Protein AF-A0A3D9ZTT7-F1 (afdb_monomer)

InterPro domains:
  IPR002641 Patatin-like phospholipase domain [PF01734] (14-259)
  IPR002641 Patatin-like phospholipase domain [PS51635] (14-261)
  IPR016035 Acyl transferase/acyl hydrolase/lysophospholipase [SSF52151] (10-281)
  IPR024282 Domain of unknown function DUF3376 [PF11856] (491-651)

Structure (mmCIF, N/CA/C/O backbone):
data_AF-A0A3D9ZTT7-F1
#
_entry.id   AF-A0A3D9ZTT7-F1
#
loop_
_atom_site.group_PDB
_atom_site.id
_atom_site.type_symbol
_atom_site.label_atom_id
_atom_site.label_alt_id
_atom_site.label_comp_id
_atom_site.label_asym_id
_atom_site.label_entity_id
_atom_site.label_seq_id
_atom_site.pdbx_PDB_ins_code
_atom_site.Cartn_x
_atom_site.Cartn_y
_atom_site.Cartn_z
_atom_site.occupancy
_atom_site.B_iso_or_equiv
_atom_site.auth_seq_id
_atom_site.auth_comp_id
_atom_site.auth_asym_id
_atom_site.auth_atom_id
_atom_site.pdbx_PDB_model_num
ATOM 1 N N . MET A 1 1 ? -7.701 -36.631 -20.853 1.00 27.28 1 MET A N 1
ATOM 2 C CA . MET A 1 1 ? -6.419 -35.902 -20.933 1.00 27.28 1 MET A CA 1
ATOM 3 C C . MET A 1 1 ? -6.280 -35.109 -19.652 1.00 27.28 1 MET A C 1
ATOM 5 O O . MET A 1 1 ? -7.126 -34.268 -19.390 1.00 27.28 1 MET A O 1
ATOM 9 N N . SER A 1 2 ? -5.310 -35.465 -18.811 1.00 24.00 2 SER A N 1
ATOM 10 C CA . SER A 1 2 ? -5.053 -34.773 -17.548 1.00 24.00 2 SER A CA 1
ATOM 11 C C . SER A 1 2 ? -4.452 -33.410 -17.886 1.00 24.00 2 SER A C 1
ATOM 13 O O . SER A 1 2 ? -3.285 -33.341 -18.260 1.00 24.00 2 SER A O 1
ATOM 15 N N . THR A 1 3 ? -5.247 -32.342 -17.839 1.00 27.94 3 THR A N 1
ATOM 16 C CA . THR A 1 3 ? -4.718 -30.976 -17.838 1.00 27.94 3 THR A CA 1
ATOM 17 C C . THR A 1 3 ? -3.917 -30.836 -16.555 1.00 27.94 3 THR A C 1
ATOM 19 O O . THR A 1 3 ? -4.486 -30.721 -15.472 1.00 27.94 3 THR A O 1
ATOM 22 N N . THR A 1 4 ? -2.596 -30.951 -16.648 1.00 29.27 4 THR A N 1
ATOM 23 C CA . THR A 1 4 ? -1.676 -30.613 -15.565 1.00 29.27 4 THR A CA 1
ATOM 24 C C . THR A 1 4 ? -1.832 -29.122 -15.282 1.00 29.27 4 THR A C 1
ATOM 26 O O . THR A 1 4 ? -1.152 -28.297 -15.882 1.00 29.27 4 THR A O 1
ATOM 29 N N . THR A 1 5 ? -2.785 -28.760 -14.423 1.00 45.00 5 THR A N 1
ATOM 30 C CA . THR A 1 5 ? -2.940 -27.401 -13.910 1.00 45.00 5 THR A CA 1
ATOM 31 C C . THR A 1 5 ? -1.721 -27.125 -13.045 1.00 45.00 5 THR A C 1
ATOM 33 O O . THR A 1 5 ? -1.633 -27.612 -11.914 1.00 45.00 5 THR A O 1
ATOM 36 N N . HIS A 1 6 ? -0.732 -26.431 -13.609 1.00 46.88 6 HIS A N 1
ATOM 37 C CA . HIS A 1 6 ? 0.420 -25.961 -12.854 1.00 46.88 6 HIS A CA 1
ATOM 38 C C . HIS A 1 6 ? -0.061 -25.233 -11.589 1.00 46.88 6 HIS A C 1
ATOM 40 O O . HIS A 1 6 ? -1.088 -24.547 -11.646 1.00 46.88 6 HIS A O 1
ATOM 46 N N . PRO A 1 7 ? 0.633 -25.391 -10.447 1.00 58.47 7 PRO A N 1
ATOM 47 C CA . PRO A 1 7 ? 0.263 -24.676 -9.238 1.00 58.47 7 PRO A CA 1
ATOM 48 C C . PRO A 1 7 ? 0.251 -23.178 -9.534 1.00 58.47 7 PRO A C 1
ATOM 50 O O . PRO A 1 7 ? 1.269 -22.627 -9.953 1.00 58.47 7 PRO A O 1
ATOM 53 N N . THR A 1 8 ? -0.909 -22.542 -9.380 1.00 73.00 8 THR A N 1
ATOM 54 C CA . THR A 1 8 ? -1.056 -21.115 -9.682 1.00 73.00 8 THR A CA 1
ATOM 55 C C . THR A 1 8 ? -0.695 -20.322 -8.438 1.00 73.00 8 THR A C 1
ATOM 57 O O . THR A 1 8 ? -1.280 -20.509 -7.366 1.00 73.00 8 THR A O 1
ATOM 60 N N . GLU A 1 9 ? 0.293 -19.441 -8.563 1.00 86.31 9 GLU A N 1
ATOM 61 C CA . GLU A 1 9 ? 0.631 -18.504 -7.502 1.00 86.31 9 GLU A CA 1
ATOM 62 C C . GLU A 1 9 ? -0.319 -17.302 -7.553 1.00 86.31 9 GLU A C 1
ATOM 64 O O . GLU A 1 9 ? -0.355 -16.535 -8.514 1.00 86.31 9 GLU A O 1
ATOM 69 N N . LEU A 1 10 ? -1.112 -17.124 -6.508 1.00 89.62 10 LEU A N 1
ATOM 70 C CA . LEU A 1 10 ? -2.016 -16.001 -6.354 1.00 89.62 10 LEU A CA 1
ATOM 71 C C . LEU A 1 10 ? -1.299 -14.881 -5.598 1.00 89.62 10 LEU A C 1
ATOM 73 O O . LEU A 1 10 ? -1.040 -15.007 -4.401 1.00 89.62 10 LEU A O 1
ATOM 77 N N . ARG A 1 11 ? -0.975 -13.787 -6.285 1.00 91.56 11 ARG A N 1
ATOM 78 C CA . ARG A 1 11 ? -0.225 -12.665 -5.710 1.00 91.56 11 ARG A CA 1
ATOM 79 C C . ARG A 1 11 ? -1.143 -11.500 -5.392 1.00 91.56 11 ARG A C 1
ATOM 81 O O . ARG A 1 11 ? -1.694 -10.877 -6.300 1.00 91.56 11 ARG A O 1
ATOM 88 N N . LEU A 1 12 ? -1.269 -11.202 -4.110 1.00 94.38 12 LEU A N 1
ATOM 89 C CA . LEU A 1 12 ? -2.137 -10.168 -3.579 1.00 94.38 12 LEU A CA 1
ATOM 90 C C . LEU A 1 12 ? -1.340 -8.893 -3.300 1.00 94.38 12 LEU A C 1
ATOM 92 O O . LEU A 1 12 ? -0.415 -8.885 -2.485 1.00 94.38 12 LEU A O 1
ATOM 96 N N . ALA A 1 13 ? -1.764 -7.814 -3.947 1.00 95.06 13 ALA A N 1
ATOM 97 C CA . ALA A 1 13 ? -1.447 -6.453 -3.562 1.00 95.06 13 ALA A CA 1
ATOM 98 C C . ALA A 1 13 ? -2.652 -5.876 -2.812 1.00 95.06 13 ALA A C 1
ATOM 100 O O . ALA A 1 13 ? -3.759 -5.862 -3.344 1.00 95.06 13 ALA A O 1
ATOM 101 N N . LEU A 1 14 ? -2.460 -5.446 -1.572 1.00 96.06 14 LEU A N 1
ATOM 102 C CA . LEU A 1 14 ? -3.534 -5.027 -0.679 1.00 96.06 14 LEU A CA 1
ATOM 103 C C . LEU A 1 14 ? -3.528 -3.510 -0.510 1.00 96.06 14 LEU A C 1
ATOM 105 O O . LEU A 1 14 ? -2.474 -2.924 -0.281 1.00 96.06 14 LEU A O 1
ATOM 109 N N . VAL A 1 15 ? -4.704 -2.891 -0.547 1.00 93.06 15 VAL A N 1
ATOM 110 C CA . VAL A 1 15 ? -4.901 -1.489 -0.151 1.00 93.06 15 VAL A CA 1
ATOM 111 C C . VAL A 1 15 ? -5.960 -1.459 0.943 1.00 93.06 15 VAL A C 1
ATOM 113 O O . VAL A 1 15 ? -7.116 -1.793 0.692 1.00 93.06 15 VAL A O 1
ATOM 116 N N . PHE A 1 16 ? -5.569 -1.094 2.160 1.00 90.56 16 PHE A N 1
ATOM 117 C CA . PHE A 1 16 ? -6.465 -0.954 3.304 1.00 90.56 16 PHE A CA 1
ATOM 118 C C . PHE A 1 16 ? -6.913 0.497 3.456 1.00 90.56 16 PHE A C 1
ATOM 120 O O . PHE A 1 16 ? -6.097 1.395 3.672 1.00 90.56 16 PHE A O 1
ATOM 127 N N . ASN A 1 17 ? -8.224 0.709 3.392 1.00 85.00 17 ASN A N 1
ATOM 128 C CA . ASN A 1 17 ? -8.827 2.010 3.656 1.00 85.00 17 ASN A CA 1
ATOM 129 C C . ASN A 1 17 ? -8.688 2.398 5.144 1.00 85.00 17 ASN A C 1
ATOM 131 O O . ASN A 1 17 ? -8.619 1.542 6.028 1.00 85.00 17 ASN A O 1
ATOM 135 N N . GLY A 1 18 ? -8.696 3.695 5.437 1.00 74.94 18 GLY A N 1
ATOM 136 C CA . GLY A 1 18 ? -8.899 4.207 6.779 1.00 74.94 18 GLY A CA 1
ATOM 137 C C . GLY A 1 18 ? -10.324 4.017 7.306 1.00 74.94 18 GLY A C 1
ATOM 138 O O . GLY A 1 18 ? -11.304 3.869 6.575 1.00 74.94 18 GLY A O 1
ATOM 139 N N . GLY A 1 19 ? -10.456 4.035 8.631 1.00 71.62 19 GLY A N 1
ATOM 140 C CA . GLY A 1 19 ? -11.752 3.887 9.283 1.00 71.62 19 GLY A CA 1
ATOM 141 C C . GLY A 1 19 ? -11.613 3.574 10.762 1.00 71.62 19 GLY A C 1
ATOM 142 O O . GLY A 1 19 ? -11.460 2.414 11.123 1.00 71.62 19 GLY A O 1
ATOM 143 N N . VAL A 1 20 ? -11.706 4.619 11.589 1.00 76.19 20 VAL A N 1
ATOM 144 C CA . VAL A 1 20 ? -11.557 4.643 13.058 1.00 76.19 20 VAL A CA 1
ATOM 145 C C . VAL A 1 20 ? -11.859 3.301 13.742 1.00 76.19 20 VAL A C 1
ATOM 147 O O . VAL A 1 20 ? -10.945 2.515 13.950 1.00 76.19 20 VAL A O 1
ATOM 150 N N . SER A 1 21 ? -13.119 2.998 14.077 1.00 73.81 21 SER A N 1
ATOM 151 C CA . SER A 1 21 ? -13.457 1.733 14.751 1.00 73.81 21 SER A CA 1
ATOM 152 C C . SER A 1 21 ? -13.699 0.568 13.781 1.00 73.81 21 SER A C 1
ATOM 154 O O . SER A 1 21 ? -13.726 -0.590 14.193 1.00 73.81 21 SER A O 1
ATOM 156 N N . LEU A 1 22 ? -13.769 0.854 12.474 1.00 83.81 22 LEU A N 1
ATOM 157 C CA . LEU A 1 22 ? -13.800 -0.154 11.404 1.00 83.81 22 LEU A CA 1
ATOM 158 C C . LEU A 1 22 ? -12.468 -0.914 11.274 1.00 83.81 22 LEU A C 1
ATOM 160 O O . LEU A 1 22 ? -12.416 -1.968 10.639 1.00 83.81 22 LEU A O 1
ATOM 164 N N . ALA A 1 23 ? -11.423 -0.427 11.947 1.00 86.12 23 ALA A N 1
ATOM 165 C CA . ALA A 1 23 ? -10.187 -1.138 12.243 1.00 86.12 23 ALA A CA 1
ATOM 166 C C . ALA A 1 23 ? -10.408 -2.577 12.710 1.00 86.12 23 ALA A C 1
ATOM 168 O O . ALA A 1 23 ? -9.653 -3.463 12.325 1.00 86.12 23 ALA A O 1
ATOM 169 N N . VAL A 1 24 ? -11.452 -2.805 13.514 1.00 89.88 24 VAL A N 1
ATOM 170 C CA . VAL A 1 24 ? -11.753 -4.113 14.102 1.00 89.88 24 VAL A CA 1
ATOM 171 C C . VAL A 1 24 ? -12.241 -5.101 13.039 1.00 89.88 24 VAL A C 1
ATOM 173 O O . VAL A 1 24 ? -11.803 -6.250 13.021 1.00 89.88 24 VAL A O 1
ATOM 176 N N . TRP A 1 25 ? -13.091 -4.649 12.111 1.00 92.44 25 TRP A N 1
ATOM 177 C CA . TRP A 1 25 ? -13.496 -5.457 10.957 1.00 92.44 25 TRP A CA 1
ATOM 178 C C . TRP A 1 25 ? -12.297 -5.740 10.045 1.00 92.44 25 TRP A C 1
ATOM 180 O O . TRP A 1 25 ? -12.056 -6.892 9.685 1.00 92.44 25 TRP A O 1
ATOM 190 N N . MET A 1 26 ? -11.485 -4.718 9.743 1.00 91.88 26 MET A N 1
ATOM 191 C CA . MET A 1 26 ? -10.270 -4.885 8.934 1.00 91.88 26 MET A CA 1
ATOM 192 C C . MET A 1 26 ? -9.276 -5.851 9.578 1.00 91.88 26 MET A C 1
ATOM 194 O O . MET A 1 26 ? -8.657 -6.637 8.873 1.00 91.88 26 MET A O 1
ATOM 198 N N . ALA A 1 27 ? -9.160 -5.853 10.905 1.00 92.75 27 ALA A N 1
ATOM 199 C CA . ALA A 1 27 ? -8.307 -6.789 11.621 1.00 92.75 27 ALA A CA 1
ATOM 200 C C . ALA A 1 27 ? -8.783 -8.242 11.480 1.00 92.75 27 ALA A C 1
ATOM 202 O O . ALA A 1 27 ? -7.957 -9.138 11.304 1.00 92.75 27 ALA A O 1
ATOM 203 N N . GLY A 1 28 ? -10.101 -8.474 11.469 1.00 94.75 28 GLY A N 1
ATOM 204 C CA . GLY A 1 28 ? -10.679 -9.779 11.139 1.00 94.75 28 GLY A CA 1
ATOM 205 C C . GLY A 1 28 ? -10.347 -10.223 9.708 1.00 94.75 28 GLY A C 1
ATOM 206 O O . GLY A 1 28 ? -9.998 -11.383 9.489 1.00 94.75 28 GLY A O 1
ATOM 207 N N . VAL A 1 29 ? -10.373 -9.296 8.742 1.00 95.81 29 VAL A N 1
ATOM 208 C CA . VAL A 1 29 ? -9.946 -9.562 7.354 1.00 95.81 29 VAL A CA 1
ATOM 209 C C . VAL A 1 29 ? -8.452 -9.890 7.286 1.00 95.81 29 VAL A C 1
ATOM 211 O O . VAL A 1 29 ? -8.063 -10.897 6.695 1.00 95.81 29 VAL A O 1
ATOM 214 N N . THR A 1 30 ? -7.614 -9.078 7.930 1.00 95.44 30 THR A N 1
ATOM 215 C CA . THR A 1 30 ? -6.160 -9.263 8.027 1.00 95.44 30 THR A CA 1
ATOM 216 C C . THR A 1 30 ? -5.794 -10.608 8.647 1.00 95.44 30 THR A C 1
ATOM 218 O O . THR A 1 30 ? -4.877 -11.278 8.171 1.00 95.44 30 THR A O 1
ATOM 221 N N . HIS A 1 31 ? -6.539 -11.041 9.665 1.00 95.06 31 HIS A N 1
ATOM 222 C CA . HIS A 1 31 ? -6.352 -12.341 10.295 1.00 95.06 31 HIS A CA 1
ATOM 223 C C . HIS A 1 31 ? -6.572 -13.498 9.310 1.00 95.06 31 HIS A C 1
ATOM 225 O O . HIS A 1 31 ? -5.748 -14.409 9.239 1.00 95.06 31 HIS A O 1
ATOM 231 N N . GLU A 1 32 ? -7.638 -13.464 8.506 1.00 95.94 32 GLU A N 1
ATOM 232 C CA . GLU A 1 32 ? -7.886 -14.526 7.523 1.00 95.94 32 GLU A CA 1
ATOM 233 C C . GLU A 1 32 ? -6.944 -14.456 6.312 1.00 95.94 32 GLU A C 1
ATOM 235 O O . GLU A 1 32 ? -6.544 -15.502 5.807 1.00 95.94 32 GLU A O 1
ATOM 240 N N . LEU A 1 33 ? -6.506 -13.263 5.893 1.00 96.19 33 LEU A N 1
ATOM 241 C CA . LEU A 1 33 ? -5.445 -13.108 4.888 1.00 96.19 33 LEU A CA 1
ATOM 242 C C . LEU A 1 33 ? -4.133 -13.769 5.338 1.00 96.19 33 LEU A C 1
ATOM 244 O O . LEU A 1 33 ? -3.496 -14.481 4.557 1.00 96.19 33 LEU A O 1
ATOM 248 N N . ASP A 1 34 ? -3.747 -13.572 6.601 1.00 95.81 34 ASP A N 1
ATOM 249 C CA . ASP A 1 34 ? -2.554 -14.190 7.180 1.00 95.81 34 ASP A CA 1
ATOM 250 C C . ASP A 1 34 ? -2.672 -15.722 7.265 1.00 95.81 34 ASP A C 1
ATOM 252 O O . ASP A 1 34 ? -1.741 -16.449 6.909 1.00 95.81 34 ASP A O 1
ATOM 256 N N . ARG A 1 35 ? -3.835 -16.239 7.677 1.00 95.31 35 ARG A N 1
ATOM 257 C CA . ARG A 1 35 ? -4.083 -17.690 7.710 1.00 95.31 35 ARG A CA 1
ATOM 258 C C . ARG A 1 35 ? -4.115 -18.305 6.313 1.00 95.31 35 ARG A C 1
ATOM 260 O O . ARG A 1 35 ? -3.587 -19.402 6.128 1.00 95.31 35 ARG A O 1
ATOM 267 N N . LEU A 1 36 ? -4.679 -17.602 5.328 1.00 95.81 36 LEU A N 1
ATOM 268 C CA . LEU A 1 36 ? -4.716 -18.037 3.933 1.00 95.81 36 LEU A CA 1
ATOM 269 C C . LEU A 1 36 ? -3.306 -18.189 3.357 1.00 95.81 36 LEU A C 1
ATOM 271 O O . LEU A 1 36 ? -2.968 -19.268 2.863 1.00 95.81 36 LEU A O 1
ATOM 275 N N . ARG A 1 37 ? -2.460 -17.151 3.456 1.00 94.50 37 ARG A N 1
ATOM 276 C CA . ARG A 1 37 ? -1.080 -17.213 2.930 1.00 94.50 37 ARG A CA 1
ATOM 277 C C . ARG A 1 37 ? -0.253 -18.322 3.594 1.00 94.50 37 ARG A C 1
ATOM 279 O O . ARG A 1 37 ? 0.615 -18.908 2.955 1.00 94.50 37 ARG A O 1
ATOM 286 N N . ARG A 1 38 ? -0.533 -18.637 4.868 1.00 94.12 38 ARG A N 1
ATOM 287 C CA . ARG A 1 38 ? 0.150 -19.690 5.641 1.00 94.12 38 ARG A CA 1
ATOM 288 C C . ARG A 1 38 ? -0.501 -21.072 5.502 1.00 94.12 38 ARG A C 1
ATOM 290 O O . ARG A 1 38 ? 0.035 -22.039 6.035 1.00 94.12 38 ARG A O 1
ATOM 297 N N . LYS A 1 39 ? -1.613 -21.190 4.760 1.00 94.56 39 LYS A N 1
ATOM 298 C CA . LYS A 1 39 ? -2.380 -22.435 4.560 1.00 94.56 39 LYS A CA 1
ATOM 299 C C . LYS A 1 39 ? -2.807 -23.068 5.895 1.00 94.56 39 LYS A C 1
ATOM 301 O O . LYS A 1 39 ? -2.575 -24.253 6.155 1.00 94.56 39 LYS A O 1
ATOM 306 N N . GLU A 1 40 ? -3.421 -22.262 6.760 1.00 92.75 40 GLU A N 1
ATOM 307 C CA . GLU A 1 40 ? -3.851 -22.666 8.103 1.00 92.75 40 GLU A CA 1
ATOM 308 C C . GLU A 1 40 ? -5.364 -22.807 8.261 1.00 92.75 40 GLU A C 1
ATOM 310 O O . GLU A 1 40 ? -6.152 -22.063 7.682 1.00 92.75 40 GLU A O 1
ATOM 315 N N . GLY A 1 41 ? -5.778 -23.745 9.118 1.00 89.94 41 GLY A N 1
ATOM 316 C CA . GLY A 1 41 ? -7.190 -24.028 9.364 1.00 89.94 41 GLY A CA 1
ATOM 317 C C . GLY A 1 41 ? -7.923 -24.413 8.071 1.00 89.94 41 GLY A C 1
ATOM 318 O O . GLY A 1 41 ? -7.382 -25.214 7.307 1.00 89.94 41 GLY A O 1
ATOM 319 N N . PRO A 1 42 ? -9.113 -23.845 7.793 1.00 92.12 42 PRO A N 1
ATOM 320 C CA . PRO A 1 42 ? -9.905 -24.219 6.619 1.00 92.12 42 PRO A CA 1
ATOM 321 C C . PRO A 1 42 ? -9.235 -23.856 5.283 1.00 92.12 42 PRO A C 1
ATOM 323 O O . PRO A 1 42 ? -9.610 -24.380 4.239 1.00 92.12 42 PRO A O 1
ATOM 326 N N . TRP A 1 43 ? -8.218 -22.990 5.299 1.00 95.31 43 TRP A N 1
ATOM 327 C CA . TRP A 1 43 ? -7.494 -22.573 4.100 1.00 95.31 43 TRP A CA 1
ATOM 328 C C . TRP A 1 43 ? -6.522 -23.626 3.573 1.00 95.31 43 TRP A C 1
ATOM 330 O O . TRP A 1 43 ? -6.139 -23.571 2.406 1.00 95.31 43 TRP A O 1
ATOM 340 N N . ARG A 1 44 ? -6.103 -24.578 4.416 1.00 94.38 44 ARG A N 1
ATOM 341 C CA . ARG A 1 44 ? -5.151 -25.625 4.028 1.00 94.38 44 ARG A CA 1
ATOM 342 C C . ARG A 1 44 ? -5.709 -26.494 2.911 1.00 94.38 44 ARG A C 1
ATOM 344 O O . ARG A 1 44 ? -5.087 -26.608 1.857 1.00 94.38 44 ARG A O 1
ATOM 351 N N . ASP A 1 45 ? -6.879 -27.063 3.168 1.00 90.44 45 ASP A N 1
ATOM 352 C CA . ASP A 1 45 ? -7.530 -28.007 2.268 1.00 90.44 45 ASP A CA 1
ATOM 353 C C . ASP A 1 45 ? -8.015 -27.273 1.016 1.00 90.44 45 ASP A C 1
ATOM 355 O O . ASP A 1 45 ? -7.780 -27.734 -0.093 1.00 90.44 45 ASP A O 1
ATOM 359 N N . LEU A 1 46 ? -8.542 -26.052 1.176 1.00 92.38 46 LEU A N 1
ATOM 360 C CA . LEU A 1 46 ? -8.943 -25.203 0.053 1.00 92.38 46 LEU A CA 1
ATOM 361 C C . LEU A 1 46 ? -7.783 -24.924 -0.921 1.00 92.38 46 LEU A C 1
ATOM 363 O O . LEU A 1 46 ? -7.935 -25.073 -2.133 1.00 92.38 46 LEU A O 1
ATOM 367 N N . CYS A 1 47 ? -6.617 -24.521 -0.407 1.00 92.31 47 CYS A N 1
ATOM 368 C CA . CYS A 1 47 ? -5.439 -24.252 -1.234 1.00 92.31 47 CYS A CA 1
ATOM 369 C C . CYS A 1 47 ? -4.870 -25.530 -1.866 1.00 92.31 47 CYS A C 1
ATOM 371 O O . CYS A 1 47 ? -4.364 -25.473 -2.986 1.00 92.31 47 CYS A O 1
ATOM 373 N N . ALA A 1 48 ? -4.940 -26.670 -1.170 1.00 90.69 48 ALA A N 1
ATOM 374 C CA . ALA A 1 48 ? -4.532 -27.962 -1.716 1.00 90.69 48 ALA A CA 1
ATOM 375 C C . ALA A 1 48 ? -5.453 -28.393 -2.871 1.00 90.69 48 ALA A C 1
ATOM 377 O O . ALA A 1 48 ? -4.961 -28.709 -3.954 1.00 90.69 48 ALA A O 1
ATOM 378 N N . ASP A 1 49 ? -6.770 -28.299 -2.679 1.00 89.00 49 ASP A N 1
ATOM 379 C CA . ASP A 1 49 ? -7.795 -28.627 -3.677 1.00 89.00 49 ASP A CA 1
ATOM 380 C C . ASP A 1 49 ? -7.744 -27.713 -4.907 1.00 89.00 49 ASP A C 1
ATOM 382 O O . ASP A 1 49 ? -8.087 -28.127 -6.017 1.00 89.00 49 ASP A O 1
ATOM 386 N N . ALA A 1 50 ? -7.340 -26.455 -4.721 1.00 87.12 50 ALA A N 1
ATOM 387 C CA . ALA A 1 50 ? -7.153 -25.486 -5.798 1.00 87.12 50 ALA A CA 1
ATOM 388 C C . ALA A 1 50 ? -5.763 -25.561 -6.455 1.00 87.12 50 ALA A C 1
ATOM 390 O O . ALA A 1 50 ? -5.521 -24.858 -7.434 1.00 87.12 50 ALA A O 1
ATOM 391 N N . ASN A 1 51 ? -4.838 -26.363 -5.910 1.00 87.50 51 ASN A N 1
ATOM 392 C CA . ASN A 1 51 ? -3.412 -26.325 -6.242 1.00 87.50 51 ASN A CA 1
ATOM 393 C C . ASN A 1 51 ? -2.853 -24.882 -6.254 1.00 87.50 51 ASN A C 1
ATOM 395 O O . ASN A 1 51 ? -2.119 -24.481 -7.157 1.00 87.50 51 ASN A O 1
ATOM 399 N N . ALA A 1 52 ? -3.246 -24.077 -5.264 1.00 87.44 52 ALA A N 1
ATOM 400 C CA . ALA A 1 52 ? -2.946 -22.652 -5.194 1.00 87.44 52 ALA A CA 1
ATOM 401 C C . ALA A 1 52 ? -1.962 -22.336 -4.060 1.00 87.44 52 ALA A C 1
ATOM 403 O O . ALA A 1 52 ? -1.992 -22.916 -2.967 1.00 87.44 52 ALA A O 1
ATOM 404 N N . THR A 1 53 ? -1.079 -21.371 -4.307 1.00 89.75 53 THR A N 1
ATOM 405 C CA . THR A 1 53 ? -0.246 -20.761 -3.262 1.00 89.75 53 THR A CA 1
ATOM 406 C C . THR A 1 53 ? -0.520 -19.273 -3.238 1.00 89.75 53 THR A C 1
ATOM 408 O O . THR A 1 53 ? -0.438 -18.627 -4.274 1.00 89.75 53 THR A O 1
ATOM 411 N N . VAL A 1 54 ? -0.865 -18.737 -2.069 1.00 92.06 54 VAL A N 1
ATOM 412 C CA . VAL A 1 54 ? -1.212 -17.322 -1.915 1.00 92.06 54 VAL A CA 1
ATOM 413 C C . VAL A 1 54 ? -0.032 -16.572 -1.317 1.00 92.06 54 VAL A C 1
ATOM 415 O O . VAL A 1 54 ? 0.451 -16.924 -0.243 1.00 92.06 54 VAL A O 1
ATOM 418 N N . MET A 1 55 ? 0.412 -15.527 -2.006 1.00 92.00 55 MET A N 1
ATOM 419 C CA . MET A 1 55 ? 1.449 -14.606 -1.559 1.00 92.00 55 MET A CA 1
ATOM 420 C C . MET A 1 55 ? 0.839 -13.217 -1.390 1.00 92.00 55 MET A C 1
ATOM 422 O O . MET A 1 55 ? 0.095 -12.756 -2.250 1.00 92.00 55 MET A O 1
ATOM 426 N N . VAL A 1 56 ? 1.187 -12.537 -0.302 1.00 95.00 56 VAL A N 1
ATOM 427 C CA . VAL A 1 56 ? 0.907 -11.111 -0.108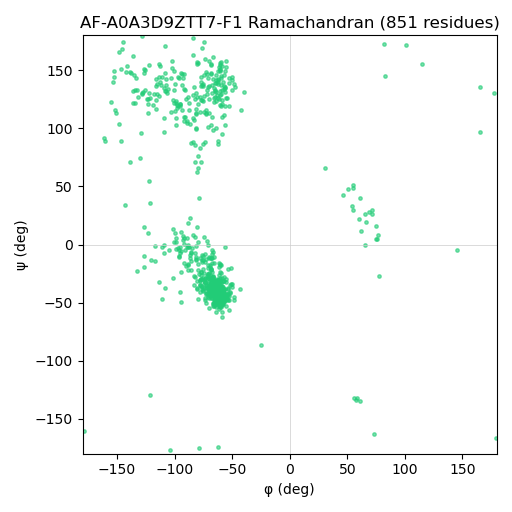 1.00 95.00 56 VAL A CA 1
ATOM 428 C C . VAL A 1 56 ? 2.242 -10.391 -0.213 1.00 95.00 56 VAL A C 1
ATOM 430 O O . VAL A 1 56 ? 3.078 -10.569 0.668 1.00 95.00 56 VAL A O 1
ATOM 433 N N . ASP A 1 57 ? 2.472 -9.639 -1.289 1.00 93.44 57 ASP A N 1
ATOM 434 C CA . ASP A 1 57 ? 3.778 -9.020 -1.562 1.00 93.44 57 ASP A CA 1
ATOM 435 C C . ASP A 1 57 ? 3.747 -7.489 -1.584 1.00 93.44 57 ASP A C 1
ATOM 437 O O . ASP A 1 57 ? 4.794 -6.846 -1.509 1.00 93.44 57 ASP A O 1
ATOM 441 N N . ILE A 1 58 ? 2.576 -6.862 -1.657 1.00 95.75 58 ILE A N 1
ATOM 442 C CA . ILE A 1 58 ? 2.449 -5.403 -1.571 1.00 95.75 58 ILE A CA 1
ATOM 443 C C . ILE A 1 58 ? 1.277 -5.076 -0.662 1.00 95.75 58 ILE A C 1
ATOM 445 O O . ILE A 1 58 ? 0.203 -5.654 -0.793 1.00 95.75 58 ILE A O 1
ATOM 449 N N . ILE A 1 59 ? 1.485 -4.163 0.276 1.00 96.94 59 ILE A N 1
ATOM 450 C CA . ILE A 1 59 ? 0.465 -3.706 1.209 1.00 96.94 59 ILE A CA 1
ATOM 451 C C . ILE A 1 59 ? 0.553 -2.190 1.261 1.00 96.94 59 ILE A C 1
ATOM 453 O O . ILE A 1 59 ? 1.633 -1.633 1.418 1.00 96.94 59 ILE A O 1
ATOM 457 N N . ALA A 1 60 ? -0.576 -1.513 1.165 1.00 94.25 60 ALA A N 1
ATOM 458 C CA . ALA A 1 60 ? -0.688 -0.115 1.517 1.00 94.25 60 ALA A CA 1
ATOM 459 C C . ALA A 1 60 ? -1.824 0.082 2.507 1.00 94.25 60 ALA A C 1
ATOM 461 O O . ALA A 1 60 ? -2.819 -0.644 2.464 1.00 94.25 60 ALA A O 1
ATOM 462 N N . GLY A 1 61 ? -1.683 1.053 3.400 1.00 90.94 61 GLY A N 1
ATOM 463 C CA . GLY A 1 61 ? -2.733 1.356 4.354 1.00 90.94 61 GLY A CA 1
ATOM 464 C C . GLY A 1 61 ? -2.726 2.803 4.812 1.00 90.94 61 GLY A C 1
ATOM 465 O O . GLY A 1 61 ? -1.670 3.397 5.034 1.00 90.94 61 GLY A O 1
ATOM 466 N N . THR A 1 62 ? -3.935 3.318 5.010 1.00 86.88 62 THR A N 1
ATOM 467 C CA . THR A 1 62 ? -4.192 4.626 5.610 1.00 86.88 62 THR A CA 1
ATOM 468 C C . THR A 1 62 ? -4.894 4.462 6.957 1.00 86.88 62 THR A C 1
ATOM 470 O O . THR A 1 62 ? -5.743 3.583 7.119 1.00 86.88 62 THR A O 1
ATOM 473 N N . SER A 1 63 ? -4.591 5.310 7.942 1.00 87.38 63 SER A N 1
ATOM 474 C CA . SER A 1 63 ? -5.257 5.308 9.247 1.00 87.38 63 SER A CA 1
ATOM 475 C C . SER A 1 63 ? -5.172 3.946 9.937 1.00 87.38 63 SER A C 1
ATOM 477 O O . SER A 1 63 ? -4.114 3.315 9.995 1.00 87.38 63 SER A O 1
ATOM 479 N N . ALA A 1 64 ? -6.296 3.444 10.439 1.00 80.81 64 ALA A N 1
ATOM 480 C CA . ALA A 1 64 ? -6.394 2.102 10.986 1.00 80.81 64 ALA A CA 1
ATOM 481 C C . ALA A 1 64 ? -6.060 0.979 9.980 1.00 80.81 64 ALA A C 1
ATOM 483 O O . ALA A 1 64 ? -5.646 -0.111 10.386 1.00 80.81 64 ALA A O 1
ATOM 484 N N . GLY A 1 65 ? -6.212 1.234 8.678 1.00 85.62 65 GLY A N 1
ATOM 485 C CA . GLY A 1 65 ? -5.723 0.357 7.620 1.00 85.62 65 GLY A CA 1
ATOM 486 C C . GLY A 1 65 ? -4.195 0.299 7.579 1.00 85.62 65 GLY A C 1
ATOM 487 O O . GLY A 1 65 ? -3.633 -0.778 7.400 1.00 85.62 65 GLY A O 1
ATOM 488 N N . GLY A 1 66 ? -3.516 1.421 7.844 1.00 88.50 66 GLY A N 1
ATOM 489 C CA . GLY A 1 66 ? -2.057 1.504 7.978 1.00 88.50 66 GLY A CA 1
ATOM 490 C C . GLY A 1 66 ? -1.518 0.644 9.122 1.00 88.50 66 GLY A C 1
ATOM 491 O O . GLY A 1 66 ? -0.536 -0.072 8.942 1.00 88.50 66 GLY A O 1
ATOM 492 N N . LEU A 1 67 ? -2.205 0.625 10.271 1.00 89.81 67 LEU A N 1
ATOM 493 C CA . LEU A 1 67 ? -1.844 -0.235 11.406 1.00 89.81 67 LEU A CA 1
ATOM 494 C C . LEU A 1 67 ? -2.006 -1.730 11.083 1.00 89.81 67 LEU A C 1
ATOM 496 O O . LEU A 1 67 ? -1.082 -2.516 11.291 1.00 89.81 67 LEU A O 1
ATOM 500 N N . ASN A 1 68 ? -3.163 -2.129 10.546 1.00 91.75 68 ASN A N 1
ATOM 501 C CA . ASN A 1 68 ? -3.397 -3.517 10.135 1.00 91.75 68 ASN A CA 1
ATOM 502 C C . ASN A 1 68 ? -2.415 -3.960 9.036 1.00 91.75 68 ASN A C 1
ATOM 504 O O . ASN A 1 68 ? -1.887 -5.072 9.088 1.00 91.75 68 ASN A O 1
ATOM 508 N N . GLY A 1 69 ? -2.124 -3.069 8.086 1.00 93.31 69 GLY A N 1
ATOM 509 C CA . GLY A 1 69 ? -1.126 -3.278 7.046 1.00 93.31 69 GLY A CA 1
ATOM 510 C C . GLY A 1 69 ? 0.284 -3.451 7.608 1.00 93.31 69 GLY A C 1
ATOM 511 O O . GLY A 1 69 ? 0.986 -4.368 7.192 1.00 93.31 69 GLY A O 1
ATOM 512 N N . ALA A 1 70 ? 0.681 -2.644 8.596 1.00 94.06 70 ALA A N 1
ATOM 513 C CA . ALA A 1 70 ? 1.984 -2.755 9.251 1.00 94.06 70 ALA A CA 1
ATOM 514 C C . ALA A 1 70 ? 2.162 -4.093 9.984 1.00 94.06 70 ALA A C 1
ATOM 516 O O . ALA A 1 70 ? 3.211 -4.731 9.855 1.00 94.06 70 ALA A O 1
ATOM 517 N N . LEU A 1 71 ? 1.130 -4.556 10.697 1.00 93.62 71 LEU A N 1
ATOM 518 C CA . LEU A 1 71 ? 1.137 -5.859 11.371 1.00 93.62 71 LEU A CA 1
ATOM 519 C C . LEU A 1 71 ? 1.257 -7.009 10.362 1.00 93.62 71 LEU A C 1
ATOM 521 O O . LEU A 1 71 ? 2.119 -7.876 10.509 1.00 93.62 71 LEU A O 1
ATOM 525 N N . LEU A 1 72 ? 0.436 -6.996 9.306 1.00 95.00 72 LEU A N 1
ATOM 526 C CA . LEU A 1 72 ? 0.475 -8.025 8.267 1.00 95.00 72 LEU A CA 1
ATOM 527 C C . LEU A 1 72 ? 1.815 -8.036 7.529 1.00 95.00 72 LEU A C 1
ATOM 529 O O . LEU A 1 72 ? 2.412 -9.096 7.369 1.00 95.00 72 LEU A O 1
ATOM 533 N N . ALA A 1 73 ? 2.320 -6.870 7.126 1.00 95.44 73 ALA A N 1
ATOM 534 C CA . ALA A 1 73 ? 3.594 -6.754 6.427 1.00 95.44 73 ALA A CA 1
ATOM 535 C C . ALA A 1 73 ? 4.768 -7.248 7.285 1.00 95.44 73 ALA A C 1
ATOM 537 O O . ALA A 1 73 ? 5.604 -7.998 6.790 1.00 95.44 73 ALA A O 1
ATOM 538 N N . SER A 1 74 ? 4.789 -6.922 8.581 1.00 94.75 74 SER A N 1
ATOM 539 C CA . SER A 1 74 ? 5.808 -7.428 9.515 1.00 94.75 74 SER A CA 1
ATOM 540 C C . SER A 1 74 ? 5.753 -8.952 9.634 1.00 94.75 74 SER A C 1
ATOM 542 O O . SER A 1 74 ? 6.770 -9.634 9.524 1.00 94.75 74 SER A O 1
ATOM 544 N N . SER A 1 75 ? 4.546 -9.504 9.780 1.00 94.31 75 SER A N 1
ATOM 545 C CA . SER A 1 75 ? 4.305 -10.949 9.839 1.00 94.31 75 SER A CA 1
ATOM 546 C C . SER A 1 75 ? 4.716 -11.668 8.543 1.00 94.31 75 SER A C 1
ATOM 548 O O . SER A 1 75 ? 5.293 -12.760 8.600 1.00 94.31 75 SER A O 1
ATOM 550 N N . VAL A 1 76 ? 4.490 -11.055 7.375 1.00 94.69 76 VAL A N 1
ATOM 551 C CA . VAL A 1 76 ? 4.969 -11.561 6.079 1.00 94.69 76 VAL A CA 1
ATOM 552 C C . VAL A 1 76 ? 6.495 -11.519 6.011 1.00 94.69 76 VAL A C 1
ATOM 554 O O . VAL A 1 76 ? 7.106 -12.558 5.758 1.00 94.69 76 VAL A O 1
ATOM 557 N N . ALA A 1 77 ? 7.109 -10.367 6.294 1.00 94.12 77 ALA A N 1
ATOM 558 C CA . ALA A 1 77 ? 8.559 -10.181 6.251 1.00 94.12 77 ALA A CA 1
ATOM 559 C C . ALA A 1 77 ? 9.291 -11.159 7.184 1.00 94.12 77 ALA A C 1
ATOM 561 O O . ALA A 1 77 ? 10.311 -11.733 6.805 1.00 94.12 77 ALA A O 1
ATOM 562 N N . ALA A 1 78 ? 8.752 -11.399 8.382 1.00 92.44 78 ALA A N 1
ATOM 563 C CA . ALA A 1 78 ? 9.310 -12.335 9.353 1.00 92.44 78 ALA A CA 1
ATOM 564 C C . ALA A 1 78 ? 8.934 -13.806 9.095 1.00 92.44 78 ALA A C 1
ATOM 566 O O . ALA A 1 78 ? 9.510 -14.694 9.722 1.00 92.44 78 ALA A O 1
ATOM 567 N N . GLY A 1 79 ? 7.957 -14.086 8.224 1.00 91.44 79 GLY A N 1
ATOM 568 C CA . GLY A 1 79 ? 7.454 -15.443 7.982 1.00 91.44 79 GLY A CA 1
ATOM 569 C C . GLY A 1 79 ? 6.739 -16.067 9.187 1.00 91.44 79 GLY A C 1
ATOM 570 O O . GLY A 1 79 ? 6.598 -17.286 9.255 1.00 91.44 79 GLY A O 1
ATOM 571 N N . LYS A 1 80 ? 6.296 -15.248 10.145 1.00 91.62 80 LYS A N 1
ATOM 572 C CA . LYS A 1 80 ? 5.662 -15.673 11.403 1.00 91.62 80 LYS A CA 1
ATOM 573 C C . LYS A 1 80 ? 4.143 -15.489 11.347 1.00 91.62 80 LYS A C 1
ATOM 575 O O . LYS A 1 80 ? 3.689 -14.662 10.557 1.00 91.62 80 LYS A O 1
ATOM 580 N N . PRO A 1 81 ? 3.357 -16.198 12.178 1.00 92.12 81 PRO A N 1
ATOM 581 C CA . PRO A 1 81 ? 1.950 -15.865 12.386 1.00 92.12 81 PRO A CA 1
ATOM 582 C C . PRO A 1 81 ? 1.773 -14.419 12.841 1.00 92.12 81 PRO A C 1
ATOM 584 O O . PRO A 1 81 ? 2.653 -13.878 13.516 1.00 92.12 81 PRO A O 1
ATOM 587 N N . LEU A 1 82 ? 0.620 -13.819 12.541 1.00 91.06 82 LEU A N 1
ATOM 588 C CA . LEU A 1 82 ? 0.167 -12.675 13.331 1.00 91.06 82 LEU A CA 1
ATOM 589 C C . LEU A 1 82 ? 0.081 -13.065 14.821 1.00 91.06 82 LEU A C 1
ATOM 591 O O . LEU A 1 82 ? -0.195 -14.228 15.121 1.00 91.06 82 LEU A O 1
ATOM 595 N N . PRO A 1 83 ? 0.294 -12.125 15.760 1.00 83.06 83 PRO A N 1
ATOM 596 C CA . PRO A 1 83 ? 0.287 -12.431 17.185 1.00 83.06 83 PRO A CA 1
ATOM 597 C C . PRO A 1 83 ? -1.035 -13.077 17.613 1.00 83.06 83 PRO A C 1
ATOM 599 O O . PRO A 1 83 ? -2.107 -12.579 17.263 1.00 83.06 83 PRO A O 1
ATOM 602 N N . ASP A 1 84 ? -0.969 -14.132 18.431 1.00 69.62 84 ASP A N 1
ATOM 603 C CA . ASP A 1 84 ? -2.161 -14.822 18.957 1.00 69.62 84 ASP A CA 1
ATOM 604 C C . ASP A 1 84 ? -3.093 -13.865 19.727 1.00 69.62 84 ASP A C 1
ATOM 606 O O . ASP A 1 84 ? -4.314 -14.032 19.743 1.00 69.62 84 ASP A O 1
ATOM 610 N N . GLY A 1 85 ? -2.517 -12.810 20.312 1.00 73.75 85 GLY A N 1
ATOM 611 C CA . GLY A 1 85 ? -3.221 -11.734 21.004 1.00 73.75 85 GLY A CA 1
ATOM 612 C C . GLY A 1 85 ? -3.796 -10.634 20.104 1.00 73.75 85 GLY A C 1
ATOM 613 O O . GLY A 1 85 ? -4.291 -9.646 20.631 1.00 73.75 85 GLY A O 1
ATOM 614 N N . LEU A 1 86 ? -3.764 -10.747 18.769 1.00 79.50 86 LEU A N 1
ATOM 615 C CA . LEU A 1 86 ? -4.311 -9.707 17.881 1.00 79.50 86 LEU A CA 1
ATOM 616 C C . LEU A 1 86 ? -5.796 -9.442 18.164 1.00 79.50 86 LEU A C 1
ATOM 618 O O . LEU A 1 86 ? -6.237 -8.295 18.195 1.00 79.50 86 LEU A O 1
ATOM 622 N N . ARG A 1 87 ? -6.567 -10.506 18.414 1.00 83.88 87 ARG A N 1
ATOM 623 C CA . ARG A 1 87 ? -7.978 -10.390 18.793 1.00 83.88 87 ARG A CA 1
ATOM 624 C C . ARG A 1 87 ? -8.128 -9.638 20.116 1.00 83.88 87 ARG A C 1
ATOM 626 O O . ARG A 1 87 ? -8.890 -8.682 20.170 1.00 83.88 87 ARG A O 1
ATOM 633 N N . SER A 1 88 ? -7.406 -10.040 21.164 1.00 81.81 88 SER A N 1
ATOM 634 C CA . SER A 1 88 ? -7.467 -9.368 22.472 1.00 81.81 88 SER A CA 1
ATOM 635 C C . SER A 1 88 ? -6.979 -7.923 22.398 1.00 81.81 88 SER A C 1
ATOM 637 O O . SER A 1 88 ? -7.580 -7.062 23.019 1.00 81.81 88 SER A O 1
ATOM 639 N N . LEU A 1 89 ? -5.990 -7.611 21.558 1.00 82.00 89 LEU A N 1
ATOM 640 C CA . LEU A 1 89 ? -5.541 -6.237 21.334 1.00 82.00 89 LEU A CA 1
ATOM 641 C C . LEU A 1 89 ? -6.685 -5.347 20.834 1.00 82.00 89 LEU A C 1
ATOM 643 O O . LEU A 1 89 ? -6.939 -4.270 21.371 1.00 82.00 89 LEU A O 1
ATOM 647 N N . TRP A 1 90 ? -7.447 -5.817 19.848 1.00 82.19 90 TRP A N 1
ATOM 648 C CA . TRP A 1 90 ? -8.594 -5.059 19.352 1.00 82.19 90 TRP A CA 1
ATOM 649 C C . TRP A 1 90 ? -9.786 -5.072 20.310 1.00 82.19 90 TRP A C 1
ATOM 651 O O . TRP A 1 90 ? -10.530 -4.096 20.358 1.00 82.19 90 TRP A O 1
ATOM 661 N N . LEU A 1 91 ? -10.001 -6.144 21.071 1.00 81.25 91 LEU A N 1
ATOM 662 C CA . LEU A 1 91 ? -11.135 -6.238 21.991 1.00 81.25 91 LEU A CA 1
ATOM 663 C C . LEU A 1 91 ? -10.907 -5.499 23.312 1.00 81.25 91 LEU A C 1
ATOM 665 O O . LEU A 1 91 ? -11.839 -4.851 23.790 1.00 81.25 91 LEU A O 1
ATOM 669 N N . ASP A 1 92 ? -9.701 -5.545 23.859 1.00 79.44 92 ASP A N 1
ATOM 670 C CA . ASP A 1 92 ? -9.390 -5.125 25.225 1.00 79.44 92 ASP A CA 1
ATOM 671 C C . ASP A 1 92 ? -8.531 -3.857 25.239 1.00 79.44 92 ASP A C 1
ATOM 673 O O . ASP A 1 92 ? -8.848 -2.905 25.956 1.00 79.44 92 ASP A O 1
ATOM 677 N N . ASP A 1 93 ? -7.477 -3.808 24.419 1.00 75.94 93 ASP A N 1
ATOM 678 C CA . ASP A 1 93 ? -6.520 -2.694 24.425 1.00 75.94 93 ASP A CA 1
ATOM 679 C C . ASP A 1 93 ? -7.029 -1.477 23.644 1.00 75.94 93 ASP A C 1
ATOM 681 O O . ASP A 1 93 ? -6.805 -0.335 24.042 1.00 75.94 93 ASP A O 1
ATOM 685 N N . ALA A 1 94 ? -7.832 -1.696 22.599 1.00 71.12 94 ALA A N 1
ATOM 686 C CA . ALA A 1 94 ? -8.496 -0.624 21.856 1.00 71.12 94 ALA A CA 1
ATOM 687 C C . ALA A 1 94 ? -9.776 -0.084 22.542 1.00 71.12 94 ALA A C 1
ATOM 689 O O . ALA A 1 94 ? -10.598 0.586 21.909 1.00 71.12 94 ALA A O 1
ATOM 690 N N . ALA A 1 95 ? -9.996 -0.381 23.827 1.00 75.25 95 ALA A N 1
ATOM 691 C CA . ALA A 1 95 ? -11.152 0.110 24.572 1.00 75.25 95 ALA A CA 1
ATOM 692 C C . ALA A 1 95 ? -11.009 1.595 24.967 1.00 75.25 95 ALA A C 1
ATOM 694 O O . ALA A 1 95 ? -9.969 2.042 25.453 1.00 75.25 95 ALA A O 1
ATOM 695 N N . LEU A 1 96 ? -12.099 2.363 24.830 1.00 69.12 96 LEU A N 1
ATOM 696 C CA . LEU A 1 96 ? -12.207 3.747 25.317 1.00 69.12 96 LEU A CA 1
ATOM 697 C C . LEU A 1 96 ? -12.488 3.776 26.832 1.00 69.12 96 LEU A C 1
ATOM 699 O O . LEU A 1 96 ? -13.575 4.159 27.274 1.00 69.12 96 LEU A O 1
ATOM 703 N N . THR A 1 97 ? -11.521 3.322 27.627 1.00 67.88 97 THR A N 1
ATOM 704 C CA . THR A 1 97 ? -11.602 3.235 29.096 1.00 67.88 97 THR A CA 1
ATOM 705 C C . THR A 1 97 ? -10.312 3.721 29.766 1.00 67.88 97 THR A C 1
ATOM 707 O O . THR A 1 97 ? -9.265 3.775 29.120 1.00 67.88 97 THR A O 1
ATOM 710 N N . THR A 1 98 ? -10.367 4.047 31.066 1.00 61.28 98 THR A N 1
ATOM 711 C CA . THR A 1 98 ? -9.181 4.408 31.874 1.00 61.28 98 THR A CA 1
ATOM 712 C C . THR A 1 98 ? -8.081 3.352 31.778 1.00 61.28 98 THR A C 1
ATOM 714 O O . THR A 1 98 ? -8.361 2.155 31.848 1.00 61.28 98 THR A O 1
ATOM 717 N N . GLY A 1 99 ? -6.828 3.804 31.675 1.00 63.94 99 GLY A N 1
ATOM 718 C CA . GLY A 1 99 ? -5.646 2.935 31.600 1.00 63.94 99 GLY A CA 1
ATOM 719 C C . GLY A 1 99 ? -5.465 2.249 30.244 1.00 63.94 99 GLY A C 1
ATOM 720 O O . GLY A 1 99 ? -4.586 1.403 30.111 1.00 63.94 99 GLY A O 1
ATOM 721 N N . LYS A 1 100 ? -6.318 2.593 29.273 1.00 78.25 100 LYS A N 1
ATOM 722 C CA . LYS A 1 100 ? -6.259 2.174 27.873 1.00 78.25 100 LYS A CA 1
ATOM 723 C C . LYS A 1 100 ? -6.170 3.425 26.995 1.00 78.25 100 LYS A C 1
ATOM 725 O O . LYS A 1 100 ? -5.371 4.312 27.270 1.00 78.25 100 LYS A O 1
ATOM 730 N N . LEU A 1 101 ? -7.019 3.552 25.972 1.00 77.19 101 LEU A N 1
ATOM 731 C CA . LEU A 1 101 ? -6.946 4.666 25.028 1.00 77.19 101 LEU A CA 1
ATOM 732 C C . LEU A 1 101 ? -7.333 6.036 25.602 1.00 77.19 101 LEU A C 1
ATOM 734 O O . LEU A 1 101 ? -7.011 7.021 24.957 1.00 77.19 101 LEU A O 1
ATOM 738 N N . LEU A 1 102 ? -8.023 6.167 26.743 1.00 76.06 102 LEU A N 1
ATOM 739 C CA . LEU A 1 102 ? -8.381 7.492 27.287 1.00 76.06 102 LEU A CA 1
ATOM 740 C C . LEU A 1 102 ? -7.220 8.116 28.076 1.00 76.06 102 LEU A C 1
ATOM 742 O O . LEU A 1 102 ? -6.755 7.527 29.053 1.00 76.06 102 LEU A O 1
ATOM 746 N N . ASN A 1 103 ? -6.815 9.344 27.719 1.00 69.69 103 ASN A N 1
ATOM 747 C CA . ASN A 1 103 ? -5.741 10.063 28.414 1.00 69.69 103 ASN A CA 1
ATOM 748 C C . ASN A 1 103 ? -6.237 10.715 29.714 1.00 69.69 103 ASN A C 1
ATOM 750 O O . ASN A 1 103 ? -6.483 11.920 29.798 1.00 69.69 103 ASN A O 1
ATOM 754 N N . GLU A 1 104 ? -6.413 9.895 30.743 1.00 67.81 104 GLU A N 1
ATOM 755 C CA . GLU A 1 104 ? -6.815 10.355 32.073 1.00 67.81 104 GLU A CA 1
ATOM 756 C C . GLU A 1 104 ? -5.643 10.608 33.017 1.00 67.81 104 GLU A C 1
ATOM 758 O O . GLU A 1 104 ? -5.793 11.379 33.972 1.00 67.81 104 GLU A O 1
ATOM 763 N N . THR A 1 105 ? -4.504 9.965 32.766 1.00 65.75 105 THR A N 1
ATOM 764 C CA . THR A 1 105 ? -3.336 9.959 33.652 1.00 65.75 105 THR A CA 1
ATOM 765 C C . THR A 1 105 ? -2.507 11.229 33.552 1.00 65.75 105 THR A C 1
ATOM 767 O O . THR A 1 105 ? -1.867 11.593 34.533 1.00 65.75 105 THR A O 1
ATOM 770 N N . ASP A 1 106 ? -2.547 11.940 32.422 1.00 67.62 106 ASP A N 1
ATOM 771 C CA . ASP A 1 106 ? -1.815 13.195 32.293 1.00 67.62 106 ASP A CA 1
ATOM 772 C C . ASP A 1 106 ? -2.502 14.338 33.051 1.00 67.62 106 ASP A C 1
ATOM 774 O O . ASP A 1 106 ? -3.723 14.547 32.994 1.00 67.62 106 ASP A O 1
ATOM 778 N N . ASP A 1 107 ? -1.691 15.126 33.755 1.00 66.25 107 ASP A N 1
ATOM 779 C CA . ASP A 1 107 ? -2.144 16.347 34.428 1.00 66.25 107 ASP A CA 1
ATOM 780 C C . ASP A 1 107 ? -2.418 17.480 33.430 1.00 66.25 107 ASP A C 1
ATOM 782 O O . ASP A 1 107 ? -3.295 18.313 33.656 1.00 66.25 107 ASP A O 1
ATOM 786 N N . ASN A 1 108 ? -1.702 17.492 32.300 1.00 66.88 108 ASN A N 1
ATOM 787 C CA . ASN A 1 108 ? -1.872 18.458 31.213 1.00 66.88 108 ASN A CA 1
ATOM 788 C C . ASN A 1 108 ? -1.982 17.714 29.866 1.00 66.88 108 ASN A C 1
ATOM 790 O O . ASN A 1 108 ? -1.009 17.693 29.108 1.00 66.88 108 ASN A O 1
ATOM 794 N N . PRO A 1 109 ? -3.125 17.068 29.572 1.00 66.56 109 PRO A N 1
ATOM 795 C CA . PRO A 1 109 ? -3.281 16.293 28.345 1.00 66.56 109 PRO A CA 1
ATOM 796 C C . PRO A 1 109 ? -3.215 17.205 27.111 1.00 66.56 109 PRO A C 1
ATOM 798 O O . PRO A 1 109 ? -3.776 18.302 27.110 1.00 66.56 109 PRO A O 1
ATOM 801 N N . LEU A 1 110 ? -2.536 16.741 26.058 1.00 66.06 110 LEU A N 1
ATOM 802 C CA . LEU A 1 110 ? -2.493 17.400 24.740 1.00 66.06 110 LEU A CA 1
ATOM 803 C C . LEU A 1 110 ? -3.620 16.924 23.809 1.00 66.06 110 LEU A C 1
ATOM 805 O O . LEU A 1 110 ? -3.946 17.590 22.831 1.00 66.06 110 LEU A O 1
ATOM 809 N N . SER A 1 111 ? -4.219 15.774 24.114 1.00 70.31 111 SER A N 1
ATOM 810 C CA . SER A 1 111 ? -5.249 15.114 23.313 1.00 70.31 111 SER A CA 1
ATOM 811 C C . SER A 1 111 ? -6.223 14.343 24.198 1.00 70.31 111 SER A C 1
ATOM 813 O O . SER A 1 111 ? -5.959 14.114 25.379 1.00 70.31 111 SER A O 1
ATOM 815 N N . LEU A 1 112 ? -7.366 13.947 23.633 1.00 73.12 112 LEU A N 1
ATOM 816 C CA . LEU A 1 112 ? -8.368 13.158 24.353 1.00 73.12 112 LEU A CA 1
ATOM 817 C C . LEU A 1 112 ? -7.887 11.727 24.650 1.00 73.12 112 LEU A C 1
ATOM 819 O O . LEU A 1 112 ? -8.156 11.179 25.719 1.00 73.12 112 LEU A O 1
ATOM 823 N N . LEU A 1 113 ? -7.215 11.119 23.679 1.00 78.50 113 LEU A N 1
ATOM 824 C CA . LEU A 1 113 ? -6.716 9.756 23.733 1.00 78.50 113 LEU A CA 1
ATOM 825 C C . LEU A 1 113 ? -5.223 9.736 24.057 1.00 78.50 113 LEU A C 1
ATOM 827 O O . LEU A 1 113 ? -4.491 10.672 23.720 1.00 78.50 113 LEU A O 1
ATOM 831 N N . ASP A 1 114 ? -4.782 8.675 24.729 1.00 81.69 114 ASP A N 1
ATOM 832 C CA . ASP A 1 114 ? -3.398 8.477 25.142 1.00 81.69 114 ASP A CA 1
ATOM 833 C C . ASP A 1 114 ? -2.576 7.923 23.974 1.00 81.69 114 ASP A C 1
ATOM 835 O O . ASP A 1 114 ? -2.596 6.732 23.651 1.00 81.69 114 ASP A O 1
ATOM 839 N N . GLY A 1 115 ? -1.848 8.827 23.319 1.00 80.19 115 GLY A N 1
ATOM 840 C CA . GLY A 1 115 ? -0.950 8.478 22.226 1.00 80.19 115 GLY A CA 1
ATOM 841 C C . GLY A 1 115 ? 0.245 7.631 22.662 1.00 80.19 115 GLY A C 1
ATOM 842 O O . GLY A 1 115 ? 0.725 6.855 21.842 1.00 80.19 115 GLY A O 1
ATOM 843 N N . ARG A 1 116 ? 0.706 7.731 23.920 1.00 83.88 116 ARG A N 1
ATOM 844 C CA . ARG A 1 116 ? 1.829 6.920 24.425 1.00 83.88 116 ARG A CA 1
ATOM 845 C C . ARG A 1 116 ? 1.389 5.486 24.639 1.00 83.88 116 ARG A C 1
ATOM 847 O O . ARG A 1 116 ? 2.038 4.590 24.114 1.00 83.88 116 ARG A O 1
ATOM 854 N N . TYR A 1 117 ? 0.249 5.295 25.304 1.00 85.88 117 TYR A N 1
ATOM 855 C CA . TYR A 1 117 ? -0.351 3.971 25.457 1.00 85.88 117 TYR A CA 1
ATOM 856 C C . TYR A 1 117 ? -0.577 3.308 24.093 1.00 85.88 117 TYR A C 1
ATOM 858 O O . TYR A 1 117 ? -0.261 2.133 23.906 1.00 85.88 117 TYR A O 1
ATOM 866 N N . PHE A 1 118 ? -1.071 4.067 23.107 1.00 85.75 118 PHE A N 1
ATOM 867 C CA .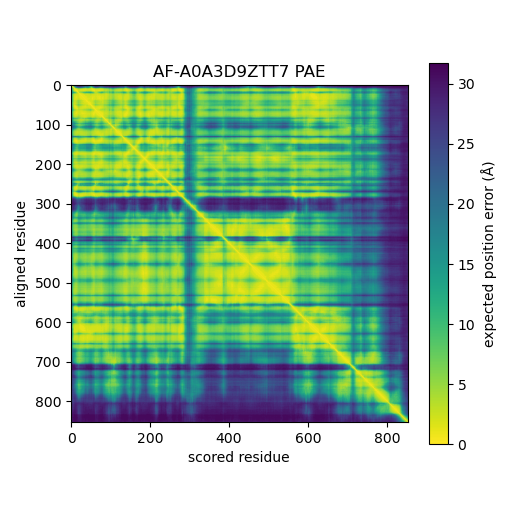 PHE A 1 118 ? -1.248 3.547 21.754 1.00 85.75 118 PHE A CA 1
ATOM 868 C C . PHE A 1 118 ? 0.092 3.138 21.117 1.00 85.75 118 PHE A C 1
ATOM 870 O O . PHE A 1 118 ? 0.205 2.027 20.605 1.00 85.75 118 PHE A O 1
ATOM 877 N N . THR A 1 119 ? 1.123 3.982 21.192 1.00 88.31 119 THR A N 1
ATOM 878 C CA . THR A 1 119 ? 2.472 3.667 20.691 1.00 88.31 119 THR A CA 1
ATOM 879 C C . THR A 1 119 ? 3.066 2.422 21.351 1.00 88.31 119 THR A C 1
ATOM 881 O O . THR A 1 119 ? 3.602 1.565 20.650 1.00 88.31 119 THR A O 1
ATOM 884 N N . GLU A 1 120 ? 2.947 2.290 22.674 1.00 89.25 120 GLU A N 1
ATOM 885 C CA . GLU A 1 120 ? 3.400 1.116 23.431 1.00 89.25 120 GLU A CA 1
ATOM 886 C C . GLU A 1 120 ? 2.650 -0.144 22.990 1.00 89.25 120 GLU A C 1
ATOM 888 O O . GLU A 1 120 ? 3.275 -1.136 22.630 1.00 89.25 120 GLU A O 1
ATOM 893 N N . THR A 1 121 ? 1.322 -0.071 22.874 1.00 87.94 121 THR A N 1
ATOM 894 C CA . THR A 1 121 ? 0.482 -1.192 22.422 1.00 87.94 121 THR A CA 1
ATOM 895 C C . THR A 1 121 ? 0.846 -1.647 21.002 1.00 87.94 121 THR A C 1
ATOM 897 O O . THR A 1 121 ? 0.935 -2.843 20.725 1.00 87.94 121 THR A O 1
ATOM 900 N N . VAL A 1 122 ? 1.086 -0.706 20.081 1.00 88.19 122 VAL A N 1
ATOM 901 C CA . VAL A 1 122 ? 1.528 -1.016 18.708 1.00 88.19 122 VAL A CA 1
ATOM 902 C C . VAL A 1 122 ? 2.924 -1.635 18.718 1.00 88.19 122 VAL A C 1
ATOM 904 O O . VAL A 1 122 ? 3.170 -2.604 18.001 1.00 88.19 122 VAL A O 1
ATOM 907 N N . SER A 1 123 ? 3.829 -1.104 19.541 1.00 90.06 123 SER A N 1
ATOM 908 C CA . SER A 1 123 ? 5.174 -1.649 19.718 1.00 90.06 123 SER A CA 1
ATOM 909 C C . SER A 1 123 ? 5.133 -3.086 20.236 1.00 90.06 123 SER A C 1
ATOM 911 O O . SER A 1 123 ? 5.794 -3.949 19.664 1.00 90.06 123 SER A O 1
ATOM 913 N N . ASP A 1 124 ? 4.316 -3.372 21.248 1.00 88.94 124 ASP A N 1
ATOM 914 C CA . ASP A 1 124 ? 4.160 -4.709 21.828 1.00 88.94 124 ASP A CA 1
ATOM 915 C C . ASP A 1 124 ? 3.542 -5.703 20.838 1.00 88.94 124 ASP A C 1
ATOM 917 O O . ASP A 1 124 ? 3.910 -6.877 20.815 1.00 88.94 124 ASP A O 1
ATOM 921 N N . ALA A 1 125 ? 2.642 -5.238 19.968 1.00 87.62 125 ALA A N 1
ATOM 922 C CA . ALA A 1 125 ? 2.055 -6.058 18.911 1.00 87.62 125 ALA A CA 1
ATOM 923 C C . ALA A 1 125 ? 3.045 -6.369 17.780 1.00 87.62 125 ALA A C 1
ATOM 925 O O . ALA A 1 125 ? 3.027 -7.465 17.215 1.00 87.62 125 ALA A O 1
ATOM 926 N N . ILE A 1 126 ? 3.903 -5.405 17.436 1.00 88.50 126 ILE A N 1
ATOM 927 C CA . ILE A 1 126 ? 4.894 -5.539 16.367 1.00 88.50 126 ILE A CA 1
ATOM 928 C C . ILE A 1 126 ? 6.123 -6.312 16.853 1.00 88.50 126 ILE A C 1
ATOM 930 O O . ILE A 1 126 ? 6.647 -7.123 16.100 1.00 88.50 126 ILE A O 1
ATOM 934 N N . ALA A 1 127 ? 6.577 -6.135 18.094 1.00 87.25 127 ALA A N 1
ATOM 935 C CA . ALA A 1 127 ? 7.829 -6.710 18.594 1.00 87.25 127 ALA A CA 1
ATOM 936 C C . ALA A 1 127 ? 7.993 -8.235 18.368 1.00 87.25 127 ALA A C 1
ATOM 938 O O . ALA A 1 127 ? 9.072 -8.644 17.933 1.00 87.25 127 ALA A O 1
ATOM 939 N N . PRO A 1 128 ? 6.970 -9.098 18.562 1.00 85.56 128 PRO A N 1
ATOM 940 C CA . PRO A 1 128 ? 7.087 -10.541 18.312 1.00 85.56 128 PRO A CA 1
ATOM 941 C C . PRO A 1 128 ? 7.291 -10.904 16.831 1.00 85.56 128 PRO A C 1
ATOM 943 O O . PRO A 1 128 ? 7.896 -11.937 16.503 1.00 85.56 128 PRO A O 1
ATOM 946 N N . ILE A 1 129 ? 6.772 -10.056 15.940 1.00 85.62 129 ILE A N 1
ATOM 947 C CA . ILE A 1 129 ? 6.726 -10.250 14.485 1.00 85.62 129 ILE A CA 1
ATOM 948 C C . ILE A 1 129 ? 7.650 -9.296 13.719 1.00 85.62 129 ILE A C 1
ATOM 950 O O . ILE A 1 129 ? 7.748 -9.406 12.502 1.00 85.62 129 ILE A O 1
ATOM 954 N N . ALA A 1 130 ? 8.344 -8.388 14.402 1.00 76.38 130 ALA A N 1
ATOM 955 C CA . ALA A 1 130 ? 9.370 -7.547 13.814 1.00 76.38 130 ALA A CA 1
ATOM 956 C C . ALA A 1 130 ? 10.538 -8.434 13.373 1.00 76.38 130 ALA A C 1
ATOM 958 O O . ALA A 1 130 ? 10.966 -9.350 14.091 1.00 76.38 130 ALA A O 1
ATOM 959 N N . GLY A 1 131 ? 11.038 -8.197 12.162 1.00 66.06 131 GLY A N 1
ATOM 960 C CA . GLY A 1 131 ? 12.174 -8.943 11.644 1.00 66.06 131 GLY A CA 1
ATOM 961 C C . GLY A 1 131 ? 13.415 -8.585 12.451 1.00 66.06 131 GLY A C 1
ATOM 962 O O . GLY A 1 131 ? 13.905 -7.475 12.334 1.00 66.06 131 GLY A O 1
ATOM 963 N N . ALA A 1 132 ? 13.939 -9.495 13.273 1.00 67.25 132 ALA A N 1
ATOM 964 C CA . ALA A 1 132 ? 15.294 -9.346 13.816 1.00 67.25 132 ALA A CA 1
ATOM 965 C C . ALA A 1 132 ? 16.350 -9.737 12.764 1.00 67.25 132 ALA A C 1
ATOM 967 O O . ALA A 1 132 ? 17.458 -9.196 12.749 1.00 67.25 132 ALA A O 1
ATOM 968 N N . ASP A 1 133 ? 15.984 -10.668 11.877 1.00 80.75 133 ASP A N 1
ATOM 969 C CA . ASP A 1 133 ? 16.849 -11.220 10.839 1.00 80.75 133 ASP A CA 1
ATOM 970 C C . ASP A 1 133 ? 17.105 -10.187 9.722 1.00 80.75 133 ASP A C 1
ATOM 972 O O . ASP A 1 133 ? 16.153 -9.612 9.179 1.00 80.75 133 ASP A O 1
ATOM 976 N N . PRO A 1 134 ? 18.373 -9.942 9.343 1.00 84.38 134 PRO A N 1
ATOM 977 C CA . PRO A 1 134 ? 18.714 -9.204 8.131 1.00 84.38 134 PRO A CA 1
ATOM 978 C C . PRO A 1 134 ? 18.021 -9.731 6.871 1.00 84.38 134 PRO A C 1
ATOM 980 O O . PRO A 1 134 ? 17.694 -8.932 5.993 1.00 84.38 134 PRO A O 1
ATOM 983 N N . ARG A 1 135 ? 17.790 -11.047 6.778 1.00 89.81 135 ARG A N 1
ATOM 984 C CA . ARG A 1 135 ? 17.158 -11.690 5.629 1.00 89.81 135 ARG A CA 1
ATOM 985 C C . ARG A 1 135 ? 15.667 -11.926 5.875 1.00 89.81 135 ARG A C 1
ATOM 987 O O . ARG A 1 135 ? 15.320 -12.691 6.771 1.00 89.81 135 ARG A O 1
ATOM 994 N N . PRO A 1 136 ? 14.770 -11.317 5.080 1.00 91.75 136 PRO A N 1
ATOM 995 C CA . PRO A 1 136 ? 13.341 -11.542 5.237 1.00 91.75 136 PRO A CA 1
ATOM 996 C C . PRO A 1 136 ? 12.957 -12.941 4.742 1.00 91.75 136 PRO A C 1
ATOM 998 O O . PRO A 1 136 ? 13.551 -13.470 3.797 1.00 91.75 136 PRO A O 1
ATOM 1001 N N . ALA A 1 137 ? 11.937 -13.528 5.364 1.00 91.44 137 ALA A N 1
ATOM 1002 C CA . ALA A 1 137 ? 11.407 -14.839 5.002 1.00 91.44 137 ALA A CA 1
ATOM 1003 C C . ALA A 1 137 ? 10.607 -14.801 3.690 1.00 91.44 137 ALA A C 1
ATOM 1005 O O . ALA A 1 137 ? 10.637 -15.759 2.918 1.00 91.44 137 ALA A O 1
ATOM 1006 N N . ALA A 1 138 ? 9.902 -13.697 3.433 1.00 89.88 138 ALA A N 1
ATOM 1007 C CA . ALA A 1 138 ? 9.148 -13.465 2.207 1.00 89.88 138 ALA A CA 1
ATOM 1008 C C . ALA A 1 138 ? 9.251 -11.991 1.776 1.00 89.88 138 ALA A C 1
ATOM 1010 O O . ALA A 1 138 ? 9.376 -11.114 2.636 1.00 89.88 138 ALA A O 1
ATOM 1011 N N . PRO A 1 139 ? 9.206 -11.705 0.462 1.00 92.19 139 PRO A N 1
ATOM 1012 C CA . PRO A 1 139 ? 9.249 -10.339 -0.031 1.00 92.19 139 PRO A CA 1
ATOM 1013 C C . PRO A 1 139 ? 7.931 -9.609 0.252 1.00 92.19 139 PRO A C 1
ATOM 1015 O O . PRO A 1 139 ? 6.857 -10.129 -0.045 1.00 92.19 139 PRO A O 1
ATOM 1018 N N . VAL A 1 140 ? 8.010 -8.388 0.779 1.00 95.00 140 VAL A N 1
ATOM 1019 C CA . VAL A 1 140 ? 6.855 -7.510 0.991 1.00 95.00 140 VAL A CA 1
ATOM 1020 C C . VAL A 1 140 ? 7.273 -6.041 0.971 1.00 95.00 140 VAL A C 1
ATOM 1022 O O . VAL A 1 140 ? 8.317 -5.678 1.508 1.00 95.00 140 VAL A O 1
ATOM 1025 N N . THR A 1 141 ? 6.458 -5.183 0.359 1.00 96.19 141 THR A N 1
ATOM 1026 C CA . THR A 1 141 ? 6.574 -3.721 0.497 1.00 96.19 141 THR A CA 1
ATOM 1027 C C . THR A 1 141 ? 5.325 -3.196 1.184 1.00 96.19 141 THR A C 1
ATOM 1029 O O . THR A 1 141 ? 4.214 -3.520 0.766 1.00 96.19 141 THR A O 1
ATOM 1032 N N . LEU A 1 142 ? 5.521 -2.389 2.223 1.00 96.69 142 LEU A N 1
ATOM 1033 C CA . LEU A 1 142 ? 4.475 -1.670 2.935 1.00 96.69 142 LEU A CA 1
ATOM 1034 C C . LEU A 1 142 ? 4.538 -0.183 2.587 1.00 96.69 142 LEU A C 1
ATOM 1036 O O . LEU A 1 142 ? 5.591 0.435 2.739 1.00 96.69 142 LEU A O 1
ATOM 1040 N N . PHE A 1 143 ? 3.399 0.389 2.215 1.00 95.88 143 PHE A N 1
ATOM 1041 C CA . PHE A 1 143 ? 3.185 1.827 2.124 1.00 95.88 143 PHE A CA 1
ATOM 1042 C C . PHE A 1 143 ? 2.262 2.306 3.246 1.00 95.88 143 PHE A C 1
ATOM 1044 O O . PHE A 1 143 ? 1.200 1.725 3.473 1.00 95.88 143 PHE A O 1
ATOM 1051 N N . VAL A 1 144 ? 2.651 3.375 3.937 1.00 94.25 144 VAL A N 1
ATOM 1052 C CA . VAL A 1 144 ? 1.845 3.995 4.997 1.00 94.25 144 VAL A CA 1
ATOM 1053 C C . VAL A 1 144 ? 1.716 5.485 4.721 1.00 94.25 144 VAL A C 1
ATOM 1055 O O . VAL A 1 144 ? 2.723 6.156 4.486 1.00 94.25 144 VAL A O 1
ATOM 1058 N N . THR A 1 145 ? 0.489 6.001 4.757 1.00 91.81 145 THR A N 1
ATOM 1059 C CA . THR A 1 145 ? 0.218 7.432 4.563 1.00 91.81 145 THR A CA 1
ATOM 1060 C C . THR A 1 145 ? 0.138 8.172 5.897 1.00 91.81 145 THR A C 1
ATOM 1062 O O . THR A 1 145 ? -0.304 7.623 6.912 1.00 91.81 145 THR A O 1
ATOM 1065 N N . ALA A 1 146 ? 0.549 9.436 5.900 1.00 89.44 146 ALA A N 1
ATOM 1066 C CA . ALA A 1 146 ? 0.306 10.384 6.981 1.00 89.44 146 ALA A CA 1
ATOM 1067 C C . ALA A 1 146 ? 0.114 11.793 6.406 1.00 89.44 146 ALA A C 1
ATOM 1069 O O . ALA A 1 146 ? 0.416 12.049 5.241 1.00 89.44 146 ALA A O 1
ATOM 1070 N N . THR A 1 147 ? -0.357 12.715 7.235 1.00 85.38 147 THR A N 1
ATOM 1071 C CA . THR A 1 147 ? -0.491 14.131 6.881 1.00 85.38 147 THR A CA 1
ATOM 1072 C C . THR A 1 147 ? 0.427 14.951 7.779 1.00 85.38 147 THR A C 1
ATOM 1074 O O . THR A 1 147 ? 0.335 14.852 8.998 1.00 85.38 147 THR A O 1
ATOM 1077 N N . ALA A 1 148 ? 1.324 15.753 7.215 1.00 84.31 148 ALA A N 1
ATOM 1078 C CA . ALA A 1 148 ? 2.154 16.670 7.987 1.00 84.31 148 ALA A CA 1
ATOM 1079 C C . ALA A 1 148 ? 1.353 17.909 8.416 1.00 84.31 148 ALA A C 1
ATOM 1081 O O . ALA A 1 148 ? 0.516 18.408 7.678 1.00 84.31 148 ALA A O 1
ATOM 1082 N N . THR A 1 149 ? 1.611 18.445 9.606 1.00 78.56 149 THR A N 1
ATOM 1083 C CA . THR A 1 149 ? 0.982 19.694 10.080 1.00 78.56 149 THR A CA 1
ATOM 1084 C C . THR A 1 149 ? 1.805 20.936 9.736 1.00 78.56 149 THR A C 1
ATOM 1086 O O . THR A 1 149 ? 1.520 22.028 10.221 1.00 78.56 149 THR A O 1
ATOM 1089 N N . GLY A 1 150 ? 2.886 20.764 8.980 1.00 73.81 150 GLY A N 1
ATOM 1090 C CA . GLY A 1 150 ? 3.829 21.811 8.625 1.00 73.81 150 GLY A CA 1
ATOM 1091 C C . GLY A 1 150 ? 4.938 21.270 7.730 1.00 73.81 150 GLY A C 1
ATOM 1092 O O . GLY A 1 150 ? 4.808 20.206 7.124 1.00 73.81 150 GLY A O 1
ATOM 1093 N N . GLY A 1 151 ? 6.044 22.004 7.676 1.00 70.06 151 GLY A N 1
ATOM 1094 C CA . GLY A 1 151 ? 7.143 21.736 6.752 1.00 70.06 151 GLY A CA 1
ATOM 1095 C C . GLY A 1 151 ? 7.112 22.661 5.544 1.00 70.06 151 GLY A C 1
ATOM 1096 O O . GLY A 1 151 ? 6.177 23.449 5.365 1.00 70.06 151 GLY A O 1
ATOM 1097 N N . GLU A 1 152 ? 8.174 22.588 4.748 1.00 67.69 152 GLU A N 1
ATOM 1098 C CA . GLU A 1 152 ? 8.316 23.404 3.550 1.00 67.69 152 GLU A CA 1
ATOM 1099 C C . GLU A 1 152 ? 7.208 23.063 2.548 1.00 67.69 152 GLU A C 1
ATOM 1101 O O . GLU A 1 152 ? 6.944 21.892 2.266 1.00 67.69 152 GLU A O 1
ATOM 1106 N N . GLN A 1 153 ? 6.512 24.097 2.073 1.00 71.62 153 GLN A N 1
ATOM 1107 C CA . GLN A 1 153 ? 5.396 23.939 1.148 1.00 71.62 153 GLN A CA 1
ATOM 1108 C C . GLN A 1 153 ? 5.882 24.051 -0.299 1.00 71.62 153 GLN A C 1
ATOM 1110 O O . GLN A 1 153 ? 6.757 24.880 -0.582 1.00 71.62 153 GLN A O 1
ATOM 1115 N N . PRO A 1 154 ? 5.301 23.262 -1.217 1.00 67.38 154 PRO A N 1
ATOM 1116 C CA . PRO A 1 154 ? 5.556 23.397 -2.638 1.00 67.38 154 PRO A CA 1
ATOM 1117 C C . PRO A 1 154 ? 5.350 24.817 -3.146 1.00 67.38 154 PRO A C 1
ATOM 1119 O O . PRO A 1 154 ? 4.390 25.503 -2.785 1.00 67.38 154 PRO A O 1
ATOM 1122 N N . ARG A 1 155 ? 6.198 25.224 -4.089 1.00 70.69 155 ARG A N 1
ATOM 1123 C CA . ARG A 1 155 ? 5.956 26.428 -4.883 1.00 70.69 155 ARG A CA 1
ATOM 1124 C C . ARG A 1 155 ? 5.679 26.069 -6.327 1.00 70.69 155 ARG A C 1
ATOM 1126 O O . ARG A 1 155 ? 6.333 25.223 -6.923 1.00 70.69 155 ARG A O 1
ATOM 1133 N N . GLY A 1 156 ? 4.695 26.720 -6.908 1.00 72.94 156 GLY A N 1
ATOM 1134 C CA . GLY A 1 156 ? 4.371 26.659 -8.316 1.00 72.94 156 GLY A CA 1
ATOM 1135 C C . GLY A 1 156 ? 4.870 27.889 -9.063 1.00 72.94 156 GLY A C 1
ATOM 1136 O O . GLY A 1 156 ? 4.989 28.978 -8.502 1.00 72.94 156 GLY A O 1
ATOM 1137 N N . THR A 1 157 ? 5.166 27.741 -10.348 1.00 73.75 157 THR A N 1
ATOM 1138 C CA . THR A 1 157 ? 5.268 28.878 -11.275 1.00 73.75 157 THR A CA 1
ATOM 1139 C C . THR A 1 157 ? 4.387 28.580 -12.475 1.00 73.75 157 THR A C 1
ATOM 1141 O O . THR A 1 157 ? 4.432 27.470 -12.992 1.00 73.75 157 THR A O 1
ATOM 1144 N N . ASP A 1 158 ? 3.532 29.513 -12.878 1.00 78.81 158 ASP A N 1
ATOM 1145 C CA . ASP A 1 158 ? 2.635 29.324 -14.015 1.00 78.81 158 ASP A CA 1
ATOM 1146 C C . ASP A 1 158 ? 3.306 29.637 -15.361 1.00 78.81 158 ASP A C 1
ATOM 1148 O O . ASP A 1 158 ? 4.459 30.071 -15.432 1.00 78.81 158 ASP A O 1
ATOM 1152 N N . SER A 1 159 ? 2.556 29.448 -16.452 1.00 74.69 159 SER A N 1
ATOM 1153 C CA . SER A 1 159 ? 3.038 29.716 -17.809 1.00 74.69 159 SER A CA 1
ATOM 1154 C C . SER A 1 159 ? 3.449 31.166 -18.082 1.00 74.69 159 SER A C 1
ATOM 1156 O O . SER A 1 159 ? 4.152 31.408 -19.062 1.00 74.69 159 SER A O 1
ATOM 1158 N N . LEU A 1 160 ? 3.045 32.115 -17.236 1.00 7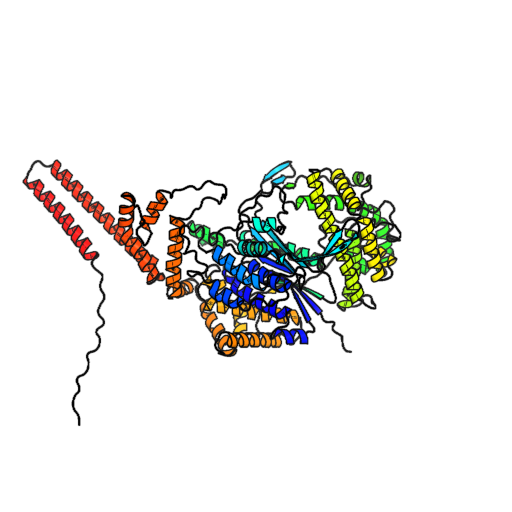6.56 160 LEU A N 1
ATOM 1159 C CA . LEU A 1 160 ? 3.371 33.538 -17.325 1.00 76.56 160 LEU A CA 1
ATOM 1160 C C . LEU A 1 160 ? 4.531 33.930 -16.394 1.00 76.56 160 LEU A C 1
ATOM 1162 O O . LEU A 1 160 ? 4.865 35.111 -16.291 1.00 76.56 160 LEU A O 1
ATOM 1166 N N . GLY A 1 161 ? 5.159 32.960 -15.721 1.00 74.19 161 GLY A N 1
ATOM 1167 C CA . GLY A 1 161 ? 6.212 33.208 -14.739 1.00 74.19 161 GLY A CA 1
ATOM 1168 C C . GLY A 1 161 ? 5.681 33.704 -13.390 1.00 74.19 161 GLY A C 1
ATOM 1169 O O . GLY A 1 161 ? 6.475 34.095 -12.530 1.00 74.19 161 GLY A O 1
ATOM 1170 N N . GLN A 1 162 ? 4.361 33.696 -13.180 1.00 81.38 162 GLN A N 1
ATOM 1171 C CA . GLN A 1 162 ? 3.756 34.060 -11.908 1.00 81.38 162 GLN A CA 1
ATOM 1172 C C . GLN A 1 162 ? 3.950 32.918 -10.913 1.00 81.38 162 GLN A C 1
ATOM 1174 O O . GLN A 1 162 ? 3.549 31.777 -11.142 1.00 81.38 162 GLN A O 1
ATOM 1179 N N . ARG A 1 163 ? 4.566 33.240 -9.776 1.00 82.44 163 ARG A N 1
ATOM 1180 C CA . ARG A 1 163 ? 4.718 32.297 -8.668 1.00 82.44 163 ARG A CA 1
ATOM 1181 C C . ARG A 1 163 ? 3.402 32.171 -7.910 1.00 82.44 163 ARG A C 1
ATOM 1183 O O . ARG A 1 163 ? 2.762 33.182 -7.621 1.00 82.44 163 ARG A O 1
ATOM 1190 N N . PHE A 1 164 ? 3.036 30.946 -7.568 1.00 77.88 164 PHE A N 1
ATOM 1191 C CA . PHE A 1 164 ? 1.914 30.639 -6.690 1.00 77.88 164 PHE A CA 1
ATOM 1192 C C . PHE A 1 164 ? 2.360 29.602 -5.667 1.00 77.88 164 PHE A C 1
ATOM 1194 O O . PHE A 1 164 ? 3.131 28.712 -5.998 1.00 77.88 164 PHE A O 1
ATOM 1201 N N . ASP A 1 165 ? 1.888 29.702 -4.434 1.00 77.31 165 ASP A N 1
ATOM 1202 C CA . ASP A 1 165 ? 2.146 28.681 -3.422 1.00 77.31 165 ASP A CA 1
ATOM 1203 C C . ASP A 1 165 ? 0.938 27.743 -3.360 1.00 77.31 165 ASP A C 1
ATOM 1205 O O . ASP A 1 165 ? -0.204 28.173 -3.546 1.00 77.31 165 ASP A O 1
ATOM 1209 N N . TYR A 1 166 ? 1.182 26.458 -3.123 1.00 70.19 166 TYR A N 1
ATOM 1210 C CA . TYR A 1 166 ? 0.120 25.505 -2.830 1.00 70.19 166 TYR A CA 1
ATOM 1211 C C . TYR A 1 166 ? 0.570 24.583 -1.706 1.00 70.19 166 TYR A C 1
ATOM 1213 O O . TYR A 1 166 ? 1.754 24.292 -1.559 1.00 70.19 166 TYR A O 1
ATOM 1221 N N . GLU A 1 167 ? -0.376 24.152 -0.884 1.00 71.81 167 GLU A N 1
ATOM 1222 C CA . GLU A 1 167 ? -0.063 23.324 0.271 1.00 71.81 167 GLU A CA 1
ATOM 1223 C C . GLU A 1 167 ? -0.070 21.838 -0.114 1.00 71.81 167 GLU A C 1
ATOM 1225 O O . GLU A 1 167 ? -1.057 21.348 -0.665 1.00 71.81 167 GLU A O 1
ATOM 1230 N N . ASP A 1 168 ? 1.014 21.114 0.187 1.00 74.25 168 ASP A N 1
ATOM 1231 C CA . ASP A 1 168 ? 1.057 19.648 0.095 1.00 74.25 168 ASP A CA 1
ATOM 1232 C C . ASP A 1 168 ? 1.582 19.039 1.395 1.00 74.25 168 ASP A C 1
ATOM 1234 O O . ASP A 1 168 ? 2.780 18.882 1.663 1.00 74.25 168 ASP A O 1
ATOM 1238 N N . HIS A 1 169 ? 0.617 18.662 2.217 1.00 79.75 169 HIS A N 1
ATOM 1239 C CA . HIS A 1 169 ? 0.857 18.040 3.506 1.00 79.75 169 HIS A CA 1
ATOM 1240 C C . HIS A 1 169 ? 0.882 16.511 3.421 1.00 79.75 169 HIS A C 1
ATOM 1242 O O . HIS A 1 169 ? 1.076 15.857 4.443 1.00 79.75 169 HIS A O 1
ATOM 1248 N N . ARG A 1 170 ? 0.705 15.903 2.239 1.00 82.81 170 ARG A N 1
ATOM 1249 C CA . ARG A 1 170 ? 0.695 14.439 2.108 1.00 82.81 170 ARG A CA 1
ATOM 1250 C C . ARG A 1 170 ? 2.079 13.873 2.391 1.00 82.81 170 ARG A C 1
ATOM 1252 O O . ARG A 1 170 ? 3.099 14.407 1.943 1.00 82.81 170 ARG A O 1
ATOM 1259 N N . ARG A 1 171 ? 2.116 12.780 3.148 1.00 87.12 171 ARG A N 1
ATOM 1260 C CA . ARG A 1 171 ? 3.321 12.008 3.443 1.00 87.12 171 ARG A CA 1
ATOM 1261 C C . ARG A 1 171 ? 3.091 10.544 3.104 1.00 87.12 171 ARG A C 1
ATOM 1263 O O . ARG A 1 171 ? 2.102 9.955 3.531 1.00 87.12 171 ARG A O 1
ATOM 1270 N N . LEU A 1 172 ? 4.028 9.957 2.367 1.00 90.12 172 LEU A N 1
ATOM 1271 C CA . LEU A 1 172 ? 4.049 8.535 2.040 1.00 90.12 172 LEU A CA 1
ATOM 1272 C C . LEU A 1 172 ? 5.366 7.928 2.513 1.00 90.12 172 LEU A C 1
ATOM 1274 O O . LEU A 1 172 ? 6.441 8.386 2.117 1.00 90.12 172 LEU A O 1
ATOM 1278 N N . TYR A 1 173 ? 5.279 6.871 3.313 1.00 94.25 173 TYR A N 1
ATOM 1279 C CA . TYR A 1 173 ? 6.426 6.112 3.808 1.00 94.25 173 TYR A CA 1
ATOM 1280 C C . TYR A 1 173 ? 6.423 4.705 3.209 1.00 94.25 173 TYR A C 1
ATOM 1282 O O . TYR A 1 173 ? 5.362 4.094 3.090 1.00 94.25 173 TYR A O 1
ATOM 1290 N N . ARG A 1 174 ? 7.600 4.190 2.837 1.00 95.12 174 ARG A N 1
ATOM 1291 C CA . ARG A 1 174 ? 7.792 2.870 2.223 1.00 95.12 174 ARG A CA 1
ATOM 1292 C C . ARG A 1 174 ? 8.784 2.039 3.026 1.00 95.12 174 ARG A C 1
ATOM 1294 O O . ARG A 1 174 ? 9.933 2.437 3.181 1.00 95.12 174 ARG A O 1
ATOM 1301 N N . PHE A 1 175 ? 8.355 0.849 3.432 1.00 95.44 175 PHE A N 1
ATOM 1302 C CA . PHE A 1 175 ? 9.193 -0.170 4.063 1.00 95.44 175 PHE A CA 1
ATOM 1303 C C . PHE A 1 175 ? 9.302 -1.375 3.132 1.00 95.44 175 PHE A C 1
ATOM 1305 O O . PHE A 1 175 ? 8.284 -1.894 2.674 1.00 95.44 175 PHE A O 1
ATOM 1312 N N . VAL A 1 176 ? 10.521 -1.824 2.846 1.00 93.75 176 VAL A N 1
ATOM 1313 C CA . VAL A 1 176 ? 10.796 -2.935 1.929 1.00 93.75 176 VAL A CA 1
ATOM 1314 C C . VAL A 1 176 ? 11.475 -4.084 2.669 1.00 93.75 176 VAL A C 1
ATOM 1316 O O . VAL A 1 176 ? 12.500 -3.907 3.323 1.00 93.75 176 VAL A O 1
ATOM 1319 N N . ALA A 1 177 ? 10.938 -5.287 2.496 1.00 93.88 177 ALA A N 1
ATOM 1320 C CA . ALA A 1 177 ? 11.603 -6.550 2.775 1.00 93.88 177 ALA A CA 1
ATOM 1321 C C . ALA A 1 177 ? 11.752 -7.314 1.457 1.00 93.88 177 ALA A C 1
ATOM 1323 O O . ALA A 1 177 ? 10.761 -7.666 0.824 1.00 93.88 177 ALA A O 1
ATOM 1324 N N . ASP A 1 178 ? 12.984 -7.561 1.024 1.00 91.50 178 ASP A N 1
ATOM 1325 C CA . ASP A 1 178 ? 13.299 -8.383 -0.141 1.00 91.50 178 ASP A CA 1
ATOM 1326 C C . ASP A 1 178 ? 14.716 -8.960 -0.005 1.00 91.50 178 ASP A C 1
ATOM 1328 O O . ASP A 1 178 ? 15.696 -8.232 0.147 1.00 91.50 178 ASP A O 1
ATOM 1332 N N . ALA A 1 179 ? 14.829 -10.288 -0.047 1.00 90.38 179 ALA A N 1
ATOM 1333 C CA . ALA A 1 179 ? 16.101 -10.988 0.112 1.00 90.38 179 ALA A CA 1
ATOM 1334 C C . ALA A 1 179 ? 17.000 -10.929 -1.138 1.00 90.38 179 ALA A C 1
ATOM 1336 O O . ALA A 1 179 ? 18.164 -11.323 -1.055 1.00 90.38 179 ALA A O 1
ATOM 1337 N N . ALA A 1 180 ? 16.467 -10.514 -2.292 1.00 88.56 180 ALA A N 1
ATOM 1338 C CA . ALA A 1 180 ? 17.169 -10.534 -3.573 1.00 88.56 180 ALA A CA 1
ATOM 1339 C C . ALA A 1 180 ? 16.841 -9.314 -4.457 1.00 88.56 180 ALA A C 1
ATOM 1341 O O . ALA A 1 180 ? 16.817 -9.423 -5.693 1.00 88.56 180 ALA A O 1
ATOM 1342 N N . ARG A 1 181 ? 16.616 -8.146 -3.839 1.00 88.75 181 ARG A N 1
ATOM 1343 C CA . ARG A 1 181 ? 16.321 -6.900 -4.557 1.00 88.75 181 ARG A CA 1
ATOM 1344 C C . ARG A 1 181 ? 17.485 -6.548 -5.474 1.00 88.75 181 ARG A C 1
ATOM 1346 O O . ARG A 1 181 ? 18.639 -6.590 -5.060 1.00 88.75 181 ARG A O 1
ATOM 1353 N N . GLN A 1 182 ? 17.201 -6.222 -6.731 1.00 91.19 182 GLN A N 1
ATOM 1354 C CA . GLN A 1 182 ? 18.250 -5.825 -7.668 1.00 91.19 182 GLN A CA 1
ATOM 1355 C C . GLN A 1 182 ? 18.673 -4.379 -7.388 1.00 91.19 182 GLN A C 1
ATOM 1357 O O . GLN A 1 182 ? 17.837 -3.480 -7.418 1.00 91.19 182 GLN A O 1
ATOM 1362 N N . VAL A 1 183 ? 19.964 -4.162 -7.149 1.00 92.44 183 VAL A N 1
ATOM 1363 C CA . VAL A 1 183 ? 20.588 -2.847 -6.953 1.00 92.44 183 VAL A CA 1
ATOM 1364 C C . VAL A 1 183 ? 21.689 -2.681 -7.992 1.00 92.44 183 VAL A C 1
ATOM 1366 O O . VAL A 1 183 ? 22.490 -3.593 -8.206 1.00 92.44 183 VAL A O 1
ATOM 1369 N N . HIS A 1 184 ? 21.704 -1.550 -8.696 1.00 95.62 184 HIS A N 1
ATOM 1370 C CA . HIS A 1 184 ? 22.698 -1.286 -9.735 1.00 95.62 184 HIS A CA 1
ATOM 1371 C C . HIS A 1 184 ? 23.993 -0.724 -9.146 1.00 95.62 184 HIS A C 1
ATOM 1373 O O . HIS A 1 184 ? 23.979 0.260 -8.415 1.00 95.62 184 HIS A O 1
ATOM 1379 N N . HIS A 1 185 ? 25.113 -1.348 -9.518 1.00 94.50 185 HIS A N 1
ATOM 1380 C CA . HIS A 1 185 ? 26.462 -0.898 -9.187 1.00 94.50 185 HIS A CA 1
ATOM 1381 C C . HIS A 1 185 ? 27.218 -0.501 -10.444 1.00 94.50 185 HIS A C 1
ATOM 1383 O O . HIS A 1 185 ? 27.213 -1.225 -11.441 1.00 94.50 185 HIS A O 1
ATOM 1389 N N . ARG A 1 186 ? 27.962 0.604 -10.372 1.00 91.75 186 ARG A N 1
ATOM 1390 C CA . ARG A 1 186 ? 28.762 1.122 -11.490 1.00 91.75 186 ARG A CA 1
ATOM 1391 C C . ARG A 1 186 ? 29.707 0.089 -12.105 1.00 91.75 186 ARG A C 1
ATOM 1393 O O . ARG A 1 186 ? 29.793 -0.014 -13.324 1.00 91.75 186 ARG A O 1
ATOM 1400 N N . GLU A 1 187 ? 30.461 -0.643 -11.292 1.00 91.44 187 GLU A N 1
ATOM 1401 C CA . GLU A 1 187 ? 31.515 -1.527 -11.812 1.00 91.44 187 GLU A CA 1
ATOM 1402 C C . GLU A 1 187 ? 30.985 -2.884 -12.269 1.00 91.44 187 GLU A C 1
ATOM 1404 O O . GLU A 1 187 ? 31.489 -3.458 -13.233 1.00 91.44 187 GLU A O 1
ATOM 1409 N N . SER A 1 188 ? 29.974 -3.393 -11.566 1.00 91.44 188 SER A N 1
ATOM 1410 C CA . SER A 1 188 ? 29.533 -4.782 -11.684 1.00 91.44 188 SER A CA 1
ATOM 1411 C C . SER A 1 188 ? 28.107 -4.964 -12.202 1.00 91.44 188 SER A C 1
ATOM 1413 O O . SER A 1 188 ? 27.671 -6.103 -12.380 1.00 91.44 188 SER A O 1
ATOM 1415 N N . GLY A 1 189 ? 27.399 -3.867 -12.465 1.00 93.69 189 GLY A N 1
ATOM 1416 C CA . GLY A 1 189 ? 26.016 -3.866 -12.912 1.00 93.69 189 GLY A CA 1
ATOM 1417 C C . GLY A 1 189 ? 25.028 -4.230 -11.799 1.00 93.69 189 GLY A C 1
ATOM 1418 O O . GLY A 1 189 ? 25.351 -4.152 -10.612 1.00 93.69 189 GLY A O 1
ATOM 1419 N N . PRO A 1 190 ? 23.791 -4.602 -12.164 1.00 94.56 190 PRO A N 1
ATOM 1420 C CA . PRO A 1 190 ? 22.765 -5.001 -11.204 1.00 94.56 190 PRO A CA 1
ATOM 1421 C C . PRO A 1 190 ? 23.119 -6.284 -10.444 1.00 94.56 190 PRO A C 1
ATOM 1423 O O . PRO A 1 190 ? 23.380 -7.324 -11.057 1.00 94.56 190 PRO A O 1
ATOM 1426 N N . ARG A 1 191 ? 23.075 -6.226 -9.109 1.00 93.25 191 ARG A N 1
ATOM 1427 C CA . ARG A 1 191 ? 23.293 -7.361 -8.202 1.00 93.25 191 ARG A CA 1
ATOM 1428 C C . ARG A 1 191 ? 22.125 -7.534 -7.239 1.00 93.25 191 ARG A C 1
ATOM 1430 O O . ARG A 1 191 ? 21.455 -6.571 -6.889 1.00 93.25 191 ARG A O 1
ATOM 1437 N N . ALA A 1 192 ? 21.890 -8.778 -6.828 1.00 91.25 192 ALA A N 1
ATOM 1438 C CA . ALA A 1 192 ? 20.905 -9.094 -5.803 1.00 91.25 192 ALA A CA 1
ATOM 1439 C C . ALA A 1 192 ? 21.457 -8.723 -4.423 1.00 91.25 192 ALA A C 1
ATOM 1441 O O . ALA A 1 192 ? 22.510 -9.225 -4.028 1.00 91.25 192 ALA A O 1
ATOM 1442 N N . GLU A 1 193 ? 20.722 -7.895 -3.695 1.00 91.56 193 GLU A N 1
ATOM 1443 C CA . GLU A 1 193 ? 21.025 -7.497 -2.329 1.00 91.56 193 GLU A CA 1
ATOM 1444 C C . GLU A 1 193 ? 19.839 -7.749 -1.411 1.00 91.56 193 GLU A C 1
ATOM 1446 O O . GLU A 1 193 ? 18.675 -7.733 -1.818 1.00 91.56 193 GLU A O 1
ATOM 1451 N N . CYS A 1 194 ? 20.159 -7.997 -0.149 1.00 92.12 194 CYS A N 1
ATOM 1452 C CA . CYS A 1 194 ? 19.169 -8.216 0.882 1.00 92.12 194 CYS A CA 1
ATOM 1453 C C . CYS A 1 194 ? 18.807 -6.884 1.539 1.00 92.12 194 CYS A C 1
ATOM 1455 O O . CYS A 1 194 ? 19.682 -6.201 2.069 1.00 92.12 194 CYS A O 1
ATOM 1457 N N . ARG A 1 195 ? 17.517 -6.548 1.554 1.00 91.19 195 ARG A N 1
ATOM 1458 C CA . ARG A 1 195 ? 16.967 -5.373 2.235 1.00 91.19 195 ARG A CA 1
ATOM 1459 C C . ARG A 1 195 ? 15.845 -5.801 3.173 1.00 91.19 195 ARG A C 1
ATOM 1461 O O . ARG A 1 195 ? 14.976 -6.576 2.779 1.00 91.19 195 ARG A O 1
ATOM 1468 N N . ASN A 1 196 ? 15.862 -5.301 4.404 1.00 93.06 196 ASN A N 1
ATOM 1469 C CA . ASN A 1 196 ? 14.799 -5.546 5.373 1.00 93.06 196 ASN A CA 1
ATOM 1470 C C . ASN A 1 196 ? 14.601 -4.332 6.288 1.00 93.06 196 ASN A C 1
ATOM 1472 O O . ASN A 1 196 ? 15.204 -4.243 7.357 1.00 93.06 196 ASN A O 1
ATOM 1476 N N . ASP A 1 197 ? 13.731 -3.418 5.864 1.00 93.62 197 ASP A N 1
ATOM 1477 C CA . ASP A 1 197 ? 13.408 -2.190 6.597 1.00 93.62 197 ASP A CA 1
ATOM 1478 C C . ASP A 1 197 ? 12.526 -2.471 7.834 1.00 93.62 197 ASP A C 1
ATOM 1480 O O . ASP A 1 197 ? 12.437 -1.645 8.736 1.00 93.62 197 ASP A O 1
ATOM 1484 N N . PHE A 1 198 ? 11.914 -3.660 7.942 1.00 93.19 198 PHE A N 1
ATOM 1485 C CA . PHE A 1 198 ? 11.084 -4.065 9.095 1.00 93.19 198 PHE A CA 1
ATOM 1486 C C . PHE A 1 198 ? 11.897 -4.332 10.372 1.00 93.19 198 PHE A C 1
ATOM 1488 O O . PHE A 1 198 ? 11.329 -4.662 11.413 1.00 93.19 198 PHE A O 1
ATOM 1495 N N . ARG A 1 199 ? 13.224 -4.187 10.288 1.00 90.94 199 ARG A N 1
ATOM 1496 C CA . ARG A 1 199 ? 14.146 -4.150 11.429 1.00 90.94 199 ARG A CA 1
ATOM 1497 C C . ARG A 1 199 ? 14.110 -2.799 12.145 1.00 90.94 199 ARG A C 1
ATOM 1499 O O . ARG A 1 199 ? 14.417 -2.730 13.333 1.00 90.94 199 ARG A O 1
ATOM 1506 N N . GLU A 1 200 ? 13.703 -1.740 11.446 1.00 90.69 200 GLU A N 1
ATOM 1507 C CA . GLU A 1 200 ? 13.565 -0.387 11.985 1.00 90.69 200 GLU A CA 1
ATOM 1508 C C . GLU A 1 200 ? 12.242 -0.241 12.751 1.00 90.69 200 GLU A C 1
ATOM 1510 O O . GLU A 1 200 ? 11.364 0.550 12.397 1.00 90.69 200 GLU A O 1
ATOM 1515 N N . THR A 1 201 ? 12.078 -1.021 13.827 1.00 90.38 201 THR A N 1
ATOM 1516 C CA . THR A 1 201 ? 10.825 -1.108 14.598 1.00 90.38 201 THR A CA 1
ATOM 1517 C C . THR A 1 201 ? 10.334 0.259 15.061 1.00 90.38 201 THR A C 1
ATOM 1519 O O . THR A 1 201 ? 9.137 0.529 15.020 1.00 90.38 201 THR A O 1
ATOM 1522 N N . ARG A 1 202 ? 11.247 1.159 15.453 1.00 92.12 202 ARG A N 1
ATOM 1523 C CA . ARG A 1 202 ? 10.882 2.518 15.872 1.00 92.12 202 ARG A CA 1
ATOM 1524 C C . ARG A 1 202 ? 10.213 3.294 14.737 1.00 92.12 202 ARG A C 1
ATOM 1526 O O . ARG A 1 202 ? 9.161 3.878 14.961 1.00 92.12 202 ARG A O 1
ATOM 1533 N N . ALA A 1 203 ? 10.794 3.276 13.538 1.00 93.69 203 ALA A N 1
ATOM 1534 C CA . ALA A 1 203 ? 10.220 3.938 12.372 1.00 93.69 203 ALA A CA 1
ATOM 1535 C C . ALA A 1 203 ? 8.873 3.308 11.991 1.00 93.69 203 ALA A C 1
ATOM 1537 O O . ALA A 1 203 ? 7.902 4.020 11.759 1.00 93.69 203 ALA A O 1
ATOM 1538 N N . LEU A 1 204 ? 8.776 1.978 12.010 1.00 93.81 204 LEU A N 1
ATOM 1539 C CA . LEU A 1 204 ? 7.539 1.271 11.688 1.00 93.81 204 LEU A CA 1
ATOM 1540 C C . LEU A 1 204 ? 6.395 1.601 12.663 1.00 93.81 204 LEU A C 1
ATOM 1542 O O . LEU A 1 204 ? 5.283 1.905 12.230 1.00 93.81 204 LEU A O 1
ATOM 1546 N N . VAL A 1 205 ? 6.672 1.588 13.970 1.00 93.38 205 VAL A N 1
ATOM 1547 C CA . VAL A 1 205 ? 5.704 1.969 15.010 1.00 93.38 205 VAL A CA 1
ATOM 1548 C C . VAL A 1 205 ? 5.303 3.435 14.848 1.00 93.38 205 VAL A C 1
ATOM 1550 O O . VAL A 1 205 ? 4.112 3.738 14.879 1.00 93.38 205 VAL A O 1
ATOM 1553 N N . THR A 1 206 ? 6.261 4.340 14.607 1.00 93.38 206 THR A N 1
ATOM 1554 C CA . THR A 1 206 ? 5.970 5.759 14.350 1.00 93.38 206 THR A CA 1
ATOM 1555 C C . THR A 1 206 ? 5.080 5.938 13.118 1.00 93.38 206 THR A C 1
ATOM 1557 O O . THR A 1 206 ? 4.107 6.680 13.200 1.00 93.38 206 THR A O 1
ATOM 1560 N N . ALA A 1 207 ? 5.337 5.233 12.010 1.00 93.56 207 ALA A N 1
ATOM 1561 C CA . ALA A 1 207 ? 4.501 5.302 10.809 1.00 93.56 207 ALA A CA 1
ATOM 1562 C C . ALA A 1 207 ? 3.072 4.812 11.083 1.00 93.56 207 ALA A C 1
ATOM 1564 O O . ALA A 1 207 ? 2.108 5.509 10.766 1.00 93.56 207 ALA A O 1
ATOM 1565 N N . ALA A 1 208 ? 2.925 3.640 11.708 1.00 91.56 208 ALA A N 1
ATOM 1566 C CA . ALA A 1 208 ? 1.618 3.068 12.032 1.00 91.56 208 ALA A CA 1
ATOM 1567 C C . ALA A 1 208 ? 0.818 3.975 12.985 1.00 91.56 208 ALA A C 1
ATOM 1569 O O . ALA A 1 208 ? -0.374 4.214 12.775 1.00 91.56 208 ALA A O 1
ATOM 1570 N N . ARG A 1 209 ? 1.486 4.529 14.004 1.00 90.12 209 ARG A N 1
ATOM 1571 C CA . ARG A 1 209 ? 0.889 5.442 14.982 1.00 90.12 209 ARG A CA 1
ATOM 1572 C C . ARG A 1 209 ? 0.499 6.786 14.368 1.00 90.12 209 ARG A C 1
ATOM 1574 O O . ARG A 1 209 ? -0.586 7.281 14.681 1.00 90.12 209 ARG A O 1
ATOM 1581 N N . ALA A 1 210 ? 1.359 7.364 13.529 1.00 88.88 210 ALA A N 1
ATOM 1582 C CA . ALA A 1 210 ? 1.097 8.616 12.825 1.00 88.88 210 ALA A CA 1
ATOM 1583 C C . ALA A 1 210 ? -0.096 8.462 11.879 1.00 88.88 210 ALA A C 1
ATOM 1585 O O . ALA A 1 210 ? -1.024 9.266 11.930 1.00 88.88 210 ALA A O 1
ATOM 1586 N N . SER A 1 211 ? -0.119 7.375 11.099 1.00 89.25 211 SER A N 1
ATOM 1587 C CA . SER A 1 211 ? -1.211 7.078 10.176 1.00 89.25 211 SER A CA 1
ATOM 1588 C C . SER A 1 211 ? -2.544 6.990 10.906 1.00 89.25 211 SER A C 1
ATOM 1590 O O . SER A 1 211 ? -3.481 7.649 10.495 1.00 89.25 211 SER A O 1
ATOM 1592 N N . ALA A 1 212 ? -2.633 6.272 12.031 1.00 84.19 212 ALA A N 1
ATOM 1593 C CA . ALA A 1 212 ? -3.866 6.130 12.818 1.00 84.19 212 ALA A CA 1
ATOM 1594 C C . ALA A 1 212 ? -4.128 7.280 13.824 1.00 84.19 212 ALA A C 1
ATOM 1596 O O . ALA A 1 212 ? -5.021 7.186 14.672 1.00 84.19 212 ALA A O 1
ATOM 1597 N N . GLY A 1 213 ? -3.339 8.359 13.778 1.00 77.88 213 GLY A N 1
ATOM 1598 C CA . GLY A 1 213 ? -3.390 9.477 14.718 1.00 77.88 213 GLY A CA 1
ATOM 1599 C C . GLY A 1 213 ? -4.467 10.502 14.388 1.00 77.88 213 GLY A C 1
ATOM 1600 O O . GLY A 1 213 ? -4.151 11.615 13.969 1.00 77.88 213 GLY A O 1
ATOM 1601 N N . PHE A 1 214 ? -5.734 10.135 14.590 1.00 75.50 214 PHE A N 1
ATOM 1602 C CA . PHE A 1 214 ? -6.868 10.998 14.258 1.00 75.50 214 PHE A CA 1
ATOM 1603 C C . PHE A 1 214 ? -6.780 12.387 14.946 1.00 75.50 214 PHE A C 1
ATOM 1605 O O . PHE A 1 214 ? -6.683 12.440 16.181 1.00 75.50 214 PHE A O 1
ATOM 1612 N N . PRO A 1 215 ? -6.857 13.512 14.196 1.00 65.69 215 PRO A N 1
ATOM 1613 C CA . PRO A 1 215 ? -6.699 14.861 14.746 1.00 65.69 215 PRO A CA 1
ATOM 1614 C C . PRO A 1 215 ? -7.668 15.183 15.888 1.00 65.69 215 PRO A C 1
ATOM 1616 O O . PRO A 1 215 ? -8.866 14.916 15.816 1.00 65.69 215 PRO A O 1
ATOM 1619 N N . GLY A 1 216 ? -7.151 15.773 16.967 1.00 64.12 216 GLY A N 1
ATOM 1620 C CA . GLY A 1 216 ? -7.924 16.123 18.165 1.00 64.12 216 GLY A CA 1
ATOM 1621 C C . GLY A 1 216 ? -8.229 14.938 19.092 1.00 64.12 216 GLY A C 1
ATOM 1622 O O . GLY A 1 216 ? -8.335 15.131 20.305 1.00 64.12 216 GLY A O 1
ATOM 1623 N N . ALA A 1 217 ? -8.306 13.712 18.563 1.00 70.88 217 ALA A N 1
ATOM 1624 C CA . ALA A 1 217 ? -8.368 12.506 19.383 1.00 70.88 217 ALA A CA 1
ATOM 1625 C C . ALA A 1 217 ? -6.977 12.123 19.892 1.00 70.88 217 ALA A C 1
ATOM 1627 O O . ALA A 1 217 ? -6.824 11.910 21.088 1.00 70.88 217 ALA A O 1
ATOM 1628 N N . PHE A 1 218 ? -5.960 12.117 19.033 1.00 76.81 218 PHE A N 1
ATOM 1629 C CA . PHE A 1 218 ? -4.572 11.843 19.403 1.00 76.81 218 PHE A CA 1
ATOM 1630 C C . PHE A 1 218 ? -3.677 13.071 19.228 1.00 76.81 218 PHE A C 1
ATOM 1632 O O . PHE A 1 218 ? -3.960 13.952 18.414 1.00 76.81 218 PHE A O 1
ATOM 1639 N N . ALA A 1 219 ? -2.578 13.112 19.984 1.00 76.50 219 ALA A N 1
ATOM 1640 C CA . ALA A 1 219 ? -1.513 14.078 19.757 1.00 76.50 219 ALA A CA 1
ATOM 1641 C C . ALA A 1 219 ? -0.789 13.766 18.428 1.00 76.50 219 ALA A C 1
ATOM 1643 O O . ALA A 1 219 ? -0.672 12.579 18.080 1.00 76.50 219 ALA A O 1
ATOM 1644 N N . PRO A 1 220 ? -0.308 14.798 17.704 1.00 81.50 220 PRO A N 1
ATOM 1645 C CA . PRO A 1 220 ? 0.538 14.613 16.530 1.00 81.50 220 PRO A CA 1
ATOM 1646 C C . PRO A 1 220 ? 1.832 13.862 16.864 1.00 81.50 220 PRO A C 1
ATOM 1648 O O . PRO A 1 220 ? 2.410 14.054 17.934 1.00 81.50 220 PRO A O 1
ATOM 1651 N N . GLU A 1 221 ? 2.305 13.040 15.933 1.00 84.50 221 GLU A N 1
ATOM 1652 C CA . GLU A 1 221 ? 3.540 12.264 16.075 1.00 84.50 221 GLU A CA 1
ATOM 1653 C C . GLU A 1 221 ? 4.731 12.965 15.432 1.00 84.50 221 GLU A C 1
ATOM 1655 O O . GLU A 1 221 ? 4.608 13.576 14.375 1.00 84.50 221 GLU A O 1
ATOM 1660 N N . TYR A 1 222 ? 5.908 12.864 16.043 1.00 86.94 222 TYR A N 1
ATOM 1661 C CA . TYR A 1 222 ? 7.106 13.514 15.514 1.00 86.94 222 TYR A CA 1
ATOM 1662 C C . TYR A 1 222 ? 7.739 12.691 14.382 1.00 86.94 222 TYR A C 1
ATOM 1664 O O . TYR A 1 222 ? 8.054 11.518 14.568 1.00 86.94 222 TYR A O 1
ATOM 1672 N N . GLU A 1 223 ? 7.971 13.308 13.220 1.00 88.31 223 GLU A N 1
ATOM 1673 C CA . GLU A 1 223 ? 8.402 12.632 11.984 1.00 88.31 223 GLU A CA 1
ATOM 1674 C C . GLU A 1 223 ? 9.854 12.117 12.026 1.00 88.31 223 GLU A C 1
ATOM 1676 O O . GLU A 1 223 ? 10.219 11.227 11.260 1.00 88.31 223 GLU A O 1
ATOM 1681 N N . LYS A 1 224 ? 10.700 12.638 12.925 1.00 87.81 224 LYS A N 1
ATOM 1682 C CA . LYS A 1 224 ? 12.153 12.380 12.930 1.00 87.81 224 LYS A CA 1
ATOM 1683 C C . LYS A 1 224 ? 12.561 10.899 12.797 1.00 87.81 224 LYS A C 1
ATOM 1685 O O . LYS A 1 224 ? 13.440 10.636 11.980 1.00 87.81 224 LYS A O 1
ATOM 1690 N N . PRO A 1 225 ? 11.955 9.926 13.511 1.00 91.50 225 PRO A N 1
ATOM 1691 C CA . PRO A 1 225 ? 12.323 8.516 13.360 1.00 91.50 225 PRO A CA 1
ATOM 1692 C C . PRO A 1 225 ? 12.153 7.973 11.934 1.00 91.50 225 PRO A C 1
ATOM 1694 O O . PRO A 1 225 ? 12.873 7.061 11.544 1.00 91.50 225 PRO A O 1
ATOM 1697 N N . LEU A 1 226 ? 11.218 8.525 11.154 1.00 92.25 226 LEU A N 1
ATOM 1698 C CA . LEU A 1 226 ? 10.967 8.128 9.765 1.00 92.25 226 LEU A CA 1
ATOM 1699 C C . LEU A 1 226 ? 12.002 8.722 8.804 1.00 92.25 226 LEU A C 1
ATOM 1701 O O . LEU A 1 226 ? 12.389 8.068 7.837 1.00 92.25 226 LEU A O 1
ATOM 1705 N N . LEU A 1 227 ? 12.464 9.946 9.080 1.00 88.62 227 LEU A N 1
ATOM 1706 C CA . LEU A 1 227 ? 13.536 10.588 8.313 1.00 88.62 227 LEU A CA 1
ATOM 1707 C C . LEU A 1 227 ? 14.881 9.923 8.580 1.00 88.62 227 LEU A C 1
ATOM 1709 O O . LEU A 1 227 ? 15.584 9.593 7.633 1.00 88.62 227 LEU A O 1
ATOM 1713 N N . ASP A 1 228 ? 15.191 9.657 9.852 1.00 89.81 228 ASP A N 1
ATOM 1714 C CA . ASP A 1 228 ? 16.432 8.987 10.255 1.00 89.81 228 ASP A CA 1
ATOM 1715 C C . ASP A 1 228 ? 16.537 7.576 9.638 1.00 89.81 228 ASP A C 1
ATOM 1717 O O . ASP A 1 228 ? 17.631 7.130 9.304 1.00 89.81 228 ASP A O 1
ATOM 1721 N N . ALA A 1 229 ? 15.402 6.891 9.440 1.00 90.69 229 ALA A N 1
ATOM 1722 C CA . ALA A 1 229 ? 15.336 5.585 8.779 1.00 90.69 229 ALA A CA 1
ATOM 1723 C C . ALA A 1 229 ? 15.329 5.654 7.236 1.00 90.69 229 ALA A C 1
ATOM 1725 O O . ALA A 1 229 ? 15.381 4.615 6.581 1.00 90.69 229 ALA A O 1
ATOM 1726 N N . GLY A 1 230 ? 15.227 6.845 6.632 1.00 89.94 230 GLY A N 1
ATOM 1727 C CA . GLY A 1 230 ? 15.235 7.014 5.174 1.00 89.94 230 GLY A CA 1
ATOM 1728 C C . GLY A 1 230 ? 14.037 6.386 4.448 1.00 89.94 230 GLY A C 1
ATOM 1729 O O . GLY A 1 230 ? 14.148 6.016 3.279 1.00 89.94 230 GLY A O 1
ATOM 1730 N N . VAL A 1 231 ? 12.890 6.238 5.124 1.00 91.81 231 VAL A N 1
ATOM 1731 C CA . VAL A 1 231 ? 11.706 5.535 4.583 1.00 91.81 231 VAL A CA 1
ATOM 1732 C C . VAL A 1 231 ? 10.688 6.459 3.908 1.00 91.81 231 VAL A C 1
ATOM 1734 O O . VAL A 1 231 ? 9.708 5.981 3.336 1.00 91.81 231 VAL A O 1
ATOM 1737 N N . ARG A 1 232 ? 10.875 7.783 3.958 1.00 89.25 232 ARG A N 1
ATOM 1738 C CA . ARG A 1 232 ? 9.961 8.746 3.323 1.00 89.25 232 ARG A CA 1
ATOM 1739 C C . ARG A 1 232 ? 10.138 8.749 1.803 1.00 89.25 232 ARG A C 1
ATOM 1741 O O . ARG A 1 232 ? 11.248 8.905 1.307 1.00 89.25 232 ARG A O 1
ATOM 1748 N N . VAL A 1 233 ? 9.038 8.586 1.070 1.00 84.25 233 VAL A N 1
ATOM 1749 C CA . VAL A 1 233 ? 9.008 8.540 -0.405 1.00 84.25 233 VAL A CA 1
ATOM 1750 C C . VAL A 1 233 ? 8.387 9.794 -0.999 1.00 84.25 233 VAL A C 1
ATOM 1752 O O . VAL A 1 233 ? 8.846 10.277 -2.031 1.00 84.25 233 VAL A O 1
ATOM 1755 N N . GLN A 1 234 ? 7.353 10.327 -0.352 1.00 76.06 234 GLN A N 1
ATOM 1756 C CA . GLN A 1 234 ? 6.664 11.532 -0.797 1.00 76.06 234 GLN A CA 1
ATOM 1757 C C . GLN A 1 234 ? 6.444 12.448 0.410 1.00 76.06 234 GLN A C 1
ATOM 1759 O O . GLN A 1 234 ? 5.835 11.997 1.379 1.00 76.06 234 GLN A O 1
ATOM 1764 N N . PRO A 1 235 ? 6.950 13.691 0.400 1.00 73.44 235 PRO A N 1
ATOM 1765 C CA . PRO A 1 235 ? 7.962 14.198 -0.520 1.00 73.44 235 PRO A CA 1
ATOM 1766 C C . PRO A 1 235 ? 9.276 13.404 -0.395 1.00 73.44 235 PRO A C 1
ATOM 1768 O O . PRO A 1 235 ? 9.595 12.901 0.688 1.00 73.44 235 PRO A O 1
ATOM 1771 N N . ALA A 1 236 ? 10.045 13.293 -1.484 1.00 69.00 236 ALA A N 1
ATOM 1772 C CA . ALA A 1 236 ? 11.410 12.771 -1.392 1.00 69.00 236 ALA A CA 1
ATOM 1773 C C . ALA A 1 236 ? 12.204 13.630 -0.385 1.00 69.00 236 ALA A C 1
ATOM 1775 O O . ALA A 1 236 ? 12.027 14.846 -0.402 1.00 69.00 236 ALA A O 1
ATOM 1776 N N . PRO A 1 237 ? 12.993 13.036 0.526 1.00 68.88 237 PRO A N 1
ATOM 1777 C CA . PRO A 1 237 ? 13.725 13.791 1.536 1.00 68.88 237 PRO A CA 1
ATOM 1778 C C . PRO A 1 237 ? 14.892 14.589 0.944 1.00 68.88 237 PRO A C 1
ATOM 1780 O O . PRO A 1 237 ? 15.591 14.106 0.052 1.00 68.88 237 PRO A O 1
ATOM 1783 N N . HIS A 1 238 ? 15.115 15.783 1.492 1.00 65.69 238 HIS A N 1
ATOM 1784 C CA . HIS A 1 238 ? 16.220 16.692 1.187 1.00 65.69 238 HIS A CA 1
ATOM 1785 C C . HIS A 1 238 ? 17.019 17.012 2.453 1.00 65.69 238 HIS A C 1
ATOM 1787 O O . HIS A 1 238 ? 16.481 17.014 3.557 1.00 65.69 238 HIS A O 1
ATOM 1793 N N . ASP A 1 239 ? 18.296 17.369 2.300 1.00 62.00 239 ASP A N 1
ATOM 1794 C CA . ASP A 1 239 ? 19.183 17.683 3.435 1.00 62.00 239 ASP A CA 1
ATOM 1795 C C . ASP A 1 239 ? 18.697 18.868 4.294 1.00 62.00 239 ASP A C 1
ATOM 1797 O O . ASP A 1 239 ? 19.059 18.982 5.465 1.00 62.00 239 ASP A O 1
ATOM 1801 N N . ALA A 1 240 ? 17.880 19.758 3.719 1.00 62.88 240 ALA A N 1
ATOM 1802 C CA . ALA A 1 240 ? 17.299 20.913 4.403 1.00 62.88 240 ALA A CA 1
ATOM 1803 C C . ALA A 1 240 ? 15.991 20.595 5.153 1.00 62.88 240 ALA A C 1
ATOM 1805 O O . ALA A 1 240 ? 15.478 21.461 5.863 1.00 62.88 240 ALA A O 1
ATOM 1806 N N . ASP A 1 241 ? 15.442 19.385 5.008 1.00 70.06 241 ASP A N 1
ATOM 1807 C CA . ASP A 1 241 ? 14.176 19.038 5.638 1.00 70.06 241 ASP A CA 1
ATOM 1808 C C . ASP A 1 241 ? 14.291 19.013 7.158 1.00 70.06 241 ASP A C 1
ATOM 1810 O O . ASP A 1 241 ? 15.051 18.250 7.762 1.00 70.06 241 ASP A O 1
ATOM 1814 N N . HIS A 1 242 ? 13.449 19.816 7.796 1.00 73.75 242 HIS A N 1
ATOM 1815 C CA . HIS A 1 242 ? 13.274 19.769 9.234 1.00 73.75 242 HIS A CA 1
ATOM 1816 C C . HIS A 1 242 ? 12.138 18.806 9.588 1.00 73.75 242 HIS A C 1
ATOM 1818 O O . HIS A 1 242 ? 11.071 18.874 8.972 1.00 73.75 242 HIS A O 1
ATOM 1824 N N . PRO A 1 243 ? 12.328 17.917 10.583 1.00 78.50 243 PRO A N 1
ATOM 1825 C CA . PRO A 1 243 ? 11.278 16.998 10.990 1.00 78.50 243 PRO A CA 1
ATOM 1826 C C . PRO A 1 243 ? 10.011 17.745 11.404 1.00 78.50 243 PRO A C 1
ATOM 1828 O O . PRO A 1 243 ? 10.071 18.697 12.186 1.00 78.50 243 PRO A O 1
ATOM 1831 N N . THR A 1 244 ? 8.870 17.279 10.905 1.00 84.19 244 THR A N 1
ATOM 1832 C CA . THR A 1 244 ? 7.562 17.879 11.174 1.00 84.19 244 THR A CA 1
ATOM 1833 C C . THR A 1 244 ? 6.755 17.050 12.175 1.00 84.19 244 THR A C 1
ATOM 1835 O O . THR A 1 244 ? 7.241 16.059 12.730 1.00 84.19 244 THR A O 1
ATOM 1838 N N . PHE A 1 245 ? 5.518 17.472 12.434 1.00 83.25 245 PHE A N 1
ATOM 1839 C CA . PHE A 1 245 ? 4.539 16.671 13.158 1.00 83.25 245 PHE A CA 1
ATOM 1840 C C . PHE A 1 245 ? 3.528 16.075 12.184 1.00 83.25 245 PHE A C 1
ATOM 1842 O O . PHE A 1 245 ? 3.134 16.719 11.215 1.00 83.25 245 PHE A O 1
ATOM 1849 N N . LEU A 1 246 ? 3.112 14.847 12.461 1.00 84.69 246 LEU A N 1
ATOM 1850 C CA . LEU A 1 246 ? 2.258 14.033 11.615 1.00 84.69 246 LEU A CA 1
ATOM 1851 C C . LEU A 1 246 ? 0.927 13.748 12.304 1.00 84.69 246 LEU A C 1
ATOM 1853 O O . LEU A 1 246 ? 0.868 13.485 13.506 1.00 84.69 246 LEU A O 1
ATOM 1857 N N . ILE A 1 247 ? -0.131 13.748 11.511 1.00 81.56 247 ILE A N 1
ATOM 1858 C CA . ILE A 1 247 ? -1.484 13.329 11.866 1.00 81.56 247 ILE A CA 1
ATOM 1859 C C . ILE A 1 247 ? -1.982 12.308 10.837 1.00 81.56 247 ILE A C 1
ATOM 1861 O O . ILE A 1 247 ? -1.280 11.975 9.878 1.00 81.56 247 ILE A O 1
ATOM 1865 N N . ASP A 1 248 ? -3.206 11.825 11.040 1.00 80.25 248 ASP A N 1
ATOM 1866 C CA . ASP A 1 248 ? -3.812 10.779 10.219 1.00 80.25 248 ASP A CA 1
ATOM 1867 C C . ASP A 1 248 ? -3.724 11.042 8.700 1.00 80.25 248 ASP A C 1
ATOM 1869 O O . ASP A 1 248 ? -4.010 12.140 8.211 1.00 80.25 248 ASP A O 1
ATOM 1873 N N . GLY A 1 249 ? -3.322 10.015 7.944 1.00 64.12 249 GLY A N 1
ATOM 1874 C CA . GLY A 1 249 ? -3.201 10.073 6.482 1.00 64.12 249 GLY A CA 1
ATOM 1875 C C . GLY A 1 249 ? -4.545 10.179 5.758 1.00 64.12 249 GLY A C 1
ATOM 1876 O O . GLY A 1 249 ? -4.627 10.790 4.697 1.00 64.12 249 GLY A O 1
ATOM 1877 N N . GLY A 1 250 ? -5.629 9.694 6.373 1.00 57.66 250 GLY A N 1
ATOM 1878 C CA . GLY A 1 250 ? -6.987 9.704 5.817 1.00 57.66 250 GLY A CA 1
ATOM 1879 C C . GLY A 1 250 ? -7.635 11.086 5.777 1.00 57.66 250 GLY A C 1
ATOM 1880 O O . GLY A 1 250 ? -8.804 11.202 5.414 1.00 57.66 250 GLY A O 1
ATOM 1881 N N . VAL A 1 251 ? -6.895 12.124 6.178 1.00 56.62 251 VAL A N 1
ATOM 1882 C CA . VAL A 1 251 ? -7.259 13.529 5.978 1.00 56.62 251 VAL A CA 1
ATOM 1883 C C . VAL A 1 251 ? -7.050 13.951 4.518 1.00 56.62 251 VAL A C 1
ATOM 1885 O O . VAL A 1 251 ? -7.824 14.775 4.042 1.00 56.62 251 VAL A O 1
ATOM 1888 N N . LEU A 1 252 ? -6.039 13.405 3.825 1.00 54.34 252 LEU A N 1
ATOM 1889 C CA . LEU A 1 252 ? -5.641 13.842 2.474 1.00 54.34 252 LEU A CA 1
ATOM 1890 C C . LEU A 1 252 ? -5.420 12.716 1.457 1.00 54.34 252 LEU A C 1
ATOM 1892 O O . LEU A 1 252 ? -5.424 12.991 0.263 1.00 54.34 252 LEU A O 1
ATOM 1896 N N . ASP A 1 253 ? -5.147 11.487 1.900 1.00 57.47 253 ASP A N 1
ATOM 1897 C CA . ASP A 1 253 ? -4.997 10.328 1.014 1.00 57.47 253 ASP A CA 1
ATOM 1898 C C . ASP A 1 253 ? -5.460 9.060 1.732 1.00 57.47 253 ASP A C 1
ATOM 1900 O O . ASP A 1 253 ? -4.778 8.496 2.597 1.00 57.47 253 ASP A O 1
ATOM 1904 N N . ASN A 1 254 ? -6.655 8.608 1.366 1.00 64.88 254 ASN A N 1
ATOM 1905 C CA . ASN A 1 254 ? -7.313 7.489 2.021 1.00 64.88 254 ASN A CA 1
ATOM 1906 C C . ASN A 1 254 ? -7.113 6.139 1.305 1.00 64.88 254 ASN A C 1
ATOM 1908 O O . ASN A 1 254 ? -7.537 5.109 1.841 1.00 64.88 254 ASN A O 1
ATOM 1912 N N . ALA A 1 255 ? -6.467 6.120 0.130 1.00 70.25 255 ALA A N 1
ATOM 1913 C CA . ALA A 1 255 ? -6.186 4.900 -0.625 1.00 70.25 255 ALA A CA 1
ATOM 1914 C C . ALA A 1 255 ? -5.049 5.094 -1.661 1.00 70.25 255 ALA A C 1
ATOM 1916 O O . ALA A 1 255 ? -5.311 5.332 -2.838 1.00 70.25 255 ALA A O 1
ATOM 1917 N N . PRO A 1 256 ? -3.774 4.873 -1.291 1.00 75.88 256 PRO A N 1
ATOM 1918 C CA . PRO A 1 256 ? -2.636 5.105 -2.188 1.00 75.88 256 PRO A CA 1
ATOM 1919 C C . PRO A 1 256 ? -2.468 3.979 -3.235 1.00 75.88 256 PRO A C 1
ATOM 1921 O O . PRO A 1 256 ? -1.526 3.181 -3.180 1.00 75.88 256 PRO A O 1
ATOM 1924 N N . PHE A 1 257 ? -3.370 3.887 -4.218 1.00 82.62 257 PHE A N 1
ATOM 1925 C CA . PHE A 1 257 ? -3.299 2.889 -5.297 1.00 82.62 257 PHE A CA 1
ATOM 1926 C C . PHE A 1 257 ? -2.097 3.102 -6.219 1.00 82.62 257 PHE A C 1
ATOM 1928 O O . PHE A 1 257 ? -1.466 2.133 -6.649 1.00 82.62 257 PHE A O 1
ATOM 1935 N N . GLY A 1 258 ? -1.762 4.363 -6.506 1.00 78.81 258 GLY A N 1
ATOM 1936 C CA . GLY A 1 258 ? -0.681 4.730 -7.417 1.00 78.81 258 GLY A CA 1
ATOM 1937 C C . GLY A 1 258 ? 0.656 4.052 -7.077 1.00 78.81 258 GLY A C 1
ATOM 1938 O O . GLY A 1 258 ? 1.178 3.320 -7.927 1.00 78.81 258 GLY A O 1
ATOM 1939 N N . PRO A 1 259 ? 1.181 4.222 -5.846 1.00 83.94 259 PRO A N 1
ATOM 1940 C CA . PRO A 1 259 ? 2.404 3.560 -5.383 1.00 83.94 259 PRO A CA 1
ATOM 1941 C C . PRO A 1 259 ? 2.335 2.029 -5.412 1.00 83.94 259 PRO A C 1
ATOM 1943 O O . PRO A 1 259 ? 3.315 1.371 -5.759 1.00 83.94 259 PRO A O 1
ATOM 1946 N N . VAL A 1 260 ? 1.176 1.445 -5.087 1.00 88.56 260 VAL A N 1
ATOM 1947 C CA . VAL A 1 260 ? 0.988 -0.014 -5.109 1.00 88.56 260 VAL A CA 1
ATOM 1948 C C . VAL A 1 260 ? 1.126 -0.561 -6.522 1.00 88.56 260 VAL A C 1
ATOM 1950 O O . VAL A 1 260 ? 1.844 -1.538 -6.732 1.00 88.56 260 VAL A O 1
ATOM 1953 N N . VAL A 1 261 ? 0.473 0.079 -7.492 1.00 84.69 261 VAL A N 1
ATOM 1954 C CA . VAL A 1 261 ? 0.536 -0.317 -8.902 1.00 84.69 261 VAL A CA 1
ATOM 1955 C C . VAL A 1 261 ? 1.948 -0.132 -9.468 1.00 84.69 261 VAL A C 1
ATOM 1957 O O . VAL A 1 261 ? 2.417 -0.998 -10.204 1.00 84.69 261 VAL A O 1
ATOM 1960 N N . GLU A 1 262 ? 2.653 0.943 -9.094 1.00 80.56 262 GLU A N 1
ATOM 1961 C CA . GLU A 1 262 ? 4.060 1.137 -9.476 1.00 80.56 262 GLU A CA 1
ATOM 1962 C C . GLU A 1 262 ? 4.955 0.011 -8.915 1.00 80.56 262 GLU A C 1
ATOM 1964 O O . GLU A 1 262 ? 5.737 -0.583 -9.657 1.00 80.56 262 GLU A O 1
ATOM 1969 N N . GLU A 1 263 ? 4.793 -0.375 -7.644 1.00 86.94 263 GLU A N 1
ATOM 1970 C CA . GLU A 1 263 ? 5.599 -1.434 -7.015 1.00 86.94 263 GLU A CA 1
ATOM 1971 C C . GLU A 1 263 ? 5.328 -2.833 -7.611 1.00 86.94 263 GLU A C 1
ATOM 1973 O O . GLU A 1 263 ? 6.211 -3.694 -7.588 1.00 86.94 263 GLU A O 1
ATOM 1978 N N . MET A 1 264 ? 4.155 -3.080 -8.216 1.00 86.38 264 MET A N 1
ATOM 1979 C CA . MET A 1 264 ? 3.868 -4.358 -8.894 1.00 86.38 264 MET A CA 1
ATOM 1980 C C . MET A 1 264 ? 4.867 -4.678 -10.007 1.00 86.38 264 MET A C 1
ATOM 1982 O O . MET A 1 264 ? 5.130 -5.861 -10.247 1.00 86.38 264 MET A O 1
ATOM 1986 N N . ALA A 1 265 ? 5.406 -3.644 -10.663 1.00 75.62 265 ALA A N 1
ATOM 1987 C CA . ALA A 1 265 ? 6.400 -3.748 -11.727 1.00 75.62 265 ALA A CA 1
ATOM 1988 C C . ALA A 1 265 ? 7.720 -4.365 -11.247 1.00 75.62 265 ALA A C 1
ATOM 1990 O O . ALA A 1 265 ? 8.409 -5.033 -12.012 1.00 75.62 265 ALA A O 1
ATOM 1991 N N . HIS A 1 266 ? 8.057 -4.158 -9.972 1.00 77.19 266 HIS A N 1
ATOM 1992 C CA . HIS A 1 266 ? 9.338 -4.537 -9.376 1.00 77.19 266 HIS A CA 1
ATOM 1993 C C . HIS A 1 266 ? 9.346 -5.959 -8.801 1.00 77.19 266 HIS A C 1
ATOM 1995 O O . HIS A 1 266 ? 10.313 -6.373 -8.159 1.00 77.19 266 HIS A O 1
ATOM 2001 N N . ARG A 1 267 ? 8.266 -6.724 -8.988 1.00 82.75 267 ARG A N 1
ATOM 2002 C CA . ARG A 1 267 ? 8.123 -8.052 -8.386 1.00 82.75 267 ARG A CA 1
ATOM 2003 C C . ARG A 1 267 ? 8.549 -9.155 -9.353 1.00 82.75 267 ARG A C 1
ATOM 2005 O O . ARG A 1 267 ? 7.932 -9.296 -10.409 1.00 82.75 267 ARG A O 1
ATOM 2012 N N . PRO A 1 268 ? 9.546 -9.985 -8.985 1.00 70.94 268 PRO A N 1
ATOM 2013 C CA . PRO A 1 268 ? 9.978 -11.100 -9.818 1.00 70.94 268 PRO A CA 1
ATOM 2014 C C . PRO A 1 268 ? 8.865 -12.133 -9.972 1.00 70.94 268 PRO A C 1
ATOM 2016 O O . PRO A 1 268 ? 8.201 -12.487 -8.998 1.00 70.94 268 PRO A O 1
ATOM 2019 N N . VAL A 1 269 ? 8.721 -12.663 -11.178 1.00 65.62 269 VAL A N 1
ATOM 2020 C CA . VAL A 1 269 ? 7.814 -13.753 -11.527 1.00 65.62 269 VAL A CA 1
ATOM 2021 C C . VAL A 1 269 ? 8.609 -15.052 -11.562 1.00 65.62 269 VAL A C 1
ATOM 2023 O O . VAL A 1 269 ? 9.595 -15.164 -12.289 1.00 65.62 269 VAL A O 1
ATOM 2026 N N . THR A 1 270 ? 8.178 -16.036 -10.778 1.00 63.38 270 THR A N 1
ATOM 2027 C CA . THR A 1 270 ? 8.864 -17.331 -10.628 1.00 63.38 270 THR A CA 1
ATOM 2028 C C . THR A 1 270 ? 8.120 -18.505 -11.275 1.00 63.38 270 THR A C 1
ATOM 2030 O O . THR A 1 270 ? 8.669 -19.601 -11.357 1.00 63.38 270 THR A O 1
ATOM 2033 N N . GLY A 1 271 ? 6.896 -18.287 -11.767 1.00 67.94 271 GLY A N 1
ATOM 2034 C CA . GLY A 1 271 ? 6.049 -19.303 -12.399 1.00 67.94 271 GLY A CA 1
ATOM 2035 C C . GLY A 1 271 ? 4.691 -18.741 -12.844 1.00 67.94 271 GLY A C 1
ATOM 2036 O O . GLY A 1 271 ? 4.534 -17.518 -12.889 1.00 67.94 271 GLY A O 1
ATOM 2037 N N . PRO A 1 272 ? 3.710 -19.603 -13.180 1.00 72.50 272 PRO A N 1
ATOM 2038 C CA . PRO A 1 272 ? 2.338 -19.186 -13.467 1.00 72.50 272 PRO A CA 1
ATOM 2039 C C . PRO A 1 272 ? 1.740 -18.460 -12.264 1.00 72.50 272 PRO A C 1
ATOM 2041 O O . PRO A 1 272 ? 1.713 -18.996 -11.153 1.00 72.50 272 PRO A O 1
ATOM 2044 N N . TYR A 1 273 ? 1.267 -17.236 -12.479 1.00 81.25 273 TYR A N 1
ATOM 2045 C CA . TYR A 1 273 ? 0.717 -16.419 -11.409 1.00 81.25 273 TYR A CA 1
ATOM 2046 C C . TYR A 1 273 ? -0.500 -15.629 -11.872 1.00 81.25 273 TYR A C 1
ATOM 2048 O O . TYR A 1 273 ? -0.620 -15.253 -13.038 1.00 81.25 273 TYR A O 1
ATOM 2056 N N . ARG A 1 274 ? -1.366 -15.317 -10.911 1.00 84.44 274 ARG A N 1
ATOM 2057 C CA . ARG A 1 274 ? -2.471 -14.373 -11.055 1.00 84.44 274 ARG A CA 1
ATOM 2058 C C . ARG A 1 274 ? -2.250 -13.232 -10.070 1.00 84.44 274 ARG A C 1
ATOM 2060 O O . ARG A 1 274 ? -2.158 -13.467 -8.866 1.00 84.44 274 ARG A O 1
ATOM 2067 N N . ARG A 1 275 ? -2.122 -12.002 -10.573 1.00 88.06 275 ARG A N 1
ATOM 2068 C CA . ARG A 1 275 ? -1.979 -10.797 -9.743 1.00 88.06 275 ARG A CA 1
ATOM 2069 C C . ARG A 1 275 ? -3.350 -10.212 -9.452 1.00 88.06 275 ARG A C 1
ATOM 2071 O O . ARG A 1 275 ? -4.137 -10.025 -10.373 1.00 88.06 275 ARG A O 1
ATOM 2078 N N . ILE A 1 276 ? -3.597 -9.879 -8.191 1.00 91.31 276 ILE A N 1
ATOM 2079 C CA . ILE A 1 276 ? -4.845 -9.261 -7.754 1.00 91.31 276 ILE A CA 1
ATOM 2080 C C . ILE A 1 276 ? -4.537 -8.054 -6.882 1.00 91.31 276 ILE A C 1
ATOM 2082 O O . ILE A 1 276 ? -3.810 -8.162 -5.895 1.00 91.31 276 ILE A O 1
ATOM 2086 N N . LEU A 1 277 ? -5.113 -6.915 -7.248 1.00 92.75 277 LEU A N 1
ATOM 2087 C CA . LEU A 1 277 ? -5.204 -5.731 -6.411 1.00 92.75 277 LEU A CA 1
ATOM 2088 C C . LEU A 1 277 ? -6.492 -5.820 -5.590 1.00 92.75 277 LEU A C 1
ATOM 2090 O O . LEU A 1 277 ? -7.587 -5.634 -6.121 1.00 92.75 277 LEU A O 1
ATOM 2094 N N . ALA A 1 278 ? -6.363 -6.132 -4.304 1.00 93.69 278 ALA A N 1
ATOM 2095 C CA . ALA A 1 278 ? -7.485 -6.237 -3.388 1.00 93.69 278 ALA A CA 1
ATOM 2096 C C . ALA A 1 278 ? -7.625 -4.961 -2.545 1.00 93.69 278 ALA A C 1
ATOM 2098 O O . ALA A 1 278 ? -6.771 -4.646 -1.714 1.00 93.69 278 ALA A O 1
ATOM 2099 N N . TYR A 1 279 ? -8.729 -4.244 -2.736 1.00 92.19 279 TYR A N 1
ATOM 2100 C CA . TYR A 1 279 ? -9.093 -3.085 -1.931 1.00 92.19 279 TYR A CA 1
ATOM 2101 C C . TYR A 1 279 ? -9.950 -3.514 -0.739 1.00 92.19 279 TYR A C 1
ATOM 2103 O O . TYR A 1 279 ? -11.100 -3.926 -0.906 1.00 92.19 279 TYR A O 1
ATOM 2111 N N . VAL A 1 280 ? -9.386 -3.439 0.465 1.00 91.56 280 VAL A N 1
ATOM 2112 C CA . VAL A 1 280 ? -10.062 -3.778 1.719 1.00 91.56 280 VAL A CA 1
ATOM 2113 C C . VAL A 1 280 ? -10.755 -2.530 2.243 1.00 91.56 280 VAL A C 1
ATOM 2115 O O . VAL A 1 280 ? -10.112 -1.606 2.747 1.00 91.56 280 VAL A O 1
ATOM 2118 N N . VAL A 1 281 ? -12.082 -2.505 2.118 1.00 87.31 281 VAL A N 1
ATOM 2119 C CA . VAL A 1 281 ? -12.896 -1.344 2.471 1.00 87.31 281 VAL A CA 1
ATOM 2120 C C . VAL A 1 281 ? -14.144 -1.752 3.257 1.00 87.31 281 VAL A C 1
ATOM 2122 O O . VAL A 1 281 ? -14.993 -2.490 2.755 1.00 87.31 281 VAL A O 1
ATOM 2125 N N . PRO A 1 282 ? -14.319 -1.230 4.481 1.00 81.69 282 PRO A N 1
ATOM 2126 C CA . PRO A 1 282 ? -15.479 -1.506 5.325 1.00 81.69 282 PRO A CA 1
ATOM 2127 C C . PRO A 1 282 ? -16.727 -0.698 4.907 1.00 81.69 282 PRO A C 1
ATOM 2129 O O . PRO A 1 282 ? -17.458 -0.188 5.754 1.00 81.69 282 PRO A O 1
ATOM 2132 N N . SER A 1 283 ? -16.969 -0.546 3.603 1.00 76.19 283 SER A N 1
ATOM 2133 C CA . SER A 1 283 ? -18.144 0.129 3.042 1.00 76.19 283 SER A CA 1
ATOM 2134 C C . SER A 1 283 ? -18.730 -0.682 1.894 1.00 76.19 283 SER A C 1
ATOM 2136 O O . SER A 1 283 ? -17.995 -1.321 1.138 1.00 76.19 283 SER A O 1
ATOM 2138 N N . SER A 1 284 ? -20.056 -0.640 1.757 1.00 64.69 284 SER A N 1
ATOM 2139 C CA . SER A 1 284 ? -20.788 -1.291 0.667 1.00 64.69 284 SER A CA 1
ATOM 2140 C C . SER A 1 284 ? -20.685 -0.535 -0.664 1.00 64.69 284 SER A C 1
ATOM 2142 O O . SER A 1 284 ? -21.018 -1.092 -1.705 1.00 64.69 284 SER A O 1
ATOM 2144 N N . GLY A 1 285 ? -20.239 0.730 -0.658 1.00 57.34 285 GLY A N 1
ATOM 2145 C CA . GLY A 1 285 ? -20.135 1.570 -1.861 1.00 57.34 285 GLY A CA 1
ATOM 2146 C C . GLY A 1 285 ? -21.479 1.920 -2.522 1.00 57.34 285 GLY A C 1
ATOM 2147 O O . GLY A 1 285 ? -21.506 2.630 -3.525 1.00 57.34 285 GLY A O 1
ATOM 2148 N N . GLN A 1 286 ? -22.603 1.450 -1.973 1.00 47.22 286 GLN A N 1
ATOM 2149 C CA . GLN A 1 286 ? -23.942 1.711 -2.489 1.00 47.22 286 GLN A CA 1
ATOM 2150 C C . GLN A 1 286 ? -24.556 2.897 -1.743 1.00 47.22 286 GLN A C 1
ATOM 2152 O O . GLN A 1 286 ? -24.774 2.845 -0.532 1.00 47.22 286 GLN A O 1
ATOM 2157 N N . ARG A 1 287 ? -24.887 3.977 -2.466 1.00 39.50 287 ARG A N 1
ATOM 2158 C CA . ARG A 1 287 ? -25.713 5.050 -1.898 1.00 39.50 287 ARG A CA 1
ATOM 2159 C C . ARG A 1 287 ? -27.061 4.467 -1.492 1.00 39.50 287 ARG A C 1
ATOM 2161 O O . ARG A 1 287 ? -27.748 3.860 -2.311 1.00 39.50 287 ARG A O 1
ATOM 2168 N N . ALA A 1 288 ? -27.477 4.717 -0.252 1.00 37.75 288 ALA A N 1
ATOM 2169 C CA . ALA A 1 288 ? -28.866 4.524 0.129 1.00 37.75 288 ALA A CA 1
ATOM 2170 C C . ALA A 1 288 ? -29.735 5.380 -0.809 1.00 37.75 288 ALA A C 1
ATOM 2172 O O . ALA A 1 288 ? -29.674 6.612 -0.772 1.00 37.75 288 ALA A O 1
ATOM 2173 N N . ALA A 1 289 ? -30.514 4.731 -1.674 1.00 31.59 289 ALA A N 1
ATOM 2174 C CA . ALA A 1 289 ? -31.529 5.388 -2.484 1.00 31.59 289 ALA A CA 1
ATOM 2175 C C . ALA A 1 289 ? -32.526 6.078 -1.532 1.00 31.59 289 ALA A C 1
ATOM 2177 O O . ALA A 1 289 ? -33.405 5.430 -0.973 1.00 31.59 289 ALA A O 1
ATOM 2178 N N . GLY A 1 290 ? -32.328 7.374 -1.265 1.00 34.84 290 GLY A N 1
ATOM 2179 C CA . GLY A 1 290 ? -33.182 8.155 -0.360 1.00 34.84 290 GLY A CA 1
ATOM 2180 C C . GLY A 1 290 ? -32.505 9.248 0.477 1.00 34.84 290 GLY A C 1
ATOM 2181 O O . GLY A 1 290 ? -33.207 9.981 1.161 1.00 34.84 290 GLY A O 1
ATOM 2182 N N . GLY A 1 291 ? -31.177 9.403 0.439 1.00 32.97 291 GLY A N 1
ATOM 2183 C CA . GLY A 1 291 ? -30.448 10.364 1.289 1.00 32.97 291 GLY A CA 1
ATOM 2184 C C . GLY A 1 291 ? -30.274 11.791 0.747 1.00 32.97 291 GLY A C 1
ATOM 2185 O O . GLY A 1 291 ? -29.378 12.494 1.204 1.00 32.97 291 GLY A O 1
ATOM 2186 N N . GLY A 1 292 ? -31.055 12.230 -0.243 1.00 30.45 292 GLY A N 1
ATOM 2187 C CA . GLY A 1 292 ? -31.007 13.626 -0.684 1.00 30.45 292 GLY A CA 1
ATOM 2188 C C . GLY A 1 292 ? -31.669 14.524 0.358 1.00 30.45 292 GLY A C 1
ATOM 2189 O O . GLY A 1 292 ? -32.878 14.423 0.551 1.00 30.45 292 GLY A O 1
ATOM 2190 N N . VAL A 1 293 ? -30.906 15.397 1.024 1.00 40.53 293 VAL A N 1
ATOM 2191 C CA . VAL A 1 293 ? -31.490 16.467 1.849 1.00 40.53 293 VAL A CA 1
ATOM 2192 C C . VAL A 1 293 ? -32.360 17.324 0.921 1.00 40.53 293 VAL A C 1
ATOM 2194 O O . VAL A 1 293 ? -31.828 17.867 -0.052 1.00 40.53 293 VAL A O 1
ATOM 2197 N N . PRO A 1 294 ? -33.680 17.439 1.154 1.00 37.81 294 PRO A N 1
ATOM 2198 C CA . PRO A 1 294 ? -34.533 18.282 0.332 1.00 37.81 294 PRO A CA 1
ATOM 2199 C C . PRO A 1 294 ? -33.980 19.710 0.330 1.00 37.81 294 PRO A C 1
ATOM 2201 O O . PRO A 1 294 ? -33.692 20.268 1.389 1.00 37.81 294 PRO A O 1
ATOM 2204 N N . ALA A 1 295 ? -33.843 20.322 -0.849 1.00 39.75 295 ALA A N 1
ATOM 2205 C CA . ALA A 1 295 ? -33.273 21.667 -1.003 1.00 39.75 295 ALA A CA 1
ATOM 2206 C C . ALA A 1 295 ? -33.964 22.735 -0.123 1.00 39.75 295 ALA A C 1
ATOM 2208 O O . ALA A 1 295 ? -33.376 23.763 0.202 1.00 39.75 295 ALA A O 1
ATOM 2209 N N . THR A 1 296 ? -35.197 22.470 0.314 1.00 41.91 296 THR A N 1
ATOM 2210 C CA . THR A 1 296 ? -35.984 23.316 1.217 1.00 41.91 296 THR A CA 1
ATOM 2211 C C . THR A 1 296 ? -35.447 23.392 2.652 1.00 41.91 296 THR A C 1
ATOM 2213 O O . THR A 1 296 ? -35.754 24.362 3.344 1.00 41.91 296 THR A O 1
ATOM 2216 N N . ASP A 1 297 ? -34.628 22.433 3.099 1.00 39.84 297 ASP A N 1
ATOM 2217 C CA . ASP A 1 297 ? -34.086 22.390 4.469 1.00 39.84 297 ASP A CA 1
ATOM 2218 C C . ASP A 1 297 ? -32.719 23.085 4.611 1.00 39.84 297 ASP A C 1
ATOM 2220 O O . ASP A 1 297 ? -32.314 23.454 5.715 1.00 39.84 297 ASP A O 1
ATOM 2224 N N . VAL A 1 298 ? -32.030 23.352 3.496 1.00 40.62 298 VAL A N 1
ATOM 2225 C CA . VAL A 1 298 ? -30.693 23.978 3.476 1.00 40.62 298 VAL A CA 1
ATOM 2226 C C . VAL A 1 298 ? -30.751 25.464 3.861 1.00 40.62 298 VAL A C 1
ATOM 2228 O O . VAL A 1 298 ? -29.829 25.988 4.478 1.00 40.62 298 VAL A O 1
ATOM 2231 N N . ALA A 1 299 ? -31.872 26.143 3.598 1.00 38.75 299 ALA A N 1
ATOM 2232 C CA . ALA A 1 299 ? -32.038 27.570 3.894 1.00 38.75 299 ALA A CA 1
ATOM 2233 C C . ALA A 1 299 ? -32.267 27.896 5.388 1.00 38.75 299 ALA A C 1
ATOM 2235 O O . ALA A 1 299 ? -32.253 29.067 5.762 1.00 38.75 299 ALA A O 1
ATOM 2236 N N . ARG A 1 300 ? -32.501 26.895 6.257 1.00 35.59 300 ARG A N 1
ATOM 2237 C CA . ARG A 1 300 ? -32.808 27.102 7.693 1.00 35.59 300 ARG A CA 1
ATOM 2238 C C . ARG A 1 300 ? -31.697 26.683 8.652 1.00 35.59 300 ARG A C 1
ATOM 2240 O O . ARG A 1 300 ? -31.853 26.829 9.864 1.00 35.59 300 ARG A O 1
ATOM 2247 N N . LEU A 1 301 ? -30.582 26.177 8.140 1.00 37.25 301 LEU A N 1
ATOM 2248 C CA . LEU A 1 301 ? -29.479 25.687 8.954 1.00 37.25 301 LEU A CA 1
ATOM 2249 C C . LEU A 1 301 ? -28.297 26.648 8.818 1.00 37.25 301 LEU A C 1
ATOM 2251 O O . LEU A 1 301 ? -27.506 26.543 7.892 1.00 37.25 301 LEU A O 1
ATOM 2255 N N . SER A 1 302 ? -28.148 27.573 9.767 1.00 32.41 302 SER A N 1
ATOM 2256 C CA . SER A 1 302 ? -26.807 27.998 10.177 1.00 32.41 302 SER A CA 1
ATOM 2257 C C . SER A 1 302 ? -26.324 26.941 11.169 1.00 32.41 302 SER A C 1
ATOM 2259 O O . SER A 1 302 ? -26.794 26.942 12.312 1.00 32.41 302 SER A O 1
ATOM 2261 N N . PRO A 1 303 ? -25.481 25.973 10.764 1.00 33.22 303 PRO A N 1
ATOM 2262 C CA . PRO A 1 303 ? -25.021 24.967 11.698 1.00 33.22 303 PRO A CA 1
ATOM 2263 C C . PRO A 1 303 ? -24.164 25.661 12.769 1.00 33.22 303 PRO A C 1
ATOM 2265 O O . PRO A 1 303 ? -23.297 26.472 12.438 1.00 33.22 303 PRO A O 1
ATOM 2268 N N . PRO A 1 304 ? -24.397 25.395 14.064 1.00 34.69 304 PRO A N 1
ATOM 2269 C CA . PRO A 1 304 ? -23.518 25.895 15.115 1.00 34.69 304 PRO A CA 1
ATOM 2270 C C . PRO A 1 304 ? -22.086 25.374 14.898 1.00 34.69 304 PRO A C 1
ATOM 2272 O O . PRO A 1 304 ? -21.901 24.300 14.335 1.00 34.69 304 PRO A O 1
ATOM 2275 N N . LEU A 1 305 ? -21.065 26.093 15.377 1.00 28.72 305 LEU A N 1
ATOM 2276 C CA . LEU A 1 305 ? -19.641 25.791 15.122 1.00 28.72 305 LEU A CA 1
ATOM 2277 C C . LEU A 1 305 ? -19.252 24.316 15.395 1.00 28.72 305 LEU A C 1
ATOM 2279 O O . LEU A 1 305 ? -18.461 23.728 14.667 1.00 28.72 305 LEU A O 1
ATOM 2283 N N . HIS A 1 306 ? -19.867 23.676 16.397 1.00 35.56 306 HIS A N 1
ATOM 2284 C CA . HIS A 1 306 ? -19.649 22.256 16.709 1.00 35.56 306 HIS A CA 1
ATOM 2285 C C . HIS A 1 306 ? -20.222 21.290 15.655 1.00 35.56 306 HIS A C 1
ATOM 2287 O O . HIS A 1 306 ? -19.699 20.192 15.484 1.00 35.56 306 HIS A O 1
ATOM 2293 N N . ALA A 1 307 ? -21.283 21.679 14.944 1.00 29.33 307 ALA A N 1
ATOM 2294 C CA . ALA A 1 307 ? -21.861 20.934 13.827 1.00 29.33 307 ALA A CA 1
ATOM 2295 C C . ALA A 1 307 ? -21.031 21.093 12.542 1.00 29.33 307 ALA A C 1
ATOM 2297 O O . ALA A 1 307 ? -21.058 20.209 11.700 1.00 29.33 307 ALA A O 1
ATOM 2298 N N . VAL A 1 308 ? -20.246 22.168 12.418 1.00 29.84 308 VAL A N 1
ATOM 2299 C CA . VAL A 1 308 ? -19.258 22.342 11.337 1.00 29.84 308 VAL A CA 1
ATOM 2300 C C . VAL A 1 308 ? -17.995 21.520 11.617 1.00 29.84 308 VAL A C 1
ATOM 2302 O O . VAL A 1 308 ? -17.515 20.846 10.719 1.00 29.84 308 VAL A O 1
ATOM 2305 N N . ILE A 1 309 ? -17.524 21.476 12.871 1.00 33.94 309 ILE A N 1
ATOM 2306 C CA . ILE A 1 309 ? -16.366 20.658 13.298 1.00 33.94 309 ILE A CA 1
ATOM 2307 C C . ILE A 1 309 ? -16.685 19.148 13.297 1.00 33.94 309 ILE A C 1
ATOM 2309 O O . ILE A 1 309 ? -15.829 18.324 12.989 1.00 33.94 309 ILE A O 1
ATOM 2313 N N . SER A 1 310 ? -17.923 18.754 13.613 1.00 34.09 310 SER A N 1
ATOM 2314 C CA . SER A 1 310 ? -18.380 17.363 13.423 1.00 34.09 310 SER A CA 1
ATOM 2315 C C . SER A 1 310 ? -18.820 17.078 11.982 1.00 34.09 310 SER A C 1
ATOM 2317 O O . SER A 1 310 ? -18.667 15.960 11.498 1.00 34.09 310 SER A O 1
ATOM 2319 N N . GLY A 1 311 ? -19.282 18.100 11.263 1.00 27.02 311 GLY A N 1
ATOM 2320 C CA . GLY A 1 311 ? -19.541 18.070 9.825 1.00 27.02 311 GLY A CA 1
ATOM 2321 C C . GLY A 1 311 ? -18.271 17.841 9.008 1.00 27.02 311 GLY A C 1
ATOM 2322 O O . GLY A 1 311 ? -18.310 17.106 8.034 1.00 27.02 311 GLY A O 1
ATOM 2323 N N . SER A 1 312 ? -17.116 18.351 9.449 1.00 33.62 312 SER A N 1
ATOM 2324 C CA . SER A 1 312 ? -15.816 18.055 8.831 1.00 33.62 312 SER A CA 1
ATOM 2325 C C . SER A 1 312 ? -15.350 16.610 9.025 1.00 33.62 312 SER A C 1
ATOM 2327 O O . SER A 1 312 ? -14.585 16.112 8.210 1.00 33.62 312 SER A O 1
ATOM 2329 N N . LEU A 1 313 ? -15.870 15.898 10.033 1.00 39.38 313 LEU A N 1
ATOM 2330 C CA . LEU A 1 313 ? -15.675 14.445 10.200 1.00 39.38 313 LEU A CA 1
ATOM 2331 C C . LEU A 1 313 ? -16.521 13.617 9.220 1.00 39.38 313 LEU A C 1
ATOM 2333 O O . LEU A 1 313 ? -16.320 12.411 9.095 1.00 39.38 313 LEU A O 1
ATOM 2337 N N . SER A 1 314 ? -17.488 14.267 8.571 1.00 37.59 314 SER A N 1
ATOM 2338 C CA . SER A 1 314 ? -18.447 13.700 7.621 1.00 37.59 314 SER A CA 1
ATOM 2339 C C . SER A 1 314 ? -18.403 14.400 6.255 1.00 37.59 314 SER A C 1
ATOM 2341 O O . SER A 1 314 ? -19.250 14.126 5.404 1.00 37.59 314 SER A O 1
ATOM 2343 N N . LEU A 1 315 ? -17.403 15.265 6.018 1.00 33.28 315 LEU A N 1
ATOM 2344 C CA . LEU A 1 315 ? -17.108 15.786 4.685 1.00 33.28 315 LEU A CA 1
ATOM 2345 C C . LEU A 1 315 ? -16.786 14.601 3.763 1.00 33.28 315 LEU A C 1
ATOM 2347 O O . LEU A 1 315 ? -16.202 13.615 4.227 1.00 33.28 315 LEU A O 1
ATOM 2351 N N . PRO A 1 316 ? -17.192 14.644 2.482 1.00 36.31 316 PRO A N 1
ATOM 2352 C CA . PRO A 1 316 ? -17.187 13.457 1.650 1.00 36.31 316 PRO A CA 1
ATOM 2353 C C . PRO A 1 316 ? -15.747 13.024 1.364 1.00 36.31 316 PRO A C 1
ATOM 2355 O O . PRO A 1 316 ? -15.107 13.529 0.448 1.00 36.31 316 PRO A O 1
ATOM 2358 N N . ARG A 1 317 ? -15.303 11.982 2.073 1.00 46.19 317 ARG A N 1
ATOM 2359 C CA . ARG A 1 317 ? -14.203 11.082 1.676 1.00 46.19 317 ARG A CA 1
ATOM 2360 C C . ARG A 1 317 ? -14.441 10.430 0.293 1.00 46.19 317 ARG A C 1
ATOM 2362 O O . ARG A 1 317 ? -13.617 9.657 -0.175 1.00 46.19 317 ARG A O 1
ATOM 2369 N N . GLU A 1 318 ? -15.588 10.712 -0.341 1.00 37.56 318 GLU A N 1
ATOM 2370 C CA . GLU A 1 318 ? -15.989 10.286 -1.687 1.00 37.56 318 GLU A CA 1
ATOM 2371 C C . GLU A 1 318 ? -15.206 10.985 -2.815 1.00 37.56 318 GLU A C 1
ATOM 2373 O O . GLU A 1 318 ? -15.135 10.414 -3.901 1.00 37.56 318 GLU A O 1
ATOM 2378 N N . VAL A 1 319 ? -14.650 12.191 -2.607 1.00 36.47 319 VAL A N 1
ATOM 2379 C CA . VAL A 1 319 ? -13.940 12.920 -3.683 1.00 36.47 319 VAL A CA 1
ATOM 2380 C C . VAL A 1 319 ? -12.634 12.210 -4.056 1.00 36.47 319 VAL A C 1
ATOM 2382 O O . VAL A 1 319 ? -12.435 11.945 -5.239 1.00 36.47 319 VAL A O 1
ATOM 2385 N N . ASP A 1 320 ? -11.836 11.803 -3.063 1.00 49.28 320 ASP A N 1
ATOM 2386 C CA . ASP A 1 320 ? -10.570 11.084 -3.286 1.00 49.28 320 ASP A CA 1
ATOM 2387 C C . ASP A 1 320 ? -10.805 9.671 -3.844 1.00 49.28 320 ASP A C 1
ATOM 2389 O O . ASP A 1 320 ? -10.168 9.266 -4.811 1.00 49.28 320 ASP A O 1
ATOM 2393 N N . PHE A 1 321 ? -11.813 8.946 -3.337 1.00 53.28 321 PHE A N 1
ATOM 2394 C CA . PHE A 1 321 ? -12.118 7.596 -3.830 1.00 53.28 321 PHE A CA 1
ATOM 2395 C C . PHE A 1 321 ? -12.504 7.579 -5.317 1.00 53.28 321 PHE A C 1
ATOM 2397 O O . PHE A 1 321 ? -12.179 6.630 -6.026 1.00 53.28 321 PHE A O 1
ATOM 2404 N N . ARG A 1 322 ? -13.207 8.610 -5.812 1.00 54.50 322 ARG A N 1
ATOM 2405 C CA . ARG A 1 322 ? -13.609 8.648 -7.224 1.00 54.50 322 ARG A CA 1
ATOM 2406 C C . ARG A 1 322 ? -12.426 8.929 -8.145 1.00 54.50 322 ARG A C 1
ATOM 2408 O O . ARG A 1 322 ? -12.316 8.262 -9.166 1.00 54.50 322 ARG A O 1
ATOM 2415 N N . SER A 1 323 ? -11.549 9.868 -7.780 1.00 55.72 323 SER A N 1
ATOM 2416 C CA . SER A 1 323 ? -10.317 10.119 -8.539 1.00 55.72 323 SER A CA 1
ATOM 2417 C C . SER A 1 323 ? -9.392 8.906 -8.542 1.00 55.72 323 SER A C 1
ATOM 2419 O O . SER A 1 323 ? -8.833 8.583 -9.583 1.00 55.72 323 SER A O 1
ATOM 2421 N N . ASP A 1 324 ? -9.299 8.197 -7.418 1.00 62.81 324 ASP A N 1
ATOM 2422 C CA . ASP A 1 324 ? -8.482 6.992 -7.286 1.00 62.81 324 ASP A CA 1
ATOM 2423 C C . ASP A 1 324 ? -8.993 5.838 -8.160 1.00 62.81 324 ASP A C 1
ATOM 2425 O O . ASP A 1 324 ? -8.207 5.107 -8.763 1.00 62.81 324 ASP A O 1
ATOM 2429 N N . VAL A 1 325 ? -10.317 5.667 -8.249 1.00 66.75 325 VAL A N 1
ATOM 2430 C CA . VAL A 1 325 ? -10.944 4.654 -9.112 1.00 66.75 325 VAL A CA 1
ATOM 2431 C C . VAL A 1 325 ? -10.828 5.030 -10.589 1.00 66.75 325 VAL A C 1
ATOM 2433 O O . VAL A 1 325 ? -10.524 4.152 -11.393 1.00 66.75 325 VAL A O 1
ATOM 2436 N N . ASP A 1 326 ? -11.026 6.304 -10.942 1.00 65.31 326 ASP A N 1
ATOM 2437 C CA . ASP A 1 326 ? -10.850 6.795 -12.316 1.00 65.31 326 ASP A CA 1
ATOM 2438 C C . ASP A 1 326 ? -9.378 6.611 -12.767 1.00 65.31 326 ASP A C 1
ATOM 2440 O O . ASP A 1 326 ? -9.118 6.111 -13.862 1.00 65.31 326 ASP A O 1
ATOM 2444 N N . GLU A 1 327 ? -8.398 6.915 -11.900 1.00 66.12 327 GLU A N 1
ATOM 2445 C CA . GLU A 1 327 ? -6.972 6.651 -12.163 1.00 66.12 327 GLU A CA 1
ATOM 2446 C C . GLU A 1 327 ? -6.682 5.146 -12.282 1.00 66.12 327 GLU A C 1
ATOM 2448 O O . GLU A 1 327 ? -5.891 4.709 -13.127 1.00 66.12 327 GLU A O 1
ATOM 2453 N N . LEU A 1 328 ? -7.314 4.325 -11.441 1.00 71.75 328 LEU A N 1
ATOM 2454 C CA . LEU A 1 328 ? -7.138 2.881 -11.487 1.00 71.75 328 LEU A CA 1
ATOM 2455 C C . LEU A 1 328 ? -7.694 2.275 -12.781 1.00 71.75 328 LEU A C 1
ATOM 2457 O O . LEU A 1 328 ? -7.040 1.402 -13.352 1.00 71.75 328 LEU A O 1
ATOM 2461 N N . ASP A 1 329 ? -8.852 2.739 -13.255 1.00 71.62 329 ASP A N 1
ATOM 2462 C CA . ASP A 1 329 ? -9.455 2.319 -14.526 1.00 71.62 329 ASP A CA 1
ATOM 2463 C C . ASP A 1 329 ? -8.562 2.679 -15.724 1.00 71.62 329 ASP A C 1
ATOM 2465 O O . ASP A 1 329 ? -8.315 1.847 -16.606 1.00 71.62 329 ASP A O 1
ATOM 2469 N N . GLU A 1 330 ? -7.964 3.876 -15.711 1.00 69.25 330 GLU A N 1
ATOM 2470 C CA . GLU A 1 330 ? -6.982 4.282 -16.721 1.00 69.25 330 GLU A CA 1
ATOM 2471 C C . GLU A 1 330 ? -5.754 3.353 -16.703 1.00 69.25 330 GLU A C 1
ATOM 2473 O O . GLU A 1 330 ? -5.332 2.832 -17.743 1.00 69.25 330 GLU A O 1
ATOM 2478 N N . ARG A 1 331 ? -5.200 3.070 -15.516 1.00 69.94 331 ARG A N 1
ATOM 2479 C CA . ARG A 1 331 ? -4.046 2.167 -15.362 1.00 69.94 331 ARG A CA 1
ATOM 2480 C C . ARG A 1 331 ? -4.370 0.724 -15.767 1.00 69.94 331 ARG A C 1
ATOM 2482 O O . ARG A 1 331 ? -3.520 0.076 -16.382 1.00 69.94 331 ARG A O 1
ATOM 2489 N N . LEU A 1 332 ? -5.568 0.226 -15.456 1.00 70.00 332 LEU A N 1
ATOM 2490 C CA . LEU A 1 332 ? -6.059 -1.094 -15.870 1.00 70.00 332 LEU A CA 1
ATOM 2491 C C . LEU A 1 332 ? -6.151 -1.192 -17.395 1.00 70.00 332 LEU A C 1
ATOM 2493 O O . LEU A 1 332 ? -5.620 -2.134 -17.989 1.00 70.00 332 LEU A O 1
ATOM 2497 N N . SER A 1 333 ? -6.745 -0.183 -18.032 1.00 66.38 333 SER A N 1
ATOM 2498 C CA . SER A 1 333 ? -6.894 -0.107 -19.487 1.00 66.38 333 SER A CA 1
ATOM 2499 C C . SER A 1 333 ? -5.536 -0.116 -20.200 1.00 66.38 333 SER A C 1
ATOM 2501 O O . SER A 1 333 ? -5.325 -0.861 -21.162 1.00 66.38 333 SER A O 1
ATOM 2503 N N . VAL A 1 334 ? -4.567 0.650 -19.685 1.00 66.69 334 VAL A N 1
ATOM 2504 C CA . VAL A 1 334 ? -3.196 0.692 -20.222 1.00 66.69 334 VAL A CA 1
ATOM 2505 C C . VAL A 1 334 ? -2.454 -0.636 -20.017 1.00 66.69 334 VAL A C 1
ATOM 2507 O O . VAL A 1 334 ? -1.728 -1.075 -20.915 1.00 66.69 334 VAL A O 1
ATOM 2510 N N . ALA A 1 335 ? -2.627 -1.292 -18.865 1.00 64.50 335 ALA A N 1
ATOM 2511 C CA . ALA A 1 335 ? -1.998 -2.582 -18.573 1.00 64.50 335 ALA A CA 1
ATOM 2512 C C . ALA A 1 335 ? -2.548 -3.715 -19.460 1.00 64.50 335 ALA A C 1
ATOM 2514 O O . ALA A 1 335 ? -1.786 -4.589 -19.889 1.00 64.50 335 ALA A O 1
ATOM 2515 N N . ALA A 1 336 ? -3.847 -3.686 -19.774 1.00 60.81 336 ALA A N 1
ATOM 2516 C CA . ALA A 1 336 ? -4.502 -4.680 -20.618 1.00 60.81 336 ALA A CA 1
ATOM 2517 C C . ALA A 1 336 ? -4.091 -4.566 -22.102 1.00 60.81 336 ALA A C 1
ATOM 2519 O O . ALA A 1 336 ? -3.762 -5.574 -22.737 1.00 60.81 336 ALA A O 1
ATOM 2520 N N . GLU A 1 337 ? -4.027 -3.348 -22.659 1.00 62.09 337 GLU A N 1
ATOM 2521 C CA . GLU A 1 337 ? -3.898 -3.129 -24.110 1.00 62.09 337 GLU A CA 1
ATOM 2522 C C . GLU A 1 337 ? -2.669 -2.308 -24.560 1.00 62.09 337 GLU A C 1
ATOM 2524 O O . GLU A 1 337 ? -2.778 -1.341 -25.320 1.00 62.09 337 GLU A O 1
ATOM 2529 N N . SER A 1 338 ? -1.455 -2.721 -24.180 1.00 73.38 338 SER A N 1
ATOM 2530 C CA . SER A 1 338 ? -0.226 -2.078 -24.686 1.00 73.38 338 SER A CA 1
ATOM 2531 C C . SER A 1 338 ? -0.121 -2.132 -26.230 1.00 73.38 338 SER A C 1
ATOM 2533 O O . SER A 1 338 ? -0.045 -3.228 -26.801 1.00 73.38 338 SER A O 1
ATOM 2535 N N . PRO A 1 339 ? -0.043 -0.983 -26.944 1.00 80.94 339 PRO A N 1
ATOM 2536 C CA . PRO A 1 339 ? 0.098 -0.952 -28.405 1.00 80.94 339 PRO A CA 1
ATOM 2537 C C . PRO A 1 339 ? 1.331 -1.706 -28.912 1.00 80.94 339 PRO A C 1
ATOM 2539 O O . PRO A 1 339 ? 1.254 -2.413 -29.915 1.00 80.94 339 PRO A O 1
ATOM 2542 N N . ALA A 1 340 ? 2.452 -1.607 -28.192 1.00 82.19 340 ALA A N 1
ATOM 2543 C CA . ALA A 1 340 ? 3.685 -2.306 -28.540 1.00 82.19 340 ALA A CA 1
ATOM 2544 C C . ALA A 1 340 ? 3.534 -3.831 -28.418 1.00 82.19 340 ALA A C 1
ATOM 2546 O O . ALA A 1 340 ? 4.074 -4.562 -29.242 1.00 82.19 340 ALA A O 1
ATOM 2547 N N . ALA A 1 341 ? 2.759 -4.321 -27.445 1.00 79.75 341 ALA A N 1
ATOM 2548 C CA . ALA A 1 341 ? 2.480 -5.751 -27.322 1.00 79.75 341 ALA A CA 1
ATOM 2549 C C . ALA A 1 341 ? 1.625 -6.268 -28.492 1.00 79.75 341 ALA A C 1
ATOM 2551 O O . ALA A 1 341 ? 2.001 -7.244 -29.136 1.00 79.75 341 ALA A O 1
ATOM 2552 N N . ARG A 1 342 ? 0.549 -5.551 -28.852 1.00 83.69 342 ARG A N 1
ATOM 2553 C CA . ARG A 1 342 ? -0.279 -5.895 -30.025 1.00 83.69 342 ARG A CA 1
ATOM 2554 C C . ARG A 1 342 ? 0.529 -5.908 -31.323 1.00 83.69 342 ARG A C 1
ATOM 2556 O O . ARG A 1 342 ? 0.349 -6.779 -32.170 1.00 83.69 342 ARG A O 1
ATOM 2563 N N . LEU A 1 343 ? 1.423 -4.934 -31.497 1.00 89.69 343 LEU A N 1
ATOM 2564 C CA . LEU A 1 343 ? 2.298 -4.866 -32.668 1.00 89.69 343 LEU A CA 1
ATOM 2565 C C . LEU A 1 343 ? 3.299 -6.023 -32.694 1.00 89.69 343 LEU A C 1
ATOM 2567 O O . LEU A 1 343 ? 3.507 -6.604 -33.756 1.00 89.69 343 LEU A O 1
ATOM 2571 N N . PHE A 1 344 ? 3.874 -6.388 -31.547 1.00 89.50 344 PHE A N 1
ATOM 2572 C CA . PHE A 1 344 ? 4.796 -7.517 -31.429 1.00 89.50 344 PHE A CA 1
ATOM 2573 C C . PHE A 1 344 ? 4.155 -8.845 -31.855 1.00 89.50 344 PHE A C 1
ATOM 2575 O O . PHE A 1 344 ? 4.759 -9.586 -32.630 1.00 89.50 344 PHE A O 1
ATOM 2582 N N . GLU A 1 345 ? 2.912 -9.097 -31.434 1.00 86.50 345 GLU A N 1
ATOM 2583 C CA . GLU A 1 345 ? 2.125 -10.260 -31.862 1.00 86.50 345 GLU A CA 1
ATOM 2584 C C . GLU A 1 345 ? 1.834 -10.218 -33.374 1.00 86.50 345 GLU A C 1
ATOM 2586 O O . GLU A 1 345 ? 2.107 -11.183 -34.093 1.00 86.50 345 GLU A O 1
ATOM 2591 N N . ARG A 1 346 ? 1.358 -9.077 -33.899 1.00 88.88 346 ARG A N 1
ATOM 2592 C CA . ARG A 1 346 ? 1.064 -8.911 -35.338 1.00 88.88 346 ARG A CA 1
ATOM 2593 C C . ARG A 1 346 ? 2.289 -9.075 -36.234 1.00 88.88 346 ARG A C 1
ATOM 2595 O O . ARG A 1 346 ? 2.153 -9.549 -37.359 1.00 88.88 346 ARG A O 1
ATOM 2602 N N . LEU A 1 347 ? 3.476 -8.711 -35.754 1.00 91.25 347 LEU A N 1
ATOM 2603 C CA . LEU A 1 347 ? 4.734 -8.845 -36.494 1.00 91.25 347 LEU A CA 1
ATOM 2604 C C . LEU A 1 347 ? 5.142 -10.307 -36.757 1.00 91.25 347 LEU A C 1
ATOM 2606 O O . LEU A 1 347 ? 6.060 -10.537 -37.545 1.00 91.25 347 LEU A O 1
ATOM 2610 N N . ARG A 1 348 ? 4.476 -11.287 -36.129 1.00 85.06 348 ARG A N 1
ATOM 2611 C CA . ARG A 1 348 ? 4.627 -12.721 -36.428 1.00 85.06 348 ARG A CA 1
ATOM 2612 C C . ARG A 1 348 ? 3.782 -13.182 -37.623 1.00 85.06 348 ARG A C 1
ATOM 2614 O O . ARG A 1 348 ? 4.143 -14.171 -38.251 1.00 85.06 348 ARG A O 1
ATOM 2621 N N . GLY A 1 349 ? 2.667 -12.506 -37.903 1.00 82.88 349 GLY A N 1
ATOM 2622 C CA . GLY A 1 349 ? 1.730 -12.881 -38.965 1.00 82.88 349 GLY A CA 1
ATOM 2623 C C . GLY A 1 349 ? 2.190 -12.463 -40.364 1.00 82.88 349 GLY A C 1
ATOM 2624 O O . GLY A 1 349 ? 3.272 -11.901 -40.538 1.00 82.88 349 GLY A O 1
ATOM 2625 N N . ASP A 1 350 ? 1.329 -12.684 -41.357 1.00 78.38 350 ASP A N 1
ATOM 2626 C CA . ASP A 1 350 ? 1.624 -12.475 -42.786 1.00 78.38 350 ASP A CA 1
ATOM 2627 C C . ASP A 1 350 ? 2.077 -11.037 -43.120 1.00 78.38 350 ASP A C 1
ATOM 2629 O O . ASP A 1 350 ? 2.932 -10.815 -43.978 1.00 78.38 350 ASP A O 1
ATOM 2633 N N . ASP A 1 351 ? 1.576 -10.048 -42.376 1.00 83.56 351 ASP A N 1
ATOM 2634 C CA . ASP A 1 351 ? 1.949 -8.632 -42.500 1.00 83.56 351 ASP A CA 1
ATOM 2635 C C . ASP A 1 351 ? 3.323 -8.282 -41.894 1.00 83.56 351 ASP A C 1
ATOM 2637 O O . ASP A 1 351 ? 3.813 -7.157 -42.058 1.00 83.56 351 ASP A O 1
ATOM 2641 N N . GLY A 1 352 ? 3.960 -9.206 -41.170 1.00 88.62 352 GLY A N 1
ATOM 2642 C CA . GLY A 1 352 ? 5.139 -8.936 -40.348 1.00 88.62 352 GLY A CA 1
ATOM 2643 C C . GLY A 1 352 ? 6.358 -8.452 -41.132 1.00 88.62 352 GLY A C 1
ATOM 2644 O O . GLY A 1 352 ? 7.148 -7.654 -40.627 1.00 88.62 352 GLY A O 1
ATOM 2645 N N . GLY A 1 353 ? 6.514 -8.883 -42.387 1.00 90.25 353 GLY A N 1
ATOM 2646 C CA . GLY A 1 353 ? 7.560 -8.369 -43.279 1.00 90.25 353 GLY A CA 1
ATOM 2647 C C . GLY A 1 353 ? 7.364 -6.887 -43.613 1.00 90.25 353 GLY A C 1
ATOM 2648 O O . GLY A 1 353 ? 8.286 -6.088 -43.447 1.00 90.25 353 GLY A O 1
ATOM 2649 N N . ARG A 1 354 ? 6.141 -6.507 -44.006 1.00 93.38 354 ARG A N 1
ATOM 2650 C CA . ARG A 1 354 ? 5.777 -5.119 -44.331 1.00 93.38 354 ARG A CA 1
ATOM 2651 C C . ARG A 1 354 ? 5.910 -4.212 -43.112 1.00 93.38 354 ARG A C 1
ATOM 2653 O O . ARG A 1 354 ? 6.516 -3.154 -43.210 1.00 93.38 354 ARG A O 1
ATOM 2660 N N . LEU A 1 355 ? 5.398 -4.642 -41.958 1.00 94.44 355 LEU A N 1
ATOM 2661 C CA . LEU A 1 355 ? 5.475 -3.862 -40.722 1.00 94.44 355 LEU A CA 1
ATOM 2662 C C . LEU A 1 355 ? 6.926 -3.646 -40.258 1.00 94.44 355 LEU A C 1
ATOM 2664 O O . LEU A 1 355 ? 7.253 -2.547 -39.818 1.00 94.44 355 LEU A O 1
ATOM 2668 N N . ARG A 1 356 ? 7.817 -4.640 -40.405 1.00 94.50 356 ARG A N 1
ATOM 2669 C CA . ARG A 1 356 ? 9.258 -4.462 -40.131 1.00 94.50 356 ARG A CA 1
ATOM 2670 C C . ARG A 1 356 ? 9.915 -3.457 -41.075 1.00 94.50 356 ARG A C 1
ATOM 2672 O O . ARG A 1 356 ? 10.714 -2.646 -40.616 1.00 94.50 356 ARG A O 1
ATOM 2679 N N . ALA A 1 357 ? 9.568 -3.481 -42.363 1.00 94.31 357 ALA A N 1
ATOM 2680 C CA . ALA A 1 357 ? 10.066 -2.497 -43.325 1.00 94.31 357 ALA A CA 1
ATOM 2681 C C . ALA A 1 357 ? 9.604 -1.076 -42.958 1.00 94.31 357 ALA A C 1
ATOM 2683 O O . ALA A 1 357 ? 10.428 -0.172 -42.858 1.00 94.31 357 ALA A O 1
ATOM 2684 N N . THR A 1 358 ? 8.318 -0.901 -42.632 1.00 96.38 358 THR A N 1
ATOM 2685 C CA . THR A 1 358 ? 7.785 0.381 -42.145 1.00 96.38 358 THR A CA 1
ATOM 2686 C C . THR A 1 358 ? 8.477 0.836 -40.860 1.00 96.38 358 THR A C 1
ATOM 2688 O O . THR A 1 358 ? 8.826 2.003 -40.724 1.00 96.38 358 THR A O 1
ATOM 2691 N N . ALA A 1 359 ? 8.724 -0.076 -39.917 1.00 96.25 359 ALA A N 1
ATOM 2692 C CA . ALA A 1 359 ? 9.454 0.249 -38.698 1.00 96.25 359 ALA A CA 1
ATOM 2693 C C . ALA A 1 359 ? 10.876 0.751 -39.005 1.00 96.25 359 ALA A C 1
ATOM 2695 O O . ALA A 1 359 ? 11.317 1.723 -38.402 1.00 96.25 359 ALA A O 1
ATOM 2696 N N . ALA A 1 360 ? 11.577 0.135 -39.963 1.00 95.31 360 ALA A N 1
ATOM 2697 C CA . ALA A 1 360 ? 12.913 0.568 -40.368 1.00 95.31 360 ALA A CA 1
ATOM 2698 C C . ALA A 1 360 ? 12.904 1.990 -40.961 1.00 95.31 360 ALA A C 1
ATOM 2700 O O . ALA A 1 360 ? 13.775 2.795 -40.632 1.00 95.31 360 ALA A O 1
ATOM 2701 N N . GLU A 1 361 ? 11.895 2.324 -41.769 1.00 96.06 361 GLU A N 1
ATOM 2702 C CA . GLU A 1 361 ? 11.709 3.670 -42.332 1.00 96.06 361 GLU A CA 1
ATOM 2703 C C . GLU A 1 361 ? 11.365 4.723 -41.266 1.00 96.06 361 GLU A C 1
ATOM 2705 O O . GLU A 1 361 ? 11.728 5.888 -41.412 1.00 96.06 361 GLU A O 1
ATOM 2710 N N . LEU A 1 362 ? 10.713 4.321 -40.171 1.00 96.88 362 LEU A N 1
ATOM 2711 C CA . LEU A 1 362 ? 10.317 5.212 -39.075 1.00 96.88 362 LEU A CA 1
ATOM 2712 C C . LEU A 1 362 ? 11.391 5.412 -37.997 1.00 96.88 362 LEU A C 1
ATOM 2714 O O . LEU A 1 362 ? 11.183 6.209 -37.079 1.00 96.88 362 LEU A O 1
ATOM 2718 N N . VAL A 1 363 ? 12.554 4.758 -38.093 1.00 95.44 363 VAL A N 1
ATOM 2719 C CA . VAL A 1 363 ? 13.657 4.951 -37.133 1.00 95.44 363 VAL A CA 1
ATOM 2720 C C . VAL A 1 363 ? 14.060 6.430 -36.964 1.00 95.44 363 VAL A C 1
ATOM 2722 O O . VAL A 1 363 ? 14.266 6.839 -35.819 1.00 95.44 363 VAL A O 1
ATOM 2725 N N . PRO A 1 364 ? 14.152 7.275 -38.014 1.00 94.88 364 PRO A N 1
ATOM 2726 C CA . PRO A 1 364 ? 14.460 8.698 -37.848 1.00 94.88 364 PRO A CA 1
ATOM 2727 C C . PRO A 1 364 ? 13.452 9.447 -36.964 1.00 94.88 364 PRO A C 1
ATOM 2729 O O . PRO A 1 364 ? 13.854 10.245 -36.118 1.00 94.88 364 PRO A O 1
ATOM 2732 N N . GLU A 1 365 ? 12.161 9.149 -37.102 1.00 94.69 365 GLU A N 1
ATOM 2733 C CA . GLU A 1 365 ? 11.101 9.764 -36.294 1.00 94.69 365 GLU A CA 1
ATOM 2734 C C . GLU A 1 365 ? 11.087 9.200 -34.869 1.00 94.69 365 GLU A C 1
ATOM 2736 O O . GLU A 1 365 ? 10.992 9.946 -33.895 1.00 94.69 365 GLU A O 1
ATOM 2741 N N . TYR A 1 366 ? 11.344 7.901 -34.713 1.00 94.12 366 TYR A N 1
ATOM 2742 C CA . TYR A 1 366 ? 11.590 7.309 -33.401 1.00 94.12 366 TYR A CA 1
ATOM 2743 C C . TYR A 1 366 ? 12.764 7.972 -32.673 1.00 94.12 366 TYR A C 1
ATOM 2745 O O . TYR A 1 366 ? 12.642 8.294 -31.492 1.00 94.12 366 TYR A O 1
ATOM 2753 N N . ARG A 1 367 ? 13.880 8.259 -33.357 1.00 93.75 367 ARG A N 1
ATOM 2754 C CA . ARG A 1 367 ? 15.015 8.992 -32.764 1.00 93.75 367 ARG A CA 1
ATOM 2755 C C . ARG A 1 367 ? 14.596 10.366 -32.244 1.00 93.75 367 ARG A C 1
ATOM 2757 O O . ARG A 1 367 ? 14.962 10.719 -31.123 1.00 93.75 367 ARG A O 1
ATOM 2764 N N . ARG A 1 368 ? 13.799 11.111 -33.020 1.00 92.69 368 ARG A N 1
ATOM 2765 C CA . ARG A 1 368 ? 13.235 12.404 -32.600 1.00 92.69 368 ARG A CA 1
ATOM 2766 C C . ARG A 1 368 ? 12.395 12.257 -31.330 1.00 92.69 368 ARG A C 1
ATOM 2768 O O . ARG A 1 368 ? 12.614 12.992 -30.369 1.00 92.69 368 ARG A O 1
ATOM 2775 N N . ALA A 1 369 ? 11.501 11.268 -31.286 1.00 91.06 369 ALA A N 1
ATOM 2776 C CA . ALA A 1 369 ? 10.687 10.986 -30.105 1.00 91.06 369 ALA A CA 1
ATOM 2777 C C . ALA A 1 369 ? 11.537 10.594 -28.879 1.00 91.06 369 ALA A C 1
ATOM 2779 O O . ALA A 1 369 ? 11.267 11.048 -27.767 1.00 91.06 369 ALA A O 1
ATOM 2780 N N . ARG A 1 370 ? 12.603 9.797 -29.057 1.00 91.06 370 ARG A N 1
ATOM 2781 C CA . ARG A 1 370 ? 13.508 9.389 -27.964 1.00 91.06 370 ARG A CA 1
ATOM 2782 C C . ARG A 1 370 ? 14.329 10.541 -27.398 1.00 91.06 370 ARG A C 1
ATOM 2784 O O . ARG A 1 370 ? 14.510 10.590 -26.182 1.00 91.06 370 ARG A O 1
ATOM 2791 N N . ALA A 1 371 ? 14.806 11.457 -28.240 1.00 91.25 371 ALA A N 1
ATOM 2792 C CA . ALA A 1 371 ? 15.528 12.644 -27.780 1.00 91.25 371 ALA A CA 1
ATOM 2793 C C . ALA A 1 371 ? 14.657 13.465 -26.816 1.00 91.25 371 ALA A C 1
ATOM 2795 O O . ALA A 1 371 ? 15.072 13.757 -25.696 1.00 91.25 371 ALA A O 1
ATOM 2796 N N . VAL A 1 372 ? 13.406 13.710 -27.215 1.00 89.56 372 VAL A N 1
ATOM 2797 C CA . VAL A 1 372 ? 12.388 14.391 -26.405 1.00 89.56 372 VAL A CA 1
ATOM 2798 C C . VAL A 1 372 ? 12.100 13.627 -25.105 1.00 89.56 372 VAL A C 1
ATOM 2800 O O . VAL A 1 372 ? 12.121 14.220 -24.028 1.00 89.56 372 VAL A O 1
ATOM 2803 N N . ASP A 1 373 ? 11.867 12.313 -25.176 1.00 88.06 373 ASP A N 1
ATOM 2804 C CA . ASP A 1 373 ? 11.507 11.489 -24.011 1.00 88.06 373 ASP A CA 1
ATOM 2805 C C . ASP A 1 373 ? 12.583 11.494 -22.910 1.00 88.06 373 ASP A C 1
ATOM 2807 O O . ASP A 1 373 ? 12.252 11.532 -21.727 1.00 88.06 373 ASP A O 1
ATOM 2811 N N . GLY A 1 374 ? 13.871 11.510 -23.277 1.00 89.62 374 GLY A N 1
ATOM 2812 C CA . GLY A 1 374 ? 14.970 11.579 -22.305 1.00 89.62 374 GLY A CA 1
ATOM 2813 C C . GLY A 1 374 ? 14.970 12.870 -21.486 1.00 89.62 374 GLY A C 1
ATOM 2814 O O . GLY A 1 374 ? 15.050 12.817 -20.259 1.00 89.62 374 GLY A O 1
ATOM 2815 N N . VAL A 1 375 ? 14.787 14.022 -22.135 1.00 89.94 375 VAL A N 1
ATOM 2816 C CA . VAL A 1 375 ? 14.699 15.319 -21.439 1.00 89.94 375 VAL A CA 1
ATOM 2817 C C . VAL A 1 375 ? 13.455 15.373 -20.551 1.00 89.94 375 VAL A C 1
ATOM 2819 O O . VAL A 1 375 ? 13.530 15.759 -19.383 1.00 89.94 375 VAL A O 1
ATOM 2822 N N . TRP A 1 376 ? 12.306 14.910 -21.053 1.00 86.00 376 TRP A N 1
ATOM 2823 C CA . TRP A 1 376 ? 11.081 14.837 -20.253 1.00 86.00 376 TRP A CA 1
ATOM 2824 C C . TRP A 1 376 ? 11.190 13.890 -19.063 1.00 86.00 376 TRP A C 1
ATOM 2826 O O . TRP A 1 376 ? 10.605 14.169 -18.015 1.00 86.00 376 TRP A O 1
ATOM 2836 N N . ARG A 1 377 ? 11.952 12.799 -19.183 1.00 86.88 377 ARG A N 1
ATOM 2837 C CA . ARG A 1 377 ? 12.267 11.915 -18.058 1.00 86.88 377 ARG A CA 1
ATOM 2838 C C . ARG A 1 377 ? 13.015 12.673 -16.966 1.00 86.88 377 ARG A C 1
ATOM 2840 O O . ARG A 1 377 ? 12.579 12.612 -15.819 1.00 86.88 377 ARG A O 1
ATOM 2847 N N . VAL A 1 378 ? 14.075 13.410 -17.307 1.00 88.50 378 VAL A N 1
ATOM 2848 C CA . VAL A 1 378 ? 14.826 14.226 -16.334 1.00 88.50 378 VAL A CA 1
ATOM 2849 C C . VAL A 1 378 ? 13.898 15.241 -15.673 1.00 88.50 378 VAL A C 1
ATOM 2851 O O . VAL A 1 378 ? 13.780 15.259 -14.451 1.00 88.50 378 VAL A O 1
ATOM 2854 N N . ARG A 1 379 ? 13.142 16.009 -16.469 1.00 84.56 379 ARG A N 1
ATOM 2855 C CA . ARG A 1 379 ? 12.168 16.981 -15.948 1.00 84.56 379 ARG A CA 1
ATOM 2856 C C . ARG A 1 379 ? 11.164 16.351 -14.995 1.00 84.56 379 ARG A C 1
ATOM 2858 O O . ARG A 1 379 ? 10.858 16.933 -13.964 1.00 84.56 379 ARG A O 1
ATOM 2865 N N . ARG A 1 380 ? 10.647 15.167 -15.317 1.00 79.88 380 ARG A N 1
ATOM 2866 C CA . ARG A 1 380 ? 9.677 14.455 -14.480 1.00 79.88 380 ARG A CA 1
ATOM 2867 C C . ARG A 1 380 ? 10.283 14.010 -13.155 1.00 79.88 380 ARG A C 1
ATOM 2869 O O . ARG A 1 380 ? 9.636 14.177 -12.129 1.00 79.88 380 ARG A O 1
ATOM 2876 N N . VAL A 1 381 ? 11.500 13.468 -13.175 1.00 80.44 381 VAL A N 1
ATOM 2877 C CA . VAL A 1 381 ? 12.222 13.085 -11.954 1.00 80.44 381 VAL A CA 1
ATOM 2878 C C . VAL A 1 381 ? 12.454 14.313 -11.070 1.00 80.44 381 VAL A C 1
ATOM 2880 O O . VAL A 1 381 ? 12.173 14.260 -9.878 1.00 80.44 381 VAL A O 1
ATOM 2883 N N . LEU A 1 382 ? 12.855 15.443 -11.661 1.00 77.38 382 LEU A N 1
ATOM 2884 C CA . LEU A 1 382 ? 13.050 16.699 -10.931 1.00 77.38 382 LEU A CA 1
ATOM 2885 C C . LEU A 1 382 ? 11.731 17.331 -10.448 1.00 77.38 382 LEU A C 1
ATOM 2887 O O . LEU A 1 382 ? 11.713 17.934 -9.387 1.00 77.38 382 LEU A O 1
ATOM 2891 N N . ARG A 1 383 ? 10.613 17.159 -11.168 1.00 71.19 383 ARG A N 1
ATOM 2892 C CA . ARG A 1 383 ? 9.267 17.631 -10.763 1.00 71.19 383 ARG A CA 1
ATOM 2893 C C . ARG A 1 383 ? 8.598 16.772 -9.701 1.00 71.19 383 ARG A C 1
ATOM 2895 O O . ARG A 1 383 ? 7.760 17.270 -8.961 1.00 71.19 383 ARG A O 1
ATOM 2902 N N . ARG A 1 384 ? 8.948 15.484 -9.625 1.00 61.19 384 ARG A N 1
ATOM 2903 C CA . ARG A 1 384 ? 8.561 14.613 -8.504 1.00 61.19 384 ARG A CA 1
ATOM 2904 C C . ARG A 1 384 ? 9.246 15.041 -7.197 1.00 61.19 384 ARG A C 1
ATOM 2906 O O . ARG A 1 384 ? 8.915 14.488 -6.154 1.00 61.19 384 ARG A O 1
ATOM 2913 N N . GLN A 1 385 ? 10.144 16.034 -7.235 1.00 56.00 385 GLN A N 1
ATOM 2914 C CA . GLN A 1 385 ? 10.522 16.795 -6.052 1.00 56.00 385 GLN A CA 1
ATOM 2915 C C . GLN A 1 385 ? 9.471 17.883 -5.793 1.00 56.00 385 GLN A C 1
ATOM 2917 O O . GLN A 1 385 ? 9.349 18.830 -6.569 1.00 56.00 385 GLN A O 1
ATOM 2922 N N . PRO A 1 386 ? 8.706 17.777 -4.706 1.00 49.31 386 PRO A N 1
ATOM 2923 C CA . PRO A 1 386 ? 7.534 18.616 -4.479 1.00 49.31 386 PRO A CA 1
ATOM 2924 C C . PRO A 1 386 ? 7.867 20.051 -4.075 1.00 49.31 386 PRO A C 1
ATOM 2926 O O . PRO A 1 386 ? 6.963 20.812 -3.782 1.00 49.31 386 PRO A O 1
ATOM 2929 N N . LEU A 1 387 ? 9.130 20.469 -4.089 1.00 48.78 387 LEU A N 1
ATOM 2930 C CA . LEU A 1 387 ? 9.496 21.841 -3.740 1.00 48.78 387 LEU A CA 1
ATOM 2931 C C . LEU A 1 387 ? 9.265 22.835 -4.893 1.00 48.78 387 LEU A C 1
ATOM 2933 O O . LEU A 1 387 ? 9.182 24.038 -4.641 1.00 48.78 387 LEU A O 1
ATOM 2937 N N . ALA A 1 388 ? 9.102 22.368 -6.142 1.00 52.50 388 ALA A N 1
ATOM 2938 C CA . ALA A 1 388 ? 8.794 23.245 -7.274 1.00 52.50 388 ALA A CA 1
ATOM 2939 C C . ALA A 1 388 ? 7.972 22.564 -8.390 1.00 52.50 388 ALA A C 1
ATOM 2941 O O . ALA A 1 388 ? 8.477 21.704 -9.113 1.00 52.50 388 ALA A O 1
ATOM 2942 N N . THR A 1 389 ? 6.722 22.989 -8.606 1.00 58.38 389 THR A N 1
ATOM 2943 C CA . THR A 1 389 ? 5.944 22.639 -9.811 1.00 58.38 389 THR A CA 1
ATOM 2944 C C . THR A 1 389 ? 6.002 23.768 -10.824 1.00 58.38 389 THR A C 1
ATOM 2946 O O . THR A 1 389 ? 5.316 24.778 -10.709 1.00 58.38 389 THR A O 1
ATOM 2949 N N . ASP A 1 390 ? 6.815 23.585 -11.854 1.00 60.59 390 ASP A N 1
ATOM 2950 C CA . ASP A 1 390 ? 6.868 24.531 -12.958 1.00 60.59 390 ASP A CA 1
ATOM 2951 C C . ASP A 1 390 ? 5.801 24.189 -14.011 1.00 60.59 390 ASP A C 1
ATOM 2953 O O . ASP A 1 390 ? 5.939 23.226 -14.767 1.00 60.59 390 ASP A O 1
ATOM 2957 N N . LEU A 1 391 ? 4.715 24.959 -14.025 1.00 65.25 391 LEU A N 1
ATOM 2958 C CA . LEU A 1 391 ? 3.696 25.002 -15.078 1.00 65.25 391 LEU A CA 1
ATOM 2959 C C . LEU A 1 391 ? 4.006 26.102 -16.115 1.00 65.25 391 LEU A C 1
ATOM 2961 O O . LEU A 1 391 ? 3.181 26.367 -16.994 1.00 65.25 391 LEU A O 1
ATOM 2965 N N . GLY A 1 392 ? 5.185 26.731 -16.019 1.00 56.69 392 GLY A N 1
ATOM 2966 C CA . GLY A 1 392 ? 5.835 27.550 -17.038 1.00 56.69 392 GLY A CA 1
ATOM 2967 C C . GLY A 1 392 ? 5.657 26.950 -18.424 1.00 56.69 392 GLY A C 1
ATOM 2968 O O . GLY A 1 392 ? 5.862 25.748 -18.590 1.00 56.69 392 GLY A O 1
ATOM 2969 N N . GLY A 1 393 ? 5.245 27.754 -19.411 1.00 54.25 393 GLY A N 1
ATOM 2970 C CA . GLY A 1 393 ? 4.946 27.297 -20.762 1.00 54.25 393 GLY A CA 1
ATOM 2971 C C . GLY A 1 393 ? 6.171 26.597 -21.321 1.00 54.25 393 GLY A C 1
ATOM 2972 O O . GLY A 1 393 ? 7.155 27.242 -21.674 1.00 54.25 393 GLY A O 1
ATOM 2973 N N . GLN A 1 394 ? 6.140 25.268 -21.335 1.00 58.81 394 GLN A N 1
ATOM 2974 C CA . GLN A 1 394 ? 7.305 24.509 -21.740 1.00 58.81 394 GLN A CA 1
ATOM 2975 C C . GLN A 1 394 ? 7.437 24.655 -23.242 1.00 58.81 394 GLN A C 1
ATOM 2977 O O . GLN A 1 394 ? 6.592 24.180 -24.006 1.00 58.81 394 GLN A O 1
ATOM 2982 N N . SER A 1 395 ? 8.495 25.350 -23.649 1.00 58.56 395 SER A N 1
ATOM 2983 C CA . SER A 1 395 ? 8.890 25.468 -25.039 1.00 58.56 395 SER A CA 1
ATOM 2984 C C . SER A 1 395 ? 8.874 24.086 -25.676 1.00 58.56 395 SER A C 1
ATOM 2986 O O . SER A 1 395 ? 9.340 23.102 -25.092 1.00 58.56 395 SER A O 1
ATOM 2988 N N . ARG A 1 396 ? 8.323 24.000 -26.888 1.00 71.38 396 ARG A N 1
ATOM 2989 C CA . ARG A 1 396 ? 8.484 22.808 -27.715 1.00 71.38 396 ARG A CA 1
ATOM 2990 C C . ARG A 1 396 ? 9.981 22.517 -27.798 1.00 71.38 396 ARG A C 1
ATOM 2992 O O . ARG A 1 396 ? 10.725 23.366 -28.278 1.00 71.38 396 ARG A O 1
ATOM 2999 N N . ILE A 1 397 ? 10.386 21.341 -27.324 1.00 81.06 397 ILE A N 1
ATOM 3000 C CA . ILE A 1 397 ? 11.785 20.915 -27.342 1.00 81.06 397 ILE A CA 1
ATOM 3001 C C . ILE A 1 397 ? 12.312 21.019 -28.777 1.00 81.06 397 ILE A C 1
ATOM 3003 O O . ILE A 1 397 ? 11.708 20.449 -29.697 1.00 81.06 397 ILE A O 1
ATOM 3007 N N . ASP A 1 398 ? 13.420 21.739 -28.970 1.00 85.06 398 ASP A N 1
ATOM 3008 C CA . ASP A 1 398 ? 14.096 21.810 -30.266 1.00 85.06 398 ASP A CA 1
ATOM 3009 C C . ASP A 1 398 ? 14.848 20.501 -30.509 1.00 85.06 398 ASP A C 1
ATOM 3011 O O . ASP A 1 398 ? 16.025 20.319 -30.195 1.00 85.06 398 ASP A O 1
ATOM 3015 N N . VAL A 1 399 ? 14.114 19.547 -31.071 1.00 86.69 399 VAL A N 1
ATOM 3016 C CA . VAL A 1 399 ? 14.635 18.218 -31.374 1.00 86.69 399 VAL A CA 1
ATOM 3017 C C . VAL A 1 399 ? 15.771 18.279 -32.391 1.00 86.69 399 VAL A C 1
ATOM 3019 O O . VAL A 1 399 ? 16.645 17.420 -32.360 1.00 86.69 399 VAL A O 1
ATOM 3022 N N . GLY A 1 400 ? 15.757 19.265 -33.297 1.00 86.00 400 GLY A N 1
ATOM 3023 C CA . GLY A 1 400 ? 16.812 19.432 -34.293 1.00 86.00 400 GLY A CA 1
ATOM 3024 C C . GLY A 1 400 ? 18.146 19.671 -33.605 1.00 86.00 400 GLY A C 1
ATOM 3025 O O . GLY A 1 400 ? 19.075 18.894 -33.808 1.00 86.00 400 GLY A O 1
ATOM 3026 N N . ARG A 1 401 ? 18.176 20.658 -32.707 1.00 86.75 401 ARG A N 1
ATOM 3027 C CA . ARG A 1 401 ? 19.362 20.989 -31.917 1.00 86.75 401 ARG A CA 1
ATOM 3028 C C . ARG A 1 401 ? 19.774 19.870 -30.962 1.00 86.75 401 ARG A C 1
ATOM 3030 O O . ARG A 1 401 ? 20.951 19.540 -30.888 1.00 86.75 401 ARG A O 1
ATOM 3037 N N . LEU A 1 402 ? 18.828 19.225 -30.270 1.00 88.19 402 LEU A N 1
ATOM 3038 C CA . LEU A 1 402 ? 19.170 18.087 -29.405 1.00 88.19 402 LEU A CA 1
ATOM 3039 C C . LEU A 1 402 ? 19.863 16.965 -30.182 1.00 88.19 402 LEU A C 1
ATOM 3041 O O . LEU A 1 402 ? 20.804 16.365 -29.671 1.00 88.19 402 LEU A O 1
ATOM 3045 N N . LEU A 1 403 ? 19.419 16.682 -31.409 1.00 89.00 403 LEU A N 1
ATOM 3046 C CA . LEU A 1 403 ? 20.005 15.641 -32.255 1.00 89.00 403 LEU A CA 1
ATOM 3047 C C . LEU A 1 403 ? 21.373 16.013 -32.852 1.00 89.00 403 LEU A C 1
ATOM 3049 O O . LEU A 1 403 ? 22.011 15.130 -33.426 1.00 89.00 403 LEU A O 1
ATOM 3053 N N . GLU A 1 404 ? 21.835 17.261 -32.717 1.00 86.94 404 GLU A N 1
ATOM 3054 C CA . GLU A 1 404 ? 23.222 17.647 -33.032 1.00 86.94 404 GLU A CA 1
ATOM 3055 C C . GLU A 1 404 ? 24.212 17.070 -32.006 1.00 86.94 404 GLU A C 1
ATOM 3057 O O . GLU A 1 404 ? 25.380 16.855 -32.326 1.00 86.94 404 GLU A O 1
ATOM 3062 N N . SER A 1 405 ? 23.739 16.778 -30.790 1.00 84.19 405 SER A N 1
ATOM 3063 C CA . SER A 1 405 ? 24.520 16.149 -29.723 1.00 84.19 405 SER A CA 1
ATOM 3064 C C . SER A 1 405 ? 24.352 14.625 -29.715 1.00 84.19 405 SER A C 1
ATOM 3066 O O . SER A 1 405 ? 23.272 14.096 -29.998 1.00 84.19 405 SER A O 1
ATOM 3068 N N . ASP A 1 406 ? 25.410 13.898 -29.337 1.00 86.50 406 ASP A N 1
ATOM 3069 C CA . ASP A 1 406 ? 25.369 12.435 -29.202 1.00 86.50 406 ASP A CA 1
ATOM 3070 C C . ASP A 1 406 ? 24.671 12.019 -27.895 1.00 86.50 406 ASP A C 1
ATOM 3072 O O . ASP A 1 406 ? 25.297 11.782 -26.862 1.00 86.50 406 ASP A O 1
ATOM 3076 N N . ASN A 1 407 ? 23.338 11.982 -27.927 1.00 93.44 407 ASN A N 1
ATOM 3077 C CA . ASN A 1 407 ? 22.519 11.594 -26.780 1.00 93.44 407 ASN A CA 1
ATOM 3078 C C . ASN A 1 407 ? 22.498 10.073 -26.601 1.00 93.44 407 ASN A C 1
ATOM 3080 O O . ASN A 1 407 ? 21.906 9.347 -27.399 1.00 93.44 407 ASN A O 1
ATOM 3084 N N . LEU A 1 408 ? 23.067 9.580 -25.501 1.00 94.38 408 LEU A N 1
ATOM 3085 C CA . LEU A 1 408 ? 23.371 8.158 -25.301 1.00 94.38 408 LEU A CA 1
ATOM 3086 C C . LEU A 1 408 ? 22.136 7.259 -25.100 1.00 94.38 408 LEU A C 1
ATOM 3088 O O . LEU A 1 408 ? 22.257 6.032 -25.120 1.00 94.38 408 LEU A O 1
ATOM 3092 N N . TRP A 1 409 ? 20.951 7.842 -24.900 1.00 92.62 409 TRP A N 1
ATOM 3093 C CA . TRP A 1 409 ? 19.667 7.129 -24.832 1.00 92.62 409 TRP A CA 1
ATOM 3094 C C . TRP A 1 409 ? 18.908 7.098 -26.171 1.00 92.62 409 TRP A C 1
ATOM 3096 O O . TRP A 1 409 ? 17.813 6.524 -26.238 1.00 92.62 409 TRP A O 1
ATOM 3106 N N . VAL A 1 410 ? 19.455 7.736 -27.210 1.00 94.06 410 VAL A N 1
ATOM 3107 C CA . VAL A 1 410 ? 18.906 7.790 -28.567 1.00 94.06 410 VAL A CA 1
ATOM 3108 C C . VAL A 1 410 ? 19.771 6.911 -29.472 1.00 94.06 410 VAL A C 1
ATOM 3110 O O . VAL A 1 410 ? 20.994 7.045 -29.454 1.00 94.06 410 VAL A O 1
ATOM 3113 N N . PRO A 1 411 ? 19.182 6.031 -30.301 1.00 93.38 411 PRO A N 1
ATOM 3114 C CA . PRO A 1 411 ? 19.985 5.250 -31.230 1.00 93.38 411 PRO A CA 1
ATOM 3115 C C . PRO A 1 411 ? 20.706 6.169 -32.239 1.00 93.38 411 PRO A C 1
ATOM 3117 O O . PRO A 1 411 ? 20.107 7.150 -32.701 1.00 93.38 411 PRO A O 1
ATOM 3120 N N . PRO A 1 412 ? 21.968 5.878 -32.613 1.00 91.81 412 PRO A N 1
ATOM 3121 C CA . PRO A 1 412 ? 22.719 6.645 -33.606 1.00 91.81 412 PRO A CA 1
ATOM 3122 C C . PRO A 1 412 ? 22.005 6.765 -34.957 1.00 91.81 412 PRO A C 1
ATOM 3124 O O . PRO A 1 412 ? 21.159 5.941 -35.321 1.00 91.81 412 PRO A O 1
ATOM 3127 N N . ALA A 1 413 ? 22.362 7.785 -35.738 1.00 88.69 413 ALA A N 1
ATOM 3128 C CA . ALA A 1 413 ? 21.852 7.929 -37.099 1.00 88.69 413 ALA A CA 1
ATOM 3129 C C . ALA A 1 413 ? 22.233 6.711 -37.959 1.00 88.69 413 ALA A C 1
ATOM 3131 O O . ALA A 1 413 ? 23.352 6.214 -37.875 1.00 88.69 413 ALA A O 1
ATOM 3132 N N . GLY A 1 414 ? 21.294 6.220 -38.771 1.00 84.94 414 GLY A N 1
ATOM 3133 C CA . GLY A 1 414 ? 21.511 5.036 -39.611 1.00 84.94 414 GLY A CA 1
ATOM 3134 C C . GLY A 1 414 ? 21.468 3.695 -38.868 1.00 84.94 414 GLY A C 1
ATOM 3135 O O . GLY A 1 414 ? 21.697 2.664 -39.495 1.00 84.94 414 GLY A O 1
ATOM 3136 N N . THR A 1 415 ? 21.152 3.677 -37.565 1.00 87.56 415 THR A N 1
ATOM 3137 C CA . THR A 1 415 ? 20.948 2.423 -36.822 1.00 87.56 415 THR A CA 1
ATOM 3138 C C . THR A 1 415 ? 19.799 1.629 -37.446 1.00 87.56 415 THR A C 1
ATOM 3140 O O . THR A 1 415 ? 18.668 2.108 -37.507 1.00 87.56 415 THR A O 1
ATOM 3143 N N . GLY A 1 416 ? 20.086 0.412 -37.906 1.00 87.94 416 GLY A N 1
ATOM 3144 C CA . GLY A 1 416 ? 19.074 -0.528 -38.386 1.00 87.94 416 GLY A CA 1
ATOM 3145 C C . GLY A 1 416 ? 18.439 -1.326 -37.246 1.00 87.94 416 GLY A C 1
ATOM 3146 O O . GLY A 1 416 ? 18.993 -1.422 -36.156 1.00 87.94 416 GLY A O 1
ATOM 3147 N N . LEU A 1 417 ? 17.283 -1.940 -37.510 1.00 90.75 417 LEU A N 1
ATOM 3148 C CA . LEU A 1 417 ? 16.614 -2.844 -36.558 1.00 90.75 417 LEU A CA 1
ATOM 3149 C C . LEU A 1 417 ? 17.353 -4.181 -36.385 1.00 90.75 417 LEU A C 1
ATOM 3151 O O . LEU A 1 417 ? 17.223 -4.844 -35.358 1.00 90.75 417 LEU A O 1
ATOM 3155 N N . ARG A 1 418 ? 18.119 -4.577 -37.405 1.00 88.50 418 ARG A N 1
ATOM 3156 C CA . ARG A 1 418 ? 18.943 -5.788 -37.410 1.00 88.50 418 ARG A CA 1
ATOM 3157 C C . ARG A 1 418 ? 20.249 -5.555 -36.674 1.00 88.50 418 ARG A C 1
ATOM 3159 O O . ARG A 1 418 ? 20.719 -4.423 -36.595 1.00 88.50 418 ARG A O 1
ATOM 3166 N N . ASN A 1 419 ? 20.852 -6.641 -36.195 1.00 85.62 419 ASN A N 1
ATOM 3167 C CA . ASN A 1 419 ? 22.194 -6.630 -35.609 1.00 85.62 419 ASN A CA 1
ATOM 3168 C C . ASN A 1 419 ? 22.311 -5.715 -34.376 1.00 85.62 419 ASN A C 1
ATOM 3170 O O . ASN A 1 419 ? 23.403 -5.304 -33.991 1.00 85.62 419 ASN A O 1
ATOM 3174 N N . ALA A 1 420 ? 21.185 -5.414 -33.715 1.00 89.50 420 ALA A N 1
ATOM 3175 C CA . ALA A 1 420 ? 21.146 -4.579 -32.515 1.00 89.50 420 ALA A CA 1
ATOM 3176 C C . ALA A 1 420 ? 21.965 -5.165 -31.347 1.00 89.50 420 ALA A C 1
ATOM 3178 O O . ALA A 1 420 ? 22.304 -4.444 -30.411 1.00 89.50 420 ALA A O 1
ATOM 3179 N N . LEU A 1 421 ? 22.284 -6.463 -31.406 1.00 91.19 421 LEU A N 1
ATOM 3180 C CA . LEU A 1 421 ? 23.113 -7.170 -30.434 1.00 91.19 421 LEU A CA 1
ATOM 3181 C C . LEU A 1 421 ? 24.589 -7.287 -30.846 1.00 91.19 421 LEU A C 1
ATOM 3183 O O . LEU A 1 421 ? 25.385 -7.691 -30.003 1.00 91.19 421 LEU A O 1
ATOM 3187 N N . ASP A 1 422 ? 24.968 -6.952 -32.082 1.00 87.06 422 ASP A N 1
ATOM 3188 C CA . ASP A 1 422 ? 26.309 -7.240 -32.627 1.00 87.06 422 ASP A CA 1
ATOM 3189 C C . ASP A 1 422 ? 27.364 -6.226 -32.154 1.00 87.06 422 ASP A C 1
ATOM 3191 O O . ASP A 1 422 ? 28.562 -6.506 -32.150 1.00 87.06 422 ASP A O 1
ATOM 3195 N N . GLY A 1 423 ? 26.920 -5.038 -31.736 1.00 86.00 423 GLY A N 1
ATOM 3196 C CA . GLY A 1 423 ? 27.783 -3.979 -31.223 1.00 86.00 423 GLY A CA 1
ATOM 3197 C C . GLY A 1 423 ? 28.287 -4.215 -29.789 1.00 86.00 423 GLY A C 1
ATOM 3198 O O . GLY A 1 423 ? 27.788 -5.086 -29.072 1.00 86.00 423 GLY A O 1
ATOM 3199 N N . PRO A 1 424 ? 29.258 -3.402 -29.326 1.00 90.94 424 PRO A N 1
ATOM 3200 C CA . PRO A 1 424 ? 29.787 -3.476 -27.962 1.00 90.94 424 PRO A CA 1
ATOM 3201 C C . PRO A 1 424 ? 28.878 -2.819 -26.910 1.00 90.94 424 PRO A C 1
ATOM 3203 O O . PRO A 1 424 ? 29.121 -2.979 -25.717 1.00 90.94 424 PRO A O 1
ATOM 3206 N N . LEU A 1 425 ? 27.852 -2.065 -27.328 1.00 94.69 425 LEU A N 1
ATOM 3207 C CA . LEU A 1 425 ? 26.972 -1.278 -26.460 1.00 94.69 425 LEU A CA 1
ATOM 3208 C C . LEU A 1 425 ? 25.505 -1.387 -26.893 1.00 94.69 425 LEU A C 1
ATOM 3210 O O . LEU A 1 425 ? 25.212 -1.455 -28.085 1.00 94.69 425 LEU A O 1
ATOM 3214 N N . TRP A 1 426 ? 24.579 -1.309 -25.933 1.00 96.25 426 TRP A N 1
ATOM 3215 C CA . TRP A 1 426 ? 23.152 -1.151 -26.211 1.00 96.25 426 TRP A CA 1
ATOM 3216 C C . TRP A 1 426 ? 22.820 0.318 -26.485 1.00 96.25 426 TRP A C 1
ATOM 3218 O O . TRP A 1 426 ? 22.896 1.160 -25.590 1.00 96.25 426 TRP A O 1
ATOM 3228 N N . THR A 1 427 ? 22.428 0.636 -27.717 1.00 94.50 427 THR A N 1
ATOM 3229 C CA . THR A 1 427 ? 22.233 2.023 -28.182 1.00 94.50 427 THR A CA 1
ATOM 3230 C C . THR A 1 427 ? 20.779 2.501 -28.178 1.00 94.50 427 THR A C 1
ATOM 3232 O O . THR A 1 427 ? 20.512 3.665 -28.450 1.00 94.50 427 THR A O 1
ATOM 3235 N N . TRP A 1 428 ? 19.820 1.639 -27.842 1.00 94.00 428 TRP A N 1
ATOM 3236 C CA . TRP A 1 428 ? 18.387 1.957 -27.931 1.00 94.00 428 TRP A CA 1
ATOM 3237 C C . TRP A 1 428 ? 17.794 2.559 -26.642 1.00 94.00 428 TRP A C 1
ATOM 3239 O O . TRP A 1 428 ? 16.627 2.956 -26.615 1.00 94.00 428 TRP A O 1
ATOM 3249 N N . GLY A 1 429 ? 18.590 2.632 -25.568 1.00 93.12 429 GLY A N 1
ATOM 3250 C CA . GLY A 1 429 ? 18.195 3.172 -24.264 1.00 93.12 429 GLY A CA 1
ATOM 3251 C C . GLY A 1 429 ? 17.415 2.194 -23.369 1.00 93.12 429 GLY A C 1
ATOM 3252 O O . GLY A 1 429 ? 17.039 1.095 -23.780 1.00 93.12 429 GLY A O 1
ATOM 3253 N N . ILE A 1 430 ? 17.172 2.611 -22.119 1.00 93.31 430 ILE A N 1
ATOM 3254 C CA . ILE A 1 430 ? 16.567 1.787 -21.051 1.00 93.31 430 ILE A CA 1
ATOM 3255 C C . ILE A 1 430 ? 15.160 1.312 -21.430 1.00 93.31 430 ILE A C 1
ATOM 3257 O O . ILE A 1 430 ? 14.862 0.124 -21.350 1.00 93.31 430 ILE A O 1
ATOM 3261 N N . SER A 1 431 ? 14.302 2.222 -21.896 1.00 88.38 431 SER A N 1
ATOM 3262 C CA . SER A 1 431 ? 12.899 1.896 -22.170 1.00 88.38 431 SER A CA 1
ATOM 3263 C C . SER A 1 431 ? 12.726 0.889 -23.308 1.00 88.38 431 SER A C 1
ATOM 3265 O O . SER A 1 431 ? 11.824 0.058 -23.248 1.00 88.38 431 SER A O 1
ATOM 3267 N N . ALA A 1 432 ? 13.597 0.934 -24.322 1.00 91.88 432 ALA A N 1
ATOM 3268 C CA . ALA A 1 432 ? 13.597 -0.051 -25.398 1.00 91.88 432 ALA A CA 1
ATOM 3269 C C . ALA A 1 432 ? 14.067 -1.422 -24.890 1.00 91.88 432 ALA A C 1
ATOM 3271 O O . ALA A 1 432 ? 13.430 -2.425 -25.192 1.00 91.88 432 ALA A O 1
ATOM 3272 N N . ALA A 1 433 ? 15.121 -1.472 -24.064 1.00 94.31 433 ALA A N 1
ATOM 3273 C CA . ALA A 1 433 ? 15.568 -2.718 -23.431 1.00 94.31 433 ALA A CA 1
ATOM 3274 C C . ALA A 1 433 ? 14.451 -3.347 -22.583 1.00 94.31 433 ALA A C 1
ATOM 3276 O O . ALA A 1 433 ? 14.168 -4.538 -22.698 1.00 94.31 433 ALA A O 1
ATOM 3277 N N . GLN A 1 434 ? 13.773 -2.529 -21.776 1.00 90.81 434 GLN A N 1
ATOM 3278 C CA . GLN A 1 434 ? 12.640 -2.953 -20.963 1.00 90.81 434 GLN A CA 1
ATOM 3279 C C . GLN A 1 434 ? 11.496 -3.495 -21.825 1.00 90.81 434 GLN A C 1
ATOM 3281 O O . GLN A 1 434 ? 10.967 -4.564 -21.525 1.00 90.81 434 GLN A O 1
ATOM 3286 N N . GLN A 1 435 ? 11.133 -2.799 -22.909 1.00 88.38 435 GLN A N 1
ATOM 3287 C CA . GLN A 1 435 ? 10.075 -3.236 -23.820 1.00 88.38 435 GLN A CA 1
ATOM 3288 C C . GLN A 1 435 ? 10.425 -4.559 -24.511 1.00 88.38 435 GLN A C 1
ATOM 3290 O O . GLN A 1 435 ? 9.559 -5.421 -24.635 1.00 88.38 435 GLN A O 1
ATOM 3295 N N . VAL A 1 436 ? 11.683 -4.737 -24.922 1.00 92.25 436 VAL A N 1
ATOM 3296 C CA . VAL A 1 436 ? 12.176 -5.974 -25.541 1.00 92.25 436 VAL A CA 1
ATOM 3297 C C . VAL A 1 436 ? 12.001 -7.161 -24.595 1.00 92.25 436 VAL A C 1
ATOM 3299 O O . VAL A 1 436 ? 11.356 -8.143 -24.958 1.00 92.25 436 VAL A O 1
ATOM 3302 N N . VAL A 1 437 ? 12.488 -7.041 -23.357 1.00 92.12 437 VAL A N 1
ATOM 3303 C CA . VAL A 1 437 ? 12.361 -8.106 -22.347 1.00 92.12 437 VAL A CA 1
ATOM 3304 C C . VAL A 1 437 ? 10.898 -8.334 -21.950 1.00 92.12 437 VAL A C 1
ATOM 3306 O O . VAL A 1 437 ? 10.471 -9.473 -21.773 1.00 92.12 437 VAL A O 1
ATOM 3309 N N . THR A 1 438 ? 10.099 -7.270 -21.864 1.00 87.62 438 THR A N 1
ATOM 3310 C CA . THR A 1 438 ? 8.665 -7.353 -21.543 1.00 87.62 438 THR A CA 1
ATOM 3311 C C . THR A 1 438 ? 7.878 -8.099 -22.618 1.00 87.62 438 THR A C 1
ATOM 3313 O O . THR A 1 438 ? 7.022 -8.920 -22.292 1.00 87.62 438 THR A O 1
ATOM 3316 N N . ALA A 1 439 ? 8.154 -7.824 -23.895 1.00 87.81 439 ALA A N 1
ATOM 3317 C CA . ALA A 1 439 ? 7.491 -8.479 -25.018 1.00 87.81 439 ALA A CA 1
ATOM 3318 C C . ALA A 1 439 ? 7.777 -9.989 -25.026 1.00 87.81 439 ALA A C 1
ATOM 3320 O O . ALA A 1 439 ? 6.848 -10.787 -25.135 1.00 87.81 439 ALA A O 1
ATOM 3321 N N . MET A 1 440 ? 9.040 -10.370 -24.801 1.00 89.81 440 MET A N 1
ATOM 3322 C CA . MET A 1 440 ? 9.448 -11.767 -24.617 1.00 89.81 440 MET A CA 1
ATOM 3323 C C . MET A 1 440 ? 8.720 -12.422 -23.435 1.00 89.81 440 MET A C 1
ATOM 3325 O O . MET A 1 440 ? 8.159 -13.507 -23.569 1.00 89.81 440 MET A O 1
ATOM 3329 N N . LEU A 1 441 ? 8.707 -11.757 -22.273 1.00 87.44 441 LEU A N 1
ATOM 3330 C CA . LEU A 1 441 ? 8.112 -12.297 -21.049 1.00 87.44 441 LEU A CA 1
ATOM 3331 C C . LEU A 1 441 ? 6.600 -12.503 -21.189 1.00 87.44 441 LEU A C 1
ATOM 3333 O O . LEU A 1 441 ? 6.071 -13.489 -20.679 1.00 87.44 441 LEU A O 1
ATOM 3337 N N . ARG A 1 442 ? 5.907 -11.591 -21.881 1.00 84.19 442 ARG A N 1
ATOM 3338 C CA . ARG A 1 442 ? 4.466 -11.694 -22.137 1.00 84.19 442 ARG A CA 1
ATOM 3339 C C . ARG A 1 442 ? 4.132 -12.961 -22.922 1.00 84.19 442 ARG A C 1
ATOM 3341 O O . ARG A 1 442 ? 3.306 -13.730 -22.462 1.00 84.19 442 ARG A O 1
ATOM 3348 N N . GLU A 1 443 ? 4.829 -13.216 -24.021 1.00 86.31 443 GLU A N 1
ATOM 3349 C CA . GLU A 1 443 ? 4.558 -14.358 -24.902 1.00 86.31 443 GLU A CA 1
ATOM 3350 C C . GLU A 1 443 ? 4.867 -15.711 -24.230 1.00 86.31 443 GLU A C 1
ATOM 3352 O O . GLU A 1 443 ? 4.101 -16.665 -24.358 1.00 86.31 443 GLU A O 1
ATOM 3357 N N . VAL A 1 444 ? 5.940 -15.787 -23.429 1.00 87.75 444 VAL A N 1
ATOM 3358 C CA . VAL A 1 444 ? 6.233 -16.974 -22.597 1.00 87.75 444 VAL A CA 1
ATOM 3359 C C . VAL A 1 444 ? 5.136 -17.187 -21.550 1.00 87.75 444 VAL A C 1
ATOM 3361 O O . VAL A 1 444 ? 4.727 -18.318 -21.280 1.00 87.75 444 VAL A O 1
ATOM 3364 N N . ARG A 1 445 ? 4.633 -16.100 -20.956 1.00 81.81 445 ARG A N 1
ATOM 3365 C CA . ARG A 1 445 ? 3.546 -16.153 -19.978 1.00 81.81 445 ARG A CA 1
ATOM 3366 C C . ARG A 1 445 ? 2.217 -16.551 -20.615 1.00 81.81 445 ARG A C 1
ATOM 3368 O O . ARG A 1 445 ? 1.460 -17.269 -19.975 1.00 81.81 445 ARG A O 1
ATOM 3375 N N . ASP A 1 446 ? 1.951 -16.150 -21.850 1.00 83.62 446 ASP A N 1
ATOM 3376 C CA . ASP A 1 446 ? 0.749 -16.557 -22.577 1.00 83.62 446 ASP A CA 1
ATOM 3377 C C . ASP A 1 446 ? 0.714 -18.087 -22.743 1.00 83.62 446 ASP A C 1
ATOM 3379 O O . ASP A 1 446 ? -0.319 -18.703 -22.479 1.00 83.62 446 ASP A O 1
ATOM 3383 N N . GLN A 1 447 ? 1.860 -18.734 -23.015 1.00 85.50 447 GLN A N 1
ATOM 3384 C CA . GLN A 1 447 ? 1.955 -20.201 -22.970 1.00 85.50 447 GLN A CA 1
ATOM 3385 C C . GLN A 1 447 ? 1.708 -20.755 -21.556 1.00 85.50 447 GLN A C 1
ATOM 3387 O O . GLN A 1 447 ? 0.947 -21.710 -21.403 1.00 85.50 447 GLN A O 1
ATOM 3392 N N . LEU A 1 448 ? 2.338 -20.184 -20.519 1.00 83.00 448 LEU A N 1
ATOM 3393 C CA . LEU A 1 448 ? 2.155 -20.635 -19.125 1.00 83.00 448 LEU A CA 1
ATOM 3394 C C . LEU A 1 448 ? 0.700 -20.519 -18.648 1.00 83.00 448 LEU A C 1
ATOM 3396 O O . LEU A 1 448 ? 0.257 -21.331 -17.838 1.00 83.00 448 LEU A O 1
ATOM 3400 N N . ASN A 1 449 ? -0.032 -19.535 -19.168 1.00 77.56 449 ASN A N 1
ATOM 3401 C CA . ASN A 1 449 ? -1.440 -19.286 -18.873 1.00 77.56 449 ASN A CA 1
ATOM 3402 C C . ASN A 1 449 ? -2.399 -20.058 -19.798 1.00 77.56 449 ASN A C 1
ATOM 3404 O O . ASN A 1 449 ? -3.612 -19.942 -19.639 1.00 77.56 449 ASN A O 1
ATOM 3408 N N . GLY A 1 450 ? -1.887 -20.843 -20.751 1.00 80.19 450 GLY A N 1
ATOM 3409 C CA . GLY A 1 450 ? -2.702 -21.654 -21.658 1.00 80.19 450 GLY A CA 1
ATOM 3410 C C . GLY A 1 450 ? -3.466 -20.852 -22.716 1.00 80.19 450 GLY A C 1
ATOM 3411 O O . GLY A 1 450 ? -4.512 -21.307 -23.180 1.00 80.19 450 GLY A O 1
ATOM 3412 N N . VAL A 1 451 ? -2.973 -19.670 -23.097 1.00 80.31 451 VAL A N 1
ATOM 3413 C CA . VAL A 1 451 ? -3.558 -18.865 -24.178 1.00 80.31 451 VAL A CA 1
ATOM 3414 C C . VAL A 1 451 ? -3.432 -19.631 -25.509 1.00 80.31 451 VAL A C 1
ATOM 3416 O O . VAL A 1 451 ? -2.341 -20.119 -25.824 1.00 80.31 451 VAL A O 1
ATOM 3419 N N . PRO A 1 452 ? -4.516 -19.759 -26.304 1.00 77.31 452 PRO A N 1
ATOM 3420 C CA . PRO A 1 452 ? -4.463 -20.406 -27.615 1.00 77.31 452 PRO A CA 1
ATOM 3421 C C . PRO A 1 452 ? -3.437 -19.745 -28.547 1.00 77.31 452 PRO A C 1
ATOM 3423 O O . PRO A 1 452 ? -3.243 -18.534 -28.499 1.00 77.31 452 PRO A O 1
ATOM 3426 N N . ASP A 1 453 ? -2.785 -20.537 -29.402 1.00 78.19 453 ASP A N 1
ATOM 3427 C CA . ASP A 1 453 ? -1.803 -20.080 -30.404 1.00 78.19 453 ASP A CA 1
ATOM 3428 C C . ASP A 1 453 ? -0.535 -19.387 -29.858 1.00 78.19 453 ASP A C 1
ATOM 3430 O O . ASP A 1 453 ? 0.251 -18.830 -30.638 1.00 78.19 453 ASP A O 1
ATOM 3434 N N . ALA A 1 454 ? -0.295 -19.451 -28.541 1.00 80.12 454 ALA A N 1
ATOM 3435 C CA . ALA A 1 454 ? 0.964 -19.027 -27.937 1.00 80.12 454 ALA A CA 1
ATOM 3436 C C . ALA A 1 454 ? 2.135 -19.890 -28.458 1.00 80.12 454 ALA A C 1
ATOM 3438 O O . ALA A 1 454 ? 1.973 -21.103 -28.645 1.00 80.12 454 ALA A O 1
ATOM 3439 N N . PRO A 1 455 ? 3.328 -19.313 -28.696 1.00 81.69 455 PRO A N 1
ATOM 3440 C CA . PRO A 1 455 ? 4.478 -20.099 -29.117 1.00 81.69 455 PRO A CA 1
ATOM 3441 C C . PRO A 1 455 ? 4.873 -21.127 -28.070 1.00 81.69 455 PRO A C 1
ATOM 3443 O O . PRO A 1 455 ? 4.688 -20.938 -26.870 1.00 81.69 455 PRO A O 1
ATOM 3446 N N . HIS A 1 456 ? 5.475 -22.209 -28.551 1.00 86.69 456 HIS A N 1
ATOM 3447 C CA . HIS A 1 456 ? 5.928 -23.289 -27.700 1.00 86.69 456 HIS A CA 1
ATOM 3448 C C . HIS A 1 456 ? 7.395 -23.108 -27.295 1.00 86.69 456 HIS A C 1
ATOM 3450 O O . HIS A 1 456 ? 8.300 -23.207 -28.122 1.00 86.69 456 HIS A O 1
ATOM 3456 N N . PHE A 1 457 ? 7.621 -22.923 -26.001 1.00 87.19 457 PHE A N 1
ATOM 3457 C CA . PHE A 1 457 ? 8.911 -23.003 -25.330 1.00 87.19 457 PHE A CA 1
ATOM 3458 C C . PHE A 1 457 ? 9.040 -24.369 -24.643 1.00 87.19 457 PHE A C 1
ATOM 3460 O O . PHE A 1 457 ? 8.100 -24.842 -24.000 1.00 87.19 457 PHE A O 1
ATOM 3467 N N . ALA A 1 458 ? 10.222 -24.988 -24.739 1.00 85.69 458 ALA A N 1
ATOM 3468 C CA . ALA A 1 458 ? 10.491 -26.299 -24.140 1.00 85.69 458 ALA A CA 1
ATOM 3469 C C . ALA A 1 458 ? 10.511 -26.264 -22.599 1.00 85.69 458 ALA A C 1
ATOM 3471 O O . ALA A 1 458 ? 10.140 -27.237 -21.948 1.00 85.69 458 ALA A O 1
ATOM 3472 N N . ASN A 1 459 ? 10.946 -25.144 -22.007 1.00 87.56 459 ASN A N 1
ATOM 3473 C CA . ASN A 1 459 ? 10.957 -24.937 -20.558 1.00 87.56 459 ASN A CA 1
ATOM 3474 C C . ASN A 1 459 ? 10.497 -23.506 -20.204 1.00 87.56 459 ASN A C 1
ATOM 3476 O O . ASN A 1 459 ? 11.313 -22.669 -19.809 1.00 87.56 459 ASN A O 1
ATOM 3480 N N . PRO A 1 460 ? 9.198 -23.200 -20.379 1.00 87.31 460 PRO A N 1
ATOM 3481 C CA . PRO A 1 460 ? 8.674 -21.836 -20.297 1.00 87.31 460 PRO A CA 1
ATOM 3482 C C . PRO A 1 460 ? 8.869 -21.218 -18.907 1.00 87.31 460 PRO A C 1
ATOM 3484 O O . PRO A 1 460 ? 9.125 -20.023 -18.801 1.00 87.31 460 PRO A O 1
ATOM 3487 N N . THR A 1 461 ? 8.843 -22.022 -17.839 1.00 85.69 461 THR A N 1
ATOM 3488 C CA . THR A 1 461 ? 9.076 -21.545 -16.468 1.00 85.69 461 THR A CA 1
ATOM 3489 C C . THR A 1 461 ? 10.486 -20.984 -16.292 1.00 85.69 461 THR A C 1
ATOM 3491 O O . THR A 1 461 ? 10.643 -19.863 -15.811 1.00 85.69 461 THR A O 1
ATOM 3494 N N . ASN A 1 462 ? 11.519 -21.718 -16.719 1.00 87.75 462 ASN A N 1
ATOM 3495 C CA . ASN A 1 462 ? 12.904 -21.254 -16.592 1.00 87.75 462 ASN A CA 1
ATOM 3496 C C . ASN A 1 462 ? 13.165 -20.004 -17.440 1.00 87.75 462 ASN A C 1
ATOM 3498 O O . ASN A 1 462 ? 13.849 -19.085 -16.988 1.00 87.75 462 ASN A O 1
ATOM 3502 N N . VAL A 1 463 ? 12.585 -19.949 -18.643 1.00 90.50 463 VAL A N 1
ATOM 3503 C CA . VAL A 1 463 ? 12.671 -18.768 -19.512 1.00 90.50 463 VAL A CA 1
ATOM 3504 C C . VAL A 1 463 ? 11.992 -17.565 -18.848 1.00 90.50 463 VAL A C 1
ATOM 3506 O O . VAL A 1 463 ? 12.594 -16.496 -18.771 1.00 90.50 463 VAL A O 1
ATOM 3509 N N . ALA A 1 464 ? 10.789 -17.733 -18.288 1.00 87.81 464 ALA A N 1
ATOM 3510 C CA . ALA A 1 464 ? 10.074 -16.668 -17.582 1.00 87.81 464 ALA A CA 1
ATOM 3511 C C . ALA A 1 464 ? 10.862 -16.135 -16.374 1.00 87.81 464 ALA A C 1
ATOM 3513 O O . ALA A 1 464 ? 10.960 -14.920 -16.202 1.00 87.81 464 ALA A O 1
ATOM 3514 N N . VAL A 1 465 ? 11.484 -17.017 -15.581 1.00 86.56 465 VAL A N 1
ATOM 3515 C CA . VAL A 1 465 ? 12.358 -16.630 -14.456 1.00 86.56 465 VAL A CA 1
ATOM 3516 C C . VAL A 1 465 ? 13.550 -15.803 -14.947 1.00 86.56 465 VAL A C 1
ATOM 3518 O O . VAL A 1 465 ? 13.851 -14.748 -14.380 1.00 86.56 465 VAL A O 1
ATOM 3521 N N . GLY A 1 466 ? 14.220 -16.247 -16.016 1.00 89.75 466 GLY A N 1
ATOM 3522 C CA . GLY A 1 466 ? 15.355 -15.536 -16.610 1.00 89.75 466 GLY A CA 1
ATOM 3523 C C . GLY A 1 466 ? 14.972 -14.149 -17.135 1.00 89.75 466 GLY A C 1
ATOM 3524 O O . GLY A 1 466 ? 15.640 -13.161 -16.825 1.00 89.75 466 GLY A O 1
ATOM 3525 N N . LEU A 1 467 ? 13.853 -14.053 -17.855 1.00 91.00 467 LEU A N 1
ATOM 3526 C CA . LEU A 1 467 ? 13.323 -12.796 -18.389 1.00 91.00 467 LEU A CA 1
ATOM 3527 C C . LEU A 1 467 ? 12.840 -11.849 -17.285 1.00 91.00 467 LEU A C 1
ATOM 3529 O O . LEU A 1 467 ? 13.123 -10.654 -17.336 1.00 91.00 467 LEU A O 1
ATOM 3533 N N . SER A 1 468 ? 12.170 -12.362 -16.253 1.00 88.50 468 SER A N 1
ATOM 3534 C CA . SER A 1 468 ? 11.769 -11.553 -15.100 1.00 88.50 468 SER A CA 1
ATOM 3535 C C . SER A 1 468 ? 12.981 -11.029 -14.325 1.00 88.50 468 SER A C 1
ATOM 3537 O O . SER A 1 468 ? 13.014 -9.860 -13.941 1.00 88.50 468 SER A O 1
ATOM 3539 N N . THR A 1 469 ? 14.028 -11.846 -14.175 1.00 89.88 469 THR A N 1
ATOM 3540 C CA . THR A 1 469 ? 15.302 -11.405 -13.592 1.00 89.88 469 THR A CA 1
ATOM 3541 C C . THR A 1 469 ? 15.942 -10.305 -14.439 1.00 89.88 469 THR A C 1
ATOM 3543 O O . THR A 1 469 ? 16.381 -9.293 -13.896 1.00 89.88 469 THR A O 1
ATOM 3546 N N . ALA A 1 470 ? 15.970 -10.459 -15.766 1.00 92.75 470 ALA A N 1
ATOM 3547 C CA . ALA A 1 470 ? 16.476 -9.435 -16.678 1.00 92.75 470 ALA A CA 1
ATOM 3548 C C . ALA A 1 470 ? 15.686 -8.121 -16.563 1.00 92.75 470 ALA A C 1
ATOM 3550 O O . ALA A 1 470 ? 16.289 -7.052 -16.469 1.00 92.75 470 ALA A O 1
ATOM 3551 N N . LEU A 1 471 ? 14.354 -8.194 -16.488 1.00 91.00 471 LEU A N 1
ATOM 3552 C CA . LEU A 1 471 ? 13.492 -7.028 -16.307 1.00 91.00 471 LEU A CA 1
ATOM 3553 C C . LEU A 1 471 ? 13.799 -6.297 -14.993 1.00 91.00 471 LEU A C 1
ATOM 3555 O O . LEU A 1 471 ? 14.024 -5.090 -15.009 1.00 91.00 471 LEU A O 1
ATOM 3559 N N . ASN A 1 472 ? 13.912 -7.020 -13.876 1.00 89.06 472 ASN A N 1
ATOM 3560 C CA . ASN A 1 472 ? 14.257 -6.425 -12.581 1.00 89.06 472 ASN A CA 1
ATOM 3561 C C . ASN A 1 472 ? 15.644 -5.770 -12.581 1.00 89.06 472 ASN A C 1
ATOM 3563 O O . ASN A 1 472 ? 15.838 -4.731 -11.954 1.00 89.06 472 ASN A O 1
ATOM 3567 N N . ARG A 1 473 ? 16.612 -6.335 -13.311 1.00 93.81 473 ARG A N 1
ATOM 3568 C CA . ARG A 1 473 ? 17.933 -5.717 -13.493 1.00 93.81 473 ARG A CA 1
ATOM 3569 C C . ARG A 1 473 ? 17.858 -4.414 -14.291 1.00 93.81 473 ARG A C 1
ATOM 3571 O O . ARG A 1 473 ? 18.560 -3.466 -13.955 1.00 93.81 473 ARG A O 1
ATOM 3578 N N . ILE A 1 474 ? 17.005 -4.347 -15.316 1.00 94.25 474 ILE A N 1
ATOM 3579 C CA . ILE A 1 474 ? 16.755 -3.108 -16.073 1.00 94.25 474 ILE A CA 1
ATOM 3580 C C . ILE A 1 474 ? 16.082 -2.060 -15.177 1.00 94.25 474 ILE A C 1
ATOM 3582 O O . ILE A 1 474 ? 16.508 -0.907 -15.175 1.00 94.25 474 ILE A O 1
ATOM 3586 N N . LEU A 1 475 ? 15.093 -2.460 -14.371 1.00 90.06 475 LEU A N 1
ATOM 3587 C CA . LEU A 1 475 ? 14.430 -1.571 -13.411 1.00 90.06 475 LEU A CA 1
ATOM 3588 C C . LEU A 1 475 ? 15.404 -1.037 -12.346 1.00 90.06 475 LEU A C 1
ATOM 3590 O O . LEU A 1 475 ? 15.320 0.131 -11.981 1.00 90.06 475 LEU A O 1
ATOM 3594 N N . ALA A 1 476 ? 16.374 -1.842 -11.902 1.00 92.19 476 ALA A N 1
ATOM 3595 C CA . ALA A 1 476 ? 17.427 -1.387 -10.990 1.00 92.19 476 ALA A CA 1
ATOM 3596 C C . ALA A 1 476 ? 18.341 -0.320 -11.620 1.00 92.19 476 ALA A C 1
ATOM 3598 O O . ALA A 1 476 ? 18.735 0.630 -10.947 1.00 92.19 476 ALA A O 1
ATOM 3599 N N . ILE A 1 477 ? 18.658 -0.446 -12.916 1.00 95.50 477 ILE A N 1
ATOM 3600 C CA . ILE A 1 477 ? 19.386 0.593 -13.667 1.00 95.50 477 ILE A CA 1
ATOM 3601 C C . ILE A 1 477 ? 18.543 1.871 -13.747 1.00 95.50 477 ILE A C 1
ATOM 3603 O O . ILE A 1 477 ? 19.057 2.969 -13.562 1.00 95.50 477 ILE A O 1
ATOM 3607 N N . GLU A 1 478 ? 17.243 1.744 -14.008 1.00 91.88 478 GLU A N 1
ATOM 3608 C CA . GLU A 1 478 ? 16.311 2.872 -14.041 1.00 91.88 478 GLU A CA 1
ATOM 3609 C C . GLU A 1 478 ? 16.195 3.601 -12.693 1.00 91.88 478 GLU A C 1
ATOM 3611 O O . GLU A 1 478 ? 16.202 4.838 -12.682 1.00 91.88 478 GLU A O 1
ATOM 3616 N N . GLU A 1 479 ? 16.130 2.865 -11.579 1.00 89.38 479 GLU A N 1
ATOM 3617 C CA . GLU A 1 479 ? 16.118 3.418 -10.218 1.00 89.38 479 GLU A CA 1
ATOM 3618 C C . GLU A 1 479 ? 17.431 4.172 -9.938 1.00 89.38 479 GLU A C 1
ATOM 3620 O O . GLU A 1 479 ? 17.389 5.335 -9.534 1.00 89.38 479 GLU A O 1
ATOM 3625 N N . ALA A 1 480 ? 18.586 3.584 -10.276 1.00 93.81 480 ALA A N 1
ATOM 3626 C CA . ALA A 1 480 ? 19.893 4.227 -10.106 1.00 93.81 480 ALA A CA 1
ATOM 3627 C C . ALA A 1 480 ? 20.067 5.489 -10.964 1.00 93.81 480 ALA A C 1
ATOM 3629 O O . ALA A 1 480 ? 20.538 6.512 -10.470 1.00 93.81 480 ALA A O 1
ATOM 3630 N N . VAL A 1 481 ? 19.632 5.464 -12.229 1.00 94.69 481 VAL A N 1
ATOM 3631 C CA . VAL A 1 481 ? 19.636 6.653 -13.099 1.00 94.69 481 VAL A CA 1
ATOM 3632 C C . VAL A 1 481 ? 18.741 7.749 -12.523 1.00 94.69 481 VAL A C 1
ATOM 3634 O O . VAL A 1 481 ? 19.121 8.916 -12.538 1.00 94.69 481 VAL A O 1
ATOM 3637 N N . SER A 1 482 ? 17.563 7.400 -12.002 1.00 90.25 482 SER A N 1
ATOM 3638 C CA . SER A 1 482 ? 16.636 8.383 -11.425 1.00 90.25 482 SER A CA 1
ATOM 3639 C C . SER A 1 482 ? 17.189 9.006 -10.138 1.00 90.25 482 SER A C 1
ATOM 3641 O O . SER A 1 482 ? 17.100 10.221 -9.973 1.00 90.25 482 SER A O 1
ATOM 3643 N N . GLY A 1 483 ? 17.822 8.207 -9.272 1.00 88.50 483 GLY A N 1
ATOM 3644 C CA . GLY A 1 483 ? 18.534 8.709 -8.091 1.00 88.50 483 GLY A CA 1
ATOM 3645 C C . GLY A 1 483 ? 19.700 9.632 -8.459 1.00 88.50 483 GLY A C 1
ATOM 3646 O O . GLY A 1 483 ? 19.799 10.738 -7.933 1.00 88.50 483 GLY A O 1
ATOM 3647 N N . ALA A 1 484 ? 20.517 9.239 -9.441 1.00 92.81 484 ALA A N 1
ATOM 3648 C CA . ALA A 1 484 ? 21.642 10.046 -9.911 1.00 92.81 484 ALA A CA 1
ATOM 3649 C C . ALA A 1 484 ? 21.205 11.374 -10.556 1.00 92.81 484 ALA A C 1
ATOM 3651 O O . ALA A 1 484 ? 21.902 12.377 -10.411 1.00 92.81 484 ALA A O 1
ATOM 3652 N N . ILE A 1 485 ? 20.050 11.407 -11.242 1.00 91.75 485 ILE A N 1
ATOM 3653 C CA . ILE A 1 485 ? 19.464 12.655 -11.764 1.00 91.75 485 ILE A CA 1
ATOM 3654 C C . ILE A 1 485 ? 19.201 13.626 -10.613 1.00 91.75 485 ILE A C 1
ATOM 3656 O O . ILE A 1 485 ? 19.598 14.784 -10.704 1.00 91.75 485 ILE A O 1
ATOM 3660 N N . VAL A 1 486 ? 18.552 13.159 -9.542 1.00 85.06 486 VAL A N 1
ATOM 3661 C CA . VAL A 1 486 ? 18.238 13.977 -8.362 1.00 85.06 486 VAL A CA 1
ATOM 3662 C C . VAL A 1 486 ? 19.512 14.521 -7.718 1.00 85.06 486 VAL A C 1
ATOM 3664 O O . VAL A 1 486 ? 19.641 15.732 -7.546 1.00 85.06 486 VAL A O 1
ATOM 3667 N N . GLU A 1 487 ? 20.456 13.636 -7.404 1.00 86.19 487 GLU A N 1
ATOM 3668 C CA . GLU A 1 487 ? 21.694 13.984 -6.704 1.00 86.19 487 GLU A CA 1
ATOM 3669 C C . GLU A 1 487 ? 22.530 15.002 -7.495 1.00 86.19 487 GLU A C 1
ATOM 3671 O O . GLU A 1 487 ? 22.928 16.048 -6.974 1.00 86.19 487 GLU A O 1
ATOM 3676 N N . ARG A 1 488 ? 22.758 14.737 -8.787 1.00 91.06 488 ARG A N 1
ATOM 3677 C CA . ARG A 1 488 ? 23.613 15.588 -9.624 1.00 91.06 488 ARG A CA 1
ATOM 3678 C C . ARG A 1 488 ? 22.943 16.882 -10.043 1.00 91.06 488 ARG A C 1
ATOM 3680 O O . ARG A 1 488 ? 23.621 17.904 -10.092 1.00 91.06 488 ARG A O 1
ATOM 3687 N N . ALA A 1 489 ? 21.637 16.874 -10.312 1.00 86.50 489 ALA A N 1
ATOM 3688 C CA . ALA A 1 489 ? 20.916 18.114 -10.581 1.00 86.50 489 ALA A CA 1
ATOM 3689 C C . ALA A 1 489 ? 20.964 19.043 -9.365 1.00 86.50 489 ALA A C 1
ATOM 3691 O O . ALA A 1 489 ? 21.202 20.235 -9.531 1.00 86.50 489 ALA A O 1
ATOM 3692 N N . HIS A 1 490 ? 20.827 18.501 -8.149 1.00 82.00 490 HIS A N 1
ATOM 3693 C CA . HIS A 1 490 ? 20.978 19.278 -6.922 1.00 82.00 490 HIS A CA 1
ATOM 3694 C C . HIS A 1 490 ? 22.395 19.860 -6.788 1.00 82.00 490 HIS A C 1
ATOM 3696 O O . HIS A 1 490 ? 22.546 21.069 -6.600 1.00 82.00 490 HIS A O 1
ATOM 3702 N N . ALA A 1 491 ? 23.436 19.040 -6.976 1.00 84.00 491 ALA A N 1
ATOM 3703 C CA . ALA A 1 491 ? 24.829 19.496 -6.942 1.00 84.00 491 ALA A CA 1
ATOM 3704 C C . ALA A 1 491 ? 25.127 20.589 -7.990 1.00 84.00 491 ALA A C 1
ATOM 3706 O O . ALA A 1 491 ? 25.832 21.556 -7.700 1.00 84.00 491 ALA A O 1
ATOM 3707 N N . ALA A 1 492 ? 24.542 20.469 -9.185 1.00 85.44 492 ALA A N 1
ATOM 3708 C CA . ALA A 1 492 ? 24.665 21.432 -10.278 1.00 85.44 492 ALA A CA 1
ATOM 3709 C C . ALA A 1 492 ? 23.673 22.610 -10.193 1.00 85.44 492 ALA A C 1
ATOM 3711 O O . ALA A 1 492 ? 23.723 23.509 -11.031 1.00 85.44 492 ALA A O 1
ATOM 3712 N N . ARG A 1 493 ? 22.773 22.629 -9.197 1.00 82.25 493 ARG A N 1
ATOM 3713 C CA . ARG A 1 493 ? 21.667 23.600 -9.052 1.00 82.25 493 ARG A CA 1
ATOM 3714 C C . ARG A 1 493 ? 20.766 23.698 -10.293 1.00 82.25 493 ARG A C 1
ATOM 3716 O O . ARG A 1 493 ? 20.232 24.764 -10.601 1.00 82.25 493 ARG A O 1
ATOM 3723 N N . LEU A 1 494 ? 20.586 22.584 -10.998 1.00 82.44 494 LEU A N 1
ATOM 3724 C CA . LEU A 1 494 ? 19.685 22.468 -12.140 1.00 82.44 494 LEU A CA 1
ATOM 3725 C C . LEU A 1 494 ? 18.257 22.199 -11.658 1.00 82.44 494 LEU A C 1
ATOM 3727 O O . LEU A 1 494 ? 18.021 21.356 -10.795 1.00 82.44 494 LEU A O 1
ATOM 3731 N N . SER A 1 495 ? 17.291 22.897 -12.253 1.00 78.25 495 SER A N 1
ATOM 3732 C CA . SER A 1 495 ? 15.862 22.670 -12.019 1.00 78.25 495 SER A CA 1
ATOM 3733 C C . SER A 1 495 ? 15.207 22.007 -13.233 1.00 78.25 495 SER A C 1
ATOM 3735 O O . SER A 1 495 ? 15.794 21.937 -14.312 1.00 78.25 495 SER A O 1
ATOM 3737 N N . ALA A 1 496 ? 13.951 21.572 -13.099 1.00 78.62 496 ALA A N 1
ATOM 3738 C CA . ALA A 1 496 ? 13.173 21.066 -14.236 1.00 78.62 496 ALA A CA 1
ATOM 3739 C C . ALA A 1 496 ? 12.978 22.104 -15.369 1.00 78.62 496 ALA A C 1
ATOM 3741 O O . ALA A 1 496 ? 12.643 21.722 -16.493 1.00 78.62 496 ALA A O 1
ATOM 3742 N N . ALA A 1 497 ? 13.191 23.391 -15.075 1.00 77.19 497 ALA A N 1
ATOM 3743 C CA . ALA A 1 497 ? 13.099 24.507 -16.013 1.00 77.19 497 ALA A CA 1
ATOM 3744 C C . ALA A 1 497 ? 14.419 24.804 -16.751 1.00 77.19 497 ALA A C 1
ATOM 3746 O O . ALA A 1 497 ? 14.465 25.724 -17.565 1.00 77.19 497 ALA A O 1
ATOM 3747 N N . ALA A 1 498 ? 15.502 24.072 -16.457 1.00 83.25 498 ALA A N 1
ATOM 3748 C CA . ALA A 1 498 ? 16.786 24.278 -17.120 1.00 83.25 498 ALA A CA 1
ATOM 3749 C C . ALA A 1 498 ? 16.693 24.052 -18.651 1.00 83.25 498 ALA A C 1
ATOM 3751 O O . ALA A 1 498 ? 15.789 23.330 -19.107 1.00 83.25 498 ALA A O 1
ATOM 3752 N N . PRO A 1 499 ? 17.612 24.657 -19.436 1.00 87.19 499 PRO A N 1
ATOM 3753 C CA . PRO A 1 499 ? 17.724 24.429 -20.876 1.00 87.19 499 PRO A CA 1
ATOM 3754 C C . PRO A 1 499 ? 17.760 22.938 -21.233 1.00 87.19 499 PRO A C 1
ATOM 3756 O O . PRO A 1 499 ? 18.326 22.125 -20.498 1.00 87.19 499 PRO A O 1
ATOM 3759 N N . ASP A 1 500 ? 17.147 22.572 -22.362 1.00 89.06 500 ASP A N 1
ATOM 3760 C CA . ASP A 1 500 ? 17.034 21.170 -22.788 1.00 89.06 500 ASP A CA 1
ATOM 3761 C C . ASP A 1 500 ? 18.421 20.523 -22.957 1.00 89.06 500 ASP A C 1
ATOM 3763 O O . ASP A 1 500 ? 18.602 19.349 -22.634 1.00 89.06 500 ASP A O 1
ATOM 3767 N N . GLU A 1 501 ? 19.400 21.300 -23.425 1.00 90.19 501 GLU A N 1
ATOM 3768 C CA . GLU A 1 501 ? 20.785 20.892 -23.653 1.00 90.19 501 GLU A CA 1
ATOM 3769 C C . GLU A 1 501 ? 21.517 20.563 -22.343 1.00 90.19 501 GLU A C 1
ATOM 3771 O O . GLU A 1 501 ? 22.229 19.560 -22.275 1.00 90.19 501 GLU A O 1
ATOM 3776 N N . ASP A 1 502 ? 21.284 21.338 -21.280 1.00 91.00 502 ASP A N 1
ATOM 3777 C CA . ASP A 1 502 ? 21.884 21.100 -19.960 1.00 91.00 502 ASP A CA 1
ATOM 3778 C C . ASP A 1 502 ? 21.314 19.825 -19.322 1.00 91.00 502 ASP A C 1
ATOM 3780 O O . ASP A 1 502 ? 22.043 19.002 -18.763 1.00 91.00 502 ASP A O 1
ATOM 3784 N N . LEU A 1 503 ? 19.998 19.614 -19.453 1.00 91.50 503 LEU A N 1
ATOM 3785 C CA . LEU A 1 503 ? 19.334 18.394 -18.981 1.00 91.50 503 LEU A CA 1
ATOM 3786 C C . LEU A 1 503 ? 19.783 17.157 -19.775 1.00 91.50 503 LEU A C 1
ATOM 3788 O O . LEU A 1 503 ? 19.932 16.071 -19.207 1.00 91.50 503 LEU A O 1
ATOM 3792 N N . ALA A 1 504 ? 20.009 17.317 -21.080 1.00 93.81 504 ALA A N 1
ATOM 3793 C CA . ALA A 1 504 ? 20.549 16.278 -21.946 1.00 93.81 504 ALA A CA 1
ATOM 3794 C C . ALA A 1 504 ? 21.999 15.919 -21.580 1.00 93.81 504 ALA A C 1
ATOM 3796 O O . ALA A 1 504 ? 22.326 14.735 -21.457 1.00 93.81 504 ALA A O 1
ATOM 3797 N N . ALA A 1 505 ? 22.849 16.924 -21.347 1.00 94.81 505 ALA A N 1
ATOM 3798 C CA . ALA A 1 505 ? 24.231 16.742 -20.914 1.00 94.81 505 ALA A CA 1
ATOM 3799 C C . ALA A 1 505 ? 24.306 16.001 -19.571 1.00 94.81 505 ALA A C 1
ATOM 3801 O O . ALA A 1 505 ? 25.008 14.992 -19.470 1.00 94.81 505 ALA A O 1
ATOM 3802 N N . LEU A 1 506 ? 23.495 16.414 -18.589 1.00 95.25 506 LEU A N 1
ATOM 3803 C CA . LEU A 1 506 ? 23.367 15.735 -17.297 1.00 95.25 506 LEU A CA 1
ATOM 3804 C C . LEU A 1 506 ? 23.037 14.243 -17.468 1.00 95.25 506 LEU A C 1
ATOM 3806 O O . LEU A 1 506 ? 23.669 13.378 -16.857 1.00 95.25 506 LEU A O 1
ATOM 3810 N N . LEU A 1 507 ? 22.052 13.919 -18.313 1.00 95.56 507 LEU A N 1
ATOM 3811 C CA . LEU A 1 507 ? 21.650 12.532 -18.544 1.00 95.56 507 LEU A CA 1
ATOM 3812 C C . LEU A 1 507 ? 22.753 11.716 -19.239 1.00 95.56 507 LEU A C 1
ATOM 3814 O O . LEU A 1 507 ? 22.957 10.552 -18.887 1.00 95.56 507 LEU A O 1
ATOM 3818 N N . ASN A 1 508 ? 23.489 12.312 -20.182 1.00 96.31 508 ASN A N 1
ATOM 3819 C CA . ASN A 1 508 ? 24.634 11.669 -20.831 1.00 96.31 508 ASN A CA 1
ATOM 3820 C C . ASN A 1 508 ? 25.746 11.341 -19.827 1.00 96.31 508 ASN A C 1
ATOM 3822 O O . ASN A 1 508 ? 26.236 10.211 -19.811 1.00 96.31 508 ASN A O 1
ATOM 3826 N N . GLU A 1 509 ? 26.105 12.280 -18.949 1.00 96.69 509 GLU A N 1
ATOM 3827 C CA . GLU A 1 509 ? 27.106 12.051 -17.899 1.00 96.69 509 GLU A CA 1
ATOM 3828 C C . GLU A 1 509 ? 26.706 10.911 -16.956 1.00 96.69 509 GLU A C 1
ATOM 3830 O O . GLU A 1 509 ? 27.540 10.085 -16.579 1.00 96.69 509 GLU A O 1
ATOM 3835 N N . ILE A 1 510 ? 25.423 10.831 -16.596 1.00 97.19 510 ILE A N 1
ATOM 3836 C CA . ILE A 1 510 ? 24.888 9.741 -15.771 1.00 97.19 510 ILE A CA 1
ATOM 3837 C C . ILE A 1 510 ? 24.980 8.403 -16.514 1.00 97.19 510 ILE A C 1
ATOM 3839 O O . ILE A 1 510 ? 25.393 7.404 -15.926 1.00 97.19 510 ILE A O 1
ATOM 3843 N N . PHE A 1 511 ? 24.642 8.367 -17.807 1.00 97.06 511 PHE A N 1
ATOM 3844 C CA . PHE A 1 511 ? 24.735 7.151 -18.624 1.00 97.06 511 PHE A CA 1
ATOM 3845 C C . PHE A 1 511 ? 26.168 6.622 -18.727 1.00 97.06 511 PHE A C 1
ATOM 3847 O O . PHE A 1 511 ? 26.365 5.404 -18.679 1.00 97.06 511 PHE A O 1
ATOM 3854 N N . ILE A 1 512 ? 27.148 7.523 -18.858 1.00 96.75 512 ILE A N 1
ATOM 3855 C CA . ILE A 1 512 ? 28.578 7.187 -18.882 1.00 96.75 512 ILE A CA 1
ATOM 3856 C C . ILE A 1 512 ? 29.009 6.648 -17.522 1.00 96.75 512 ILE A C 1
ATOM 3858 O O . ILE A 1 512 ? 29.583 5.563 -17.437 1.00 96.75 512 ILE A O 1
ATOM 3862 N N . ASP A 1 513 ? 28.721 7.388 -16.453 1.00 96.56 513 ASP A N 1
ATOM 3863 C CA . ASP A 1 513 ? 29.214 7.050 -15.124 1.00 96.56 513 ASP A CA 1
ATOM 3864 C C . ASP A 1 513 ? 28.633 5.729 -14.606 1.00 96.56 513 ASP A C 1
ATOM 3866 O O . ASP A 1 513 ? 29.376 4.886 -14.108 1.00 96.56 513 ASP A O 1
ATOM 3870 N N . LEU A 1 514 ? 27.335 5.492 -14.821 1.00 97.38 514 LEU A N 1
ATOM 3871 C CA . LEU A 1 514 ? 26.657 4.247 -14.447 1.00 97.38 514 LEU A CA 1
ATOM 3872 C C . LEU A 1 514 ? 26.856 3.106 -15.465 1.00 97.38 514 LEU A C 1
ATOM 3874 O O . LEU A 1 514 ? 26.356 1.996 -15.248 1.00 97.38 514 LEU A O 1
ATOM 3878 N N . ARG A 1 515 ? 27.582 3.345 -16.568 1.00 97.56 515 ARG A N 1
ATOM 3879 C CA . ARG A 1 515 ? 27.843 2.354 -17.633 1.00 97.56 515 ARG A CA 1
ATOM 3880 C C . ARG A 1 515 ? 26.555 1.681 -18.119 1.00 97.56 515 ARG A C 1
ATOM 3882 O O . ARG A 1 515 ? 26.423 0.453 -18.157 1.00 97.56 515 ARG A O 1
ATOM 3889 N N . VAL A 1 516 ? 25.539 2.502 -18.388 1.00 97.56 516 VAL A N 1
ATOM 3890 C CA . VAL A 1 516 ? 24.168 2.038 -18.656 1.00 97.56 516 VAL A CA 1
ATOM 3891 C C . VAL A 1 516 ? 24.121 1.170 -19.914 1.00 97.56 516 VAL A C 1
ATOM 3893 O O . VAL A 1 516 ? 23.507 0.104 -19.910 1.00 97.56 516 VAL A O 1
ATOM 3896 N N . ARG A 1 517 ? 24.785 1.597 -20.995 1.00 97.31 517 ARG A N 1
ATOM 3897 C CA . ARG A 1 517 ? 24.716 0.924 -22.304 1.00 97.31 517 ARG A CA 1
ATOM 3898 C C . ARG A 1 517 ? 25.410 -0.438 -22.300 1.00 97.31 517 ARG A C 1
ATOM 3900 O O . ARG A 1 517 ? 24.938 -1.365 -22.953 1.00 97.31 517 ARG A O 1
ATOM 3907 N N . GLU A 1 518 ? 26.501 -0.562 -21.554 1.00 97.06 518 GLU A N 1
ATOM 3908 C CA . GLU A 1 518 ? 27.256 -1.796 -21.353 1.00 97.06 518 GLU A CA 1
ATOM 3909 C C . GLU A 1 518 ? 26.397 -2.830 -20.623 1.00 97.06 518 GLU A C 1
ATOM 3911 O O . GLU A 1 518 ? 26.203 -3.947 -21.105 1.00 97.06 518 GLU A O 1
ATOM 3916 N N . HIS A 1 519 ? 25.839 -2.447 -19.472 1.00 97.69 519 HIS A N 1
ATOM 3917 C CA . HIS A 1 519 ? 25.054 -3.363 -18.650 1.00 97.69 519 HIS A CA 1
ATOM 3918 C C . HIS A 1 519 ? 23.737 -3.761 -19.322 1.00 97.69 519 HIS A C 1
ATOM 3920 O O . HIS A 1 519 ? 23.367 -4.935 -19.276 1.00 97.69 519 HIS A O 1
ATOM 3926 N N . LEU A 1 520 ? 23.053 -2.826 -19.993 1.00 97.88 520 LEU A N 1
ATOM 3927 C CA . LEU A 1 520 ? 21.837 -3.141 -20.746 1.00 97.88 520 LEU A CA 1
ATOM 3928 C C . LEU A 1 520 ? 22.100 -4.153 -21.863 1.00 97.88 520 LEU A C 1
ATOM 3930 O O . LEU A 1 520 ? 21.293 -5.063 -22.034 1.00 97.88 520 LEU A O 1
ATOM 3934 N N . LEU A 1 521 ? 23.220 -4.046 -22.586 1.00 96.94 521 LEU A N 1
ATOM 3935 C CA . LEU A 1 521 ? 23.552 -5.005 -23.642 1.00 96.94 521 LEU A CA 1
ATOM 3936 C C . LEU A 1 521 ? 23.685 -6.420 -23.086 1.00 96.94 521 LEU A C 1
ATOM 3938 O O . LEU A 1 521 ? 23.094 -7.346 -23.635 1.00 96.94 521 LEU A O 1
ATOM 3942 N N . VAL A 1 522 ? 24.429 -6.580 -21.987 1.00 96.31 522 VAL A N 1
ATOM 3943 C CA . VAL A 1 522 ? 24.610 -7.883 -21.332 1.00 96.31 522 VAL A CA 1
ATOM 3944 C C . VAL A 1 522 ? 23.259 -8.458 -20.912 1.00 96.31 522 VAL A C 1
ATOM 3946 O O . VAL A 1 522 ? 22.982 -9.629 -21.171 1.00 96.31 522 VAL A O 1
ATOM 3949 N N . ILE A 1 523 ? 22.396 -7.636 -20.309 1.00 96.81 523 ILE A N 1
ATOM 3950 C CA . ILE A 1 523 ? 21.075 -8.068 -19.845 1.00 96.81 523 ILE A CA 1
ATOM 3951 C C . ILE A 1 523 ? 20.180 -8.481 -21.020 1.00 96.81 523 ILE A C 1
ATOM 3953 O O . ILE A 1 523 ? 19.632 -9.582 -20.995 1.00 96.81 523 ILE A O 1
ATOM 3957 N N . VAL A 1 524 ? 20.043 -7.637 -22.049 1.00 96.69 524 VAL A N 1
ATOM 3958 C CA . VAL A 1 524 ? 19.168 -7.911 -23.201 1.00 96.69 524 VAL A CA 1
ATOM 3959 C C . VAL A 1 524 ? 19.673 -9.109 -23.999 1.00 96.69 524 VAL A C 1
ATOM 3961 O O . VAL A 1 524 ? 18.869 -9.951 -24.387 1.00 96.69 524 VAL A O 1
ATOM 3964 N N . ARG A 1 525 ? 20.989 -9.233 -24.202 1.00 95.50 525 ARG A N 1
ATOM 3965 C CA . ARG A 1 525 ? 21.582 -10.383 -24.895 1.00 95.50 525 ARG A CA 1
ATOM 3966 C C . ARG A 1 525 ? 21.297 -11.685 -24.145 1.00 95.50 525 ARG A C 1
ATOM 3968 O O . ARG A 1 525 ? 20.750 -12.606 -24.737 1.00 95.50 525 ARG A O 1
ATOM 3975 N N . THR A 1 526 ? 21.553 -11.717 -22.835 1.00 94.69 526 THR A N 1
ATOM 3976 C CA . THR A 1 526 ? 21.274 -12.896 -21.992 1.00 94.69 526 THR A CA 1
ATOM 3977 C C . THR A 1 526 ? 19.782 -13.261 -22.002 1.00 94.69 526 THR A C 1
ATOM 3979 O O . THR A 1 526 ? 19.418 -14.436 -22.065 1.00 94.69 526 THR A O 1
ATOM 3982 N N . ALA A 1 527 ? 18.901 -12.255 -21.954 1.00 94.69 527 ALA A N 1
ATOM 3983 C CA . ALA A 1 527 ? 17.453 -12.441 -22.023 1.00 94.69 527 ALA A CA 1
ATOM 3984 C C . ALA A 1 527 ? 17.012 -13.034 -23.371 1.00 94.69 527 ALA A C 1
ATOM 3986 O O . ALA A 1 527 ? 16.259 -14.006 -23.399 1.00 94.69 527 ALA A O 1
ATOM 3987 N N . ALA A 1 528 ? 17.518 -12.488 -24.478 1.00 93.50 528 ALA A N 1
ATOM 3988 C CA . ALA A 1 528 ? 17.201 -12.940 -25.828 1.00 93.50 528 ALA A CA 1
ATOM 3989 C C . ALA A 1 528 ? 17.738 -14.356 -26.109 1.00 93.50 528 ALA A C 1
ATOM 3991 O O . ALA A 1 528 ? 17.033 -15.175 -26.691 1.00 93.50 528 ALA A O 1
ATOM 3992 N N . GLU A 1 529 ? 18.945 -14.677 -25.636 1.00 91.44 529 GLU A N 1
ATOM 3993 C CA . GLU A 1 529 ? 19.517 -16.030 -25.701 1.00 91.44 529 GLU A CA 1
ATOM 3994 C C . GLU A 1 529 ? 18.672 -17.044 -24.921 1.00 91.44 529 GLU A C 1
ATOM 3996 O O . GLU A 1 529 ? 18.442 -18.152 -25.401 1.00 91.44 529 GLU A O 1
ATOM 4001 N N . SER A 1 530 ? 18.164 -16.650 -23.749 1.00 89.81 530 SER A N 1
ATOM 4002 C CA . SER A 1 530 ? 17.284 -17.499 -22.935 1.00 89.81 530 SER A CA 1
ATOM 4003 C C . SER A 1 530 ? 15.917 -17.726 -23.589 1.00 89.81 530 SER A C 1
ATOM 4005 O O . SER A 1 530 ? 15.323 -18.784 -23.404 1.00 89.81 530 SER A O 1
ATOM 4007 N N . TYR A 1 531 ? 15.410 -16.743 -24.336 1.00 90.50 531 TYR A N 1
ATOM 4008 C CA . TYR A 1 531 ? 14.131 -16.827 -25.043 1.00 90.50 531 TYR A CA 1
ATOM 4009 C C . TYR A 1 531 ? 14.217 -17.686 -26.323 1.00 90.50 531 TYR A C 1
ATOM 4011 O O . TYR A 1 531 ? 13.294 -18.448 -26.608 1.00 90.50 531 TYR A O 1
ATOM 4019 N N . GLY A 1 532 ? 15.325 -17.598 -27.070 1.00 85.31 532 GLY A N 1
ATOM 4020 C CA . GLY A 1 532 ? 15.542 -18.279 -28.357 1.00 85.31 532 GLY A CA 1
ATOM 4021 C C . GLY A 1 532 ? 15.665 -17.303 -29.539 1.00 85.31 532 GLY A C 1
ATOM 4022 O O . GLY A 1 532 ? 15.179 -16.181 -29.455 1.00 85.31 532 GLY A O 1
ATOM 4023 N N . ASP A 1 533 ? 16.347 -17.720 -30.621 1.00 81.56 533 ASP A N 1
ATOM 4024 C CA . ASP A 1 533 ? 16.682 -16.909 -31.821 1.00 81.56 533 ASP A CA 1
ATOM 4025 C C . ASP A 1 533 ? 16.866 -15.405 -31.525 1.00 81.56 533 ASP A C 1
ATOM 4027 O O . ASP A 1 533 ? 16.072 -14.546 -31.927 1.00 81.56 533 ASP A O 1
ATOM 4031 N N . ALA A 1 534 ? 17.920 -15.108 -30.753 1.00 84.50 534 ALA A N 1
ATOM 4032 C CA . ALA A 1 534 ? 18.123 -13.824 -30.088 1.00 84.50 534 ALA A CA 1
ATOM 4033 C C . ALA A 1 534 ? 18.050 -12.612 -31.034 1.00 84.50 534 ALA A C 1
ATOM 4035 O O . ALA A 1 534 ? 17.497 -11.573 -30.673 1.00 84.50 534 ALA A O 1
ATOM 4036 N N . ALA A 1 535 ? 18.583 -12.733 -32.252 1.00 88.31 535 ALA A N 1
ATOM 4037 C CA . ALA A 1 535 ? 18.601 -11.637 -33.214 1.00 88.31 535 ALA A CA 1
ATOM 4038 C C . ALA A 1 535 ? 17.196 -11.328 -33.757 1.00 88.31 535 ALA A C 1
ATOM 4040 O O . ALA A 1 535 ? 16.790 -10.163 -33.788 1.00 88.31 535 ALA A O 1
ATOM 4041 N N . ALA A 1 536 ? 16.432 -12.358 -34.136 1.00 89.88 536 ALA A N 1
ATOM 4042 C CA . ALA A 1 536 ? 15.114 -12.186 -34.738 1.00 89.88 536 ALA A CA 1
ATOM 4043 C C . ALA A 1 536 ? 14.081 -11.649 -33.737 1.00 89.88 536 ALA A C 1
ATOM 4045 O O . ALA A 1 536 ? 13.286 -10.766 -34.076 1.00 89.88 536 ALA A O 1
ATOM 4046 N N . VAL A 1 537 ? 14.097 -12.141 -32.492 1.00 91.38 537 VAL A N 1
ATOM 4047 C CA . VAL A 1 537 ? 13.162 -11.669 -31.459 1.00 91.38 537 VAL A CA 1
ATOM 4048 C C . VAL A 1 537 ? 13.440 -10.217 -31.063 1.00 91.38 537 VAL A C 1
ATOM 4050 O O . VAL A 1 537 ? 12.497 -9.441 -30.890 1.00 91.38 537 VAL A O 1
ATOM 4053 N N . VAL A 1 538 ? 14.715 -9.815 -30.982 1.00 94.75 538 VAL A N 1
ATOM 4054 C CA . VAL A 1 538 ? 15.092 -8.429 -30.679 1.00 94.75 538 VAL A CA 1
ATOM 4055 C C . VAL A 1 538 ? 14.722 -7.507 -31.839 1.00 94.75 538 VAL A C 1
ATOM 4057 O O . VAL A 1 538 ? 14.114 -6.469 -31.589 1.00 94.75 538 VAL A O 1
ATOM 4060 N N . GLU A 1 539 ? 14.981 -7.894 -33.095 1.00 95.00 539 GLU A N 1
ATOM 4061 C CA . GLU A 1 539 ? 14.533 -7.135 -34.277 1.00 95.00 539 GLU A CA 1
ATOM 4062 C C . GLU A 1 539 ? 13.009 -6.933 -34.252 1.00 95.00 539 GLU A C 1
ATOM 4064 O O . GLU A 1 539 ? 12.521 -5.817 -34.440 1.00 95.00 539 GLU A O 1
ATOM 4069 N N . ARG A 1 540 ? 12.244 -7.995 -33.964 1.00 93.94 540 ARG A N 1
ATOM 4070 C CA . ARG A 1 540 ? 10.778 -7.942 -33.874 1.00 93.94 540 ARG A CA 1
ATOM 4071 C C . ARG A 1 540 ? 10.304 -7.009 -32.759 1.00 93.94 540 ARG A C 1
ATOM 4073 O O . ARG A 1 540 ? 9.404 -6.200 -32.975 1.00 93.94 540 ARG A O 1
ATOM 4080 N N . ALA A 1 541 ? 10.902 -7.104 -31.576 1.00 93.88 541 ALA A N 1
ATOM 4081 C CA . ALA A 1 541 ? 10.539 -6.266 -30.439 1.00 93.88 541 ALA A CA 1
ATOM 4082 C C . ALA A 1 541 ? 10.888 -4.788 -30.669 1.00 93.88 541 ALA A C 1
ATOM 4084 O O . ALA A 1 541 ? 10.084 -3.913 -30.346 1.00 93.88 541 ALA A O 1
ATOM 4085 N N . LEU A 1 542 ? 12.040 -4.503 -31.281 1.00 95.56 542 LEU A N 1
ATOM 4086 C CA . LEU A 1 542 ? 12.426 -3.146 -31.662 1.00 95.56 542 LEU A CA 1
ATOM 4087 C C . LEU A 1 542 ? 11.514 -2.584 -32.757 1.00 95.56 542 LEU A C 1
ATOM 4089 O O . LEU A 1 542 ? 11.127 -1.422 -32.676 1.00 95.56 542 LEU A O 1
ATOM 4093 N N . ALA A 1 543 ? 11.103 -3.396 -33.735 1.00 96.25 543 ALA A N 1
ATOM 4094 C CA . ALA A 1 543 ? 10.132 -2.973 -34.742 1.00 96.25 543 ALA A CA 1
ATOM 4095 C C . ALA A 1 543 ? 8.794 -2.563 -34.101 1.00 96.25 543 ALA A C 1
ATOM 4097 O O . ALA A 1 543 ? 8.242 -1.515 -34.438 1.00 96.25 543 ALA A O 1
ATOM 4098 N N . ALA A 1 544 ? 8.300 -3.349 -33.139 1.00 94.00 544 ALA A N 1
ATOM 4099 C CA . ALA A 1 544 ? 7.088 -3.028 -32.387 1.00 94.00 544 ALA A CA 1
ATOM 4100 C C . ALA A 1 544 ? 7.228 -1.727 -31.579 1.00 94.00 544 ALA A C 1
ATOM 4102 O O . ALA A 1 544 ? 6.327 -0.889 -31.600 1.00 94.00 544 ALA A O 1
ATOM 4103 N N . GLU A 1 545 ? 8.362 -1.545 -30.897 1.00 92.81 545 GLU A N 1
ATOM 4104 C CA . GLU A 1 545 ? 8.685 -0.327 -30.145 1.00 92.81 545 GLU A CA 1
ATOM 4105 C C . GLU A 1 545 ? 8.721 0.904 -31.063 1.00 92.81 545 GLU A C 1
ATOM 4107 O O . GLU A 1 545 ? 8.092 1.913 -30.750 1.00 92.81 545 GLU A O 1
ATOM 4112 N N . VAL A 1 546 ? 9.386 0.820 -32.220 1.00 95.19 546 VAL A N 1
ATOM 4113 C CA . VAL A 1 546 ? 9.475 1.930 -33.182 1.00 95.19 546 VAL A CA 1
ATOM 4114 C C . VAL A 1 546 ? 8.096 2.309 -33.720 1.00 95.19 546 VAL A C 1
ATOM 4116 O O . VAL A 1 546 ? 7.723 3.482 -33.660 1.00 95.19 546 VAL A O 1
ATOM 4119 N N . LEU A 1 547 ? 7.308 1.328 -34.171 1.00 94.75 547 LEU A N 1
ATOM 4120 C CA . LEU A 1 547 ? 5.949 1.555 -34.677 1.00 94.75 547 LEU A CA 1
ATOM 4121 C C . LEU A 1 547 ? 5.034 2.179 -33.616 1.00 94.75 547 LEU A C 1
ATOM 4123 O O . LEU A 1 547 ? 4.233 3.055 -33.930 1.00 94.75 547 LEU A O 1
ATOM 4127 N N . ALA A 1 548 ? 5.164 1.755 -32.357 1.00 90.56 548 ALA A N 1
ATOM 4128 C CA . ALA A 1 548 ? 4.353 2.277 -31.263 1.00 90.56 548 ALA A CA 1
ATOM 4129 C C . ALA A 1 548 ? 4.765 3.691 -30.822 1.00 90.56 548 ALA A C 1
ATOM 4131 O O . ALA A 1 548 ? 3.957 4.391 -30.211 1.00 90.56 548 ALA A O 1
ATOM 4132 N N . ARG A 1 549 ? 6.021 4.100 -31.054 1.00 89.56 549 ARG A N 1
ATOM 4133 C CA . ARG A 1 549 ? 6.614 5.272 -30.386 1.00 89.56 549 ARG A CA 1
ATOM 4134 C C . ARG A 1 549 ? 7.085 6.390 -31.296 1.00 89.56 549 ARG A C 1
ATOM 4136 O O . ARG A 1 549 ? 7.301 7.478 -30.774 1.00 89.56 549 ARG A O 1
ATOM 4143 N N . ALA A 1 550 ? 7.203 6.174 -32.605 1.00 92.19 550 ALA A N 1
ATOM 4144 C CA . ALA A 1 550 ? 7.702 7.192 -33.533 1.00 92.19 550 ALA A CA 1
ATOM 4145 C C . ALA A 1 550 ? 6.977 8.548 -33.415 1.00 92.19 550 ALA A C 1
ATOM 4147 O O . ALA A 1 550 ? 7.615 9.589 -33.516 1.00 92.19 550 ALA A O 1
ATOM 4148 N N . PHE A 1 551 ? 5.671 8.534 -33.122 1.00 88.44 551 PHE A N 1
ATOM 4149 C CA . PHE A 1 551 ? 4.842 9.740 -32.979 1.00 88.44 551 PHE A CA 1
ATOM 4150 C C . PHE A 1 551 ? 4.067 9.802 -31.655 1.00 88.44 551 PHE A C 1
ATOM 4152 O O . PHE A 1 551 ? 3.119 10.575 -31.522 1.00 88.44 551 PHE A O 1
ATOM 4159 N N . ALA A 1 552 ? 4.429 8.971 -30.674 1.00 83.19 552 ALA A N 1
ATOM 4160 C CA . ALA A 1 552 ? 3.749 8.964 -29.383 1.00 83.19 552 ALA A CA 1
ATOM 4161 C C . ALA A 1 552 ? 4.147 10.187 -28.545 1.00 83.19 552 ALA A C 1
ATOM 4163 O O . ALA A 1 552 ? 5.301 10.618 -28.564 1.00 83.19 552 ALA A O 1
ATOM 4164 N N . ALA A 1 553 ? 3.204 10.707 -27.756 1.00 74.19 553 ALA A N 1
ATOM 4165 C CA . ALA A 1 553 ? 3.516 11.723 -26.759 1.00 74.19 553 ALA A CA 1
ATOM 4166 C C . ALA A 1 553 ? 4.535 11.180 -25.730 1.00 74.19 553 ALA A C 1
ATOM 4168 O O . ALA A 1 553 ? 4.520 9.976 -25.433 1.00 74.19 553 ALA A O 1
ATOM 4169 N N . PRO A 1 554 ? 5.394 12.039 -25.150 1.00 71.06 554 PRO A N 1
ATOM 4170 C CA . PRO A 1 554 ? 6.278 11.645 -24.057 1.00 71.06 554 PRO A CA 1
ATOM 4171 C C . PRO A 1 554 ? 5.430 11.139 -22.888 1.00 71.06 554 PRO A C 1
ATOM 4173 O O . PRO A 1 554 ? 4.715 11.908 -22.250 1.00 71.06 554 PRO A O 1
ATOM 4176 N N . SER A 1 555 ? 5.462 9.836 -22.619 1.00 60.56 555 SER A N 1
ATOM 4177 C CA . SER A 1 555 ? 4.564 9.205 -21.646 1.00 60.56 555 SER A CA 1
ATOM 4178 C C . SER A 1 555 ? 5.336 8.696 -20.431 1.00 60.56 555 SER A C 1
ATOM 4180 O O . SER A 1 555 ? 6.532 8.398 -20.499 1.00 60.56 555 SER A O 1
ATOM 4182 N N . VAL A 1 556 ? 4.668 8.598 -19.279 1.00 55.84 556 VAL A N 1
ATOM 4183 C CA . VAL A 1 556 ? 5.194 7.823 -18.149 1.00 55.84 556 VAL A CA 1
ATOM 4184 C C . VAL A 1 556 ? 5.047 6.356 -18.514 1.00 55.84 556 VAL A C 1
ATOM 4186 O O . VAL A 1 556 ? 3.936 5.878 -18.716 1.00 55.84 556 VAL A O 1
ATOM 4189 N N . ARG A 1 557 ? 6.160 5.634 -18.662 1.00 58.06 557 ARG A N 1
ATOM 4190 C CA . ARG A 1 557 ? 6.103 4.173 -18.715 1.00 58.06 557 ARG A CA 1
ATOM 4191 C C . ARG A 1 557 ? 6.093 3.671 -17.281 1.00 58.06 557 ARG A C 1
ATOM 4193 O O . ARG A 1 557 ? 7.151 3.411 -16.726 1.00 58.06 557 ARG A O 1
ATOM 4200 N N . VAL A 1 558 ? 4.914 3.549 -16.684 1.00 54.25 558 VAL A N 1
ATOM 4201 C CA . VAL A 1 558 ? 4.771 2.615 -15.566 1.00 54.25 558 VAL A CA 1
ATOM 4202 C C . VAL A 1 558 ? 4.525 1.262 -16.213 1.00 54.25 558 VAL A C 1
ATOM 4204 O O . VAL A 1 558 ? 3.509 1.061 -16.878 1.00 54.25 558 VAL A O 1
ATOM 4207 N N . HIS A 1 559 ? 5.504 0.361 -16.139 1.00 62.31 559 HIS A N 1
ATOM 4208 C CA . HIS A 1 559 ? 5.287 -1.004 -16.598 1.00 62.31 559 HIS A CA 1
ATOM 4209 C C . HIS A 1 559 ? 4.405 -1.719 -15.584 1.00 62.31 559 HIS A C 1
ATOM 4211 O O . HIS A 1 559 ? 4.892 -2.339 -14.648 1.00 62.31 559 HIS A O 1
ATOM 4217 N N . THR A 1 560 ? 3.099 -1.613 -15.767 1.00 66.44 560 THR A N 1
ATOM 4218 C CA . THR A 1 560 ? 2.148 -2.283 -14.896 1.00 66.44 560 THR A CA 1
ATOM 4219 C C . THR A 1 560 ? 1.899 -3.692 -15.430 1.00 66.44 560 THR A C 1
ATOM 4221 O O . THR A 1 560 ? 1.389 -3.829 -16.547 1.00 66.44 560 THR A O 1
ATOM 4224 N N . PRO A 1 561 ? 2.265 -4.761 -14.696 1.00 71.88 561 PRO A N 1
ATOM 4225 C CA . PRO A 1 561 ? 1.854 -6.103 -15.084 1.00 71.88 561 PRO A CA 1
ATOM 4226 C C . PRO A 1 561 ? 0.319 -6.189 -15.044 1.00 71.88 561 PRO A C 1
ATOM 4228 O O . PRO A 1 561 ? -0.287 -5.513 -14.219 1.00 71.88 561 PRO A O 1
ATOM 4231 N N . PRO A 1 562 ? -0.324 -7.019 -15.884 1.00 75.25 562 PRO A N 1
ATOM 4232 C CA . PRO A 1 562 ? -1.769 -7.208 -15.815 1.00 75.25 562 PRO A CA 1
ATOM 4233 C C . PRO A 1 562 ? -2.175 -7.709 -14.424 1.00 75.25 562 PRO A C 1
ATOM 4235 O O . PRO A 1 562 ? -1.481 -8.545 -13.833 1.00 75.25 562 PRO A O 1
ATOM 4238 N N . PHE A 1 563 ? -3.284 -7.186 -13.909 1.00 84.06 563 PHE A N 1
ATOM 4239 C CA . PHE A 1 563 ? -3.835 -7.536 -12.606 1.00 84.06 563 PHE A CA 1
ATOM 4240 C C . PHE A 1 563 ? -5.361 -7.460 -12.631 1.00 84.06 563 PHE A C 1
ATOM 4242 O O . PHE A 1 563 ? -5.927 -6.650 -13.362 1.00 84.06 563 PHE A O 1
ATOM 4249 N N . ASP A 1 564 ? -6.009 -8.267 -11.794 1.00 86.12 564 ASP A N 1
ATOM 4250 C CA . ASP A 1 564 ? -7.443 -8.140 -11.537 1.00 86.12 564 ASP A CA 1
ATOM 4251 C C . ASP A 1 564 ? -7.675 -7.225 -10.336 1.00 86.12 564 ASP A C 1
ATOM 4253 O O . ASP A 1 564 ? -6.904 -7.233 -9.374 1.00 86.12 564 ASP A O 1
ATOM 4257 N N . PHE A 1 565 ? -8.768 -6.472 -10.353 1.00 88.38 565 PHE A N 1
ATOM 4258 C CA . PHE A 1 565 ? -9.194 -5.674 -9.211 1.00 88.38 565 PHE A CA 1
ATOM 4259 C C . PHE A 1 565 ? -10.317 -6.377 -8.443 1.00 88.38 565 PHE A C 1
ATOM 4261 O O . PHE A 1 565 ? -11.294 -6.835 -9.034 1.00 88.38 565 PHE A O 1
ATOM 4268 N N . VAL A 1 566 ? -10.197 -6.442 -7.116 1.00 89.94 566 VAL A N 1
ATOM 4269 C CA . VAL A 1 566 ? -11.219 -7.008 -6.226 1.00 89.94 566 VAL A CA 1
ATOM 4270 C C . VAL A 1 566 ? -11.462 -6.062 -5.057 1.00 89.94 566 VAL A C 1
ATOM 4272 O O . VAL A 1 566 ? -10.525 -5.637 -4.389 1.00 89.94 566 VAL A O 1
ATOM 4275 N N . ARG A 1 567 ? -12.728 -5.780 -4.742 1.00 90.31 567 ARG A N 1
ATOM 4276 C CA . ARG A 1 567 ? -13.103 -5.085 -3.505 1.00 90.31 567 ARG A CA 1
ATOM 4277 C C . ARG A 1 567 ? -13.512 -6.100 -2.440 1.00 90.31 567 ARG A C 1
ATOM 4279 O O . ARG A 1 567 ? -14.497 -6.810 -2.616 1.00 90.31 567 ARG A O 1
ATOM 4286 N N . ILE A 1 568 ? -12.793 -6.123 -1.322 1.00 91.94 568 ILE A N 1
ATOM 4287 C CA . ILE A 1 568 ? -13.163 -6.880 -0.125 1.00 91.94 568 ILE A CA 1
ATOM 4288 C C . ILE A 1 568 ? -13.970 -5.943 0.770 1.00 91.94 568 ILE A C 1
ATOM 4290 O O . ILE A 1 568 ? -13.416 -5.033 1.385 1.00 91.94 568 ILE A O 1
ATOM 4294 N N . GLY A 1 569 ? -15.281 -6.164 0.825 1.00 90.06 569 GLY A N 1
ATOM 4295 C CA . GLY A 1 569 ? -16.210 -5.375 1.632 1.00 90.06 569 GLY A CA 1
ATOM 4296 C C . GLY A 1 569 ? -17.362 -6.189 2.236 1.00 90.06 569 GLY A C 1
ATOM 4297 O O . GLY A 1 569 ? -17.498 -7.382 1.946 1.00 90.06 569 GLY A O 1
ATOM 4298 N N .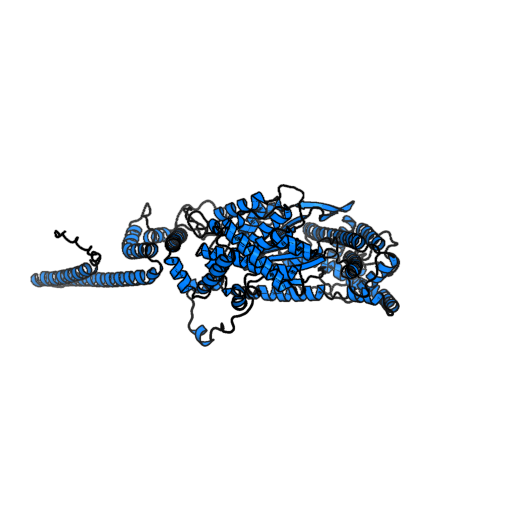 PRO A 1 570 ? -18.188 -5.551 3.086 1.00 88.00 570 PRO A N 1
ATOM 4299 C CA . PRO A 1 570 ? -19.197 -6.212 3.922 1.00 88.00 570 PRO A CA 1
ATOM 4300 C C . PRO A 1 570 ? -20.497 -6.595 3.195 1.00 88.00 570 PRO A C 1
ATOM 4302 O O . PRO A 1 570 ? -21.434 -7.093 3.813 1.00 88.00 570 PRO A O 1
ATOM 4305 N N . ASP A 1 571 ? -20.596 -6.360 1.896 1.00 85.38 571 ASP A N 1
ATOM 4306 C CA . ASP A 1 571 ? -21.773 -6.615 1.058 1.00 85.38 571 ASP A CA 1
ATOM 4307 C C . ASP A 1 571 ? -21.656 -7.905 0.228 1.00 85.38 571 ASP A C 1
ATOM 4309 O O . ASP A 1 571 ? -22.444 -8.142 -0.681 1.00 85.38 571 ASP A O 1
ATOM 4313 N N . VAL A 1 572 ? -20.677 -8.758 0.543 1.00 88.62 572 VAL A N 1
ATOM 4314 C CA . VAL A 1 572 ? -20.521 -10.060 -0.110 1.00 88.62 572 VAL A CA 1
ATOM 4315 C C . VAL A 1 572 ? -21.615 -11.039 0.294 1.00 88.62 572 VAL A C 1
ATOM 4317 O O . VAL A 1 572 ? -21.926 -11.211 1.475 1.00 88.62 572 VAL A O 1
ATOM 4320 N N . ASP A 1 573 ? -22.150 -11.746 -0.697 1.00 86.12 573 ASP A N 1
ATOM 4321 C CA . ASP A 1 573 ? -23.130 -12.798 -0.467 1.00 86.12 573 ASP A CA 1
ATOM 4322 C C . ASP A 1 573 ? -22.525 -13.973 0.313 1.00 86.12 573 ASP A C 1
ATOM 4324 O O . ASP A 1 573 ? -21.466 -14.519 -0.036 1.00 86.12 573 ASP A O 1
ATOM 4328 N N . SER A 1 574 ? -23.254 -14.421 1.335 1.00 87.69 574 SER A N 1
ATOM 4329 C CA . SER A 1 574 ? -22.961 -15.647 2.076 1.00 87.69 574 SER A CA 1
ATOM 4330 C C . SER A 1 574 ? -24.003 -16.730 1.757 1.00 87.69 574 SER A C 1
ATOM 4332 O O . SER A 1 574 ? -25.201 -16.448 1.782 1.00 87.69 574 SER A O 1
ATOM 4334 N N . PRO A 1 575 ? -23.569 -17.978 1.497 1.00 88.00 575 PRO A N 1
ATOM 4335 C CA . PRO A 1 575 ? -24.453 -19.131 1.311 1.00 88.00 575 PRO A CA 1
ATOM 4336 C C . PRO A 1 575 ? -25.131 -19.580 2.617 1.00 88.00 575 PRO A C 1
ATOM 4338 O O . PRO A 1 575 ? -26.133 -20.291 2.574 1.00 88.00 575 PRO A O 1
ATOM 4341 N N . LEU A 1 576 ? -24.621 -19.164 3.783 1.00 86.25 576 LEU A N 1
ATOM 4342 C CA . LEU A 1 576 ? -25.281 -19.409 5.063 1.00 86.25 576 LEU A CA 1
ATOM 4343 C C . LEU A 1 576 ? -26.543 -18.554 5.130 1.00 86.25 576 LEU A C 1
ATOM 4345 O O . LEU A 1 576 ? -26.448 -17.333 5.197 1.00 86.25 576 LEU A O 1
ATOM 4349 N N . ARG A 1 577 ? -27.723 -19.180 5.130 1.00 82.44 577 ARG A N 1
ATOM 4350 C CA . ARG A 1 577 ? -29.024 -18.487 5.088 1.00 82.44 577 ARG A CA 1
ATOM 4351 C C . ARG A 1 577 ? -29.154 -17.400 6.160 1.00 82.44 577 ARG A C 1
ATOM 4353 O O . ARG A 1 577 ? -29.678 -16.323 5.885 1.00 82.44 577 ARG A O 1
ATOM 4360 N N . GLU A 1 578 ? -28.667 -17.676 7.365 1.00 82.00 578 GLU A N 1
ATOM 4361 C CA . GLU A 1 578 ? -28.683 -16.764 8.507 1.00 82.00 578 GLU A CA 1
ATOM 4362 C C . GLU A 1 578 ? -27.848 -15.502 8.261 1.00 82.00 578 GLU A C 1
ATOM 4364 O O . GLU A 1 578 ? -28.181 -14.454 8.807 1.00 82.00 578 GLU A O 1
ATOM 4369 N N . LEU A 1 579 ? -26.795 -15.590 7.438 1.00 78.50 579 LEU A N 1
ATOM 4370 C CA . LEU A 1 579 ? -25.923 -14.472 7.067 1.00 78.50 579 LEU A CA 1
ATOM 4371 C C . LEU A 1 579 ? -26.339 -13.818 5.745 1.00 78.50 579 LEU A C 1
ATOM 4373 O O . LEU A 1 579 ? -26.319 -12.594 5.641 1.00 78.50 579 LEU A O 1
ATOM 4377 N N . GLY A 1 580 ? -26.723 -14.616 4.746 1.00 70.81 580 GLY A N 1
ATOM 4378 C CA . GLY A 1 580 ? -27.028 -14.178 3.382 1.00 70.81 580 GLY A CA 1
ATOM 4379 C C . GLY A 1 580 ? -28.186 -13.185 3.308 1.00 70.81 580 GLY A C 1
ATOM 4380 O O . GLY A 1 580 ? -28.169 -12.278 2.483 1.00 70.81 580 GLY A O 1
ATOM 4381 N N . GLN A 1 581 ? -29.136 -13.256 4.245 1.00 75.94 581 GLN A N 1
ATOM 4382 C CA . GLN A 1 581 ? -30.204 -12.256 4.383 1.00 75.94 581 GLN A CA 1
ATOM 4383 C C . GLN A 1 581 ? -29.696 -10.830 4.683 1.00 75.94 581 GLN A C 1
ATOM 4385 O O . GLN A 1 581 ? -30.443 -9.867 4.524 1.00 75.94 581 GLN A O 1
ATOM 4390 N N . TYR A 1 582 ? -28.439 -10.681 5.112 1.00 74.56 582 TYR A N 1
ATOM 4391 C CA . TYR A 1 582 ? -27.825 -9.395 5.437 1.00 74.56 582 TYR A CA 1
ATOM 4392 C C . TYR A 1 582 ? -26.909 -8.852 4.336 1.00 74.56 582 TYR A C 1
ATOM 4394 O O . TYR A 1 582 ? -26.351 -7.773 4.523 1.00 74.56 582 TYR A O 1
ATOM 4402 N N . ALA A 1 583 ? -26.770 -9.526 3.188 1.00 68.44 583 ALA A N 1
ATOM 4403 C CA . ALA A 1 583 ? -25.967 -9.008 2.076 1.00 68.44 583 ALA A CA 1
ATOM 4404 C C . ALA A 1 583 ? -26.443 -7.606 1.641 1.00 68.44 583 ALA A C 1
ATOM 4406 O O . ALA A 1 583 ? -25.654 -6.667 1.578 1.00 68.44 583 ALA A O 1
ATOM 4407 N N . GLY A 1 584 ? -27.764 -7.411 1.514 1.00 69.50 584 GLY A N 1
ATOM 4408 C CA . GLY A 1 584 ? -28.368 -6.103 1.219 1.00 69.50 584 GLY A CA 1
ATOM 4409 C C . GLY A 1 584 ? -28.261 -5.061 2.347 1.00 69.50 584 GLY A C 1
ATOM 4410 O O . GLY A 1 584 ? -28.535 -3.877 2.133 1.00 69.50 584 GLY A O 1
ATOM 4411 N N . ALA A 1 585 ? -27.867 -5.458 3.564 1.00 73.62 585 ALA A N 1
ATOM 4412 C CA . ALA A 1 585 ? -27.551 -4.503 4.625 1.00 73.62 585 ALA A CA 1
ATOM 4413 C C . ALA A 1 585 ? -26.197 -3.820 4.373 1.00 73.62 585 ALA A C 1
ATOM 4415 O O . ALA A 1 585 ? -26.039 -2.655 4.747 1.00 73.62 585 ALA A O 1
ATOM 4416 N N . GLY A 1 586 ? -25.262 -4.514 3.715 1.00 81.88 586 GLY A N 1
ATOM 4417 C CA . GLY A 1 586 ? -23.919 -4.023 3.442 1.00 81.88 586 GLY A CA 1
ATOM 4418 C C . GLY A 1 586 ? -23.172 -3.656 4.724 1.00 81.88 586 GLY A C 1
ATOM 4419 O O . GLY A 1 586 ? -23.195 -4.375 5.720 1.00 81.88 586 GLY A O 1
ATOM 4420 N N . ASP A 1 587 ? -22.557 -2.483 4.733 1.00 76.50 587 ASP A N 1
ATOM 4421 C CA . ASP A 1 587 ? -21.813 -1.912 5.859 1.00 76.50 587 ASP A CA 1
ATOM 4422 C C . ASP A 1 587 ? -22.691 -1.530 7.064 1.00 76.50 587 ASP A C 1
ATOM 4424 O O . ASP A 1 587 ? -22.204 -1.437 8.195 1.00 76.50 587 ASP A O 1
ATOM 4428 N N . ARG A 1 588 ? -24.013 -1.431 6.882 1.00 78.38 588 ARG A N 1
ATOM 4429 C CA . ARG A 1 588 ? -24.973 -1.214 7.981 1.00 78.38 588 ARG A CA 1
ATOM 4430 C C . ARG A 1 588 ? -25.080 -2.401 8.938 1.00 78.38 588 ARG A C 1
ATOM 4432 O O . ARG A 1 588 ? -25.745 -2.277 9.962 1.00 78.38 588 ARG A O 1
ATOM 4439 N N . LYS A 1 589 ? -24.467 -3.547 8.622 1.00 85.25 589 LYS A N 1
ATOM 4440 C CA . LYS A 1 589 ? -24.382 -4.699 9.533 1.00 85.25 589 LYS A CA 1
ATOM 4441 C C . LYS A 1 589 ? -23.259 -4.577 10.566 1.00 85.25 589 LYS A C 1
ATOM 4443 O O . LYS A 1 589 ? -23.251 -5.367 11.510 1.00 85.25 589 LYS A O 1
ATOM 4448 N N . LEU A 1 590 ? -22.347 -3.619 10.395 1.00 86.75 590 LEU A N 1
ATOM 4449 C CA . LEU A 1 590 ? -21.209 -3.376 11.282 1.00 86.75 590 LEU A CA 1
ATOM 4450 C C . LEU A 1 590 ? -21.568 -2.327 12.339 1.00 86.75 590 LEU A C 1
ATOM 4452 O O . LEU A 1 590 ? -22.158 -1.294 12.025 1.00 86.75 590 LEU A O 1
ATOM 4456 N N . PHE A 1 591 ? -21.184 -2.549 13.592 1.00 83.50 591 PHE A N 1
ATOM 4457 C CA . PHE A 1 591 ? -21.320 -1.532 14.635 1.00 83.50 591 PHE A CA 1
ATOM 4458 C C . PHE A 1 591 ? -20.390 -0.349 14.385 1.00 83.50 591 PHE A C 1
ATOM 4460 O O . PHE A 1 591 ? -20.747 0.784 14.694 1.00 83.50 591 PHE A O 1
ATOM 4467 N N . GLY A 1 592 ? -19.222 -0.583 13.797 1.00 78.00 592 GLY A N 1
ATOM 4468 C CA . GLY A 1 592 ? -18.245 0.446 13.488 1.00 78.00 592 GLY A CA 1
ATOM 4469 C C . GLY A 1 592 ? -18.689 1.443 12.422 1.00 78.00 592 GLY A C 1
ATOM 4470 O O . GLY A 1 592 ? -17.986 2.422 12.224 1.00 78.00 592 GLY A O 1
ATOM 4471 N N . THR A 1 593 ? -19.835 1.271 11.751 1.00 76.31 593 THR A N 1
ATOM 4472 C CA . THR A 1 593 ? -20.432 2.333 10.912 1.00 76.31 593 THR A CA 1
ATOM 4473 C C . THR A 1 593 ? -21.320 3.290 11.702 1.00 76.31 593 THR A C 1
ATOM 4475 O O . THR A 1 593 ? -21.636 4.380 11.229 1.00 76.31 593 THR A O 1
ATOM 4478 N N . LYS A 1 594 ? -21.687 2.928 12.933 1.00 77.69 594 LYS A N 1
ATOM 4479 C CA . LYS A 1 594 ? -22.549 3.728 13.805 1.00 77.69 594 LYS A CA 1
ATOM 4480 C C . LYS A 1 594 ? -21.774 4.839 14.492 1.00 77.69 594 LYS A C 1
ATOM 4482 O O . LYS A 1 594 ? -20.565 4.735 14.709 1.00 77.69 594 LYS A O 1
ATOM 4487 N N . VAL A 1 595 ? -22.493 5.892 14.883 1.00 70.94 595 VAL A N 1
ATOM 4488 C CA . VAL A 1 595 ? -21.961 7.000 15.690 1.00 70.94 595 VAL A CA 1
ATOM 4489 C C . VAL A 1 595 ? -20.720 7.624 15.029 1.00 70.94 595 VAL A C 1
ATOM 4491 O O . VAL A 1 595 ? -19.674 7.767 15.655 1.00 70.94 595 VAL A O 1
ATOM 4494 N N . GLY A 1 596 ? -20.804 7.932 13.729 1.00 64.44 596 GLY A N 1
ATOM 4495 C CA . GLY A 1 596 ? -19.705 8.574 12.990 1.00 64.44 596 GLY A CA 1
ATOM 4496 C C . GLY A 1 596 ? -18.411 7.753 12.960 1.00 64.44 596 GLY A C 1
ATOM 4497 O O . GLY A 1 596 ? -17.327 8.304 13.108 1.00 64.44 596 GLY A O 1
ATOM 4498 N N . HIS A 1 597 ? -18.531 6.436 12.806 1.00 73.25 597 HIS A N 1
ATOM 4499 C CA . HIS A 1 597 ? -17.444 5.456 12.813 1.00 73.25 597 HIS A CA 1
ATOM 4500 C C . HIS A 1 597 ? -16.805 5.091 14.161 1.00 73.25 597 HIS A C 1
ATOM 4502 O O . HIS A 1 597 ? -15.740 4.470 14.183 1.00 73.25 597 HIS A O 1
ATOM 4508 N N . PHE A 1 598 ? -17.453 5.408 15.286 1.00 73.12 598 PHE A N 1
ATOM 4509 C CA . PHE A 1 598 ? -16.989 5.044 16.636 1.00 73.12 598 PHE A CA 1
ATOM 4510 C C . PHE A 1 598 ? -17.775 3.893 17.280 1.00 73.12 598 PHE A C 1
ATOM 4512 O O . PHE A 1 598 ? -17.427 3.451 18.376 1.00 73.12 598 PHE A O 1
ATOM 4519 N N . GLY A 1 599 ? -18.837 3.402 16.637 1.00 71.50 599 GLY A N 1
ATOM 4520 C CA . GLY A 1 599 ? -19.788 2.490 17.268 1.00 71.50 599 GLY A CA 1
ATOM 4521 C C . GLY A 1 599 ? -19.194 1.170 17.767 1.00 71.50 599 GLY A C 1
ATOM 4522 O O . GLY A 1 599 ? -19.660 0.669 18.791 1.00 71.50 599 GLY A O 1
ATOM 4523 N N . ALA A 1 600 ? -18.130 0.638 17.151 1.00 75.06 600 ALA A N 1
ATOM 4524 C CA . ALA A 1 600 ? -17.495 -0.580 17.658 1.00 75.06 600 ALA A CA 1
ATOM 4525 C C . ALA A 1 600 ? -16.786 -0.337 19.004 1.00 75.06 600 ALA A C 1
ATOM 4527 O O . ALA A 1 600 ? -16.778 -1.211 19.865 1.00 75.06 600 ALA A O 1
ATOM 4528 N N . PHE A 1 601 ? -16.286 0.871 19.281 1.00 72.44 601 PHE A N 1
ATOM 4529 C CA . PHE A 1 601 ? -15.658 1.173 20.572 1.00 72.44 601 PHE A CA 1
ATOM 4530 C C . PHE A 1 601 ? -16.648 1.298 21.736 1.00 72.44 601 PHE A C 1
ATOM 4532 O O . PHE A 1 601 ? -16.228 1.242 22.892 1.00 72.44 601 PHE A O 1
ATOM 4539 N N . ALA A 1 602 ? -17.953 1.386 21.460 1.00 67.75 602 ALA A N 1
ATOM 4540 C CA . ALA A 1 602 ? -18.972 1.508 22.498 1.00 67.75 602 ALA A CA 1
ATOM 4541 C C . ALA A 1 602 ? -19.079 0.256 23.385 1.00 67.75 602 ALA A C 1
ATOM 4543 O O . ALA A 1 602 ? -19.408 0.359 24.557 1.00 67.75 602 ALA A O 1
ATOM 4544 N N . ALA A 1 603 ? -18.818 -0.947 22.877 1.00 75.88 603 ALA A N 1
ATOM 4545 C CA . ALA A 1 603 ? -18.920 -2.148 23.702 1.00 75.88 603 ALA A CA 1
ATOM 4546 C C . ALA A 1 603 ? -18.001 -3.253 23.201 1.00 75.88 603 ALA A C 1
ATOM 4548 O O . ALA A 1 603 ? -17.812 -3.416 22.000 1.00 75.88 603 ALA A O 1
ATOM 4549 N N . GLU A 1 604 ? -17.514 -4.082 24.119 1.00 82.25 604 GLU A N 1
ATOM 4550 C CA . GLU A 1 604 ? -16.751 -5.284 23.774 1.00 82.25 604 GLU A CA 1
ATOM 4551 C C . GLU A 1 604 ? -17.533 -6.183 22.805 1.00 82.25 604 GLU A C 1
ATOM 4553 O O . GLU A 1 604 ? -17.014 -6.588 21.770 1.00 82.25 604 GLU A O 1
ATOM 4558 N N . GLY A 1 605 ? -18.829 -6.400 23.063 1.00 82.31 605 GLY A N 1
ATOM 4559 C CA . GLY A 1 605 ? -19.691 -7.178 22.171 1.00 82.31 605 GLY A CA 1
ATOM 4560 C C . GLY A 1 605 ? -19.847 -6.582 20.765 1.00 82.31 605 GLY A C 1
ATOM 4561 O O . GLY A 1 605 ? -20.092 -7.333 19.826 1.00 82.31 605 GLY A O 1
ATOM 4562 N N . ALA A 1 606 ? -19.687 -5.263 20.603 1.00 82.62 606 ALA A N 1
ATOM 4563 C CA . ALA A 1 606 ? -19.697 -4.613 19.294 1.00 82.62 606 ALA A CA 1
ATOM 4564 C C . ALA A 1 606 ? -18.383 -4.865 18.536 1.00 82.62 606 ALA A C 1
ATOM 4566 O O . ALA A 1 606 ? -18.413 -5.174 17.349 1.00 82.62 606 ALA A O 1
ATOM 4567 N N . ARG A 1 607 ? -17.239 -4.831 19.233 1.00 87.50 607 ARG A N 1
ATOM 4568 C CA . ARG A 1 607 ? -15.937 -5.194 18.650 1.00 87.50 607 ARG A CA 1
ATOM 4569 C C . ARG A 1 607 ? -15.873 -6.671 18.272 1.00 87.50 607 ARG A C 1
ATOM 4571 O O . ARG A 1 607 ? -15.446 -6.996 17.174 1.00 87.50 607 ARG A O 1
ATOM 4578 N N . GLN A 1 608 ? -16.367 -7.558 19.138 1.00 88.81 608 GLN A N 1
ATOM 4579 C CA . GLN A 1 608 ? -16.475 -8.992 18.840 1.00 88.81 608 GLN A CA 1
ATOM 4580 C C . GLN A 1 608 ? -17.316 -9.249 17.583 1.00 88.81 608 GLN A C 1
ATOM 4582 O O . GLN A 1 608 ? -16.959 -10.082 16.753 1.00 88.81 608 GLN A O 1
ATOM 4587 N N . HIS A 1 609 ? -18.424 -8.518 17.437 1.00 89.38 609 HIS A N 1
ATOM 4588 C CA . HIS A 1 609 ? -19.304 -8.605 16.273 1.00 89.38 609 HIS A CA 1
ATOM 4589 C C . HIS A 1 609 ? -18.597 -8.167 14.987 1.00 89.38 609 HIS A C 1
ATOM 4591 O O . HIS A 1 609 ? -18.611 -8.915 14.011 1.00 89.38 609 HIS A O 1
ATOM 4597 N N . ASP A 1 610 ? -17.949 -7.000 14.987 1.00 91.19 610 ASP A N 1
ATOM 4598 C CA . ASP A 1 610 ? -17.240 -6.484 13.809 1.00 91.19 610 ASP A CA 1
ATOM 4599 C C . ASP A 1 610 ? -16.029 -7.349 13.436 1.00 91.19 610 ASP A C 1
ATOM 4601 O O . ASP A 1 610 ? -15.820 -7.619 12.254 1.00 91.19 610 ASP A O 1
ATOM 4605 N N . TRP A 1 611 ? -15.283 -7.849 14.429 1.00 92.56 611 TRP A N 1
ATOM 4606 C CA . TRP A 1 611 ? -14.181 -8.798 14.237 1.00 92.56 611 TRP A CA 1
ATOM 4607 C C . TRP A 1 611 ? -14.660 -10.067 13.528 1.00 92.56 611 TRP A C 1
ATOM 4609 O O . TRP A 1 611 ? -14.091 -10.472 12.512 1.00 92.56 611 TRP A O 1
ATOM 4619 N N . LEU A 1 612 ? -15.739 -10.680 14.033 1.00 92.88 612 LEU A N 1
ATOM 4620 C CA . LEU A 1 612 ? -16.280 -11.909 13.462 1.00 92.88 612 LEU A CA 1
ATOM 4621 C C . LEU A 1 612 ? -16.830 -11.681 12.047 1.00 92.88 612 LEU A C 1
ATOM 4623 O O . LEU A 1 612 ? -16.567 -12.494 11.163 1.00 92.88 612 LEU A O 1
ATOM 4627 N N . TRP A 1 613 ? -17.528 -10.568 11.797 1.00 93.00 613 TRP A N 1
ATOM 4628 C CA . TRP A 1 613 ? -17.948 -10.214 10.437 1.00 93.00 613 TRP A CA 1
ATOM 4629 C C . TRP A 1 613 ? -16.765 -10.008 9.496 1.00 93.00 613 TRP A C 1
ATOM 4631 O O . TRP A 1 613 ? -16.814 -10.509 8.379 1.00 93.00 613 TRP A O 1
ATOM 4641 N N . GLY A 1 614 ? -15.685 -9.368 9.952 1.00 94.19 614 GLY A N 1
ATOM 4642 C CA . GLY A 1 614 ? -14.449 -9.227 9.177 1.00 94.19 614 GLY A CA 1
ATOM 4643 C C . GLY A 1 614 ? -13.907 -10.571 8.704 1.00 94.19 614 GLY A C 1
ATOM 4644 O O . GLY A 1 614 ? -13.635 -10.752 7.517 1.00 94.19 614 GLY A O 1
ATOM 4645 N N . ARG A 1 615 ? -13.844 -11.555 9.610 1.00 95.56 615 ARG A N 1
ATOM 4646 C CA . ARG A 1 615 ? -13.416 -12.924 9.281 1.00 95.56 615 ARG A CA 1
ATOM 4647 C C . ARG A 1 615 ? -14.365 -13.611 8.292 1.00 95.56 615 ARG A C 1
ATOM 4649 O O . ARG A 1 615 ? -13.911 -14.256 7.351 1.00 95.56 615 ARG A O 1
ATOM 4656 N N . LEU A 1 616 ? -15.680 -13.485 8.482 1.00 95.44 616 LEU A N 1
ATOM 4657 C CA . LEU A 1 616 ? -16.685 -14.151 7.640 1.00 95.44 616 LEU A CA 1
ATOM 4658 C C . LEU A 1 616 ? -16.800 -13.534 6.241 1.00 95.44 616 LEU A C 1
ATOM 4660 O O . LEU A 1 616 ? -16.974 -14.268 5.265 1.00 95.44 616 LEU A O 1
ATOM 4664 N N . ASP A 1 617 ? -16.683 -12.213 6.139 1.00 94.88 617 ASP A N 1
ATOM 4665 C CA . ASP A 1 617 ? -16.675 -11.488 4.868 1.00 94.88 617 ASP A CA 1
ATOM 4666 C C . ASP A 1 617 ? -15.392 -11.803 4.092 1.00 94.88 617 ASP A C 1
ATOM 4668 O O . ASP A 1 617 ? -15.450 -12.137 2.906 1.00 94.88 617 ASP A O 1
ATOM 4672 N N . ALA A 1 618 ? -14.237 -11.807 4.770 1.00 96.00 618 ALA A N 1
ATOM 4673 C CA . ALA A 1 618 ? -12.980 -12.258 4.182 1.00 96.00 618 ALA A CA 1
ATOM 4674 C C . ALA A 1 618 ? -13.080 -13.705 3.695 1.00 96.00 618 ALA A C 1
ATOM 4676 O O . ALA A 1 618 ? -12.694 -13.991 2.567 1.00 96.00 618 ALA A O 1
ATOM 4677 N N . ALA A 1 619 ? -13.668 -14.605 4.487 1.00 96.38 619 ALA A N 1
ATOM 4678 C CA . ALA A 1 619 ? -13.865 -15.995 4.091 1.00 96.38 619 ALA A CA 1
ATOM 4679 C C . ALA A 1 619 ? -14.624 -16.124 2.762 1.00 96.38 619 ALA A C 1
ATOM 4681 O O . ALA A 1 619 ? -14.226 -16.881 1.875 1.00 96.38 619 ALA A O 1
ATOM 4682 N N . ALA A 1 620 ? -15.693 -15.343 2.608 1.00 94.69 620 ALA A N 1
ATOM 4683 C CA . ALA A 1 620 ? -16.523 -15.324 1.414 1.00 94.69 620 ALA A CA 1
ATOM 4684 C C . ALA A 1 620 ? -15.790 -14.768 0.182 1.00 94.69 620 ALA A C 1
ATOM 4686 O O . ALA A 1 620 ? -15.911 -15.346 -0.902 1.00 94.69 620 ALA A O 1
ATOM 4687 N N . HIS A 1 621 ? -15.029 -13.682 0.331 1.00 95.19 621 HIS A N 1
ATOM 4688 C CA . HIS A 1 621 ? -14.235 -13.103 -0.758 1.00 95.19 621 HIS A CA 1
ATOM 4689 C C . HIS A 1 621 ? -13.057 -13.992 -1.143 1.00 95.19 621 HIS A C 1
ATOM 4691 O O . HIS A 1 621 ? -12.925 -14.390 -2.296 1.00 95.19 621 HIS A O 1
ATOM 4697 N N . LEU A 1 622 ? -12.220 -14.348 -0.170 1.00 95.50 622 LEU A N 1
ATOM 4698 C CA . LEU A 1 622 ? -10.974 -15.074 -0.390 1.00 95.50 622 LEU A CA 1
ATOM 4699 C C . LEU A 1 622 ? -11.215 -16.473 -0.964 1.00 95.50 622 LEU A C 1
ATOM 4701 O O . LEU A 1 622 ? -10.470 -16.905 -1.838 1.00 95.50 622 LEU A O 1
ATOM 4705 N N . THR A 1 623 ? -12.290 -17.156 -0.557 1.00 95.12 623 THR A N 1
ATOM 4706 C CA . THR A 1 623 ? -12.643 -18.463 -1.135 1.00 95.12 623 THR A CA 1
ATOM 4707 C C . THR A 1 623 ? -12.990 -18.354 -2.620 1.00 95.12 623 THR A C 1
ATOM 4709 O O . THR A 1 623 ? -12.492 -19.140 -3.422 1.00 95.12 623 THR A O 1
ATOM 4712 N N . ARG A 1 624 ? -13.797 -17.356 -3.012 1.00 93.31 624 ARG A N 1
ATOM 4713 C CA . ARG A 1 624 ? -14.114 -17.081 -4.428 1.00 93.31 624 ARG A CA 1
ATOM 4714 C C . ARG A 1 624 ? -12.861 -16.737 -5.222 1.00 93.31 624 ARG A C 1
ATOM 4716 O O . ARG A 1 624 ? -12.692 -17.158 -6.357 1.00 93.31 624 ARG A O 1
ATOM 4723 N N . LEU A 1 625 ? -11.971 -15.987 -4.594 1.00 91.75 625 LEU A N 1
ATOM 4724 C CA . LEU A 1 625 ? -10.753 -15.488 -5.200 1.00 91.75 625 LEU A CA 1
ATOM 4725 C C . LEU A 1 625 ? -9.748 -16.638 -5.460 1.00 91.75 625 LEU A C 1
ATOM 4727 O O . LEU A 1 625 ? -9.174 -16.706 -6.546 1.00 91.75 625 LEU A O 1
ATOM 4731 N N . VAL A 1 626 ? -9.610 -17.586 -4.523 1.00 91.62 626 VAL A N 1
ATOM 4732 C CA . VAL A 1 626 ? -8.777 -18.800 -4.672 1.00 91.62 626 VAL A CA 1
ATOM 4733 C C . VAL A 1 626 ? -9.363 -19.787 -5.685 1.00 91.62 626 VAL A C 1
ATOM 4735 O O . VAL A 1 626 ? -8.619 -20.368 -6.470 1.00 91.62 626 VAL A O 1
ATOM 4738 N N . LEU A 1 627 ? -10.682 -19.997 -5.672 1.00 90.25 627 LEU A N 1
ATOM 4739 C CA . LEU A 1 627 ? -11.334 -21.012 -6.506 1.00 90.25 627 LEU A CA 1
ATOM 4740 C C . LEU A 1 627 ? -11.733 -20.523 -7.908 1.00 90.25 627 LEU A C 1
ATOM 4742 O O . LEU A 1 627 ? -11.995 -21.358 -8.774 1.00 90.25 627 LEU A O 1
ATOM 4746 N N . GLY A 1 628 ? -11.806 -19.209 -8.137 1.00 84.88 628 GLY A N 1
ATOM 4747 C CA . GLY A 1 628 ? -12.280 -18.629 -9.396 1.00 84.88 628 GLY A CA 1
ATOM 4748 C C . GLY A 1 628 ? -13.726 -19.025 -9.711 1.00 84.88 628 GLY A C 1
ATOM 4749 O O . GLY A 1 628 ? -14.583 -19.027 -8.828 1.00 84.88 628 GLY A O 1
ATOM 4750 N N . ASP A 1 629 ? -13.986 -19.414 -10.960 1.00 81.12 629 ASP A N 1
ATOM 4751 C CA . ASP A 1 629 ? -15.331 -19.716 -11.481 1.00 81.12 629 ASP A CA 1
ATOM 4752 C C . ASP A 1 629 ? -15.790 -21.165 -11.240 1.00 81.12 629 ASP A C 1
ATOM 4754 O O . ASP A 1 629 ? -16.639 -21.708 -11.954 1.00 81.12 629 ASP A O 1
ATOM 4758 N N . ARG A 1 630 ? -15.219 -21.844 -10.242 1.00 86.44 630 ARG A N 1
ATOM 4759 C CA . ARG A 1 630 ? -15.592 -23.227 -9.933 1.00 86.44 630 ARG A CA 1
ATOM 4760 C C . ARG A 1 630 ? -17.074 -23.341 -9.519 1.00 86.44 630 ARG A C 1
ATOM 4762 O O . ARG A 1 630 ? -17.568 -22.543 -8.722 1.00 86.44 630 ARG A O 1
ATOM 4769 N N . PRO A 1 631 ? -17.800 -24.385 -9.959 1.00 86.75 631 PRO A N 1
ATOM 4770 C CA . PRO A 1 631 ? -19.230 -24.531 -9.663 1.00 86.75 631 PRO A CA 1
ATOM 4771 C C . PRO A 1 631 ? -19.524 -24.836 -8.184 1.00 86.75 631 PRO A C 1
ATOM 4773 O O . PRO A 1 631 ? -20.647 -24.656 -7.720 1.00 86.75 631 PRO A O 1
ATOM 4776 N N . ASP A 1 632 ? -18.536 -25.315 -7.422 1.00 91.12 632 ASP A N 1
ATOM 4777 C CA . ASP A 1 632 ? -18.671 -25.664 -6.007 1.00 91.12 632 ASP A CA 1
ATOM 4778 C C . ASP A 1 632 ? -18.306 -24.532 -5.034 1.00 91.12 632 ASP A C 1
ATOM 4780 O O . ASP A 1 632 ? -18.388 -24.729 -3.821 1.00 91.12 632 ASP A O 1
ATOM 4784 N N . VAL A 1 633 ? -17.976 -23.337 -5.538 1.00 92.00 633 VAL A N 1
ATOM 4785 C CA . VAL A 1 633 ? -17.529 -22.181 -4.739 1.00 92.00 633 VAL A CA 1
ATOM 4786 C C . VAL A 1 633 ? -18.484 -21.842 -3.599 1.00 92.00 633 VAL A C 1
ATOM 4788 O O . VAL A 1 633 ? -18.036 -21.636 -2.476 1.00 92.00 633 VAL A O 1
ATOM 4791 N N . ALA A 1 634 ? -19.799 -21.839 -3.839 1.00 91.81 634 ALA A N 1
ATOM 4792 C CA . ALA A 1 634 ? -20.777 -21.536 -2.792 1.00 91.81 634 ALA A CA 1
ATOM 4793 C C . ALA A 1 634 ? -20.725 -22.553 -1.636 1.00 91.81 634 ALA A C 1
ATOM 4795 O O . ALA A 1 634 ? -20.755 -22.164 -0.472 1.00 91.81 634 ALA A O 1
ATOM 4796 N N . ARG A 1 635 ? -20.569 -23.851 -1.935 1.00 94.06 635 ARG A N 1
ATOM 4797 C CA . ARG A 1 635 ? -20.426 -24.891 -0.901 1.00 94.06 635 ARG A CA 1
ATOM 4798 C C . ARG A 1 635 ? -19.116 -24.742 -0.129 1.00 94.06 635 ARG A C 1
ATOM 4800 O O . ARG A 1 635 ? -19.095 -24.948 1.081 1.00 94.06 635 ARG A O 1
ATOM 4807 N N . GLN A 1 636 ? -18.038 -24.358 -0.811 1.00 94.62 636 GLN A N 1
ATOM 4808 C CA . GLN A 1 636 ? -16.740 -24.131 -0.174 1.00 94.62 636 GLN A CA 1
ATOM 4809 C C . GLN A 1 636 ? -16.758 -22.896 0.732 1.00 94.62 636 GLN A C 1
ATOM 4811 O O . GLN A 1 636 ? -16.279 -22.967 1.860 1.00 94.62 636 GLN A O 1
ATOM 4816 N N . VAL A 1 637 ? -17.395 -21.798 0.302 1.00 95.25 637 VAL A N 1
ATOM 4817 C CA . VAL A 1 637 ? -17.603 -20.614 1.153 1.00 95.25 637 VAL A CA 1
ATOM 4818 C C . VAL A 1 637 ? -18.353 -21.003 2.428 1.00 95.25 637 VAL A C 1
ATOM 4820 O O . VAL A 1 637 ? -17.945 -20.611 3.520 1.00 95.25 637 VAL A O 1
ATOM 4823 N N . GLU A 1 638 ? -19.422 -21.796 2.306 1.00 95.12 638 GLU A N 1
ATOM 4824 C CA . GLU A 1 638 ? -20.189 -22.268 3.461 1.00 95.12 638 GLU A CA 1
ATOM 4825 C C . GLU A 1 638 ? -19.315 -23.080 4.427 1.00 95.12 638 GLU A C 1
ATOM 4827 O O . GLU A 1 638 ? -19.317 -22.821 5.631 1.00 95.12 638 GLU A O 1
ATOM 4832 N N . SER A 1 639 ? -18.540 -24.028 3.895 1.00 95.38 639 SER A N 1
ATOM 4833 C CA . SER A 1 639 ? -17.628 -24.876 4.669 1.00 95.38 639 SER A CA 1
ATOM 4834 C C . SER A 1 639 ? -16.604 -24.048 5.454 1.00 95.38 639 SER A C 1
ATOM 4836 O O . SER A 1 639 ? -16.492 -24.187 6.675 1.00 95.38 639 SER A O 1
ATOM 4838 N N . VAL A 1 640 ? -15.920 -23.115 4.780 1.00 95.56 640 VAL A N 1
ATOM 4839 C CA . VAL A 1 640 ? -14.911 -22.241 5.395 1.00 95.56 640 VAL A CA 1
ATOM 4840 C C . VAL A 1 640 ? -15.540 -21.354 6.475 1.00 95.56 640 VAL A C 1
ATOM 4842 O O . VAL A 1 640 ? -15.003 -21.258 7.580 1.00 95.56 640 VAL A O 1
ATOM 4845 N N . GLN A 1 641 ? -16.704 -20.747 6.212 1.00 95.69 641 GLN A N 1
ATOM 4846 C CA . GLN A 1 641 ? -17.403 -19.914 7.198 1.00 95.69 641 GLN A CA 1
ATOM 4847 C C . GLN A 1 641 ? -17.846 -20.718 8.431 1.00 95.69 641 GLN A C 1
ATOM 4849 O O . GLN A 1 641 ? -17.685 -20.247 9.559 1.00 95.69 641 GLN A O 1
ATOM 4854 N N . ARG A 1 642 ? -18.355 -21.946 8.251 1.00 95.31 642 ARG A N 1
ATOM 4855 C CA . ARG A 1 642 ? -18.709 -22.835 9.373 1.00 95.31 642 ARG A CA 1
ATOM 4856 C C . ARG A 1 642 ? -17.487 -23.229 10.199 1.00 95.31 642 ARG A C 1
ATOM 4858 O O . ARG A 1 642 ? -17.576 -23.225 11.425 1.00 95.31 642 ARG A O 1
ATOM 4865 N N . ALA A 1 643 ? -16.358 -23.519 9.555 1.00 94.88 643 ALA A N 1
ATOM 4866 C CA . ALA A 1 643 ? -15.111 -23.840 10.243 1.00 94.88 643 ALA A CA 1
ATOM 4867 C C . ALA A 1 643 ? -14.590 -22.656 11.076 1.00 94.88 643 ALA A C 1
ATOM 4869 O O . ALA A 1 643 ? -14.171 -22.846 12.215 1.00 94.88 643 ALA A O 1
ATOM 4870 N N . ILE A 1 644 ? -14.677 -21.430 10.548 1.00 94.38 644 ILE A N 1
ATOM 4871 C CA . ILE A 1 644 ? -14.330 -20.204 11.287 1.00 94.38 644 ILE A CA 1
ATOM 4872 C C . ILE A 1 644 ? -15.241 -20.013 12.504 1.00 94.38 644 ILE A C 1
ATOM 4874 O O . ILE A 1 644 ? -14.752 -19.722 13.593 1.00 94.38 644 ILE A O 1
ATOM 4878 N N . LEU A 1 645 ? -16.555 -20.203 12.343 1.00 94.06 645 LEU A N 1
ATOM 4879 C CA . LEU A 1 645 ? -17.515 -20.099 13.448 1.00 94.06 645 LEU A CA 1
ATOM 4880 C C . LEU A 1 645 ? -17.258 -21.142 14.540 1.00 94.06 645 LEU A C 1
ATOM 4882 O O . LEU A 1 645 ? -17.398 -20.822 15.717 1.00 94.06 645 LEU A O 1
ATOM 4886 N N . ALA A 1 646 ? -16.901 -22.372 14.166 1.00 92.69 646 ALA A N 1
ATOM 4887 C CA . ALA A 1 646 ? -16.547 -23.420 15.119 1.00 92.69 646 ALA A CA 1
ATOM 4888 C C . ALA A 1 646 ? -15.259 -23.070 15.885 1.00 92.69 646 ALA A C 1
ATOM 4890 O O . ALA A 1 646 ? -15.277 -23.044 17.111 1.00 92.69 646 ALA A O 1
ATOM 4891 N N . ASP A 1 647 ? -14.190 -22.694 15.176 1.00 90.81 647 ASP A N 1
ATOM 4892 C CA . ASP A 1 647 ? -12.903 -22.299 15.771 1.00 90.81 647 ASP A CA 1
ATOM 4893 C C . ASP A 1 647 ? -13.044 -21.094 16.721 1.00 90.81 647 ASP A C 1
ATOM 4895 O O . ASP A 1 647 ? -12.502 -21.100 17.826 1.00 90.81 647 ASP A O 1
ATOM 4899 N N . GLU A 1 648 ? -13.824 -20.075 16.343 1.00 90.38 648 GLU A N 1
ATOM 4900 C CA . GLU A 1 648 ? -14.113 -18.927 17.213 1.00 90.38 648 GLU A CA 1
ATOM 4901 C C . GLU A 1 648 ? -14.939 -19.341 18.445 1.00 90.38 648 GLU A C 1
ATOM 4903 O O . GLU A 1 648 ? -14.653 -18.894 19.561 1.00 90.38 648 GLU A O 1
ATOM 4908 N N . ALA A 1 649 ? -15.951 -20.200 18.266 1.00 90.50 649 ALA A N 1
ATOM 4909 C CA . ALA A 1 649 ? -16.805 -20.660 19.358 1.00 90.50 649 ALA A CA 1
ATOM 4910 C C . ALA A 1 649 ? -16.029 -21.485 20.396 1.00 90.50 649 ALA A C 1
ATOM 4912 O O . ALA A 1 649 ? -16.202 -21.279 21.602 1.00 90.50 649 ALA A O 1
ATOM 4913 N N . ASP A 1 650 ? -15.152 -22.372 19.930 1.00 88.12 650 ASP A N 1
ATOM 4914 C CA . ASP A 1 650 ? -14.351 -23.253 20.776 1.00 88.12 650 ASP A CA 1
ATOM 4915 C C . ASP A 1 650 ? -13.306 -22.469 21.571 1.00 88.12 650 ASP A C 1
ATOM 4917 O O . ASP A 1 650 ? -13.152 -22.684 22.774 1.00 88.12 650 ASP A O 1
ATOM 4921 N N . ARG A 1 651 ? -12.630 -21.505 20.934 1.00 85.25 651 ARG A N 1
ATOM 4922 C CA . ARG A 1 651 ? -11.575 -20.717 21.588 1.00 85.25 651 ARG A CA 1
ATOM 4923 C C . ARG A 1 651 ? -12.106 -19.664 22.555 1.00 85.25 651 ARG A C 1
ATOM 4925 O O . ARG A 1 651 ? -11.488 -19.438 23.592 1.00 85.25 651 ARG A O 1
ATOM 4932 N N . PHE A 1 652 ? -13.210 -18.993 22.218 1.00 86.19 652 PHE A N 1
ATOM 4933 C CA . PHE A 1 652 ? -13.599 -17.749 22.902 1.00 86.19 652 PHE A CA 1
ATOM 4934 C C . PHE A 1 652 ? -15.023 -17.732 23.458 1.00 86.19 652 PHE A C 1
ATOM 4936 O O . PHE A 1 652 ? -15.359 -16.831 24.226 1.00 86.19 652 PHE A O 1
ATOM 4943 N N . TYR A 1 653 ? -15.860 -18.716 23.122 1.00 84.31 653 TYR A N 1
ATOM 4944 C CA . TYR A 1 653 ? -17.249 -18.782 23.585 1.00 84.31 653 TYR A CA 1
ATOM 4945 C C . TYR A 1 653 ? -17.548 -20.064 24.366 1.00 84.31 653 TYR A C 1
ATOM 4947 O O . TYR A 1 653 ? -18.658 -20.576 24.297 1.00 84.31 653 TYR A O 1
ATOM 4955 N N . GLN A 1 654 ? -16.584 -20.570 25.143 1.00 83.81 654 GLN A N 1
ATOM 4956 C CA . GLN A 1 654 ? -16.773 -21.729 26.034 1.00 83.81 654 GLN A CA 1
ATOM 4957 C C . GLN A 1 654 ? -17.315 -22.979 25.310 1.00 83.81 654 GLN A C 1
ATOM 4959 O O . GLN A 1 654 ? -18.057 -23.762 25.900 1.00 83.81 654 GLN A O 1
ATOM 4964 N N . GLY A 1 655 ? -16.999 -23.154 24.021 1.00 77.56 655 GLY A N 1
ATOM 4965 C CA . GLY A 1 655 ? -17.508 -24.281 23.238 1.00 77.56 655 GLY A CA 1
ATOM 4966 C C . GLY A 1 655 ? -19.013 -24.215 22.957 1.00 77.56 655 GLY A C 1
ATOM 4967 O O . GLY A 1 655 ? -19.638 -25.255 22.775 1.00 77.56 655 GLY A O 1
ATOM 4968 N N . LEU A 1 656 ? -19.612 -23.011 22.892 1.00 82.06 656 LEU A N 1
ATOM 4969 C CA . LEU A 1 656 ? -21.037 -22.793 22.559 1.00 82.06 656 LEU A CA 1
ATOM 4970 C C . LEU A 1 656 ? -21.479 -23.508 21.261 1.00 82.06 656 LEU A C 1
ATOM 4972 O O . LEU A 1 656 ? -22.672 -23.699 21.030 1.00 82.06 656 LEU A O 1
ATOM 4976 N N . GLY A 1 657 ? -20.519 -23.866 20.402 1.00 86.44 657 GLY A N 1
ATOM 4977 C CA . GLY A 1 657 ? -20.724 -24.433 19.078 1.00 86.44 657 GLY A CA 1
ATOM 4978 C C . GLY A 1 657 ? -20.997 -23.356 18.024 1.00 86.44 657 GLY A C 1
ATOM 4979 O O . GLY A 1 657 ? -21.665 -22.348 18.276 1.00 86.44 657 GLY A O 1
ATOM 4980 N N . GLY A 1 658 ? -20.506 -23.580 16.801 1.00 87.12 658 GLY A N 1
ATOM 4981 C CA . GLY A 1 658 ? -20.595 -22.596 15.713 1.00 87.12 658 GLY A CA 1
ATOM 4982 C C . GLY A 1 658 ? -22.031 -22.191 15.341 1.00 87.12 658 GLY A C 1
ATOM 4983 O O . GLY A 1 658 ? -22.282 -21.031 15.024 1.00 87.12 658 GLY A O 1
ATOM 4984 N N . ALA A 1 659 ? -23.003 -23.106 15.441 1.00 86.44 659 ALA A N 1
ATOM 4985 C CA . ALA A 1 659 ? -24.413 -22.817 15.144 1.00 86.44 659 ALA A CA 1
ATOM 4986 C C . ALA A 1 659 ? -25.061 -21.859 16.165 1.00 86.44 659 ALA A C 1
ATOM 4988 O O . ALA A 1 659 ? -25.847 -20.977 15.802 1.00 86.44 659 ALA A O 1
ATOM 4989 N N . ALA A 1 660 ? -24.707 -21.988 17.446 1.00 85.94 660 ALA A N 1
ATOM 4990 C CA . ALA A 1 660 ? -25.189 -21.079 18.480 1.00 85.94 660 ALA A CA 1
ATOM 4991 C C . ALA A 1 660 ? -24.540 -19.694 18.342 1.00 85.94 660 ALA A C 1
ATOM 4993 O O . ALA A 1 660 ? -25.222 -18.675 18.481 1.00 85.94 660 ALA A O 1
ATOM 4994 N N . LEU A 1 661 ? -23.247 -19.643 17.994 1.00 87.44 661 LEU A N 1
ATOM 4995 C CA . LEU A 1 661 ? -22.552 -18.387 17.705 1.00 87.44 661 LEU A CA 1
ATOM 4996 C C . LEU A 1 661 ? -23.163 -17.667 16.492 1.00 87.44 661 LEU A C 1
ATOM 4998 O O . LEU A 1 661 ? -23.400 -16.462 16.553 1.00 87.44 661 LEU A O 1
ATOM 5002 N N . LEU A 1 662 ? -23.507 -18.407 15.435 1.00 86.44 662 LEU A N 1
ATOM 5003 C CA . LEU A 1 662 ? -24.217 -17.878 14.268 1.00 86.44 662 LEU A CA 1
ATOM 5004 C C . LEU A 1 662 ? -25.568 -17.256 14.649 1.00 86.44 662 LEU A C 1
ATOM 5006 O O . LEU A 1 662 ? -25.883 -16.138 14.243 1.00 86.44 662 LEU A O 1
ATOM 5010 N N . THR A 1 663 ? -26.339 -17.946 15.491 1.00 85.00 663 THR A N 1
ATOM 5011 C CA . THR A 1 663 ? -27.628 -17.440 15.991 1.00 85.00 663 THR A CA 1
ATOM 5012 C C . THR A 1 663 ? -27.442 -16.156 16.806 1.00 85.00 663 THR A C 1
ATOM 5014 O O . THR A 1 663 ? -28.192 -15.191 16.647 1.00 85.00 663 THR A O 1
ATOM 5017 N N . ARG A 1 664 ? -26.402 -16.103 17.650 1.00 84.19 664 ARG A N 1
ATOM 5018 C CA . ARG A 1 664 ? -26.044 -14.910 18.430 1.00 84.19 664 ARG A CA 1
ATOM 5019 C C . ARG A 1 664 ? -25.647 -13.735 17.534 1.00 84.19 664 ARG A C 1
ATOM 5021 O O . ARG A 1 664 ? -26.046 -12.605 17.822 1.00 84.19 664 ARG A O 1
ATOM 5028 N N . LEU A 1 665 ? -24.902 -13.991 16.458 1.00 84.50 665 LEU A N 1
ATOM 5029 C CA . LEU A 1 665 ? -24.510 -12.981 15.474 1.00 84.50 665 LEU A CA 1
ATOM 5030 C C . LEU A 1 665 ? -25.734 -12.411 14.739 1.00 84.50 665 LEU A C 1
ATOM 5032 O O . LEU A 1 665 ? -25.895 -11.193 14.658 1.00 84.50 665 LEU A O 1
ATOM 5036 N N . ALA A 1 666 ? -26.645 -13.278 14.288 1.00 78.50 666 ALA A N 1
ATOM 5037 C CA . ALA A 1 666 ? -27.897 -12.866 13.652 1.00 78.50 666 ALA A CA 1
ATOM 5038 C C . ALA A 1 666 ? -28.780 -12.031 14.603 1.00 78.50 666 ALA A C 1
ATOM 5040 O O . ALA A 1 666 ? -29.301 -10.981 14.224 1.00 78.50 666 ALA A O 1
ATOM 5041 N N . ALA A 1 667 ? -28.883 -12.424 15.878 1.00 77.25 667 ALA A N 1
ATOM 5042 C CA . ALA A 1 667 ? -29.621 -11.662 16.888 1.00 77.25 667 ALA A CA 1
ATOM 5043 C C . ALA A 1 667 ? -28.991 -10.286 17.188 1.00 77.25 667 ALA A C 1
ATOM 5045 O O . ALA A 1 667 ? -29.695 -9.324 17.500 1.00 77.25 667 ALA A O 1
ATOM 5046 N N . ALA A 1 668 ? -27.662 -10.158 17.095 1.00 76.62 668 ALA A N 1
ATOM 5047 C CA . ALA A 1 668 ? -26.977 -8.879 17.268 1.00 76.62 668 ALA A CA 1
ATOM 5048 C C . ALA A 1 668 ? -27.307 -7.877 16.149 1.00 76.62 668 ALA A C 1
ATOM 5050 O O . ALA A 1 668 ? -27.352 -6.675 16.416 1.00 76.62 668 ALA A O 1
ATOM 5051 N N . HIS A 1 669 ? -27.633 -8.347 14.941 1.00 71.19 669 HIS A N 1
ATOM 5052 C CA . HIS A 1 669 ? -27.947 -7.480 13.804 1.00 71.19 669 HIS A CA 1
ATOM 5053 C C . HIS A 1 669 ? -29.164 -6.573 14.045 1.00 71.19 669 HIS A C 1
ATOM 5055 O O . HIS A 1 669 ? -29.143 -5.412 13.645 1.00 71.19 669 HIS A O 1
ATOM 5061 N N . GLN A 1 670 ? -30.189 -7.039 14.773 1.00 66.38 670 GLN A N 1
ATOM 5062 C CA . GLN A 1 670 ? -31.343 -6.198 15.136 1.00 66.38 670 GLN A CA 1
ATOM 5063 C C . GLN A 1 670 ? -30.931 -4.939 15.916 1.00 66.38 670 GLN A C 1
ATOM 5065 O O . GLN A 1 670 ? -31.558 -3.893 15.777 1.00 66.38 670 GLN A O 1
ATOM 5070 N N . ARG A 1 671 ? -29.850 -5.018 16.705 1.00 65.94 671 ARG A N 1
ATOM 5071 C CA . ARG A 1 671 ? -29.306 -3.873 17.450 1.00 65.94 671 ARG A CA 1
ATOM 5072 C C . ARG A 1 671 ? -28.514 -2.925 16.554 1.00 65.94 671 ARG A C 1
ATOM 5074 O O . ARG A 1 671 ? -28.587 -1.719 16.757 1.00 65.94 671 ARG A O 1
ATOM 5081 N N . VAL A 1 672 ? -27.795 -3.450 15.561 1.00 67.81 672 VAL A N 1
ATOM 5082 C CA . VAL A 1 672 ? -27.086 -2.619 14.575 1.00 67.81 672 VAL A CA 1
ATOM 5083 C C . VAL A 1 672 ? -28.082 -1.908 13.656 1.00 67.81 672 VAL A C 1
ATOM 5085 O O . VAL A 1 672 ? -27.900 -0.742 13.340 1.00 67.81 672 VAL A O 1
ATOM 5088 N N . ALA A 1 673 ? -29.185 -2.546 13.272 1.00 62.88 673 ALA A N 1
ATOM 5089 C CA . ALA A 1 673 ? -30.197 -1.928 12.413 1.00 62.88 673 ALA A CA 1
ATOM 5090 C C . ALA A 1 673 ? -30.968 -0.757 13.073 1.00 62.88 673 ALA A C 1
ATOM 5092 O O . ALA A 1 673 ? -31.670 -0.029 12.375 1.00 62.88 673 ALA A O 1
ATOM 5093 N N . GLY A 1 674 ? -30.840 -0.560 14.392 1.00 66.88 674 GLY A N 1
ATOM 5094 C CA . GLY A 1 674 ? -31.522 0.497 15.147 1.00 66.88 674 GLY A CA 1
ATOM 5095 C C . GLY A 1 674 ? -30.961 1.918 14.958 1.00 66.88 674 GLY A C 1
ATOM 5096 O O . GLY A 1 674 ? -29.930 2.131 14.312 1.00 66.88 674 GLY A O 1
ATOM 5097 N N . ASP A 1 675 ? -31.657 2.897 15.557 1.00 73.25 675 ASP A N 1
ATOM 5098 C CA . ASP A 1 675 ? -31.276 4.322 15.594 1.00 73.25 675 ASP A CA 1
ATOM 5099 C C . ASP A 1 675 ? -30.011 4.532 16.448 1.00 73.25 675 ASP A C 1
ATOM 5101 O O . ASP A 1 675 ? -29.948 4.113 17.610 1.00 73.25 675 ASP A O 1
ATOM 5105 N N . ASP A 1 676 ? -29.024 5.250 15.907 1.00 69.06 676 ASP A N 1
ATOM 5106 C CA . ASP A 1 676 ? -27.790 5.653 16.593 1.00 69.06 676 ASP A CA 1
ATOM 5107 C C . ASP A 1 676 ? -28.073 6.302 17.955 1.00 69.06 676 ASP A C 1
ATOM 5109 O O . ASP A 1 676 ? -27.351 6.070 18.929 1.00 69.06 676 ASP A O 1
ATOM 5113 N N . ARG A 1 677 ? -29.158 7.080 18.075 1.00 69.88 677 ARG A N 1
ATOM 5114 C CA . ARG A 1 677 ? -29.540 7.705 19.353 1.00 69.88 677 ARG A CA 1
ATOM 5115 C C . ARG A 1 677 ? -29.930 6.679 20.405 1.00 69.88 677 ARG A C 1
ATOM 5117 O O . ARG A 1 677 ? -29.697 6.906 21.592 1.00 69.88 677 ARG A O 1
ATOM 5124 N N . GLU A 1 678 ? -30.574 5.591 20.007 1.00 73.06 678 GLU A N 1
ATOM 5125 C CA . GLU A 1 678 ? -30.945 4.515 20.917 1.00 73.06 678 GLU A CA 1
ATOM 5126 C C . GLU A 1 678 ? -29.719 3.708 21.338 1.00 73.06 678 GLU A C 1
ATOM 5128 O O . GLU A 1 678 ? -29.542 3.452 22.531 1.00 73.06 678 GLU A O 1
ATOM 5133 N N . LEU A 1 679 ? -28.824 3.416 20.393 1.00 71.38 679 LEU A N 1
ATOM 5134 C CA . LEU A 1 679 ? -27.559 2.741 20.661 1.00 71.38 679 LEU A CA 1
ATOM 5135 C C . LEU A 1 679 ? -26.710 3.537 21.660 1.00 71.38 679 LEU A C 1
ATOM 5137 O O . LEU A 1 679 ? -26.343 3.006 22.708 1.00 71.38 679 LEU A O 1
ATOM 5141 N N . VAL A 1 680 ? -26.517 4.839 21.434 1.00 71.25 680 VAL A N 1
ATOM 5142 C CA . VAL A 1 680 ? -25.812 5.722 22.377 1.00 71.25 680 VAL A CA 1
ATOM 5143 C C . VAL A 1 680 ? -26.510 5.767 23.740 1.00 71.25 680 VAL A C 1
ATOM 5145 O O . VAL A 1 680 ? -25.850 5.684 24.773 1.00 71.25 680 VAL A O 1
ATOM 5148 N N . ARG A 1 681 ? -27.847 5.860 23.792 1.00 75.19 681 ARG A N 1
ATOM 5149 C CA . ARG A 1 681 ? -28.581 5.855 25.074 1.00 75.19 681 ARG A CA 1
ATOM 5150 C C . ARG A 1 681 ? -28.434 4.537 25.825 1.00 75.19 681 ARG A C 1
ATOM 5152 O O . ARG A 1 681 ? -28.303 4.568 27.044 1.00 75.19 681 ARG A O 1
ATOM 5159 N N . SER A 1 682 ? -28.493 3.403 25.131 1.00 75.25 682 SER A N 1
ATOM 5160 C CA . SER A 1 682 ? -28.310 2.080 25.732 1.00 75.25 682 SER A CA 1
ATOM 5161 C C . SER A 1 682 ? -26.899 1.930 26.300 1.00 75.25 682 SER A C 1
ATOM 5163 O O . SER A 1 682 ? -26.751 1.534 27.456 1.00 75.25 682 SER A O 1
ATOM 5165 N N . PHE A 1 683 ? -25.884 2.375 25.553 1.00 75.19 683 PHE A N 1
ATOM 5166 C CA . PHE A 1 683 ? -24.500 2.398 26.005 1.00 75.19 683 PHE A CA 1
ATOM 5167 C C . PHE A 1 683 ? -24.335 3.282 27.242 1.00 75.19 683 PHE A C 1
ATOM 5169 O O . PHE A 1 683 ? -23.892 2.800 28.278 1.00 75.19 683 PHE A O 1
ATOM 5176 N N . LEU A 1 684 ? -24.793 4.535 27.200 1.00 76.62 684 LEU A N 1
ATOM 5177 C CA . LEU A 1 684 ? -24.720 5.471 28.331 1.00 76.62 684 LEU A CA 1
ATOM 5178 C C . LEU A 1 684 ? -25.488 5.005 29.579 1.00 76.62 684 LEU A C 1
ATOM 5180 O O . LEU A 1 684 ? -25.250 5.515 30.673 1.00 76.62 684 LEU A O 1
ATOM 5184 N N . ARG A 1 685 ? -26.431 4.068 29.435 1.00 78.88 685 ARG A N 1
ATOM 5185 C CA . ARG A 1 685 ? -27.130 3.440 30.565 1.00 78.88 685 ARG A CA 1
ATOM 5186 C C . ARG A 1 685 ? -26.380 2.251 31.150 1.00 78.88 685 ARG A C 1
ATOM 5188 O O . ARG A 1 685 ? -26.670 1.921 32.299 1.00 78.88 685 ARG A O 1
ATOM 5195 N N . SER A 1 686 ? -25.476 1.626 30.401 1.00 78.38 686 SER A N 1
ATOM 5196 C CA . SER A 1 686 ? -24.615 0.551 30.902 1.00 78.38 686 SER A CA 1
ATOM 5197 C C . SER A 1 686 ? -23.603 1.089 31.914 1.00 78.38 686 SER A C 1
ATOM 5199 O O . SER A 1 686 ? -23.262 2.273 31.887 1.00 78.38 686 SER A O 1
ATOM 5201 N N . ASP A 1 687 ? -23.107 0.231 32.805 1.00 77.50 687 ASP A N 1
ATOM 5202 C CA . ASP A 1 687 ? -22.120 0.647 33.807 1.00 77.50 687 ASP A CA 1
ATOM 5203 C C . ASP A 1 687 ? -20.812 1.108 33.149 1.00 77.50 687 ASP A C 1
ATOM 5205 O O . ASP A 1 687 ? -20.256 2.139 33.536 1.00 77.50 687 ASP A O 1
ATOM 5209 N N . LEU A 1 688 ? -20.396 0.422 32.077 1.00 72.75 688 LEU A N 1
ATOM 5210 C CA . LEU A 1 688 ? -19.272 0.830 31.236 1.00 72.75 688 LEU A CA 1
ATOM 5211 C C . LEU A 1 688 ? -19.504 2.226 30.647 1.00 72.75 688 LEU A C 1
ATOM 5213 O O . LEU A 1 688 ? -18.685 3.114 30.842 1.00 72.75 688 LEU A O 1
ATOM 5217 N N . GLY A 1 689 ? -20.645 2.469 29.999 1.00 72.62 689 GLY A N 1
ATOM 5218 C CA . GLY A 1 689 ? -20.899 3.756 29.350 1.00 72.62 689 GLY A CA 1
ATOM 5219 C C . GLY A 1 689 ? -21.117 4.925 30.308 1.00 72.62 689 GLY A C 1
ATOM 5220 O O . GLY A 1 689 ? -20.742 6.048 29.975 1.00 72.62 689 GLY A O 1
ATOM 5221 N N . ARG A 1 690 ? -21.649 4.699 31.518 1.00 77.50 690 ARG A N 1
ATOM 5222 C CA . ARG A 1 690 ? -21.654 5.735 32.572 1.00 77.50 690 ARG A CA 1
ATOM 5223 C C . ARG A 1 690 ? -20.233 6.101 32.984 1.00 77.50 690 ARG A C 1
ATOM 5225 O O . ARG A 1 690 ? -19.926 7.280 33.139 1.00 77.50 690 ARG A O 1
ATOM 5232 N N . THR A 1 691 ? -19.385 5.090 33.132 1.00 77.00 691 THR A N 1
ATOM 5233 C CA . THR A 1 691 ? -17.980 5.238 33.513 1.00 77.00 691 THR A CA 1
ATOM 5234 C C . THR A 1 691 ? -17.210 5.990 32.423 1.00 77.00 691 THR A C 1
ATOM 5236 O O . THR A 1 691 ? -16.689 7.069 32.699 1.00 77.00 691 THR A O 1
ATOM 5239 N N . THR A 1 692 ? -17.298 5.544 31.166 1.00 73.44 692 THR A N 1
ATOM 5240 C CA . THR A 1 692 ? -16.734 6.225 29.989 1.00 73.44 692 THR A CA 1
ATOM 5241 C C . THR A 1 692 ? -17.243 7.661 29.842 1.00 73.44 692 THR A C 1
ATOM 5243 O O . THR A 1 692 ? -16.474 8.555 29.504 1.00 73.44 692 THR A O 1
ATOM 5246 N N . ALA A 1 693 ? -18.520 7.940 30.126 1.00 73.81 693 ALA A N 1
ATOM 5247 C CA . ALA A 1 693 ? -19.052 9.301 30.044 1.00 73.81 693 ALA A CA 1
ATOM 5248 C C . ALA A 1 693 ? -18.429 10.238 31.092 1.00 73.81 693 ALA A C 1
ATOM 5250 O O . ALA A 1 693 ? -18.079 11.374 30.766 1.00 73.81 693 ALA A O 1
ATOM 5251 N N . VAL A 1 694 ? -18.279 9.772 32.339 1.00 77.00 694 VAL A N 1
ATOM 5252 C CA . VAL A 1 694 ? -17.609 10.522 33.419 1.00 77.00 694 VAL A CA 1
ATOM 5253 C C . VAL A 1 694 ? -16.145 10.777 33.079 1.00 77.00 694 VAL A C 1
ATOM 5255 O O . VAL A 1 694 ? -15.659 11.900 33.232 1.00 77.00 694 VAL A O 1
ATOM 5258 N N . GLN A 1 695 ? -15.474 9.751 32.577 1.00 73.62 695 GLN A N 1
ATOM 5259 C CA . GLN A 1 695 ? -14.085 9.773 32.140 1.00 73.62 695 GLN A CA 1
ATOM 5260 C C . GLN A 1 695 ? -13.855 10.776 31.011 1.00 73.62 695 GLN A C 1
ATOM 5262 O O . GLN A 1 695 ? -13.078 11.717 31.165 1.00 73.62 695 GLN A O 1
ATOM 5267 N N . LEU A 1 696 ? -14.629 10.670 29.929 1.00 74.38 696 LEU A N 1
ATOM 5268 C CA . LEU A 1 696 ? -14.578 11.585 28.793 1.00 74.38 696 LEU A CA 1
ATOM 5269 C C . LEU A 1 696 ? -14.767 13.040 29.236 1.00 74.38 696 LEU A C 1
ATOM 5271 O O . LEU A 1 696 ? -13.987 13.912 28.862 1.00 74.38 696 LEU A O 1
ATOM 5275 N N . ALA A 1 697 ? -15.768 13.319 30.079 1.00 71.81 697 ALA A N 1
ATOM 5276 C CA . ALA A 1 697 ? -15.978 14.672 30.590 1.00 71.81 697 ALA A CA 1
ATOM 5277 C C . ALA A 1 697 ? -14.819 15.157 31.471 1.00 71.81 697 ALA A C 1
ATOM 5279 O O . ALA A 1 697 ? -14.527 16.352 31.486 1.00 71.81 697 ALA A O 1
ATOM 5280 N N . THR A 1 698 ? -14.153 14.253 32.193 1.00 76.25 698 THR A N 1
ATOM 5281 C CA . THR A 1 698 ? -12.967 14.569 32.999 1.00 76.25 698 THR A CA 1
ATOM 5282 C C . THR A 1 698 ? -11.801 14.969 32.106 1.00 76.25 698 THR A C 1
ATOM 5284 O O . THR A 1 698 ? -11.248 16.051 32.303 1.00 76.25 698 THR A O 1
ATOM 5287 N N . VAL A 1 699 ? -11.488 14.174 31.078 1.00 71.19 699 VAL A N 1
ATOM 5288 C CA . VAL A 1 699 ? -10.415 14.483 30.121 1.00 71.19 699 VAL A CA 1
ATOM 5289 C C . VAL A 1 699 ? -10.712 15.766 29.351 1.00 71.19 699 VAL A C 1
ATOM 5291 O O . VAL A 1 699 ? -9.857 16.641 29.286 1.00 71.19 699 VAL A O 1
ATOM 5294 N N . VAL A 1 700 ? -11.937 15.954 28.850 1.00 72.56 700 VAL A N 1
ATOM 5295 C CA . VAL A 1 700 ? -12.337 17.198 28.164 1.00 72.56 700 VAL A CA 1
ATOM 5296 C C . VAL A 1 700 ? -12.213 18.404 29.096 1.00 72.56 700 VAL A C 1
ATOM 5298 O O . VAL A 1 700 ? -11.727 19.456 28.684 1.00 72.56 700 VAL A O 1
ATOM 5301 N N . THR A 1 701 ? -12.604 18.264 30.367 1.00 72.25 701 THR A N 1
ATOM 5302 C CA . THR A 1 701 ? -12.430 19.337 31.355 1.00 72.25 701 THR A CA 1
ATOM 5303 C C . THR A 1 701 ? -10.952 19.657 31.546 1.00 72.25 701 THR A C 1
ATOM 5305 O O . THR A 1 701 ? -10.593 20.833 31.501 1.00 72.25 701 THR A O 1
ATOM 5308 N N . LYS A 1 702 ? -10.088 18.645 31.709 1.00 73.31 702 LYS A N 1
ATOM 5309 C CA . LYS A 1 702 ? -8.631 18.826 31.785 1.00 73.31 702 LYS A CA 1
ATOM 5310 C C . LYS A 1 702 ? -8.098 19.507 30.523 1.00 73.31 702 LYS A C 1
ATOM 5312 O O . LYS A 1 702 ? -7.427 20.518 30.642 1.00 73.31 702 LYS A O 1
ATOM 5317 N N . LEU A 1 703 ? -8.473 19.061 29.327 1.00 68.88 703 LEU A N 1
ATOM 5318 C CA . LEU A 1 703 ? -8.041 19.655 28.058 1.00 68.88 703 LEU A CA 1
ATOM 5319 C C . LEU A 1 703 ? -8.430 21.142 27.949 1.00 68.88 703 LEU A C 1
ATOM 5321 O O . LEU A 1 703 ? -7.611 21.971 27.575 1.00 68.88 703 LEU A O 1
ATOM 5325 N N . LEU A 1 704 ? -9.648 21.519 28.345 1.00 68.75 704 LEU A N 1
ATOM 5326 C CA . LEU A 1 704 ? -10.099 22.919 28.300 1.00 68.75 704 LEU A CA 1
ATOM 5327 C C . LEU A 1 704 ? -9.433 23.815 29.358 1.00 68.75 704 LEU A C 1
ATOM 5329 O O . LEU A 1 704 ? -9.343 25.029 29.180 1.00 68.75 704 LEU A O 1
ATOM 5333 N N . THR A 1 705 ? -9.008 23.237 30.482 1.00 69.25 705 THR A N 1
ATOM 5334 C CA . THR A 1 705 ? -8.487 23.990 31.638 1.00 69.25 705 THR A CA 1
ATOM 5335 C C . THR A 1 705 ? -6.958 23.981 31.726 1.00 69.25 705 THR A C 1
ATOM 5337 O O . THR A 1 705 ? -6.368 24.937 32.225 1.00 69.25 705 THR A O 1
ATOM 5340 N N . HIS A 1 706 ? -6.325 22.928 31.212 1.00 67.19 706 HIS A N 1
ATOM 5341 C CA . HIS A 1 706 ? -4.895 22.624 31.299 1.00 67.19 706 HIS A CA 1
ATOM 5342 C C . HIS A 1 706 ? -4.251 22.368 29.927 1.00 67.19 706 HIS A C 1
ATOM 5344 O O . HIS A 1 706 ? -3.028 22.450 29.812 1.00 67.19 706 HIS A O 1
ATOM 5350 N N . GLY A 1 707 ? -5.043 22.050 28.897 1.00 56.25 707 GLY A N 1
ATOM 5351 C CA . GLY A 1 707 ? -4.544 21.750 27.558 1.00 56.25 707 GLY A CA 1
ATOM 5352 C C . GLY A 1 707 ? -3.920 22.971 26.886 1.00 56.25 707 GLY A C 1
ATOM 5353 O O . GLY A 1 707 ? -4.372 24.110 27.045 1.00 56.25 707 GLY A O 1
ATOM 5354 N N . ARG A 1 708 ? -2.843 22.715 26.144 1.00 56.25 708 ARG A N 1
ATOM 5355 C CA . ARG A 1 708 ? -2.111 23.699 25.343 1.00 56.25 708 ARG A CA 1
ATOM 5356 C C . ARG A 1 708 ? -2.587 23.585 23.894 1.00 56.25 708 ARG A C 1
ATOM 5358 O O . ARG A 1 708 ? -2.466 22.515 23.314 1.00 56.25 708 ARG A O 1
ATOM 5365 N N . LEU A 1 709 ? -3.137 24.663 23.333 1.00 43.91 709 LEU A N 1
ATOM 5366 C CA . LEU A 1 709 ? -3.494 24.755 21.905 1.00 43.91 709 LEU A CA 1
ATOM 5367 C C . LEU A 1 709 ? -2.411 25.463 21.071 1.00 43.91 709 LEU A C 1
ATOM 5369 O O . LEU A 1 709 ? -2.545 25.552 19.855 1.00 43.91 709 LEU A O 1
ATOM 5373 N N . ASP A 1 710 ? -1.348 25.954 21.713 1.00 39.16 710 ASP A N 1
ATOM 5374 C CA . ASP A 1 710 ? -0.242 26.623 21.032 1.00 39.16 710 ASP A CA 1
ATOM 5375 C C . ASP A 1 710 ? 0.717 25.576 20.446 1.00 39.16 710 ASP A C 1
ATOM 5377 O O . ASP A 1 710 ? 1.098 24.618 21.125 1.00 39.16 710 ASP A O 1
ATOM 5381 N N . ALA A 1 711 ? 1.054 25.752 19.167 1.00 38.12 711 ALA A N 1
ATOM 5382 C CA . ALA A 1 711 ? 1.800 24.818 18.332 1.00 38.12 711 ALA A CA 1
ATOM 5383 C C . ALA A 1 711 ? 3.085 24.287 18.995 1.00 38.12 711 ALA A C 1
ATOM 5385 O O . ALA A 1 711 ? 3.837 25.025 19.633 1.00 38.12 711 ALA A O 1
ATOM 5386 N N . CYS A 1 712 ? 3.324 22.986 18.820 1.00 40.16 712 CYS A N 1
ATOM 5387 C CA . CYS A 1 712 ? 4.483 22.258 19.317 1.00 40.16 712 CYS A CA 1
ATOM 5388 C C . CYS A 1 712 ? 5.795 22.796 18.715 1.00 40.16 712 CYS A C 1
ATOM 5390 O O . CYS A 1 712 ? 6.262 22.292 17.700 1.00 40.16 712 CYS A O 1
ATOM 5392 N N . ASP A 1 713 ? 6.413 23.785 19.357 1.00 38.81 713 ASP A N 1
ATOM 5393 C CA . ASP A 1 713 ? 7.823 24.125 19.153 1.00 38.81 713 ASP A CA 1
ATOM 5394 C C . ASP A 1 713 ? 8.664 23.487 20.281 1.00 38.81 713 ASP A C 1
ATOM 5396 O O . ASP A 1 713 ? 8.567 23.915 21.437 1.00 38.81 713 ASP A O 1
ATOM 5400 N N . PRO A 1 714 ? 9.475 22.449 19.996 1.00 40.59 714 PRO A N 1
ATOM 5401 C CA . PRO A 1 714 ? 10.327 21.804 20.993 1.00 40.59 714 PRO A CA 1
ATOM 5402 C C . PRO A 1 714 ? 11.502 22.684 21.463 1.00 40.59 714 PRO A C 1
ATOM 5404 O O . PRO A 1 714 ? 12.140 22.337 22.458 1.00 40.59 714 PRO A O 1
ATOM 5407 N N . ALA A 1 715 ? 11.791 23.806 20.790 1.00 39.19 715 ALA A N 1
ATOM 5408 C CA . ALA A 1 715 ? 12.859 24.741 21.151 1.00 39.19 715 ALA A CA 1
ATOM 5409 C C . ALA A 1 715 ? 12.380 25.934 22.004 1.00 39.19 715 ALA A C 1
ATOM 5411 O O . ALA A 1 715 ? 13.205 26.704 22.505 1.00 39.19 715 ALA A O 1
ATOM 5412 N N . ALA A 1 716 ? 11.068 26.092 22.213 1.00 38.88 716 ALA A N 1
ATOM 5413 C CA . ALA A 1 716 ? 10.532 27.206 22.986 1.00 38.88 716 ALA A CA 1
ATOM 5414 C C . ALA A 1 716 ? 10.870 27.062 24.490 1.00 38.88 716 ALA A C 1
ATOM 5416 O O . ALA A 1 716 ? 10.529 26.046 25.110 1.00 38.88 716 ALA A O 1
ATOM 5417 N N . PRO A 1 717 ? 11.500 28.069 25.133 1.00 34.12 717 PRO A N 1
ATOM 5418 C CA . PRO A 1 717 ? 11.724 28.046 26.573 1.00 34.12 717 PRO A CA 1
ATOM 5419 C C . PRO A 1 717 ? 10.373 27.968 27.288 1.00 34.12 717 PRO A C 1
ATOM 5421 O O . PRO A 1 717 ? 9.457 28.738 27.005 1.00 34.12 717 PRO A O 1
ATOM 5424 N N . SER A 1 718 ? 10.244 27.019 28.215 1.00 39.62 718 SER A N 1
ATOM 5425 C CA . SER A 1 718 ? 9.004 26.710 28.933 1.00 39.62 718 SER A CA 1
ATOM 5426 C C . SER A 1 718 ? 8.231 27.968 29.381 1.00 39.62 718 SER A C 1
ATOM 5428 O O . SER A 1 718 ? 8.712 28.666 30.282 1.00 39.62 718 SER A O 1
ATOM 5430 N N . PRO A 1 719 ? 7.008 28.239 28.883 1.00 47.12 719 PRO A N 1
ATOM 5431 C CA . PRO A 1 719 ? 6.172 29.267 29.476 1.00 47.12 719 PRO A CA 1
ATOM 5432 C C . PRO A 1 719 ? 5.443 28.663 30.681 1.00 47.12 719 PRO A C 1
ATOM 5434 O O . PRO A 1 719 ? 4.525 27.843 30.566 1.00 47.12 719 PRO A O 1
ATOM 5437 N N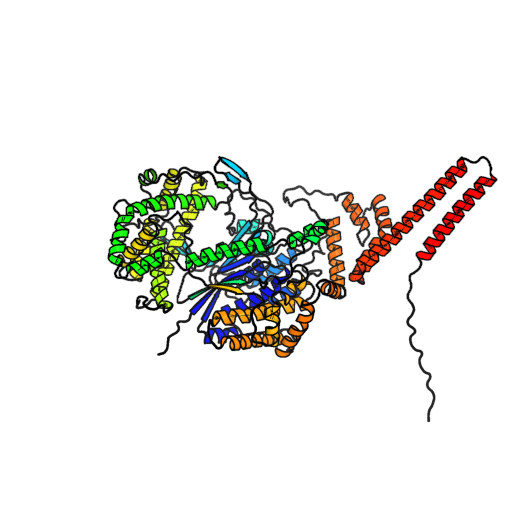 . ARG A 1 720 ? 5.888 29.062 31.873 1.00 52.06 720 ARG A N 1
ATOM 5438 C CA . ARG A 1 720 ? 5.237 28.802 33.160 1.00 52.06 720 ARG A CA 1
ATOM 5439 C C . ARG A 1 720 ? 4.130 29.843 33.392 1.00 52.06 720 ARG A C 1
ATOM 5441 O O . ARG A 1 720 ? 4.418 30.832 34.045 1.00 52.06 720 ARG A O 1
ATOM 5448 N N . MET A 1 721 ? 2.896 29.661 32.896 1.00 51.34 721 MET A N 1
ATOM 5449 C CA . MET A 1 721 ? 1.663 30.161 33.563 1.00 51.34 721 MET A CA 1
ATOM 5450 C C . MET A 1 721 ? 0.373 29.876 32.773 1.00 51.34 721 MET A C 1
ATOM 5452 O O . MET A 1 721 ? 0.258 30.230 31.606 1.00 51.34 721 MET A O 1
ATOM 5456 N N . ARG A 1 722 ? -0.641 29.312 33.451 1.00 59.91 722 ARG A N 1
ATOM 5457 C CA . ARG A 1 722 ? -2.030 29.217 32.956 1.00 59.91 722 ARG A CA 1
ATOM 5458 C C . ARG A 1 722 ? -2.632 30.615 32.781 1.00 59.91 722 ARG A C 1
ATOM 5460 O O . ARG A 1 722 ? -2.452 31.475 33.660 1.00 59.91 722 ARG A O 1
ATOM 5467 N N . SER A 1 723 ? -3.419 30.819 31.724 1.00 67.81 723 SER A N 1
ATOM 5468 C CA . SER A 1 723 ? -4.161 32.072 31.534 1.00 67.81 723 SER A CA 1
ATOM 5469 C C . SER A 1 723 ? -5.149 32.311 32.690 1.00 67.81 723 SER A C 1
ATOM 5471 O O . SER A 1 723 ? -5.594 31.378 33.367 1.00 67.81 723 SER A O 1
ATOM 5473 N N . GLY A 1 724 ? -5.496 33.576 32.953 1.00 67.25 724 GLY A N 1
ATOM 5474 C CA . GLY A 1 724 ? -6.507 33.916 33.965 1.00 67.25 724 GLY A CA 1
ATOM 5475 C C . GLY A 1 724 ? -7.862 33.257 33.672 1.00 67.25 724 GLY A C 1
ATOM 5476 O O . GLY A 1 724 ? -8.488 32.715 34.580 1.00 67.25 724 GLY A O 1
ATOM 5477 N N . ALA A 1 725 ? -8.253 33.208 32.393 1.00 67.75 725 ALA A N 1
ATOM 5478 C CA . ALA A 1 725 ? -9.493 32.587 31.929 1.00 67.75 725 ALA A CA 1
ATOM 5479 C C . ALA A 1 725 ? -9.537 31.071 32.186 1.00 67.75 725 ALA A C 1
ATOM 5481 O O . ALA A 1 725 ? -10.553 30.567 32.663 1.00 67.75 725 ALA A O 1
ATOM 5482 N N . GLN A 1 726 ? -8.432 30.353 31.951 1.00 72.94 726 GLN A N 1
ATOM 5483 C CA . GLN A 1 726 ? -8.331 28.916 32.243 1.00 72.94 726 GLN A CA 1
ATOM 5484 C C . GLN A 1 726 ? -8.512 28.621 33.736 1.00 72.94 726 GLN A C 1
ATOM 5486 O O . GLN A 1 726 ? -9.275 27.726 34.090 1.00 72.94 726 GLN A O 1
ATOM 5491 N N . ARG A 1 727 ? -7.896 29.418 34.621 1.00 72.69 727 ARG A N 1
ATOM 5492 C CA . ARG A 1 727 ? -8.057 29.271 36.081 1.00 72.69 727 ARG A CA 1
ATOM 5493 C C . ARG A 1 727 ? -9.493 29.526 36.544 1.00 72.69 727 ARG A C 1
ATOM 5495 O O . ARG A 1 727 ? -9.984 28.852 37.448 1.00 72.69 727 ARG A O 1
ATOM 5502 N N . THR A 1 728 ? -10.178 30.489 35.932 1.00 76.38 728 THR A N 1
ATOM 5503 C CA . THR A 1 728 ? -11.595 30.755 36.215 1.00 76.38 728 THR A CA 1
ATOM 5504 C C . THR A 1 728 ? -12.493 29.624 35.704 1.00 76.38 728 THR A C 1
ATOM 5506 O O . THR A 1 728 ? -13.373 29.172 36.436 1.00 76.38 728 THR A O 1
ATOM 5509 N N . LEU A 1 729 ? -12.248 29.114 34.494 1.00 75.06 729 LEU A N 1
ATOM 5510 C CA . LEU A 1 729 ? -12.984 27.983 33.923 1.00 75.06 729 LEU A CA 1
ATOM 5511 C C . LEU A 1 729 ? -12.797 26.703 34.754 1.00 75.06 729 LEU A C 1
ATOM 5513 O O . LEU A 1 729 ? -13.763 25.999 35.046 1.00 75.06 729 LEU A O 1
ATOM 5517 N N . GLU A 1 730 ? -11.572 26.436 35.204 1.00 77.81 730 GLU A N 1
ATOM 5518 C CA . GLU A 1 730 ? -11.247 25.318 36.090 1.00 77.81 730 GLU A CA 1
ATOM 5519 C C . GLU A 1 730 ? -12.033 25.403 37.401 1.00 77.81 730 GLU A C 1
ATOM 5521 O O . GLU A 1 730 ? -12.698 24.443 37.794 1.00 77.81 730 GLU A O 1
ATOM 5526 N N . ALA A 1 731 ? -12.068 26.582 38.027 1.00 77.06 731 ALA A N 1
ATOM 5527 C CA . ALA A 1 731 ? -12.857 26.813 39.231 1.00 77.06 731 ALA A CA 1
ATOM 5528 C C . ALA A 1 731 ? -14.358 26.516 39.020 1.00 77.06 731 ALA A C 1
ATOM 5530 O O . ALA A 1 731 ? -15.006 25.972 39.924 1.00 77.06 731 ALA A O 1
ATOM 5531 N N . MET A 1 732 ? -14.890 26.822 37.829 1.00 78.31 732 MET A N 1
ATOM 5532 C CA . MET A 1 732 ? -16.297 26.635 37.455 1.00 78.31 732 MET A CA 1
ATOM 5533 C C . MET A 1 732 ? -16.689 25.188 37.124 1.00 78.31 732 MET A C 1
ATOM 5535 O O . MET A 1 732 ? -17.851 24.824 37.317 1.00 78.31 732 MET A O 1
ATOM 5539 N N . VAL A 1 733 ? -15.767 24.364 36.615 1.00 77.81 733 VAL A N 1
ATOM 5540 C CA . VAL A 1 733 ? -16.094 23.031 36.066 1.00 77.81 733 VAL A CA 1
ATOM 5541 C C . VAL A 1 733 ? -15.502 21.884 36.897 1.00 77.81 733 VAL A C 1
ATOM 5543 O O . VAL A 1 733 ? -16.158 20.847 37.042 1.00 77.81 733 VAL A O 1
ATOM 5546 N N . ALA A 1 734 ? -14.332 22.067 37.522 1.00 75.06 734 ALA A N 1
ATOM 5547 C CA . ALA A 1 734 ? -13.601 21.002 38.216 1.00 75.06 734 ALA A CA 1
ATOM 5548 C C . ALA A 1 734 ? -14.373 20.391 39.402 1.00 75.06 734 ALA A C 1
ATOM 5550 O O . ALA A 1 734 ? -14.998 21.093 40.211 1.00 75.06 734 ALA A O 1
ATOM 5551 N N . VAL A 1 735 ? -14.309 19.061 39.535 1.00 72.81 735 VAL A N 1
ATOM 5552 C CA . VAL A 1 735 ? -14.947 18.312 40.633 1.00 72.81 735 VAL A CA 1
ATOM 5553 C C . VAL A 1 735 ? -14.323 18.698 41.976 1.00 72.81 735 VAL A C 1
ATOM 5555 O O . VAL A 1 735 ? -15.032 19.222 42.843 1.00 72.81 735 VAL A O 1
ATOM 5558 N N . ALA A 1 736 ? -13.007 18.513 42.109 1.00 74.56 736 ALA A N 1
ATOM 5559 C CA . ALA A 1 736 ? -12.213 18.930 43.263 1.00 74.56 736 ALA A CA 1
ATOM 5560 C C . ALA A 1 736 ? -12.009 20.453 43.283 1.00 74.56 736 ALA A C 1
ATOM 5562 O O . ALA A 1 736 ? -12.250 21.130 42.282 1.00 74.56 736 ALA A O 1
ATOM 5563 N N . GLU A 1 737 ? -11.681 21.011 44.448 1.00 75.94 737 GLU A N 1
ATOM 5564 C CA . GLU A 1 737 ? -11.340 22.431 44.574 1.00 75.94 737 GLU A CA 1
ATOM 5565 C C . GLU A 1 737 ? -9.888 22.652 44.129 1.00 75.94 737 GLU A C 1
ATOM 5567 O O . GLU A 1 737 ? -9.004 22.028 44.709 1.00 75.94 737 GLU A O 1
ATOM 5572 N N . PRO A 1 738 ? -9.636 23.494 43.107 1.00 75.44 738 PRO A N 1
ATOM 5573 C CA . PRO A 1 738 ? -8.273 23.818 42.696 1.00 75.44 738 PRO A CA 1
ATOM 5574 C C . PRO A 1 738 ? -7.514 24.565 43.799 1.00 75.44 738 PRO A C 1
ATOM 5576 O O . PRO A 1 738 ? -8.092 25.386 44.514 1.00 75.44 738 PRO A O 1
ATOM 5579 N N . GLU A 1 739 ? -6.210 24.331 43.912 1.00 70.44 739 GLU A N 1
ATOM 5580 C CA . GLU A 1 739 ? -5.357 25.036 44.871 1.00 70.44 739 GLU A CA 1
ATOM 5581 C C . GLU A 1 739 ? -5.133 26.505 44.461 1.00 70.44 739 GLU A C 1
ATOM 5583 O O . GLU A 1 739 ? -5.088 26.849 43.279 1.00 70.44 739 GLU A O 1
ATOM 5588 N N . GLY A 1 740 ? -4.997 27.407 45.440 1.00 70.75 740 GLY A N 1
ATOM 5589 C CA . GLY A 1 740 ? -4.620 28.805 45.175 1.00 70.75 740 GLY A CA 1
ATOM 5590 C C . GLY A 1 740 ? -5.690 29.677 44.495 1.00 70.75 740 GLY A C 1
ATOM 5591 O O . GLY A 1 740 ? -5.353 30.609 43.763 1.00 70.75 740 GLY A O 1
ATOM 5592 N N . LEU A 1 741 ? -6.984 29.409 44.718 1.00 76.19 741 LEU A N 1
ATOM 5593 C CA . LEU A 1 741 ? -8.080 30.207 44.149 1.00 76.19 741 LEU A CA 1
ATOM 5594 C C . LEU A 1 741 ? -8.070 31.666 44.639 1.00 76.19 741 LEU A C 1
ATOM 5596 O O . LEU A 1 741 ? -8.163 31.938 45.838 1.00 76.19 741 LEU A O 1
ATOM 5600 N N . THR A 1 742 ? -8.079 32.606 43.692 1.00 82.25 742 THR A N 1
ATOM 5601 C CA . THR A 1 742 ? -8.343 34.028 43.954 1.00 82.25 742 THR A CA 1
ATOM 5602 C C . THR A 1 742 ? -9.789 34.244 44.417 1.00 82.25 742 THR A C 1
ATOM 5604 O O . THR A 1 742 ? -10.668 33.410 44.177 1.00 82.25 742 THR A O 1
ATOM 5607 N N . LEU A 1 743 ? -10.071 35.393 45.044 1.00 77.56 743 LEU A N 1
ATOM 5608 C CA . LEU A 1 743 ? -11.416 35.740 45.525 1.00 77.56 743 LEU A CA 1
ATOM 5609 C C . LEU A 1 743 ? -12.479 35.643 44.409 1.00 77.56 743 LEU A C 1
ATOM 5611 O O . LEU A 1 743 ? -13.539 35.058 44.620 1.00 77.56 743 LEU A O 1
ATOM 5615 N N . GLY A 1 744 ? -12.164 36.141 43.206 1.00 76.75 744 GLY A N 1
ATOM 5616 C CA . GLY A 1 744 ? -13.048 36.065 42.035 1.00 76.75 744 GLY A CA 1
ATOM 5617 C C . GLY A 1 744 ? -13.290 34.637 41.525 1.00 76.75 744 GLY A C 1
ATOM 5618 O O . GLY A 1 744 ? -14.384 34.310 41.071 1.00 76.75 744 GLY A O 1
ATOM 5619 N N . ASN A 1 745 ? -12.310 33.741 41.653 1.00 82.31 745 ASN A N 1
ATOM 5620 C CA . ASN A 1 745 ? -12.488 32.342 41.258 1.00 82.31 745 ASN A CA 1
ATOM 5621 C C . ASN A 1 745 ? -13.294 31.551 42.302 1.00 82.31 745 ASN A C 1
ATOM 5623 O O . ASN A 1 745 ? -14.067 30.663 41.937 1.00 82.31 745 ASN A O 1
ATOM 5627 N N . ARG A 1 746 ? -13.191 31.906 43.592 1.00 80.25 746 ARG A N 1
ATOM 5628 C CA . ARG A 1 746 ? -14.052 31.343 44.648 1.00 80.25 746 ARG A CA 1
ATOM 5629 C C . ARG A 1 746 ? -15.520 31.708 44.434 1.00 80.25 746 ARG A C 1
ATOM 5631 O O . ARG A 1 746 ? -16.382 30.836 44.546 1.00 80.25 746 ARG A O 1
ATOM 5638 N N . THR A 1 747 ? -15.815 32.958 44.074 1.00 77.00 747 THR A N 1
ATOM 5639 C CA . THR A 1 747 ? -17.193 33.387 43.777 1.00 77.00 747 THR A CA 1
ATOM 5640 C C . THR A 1 747 ? -17.733 32.722 42.512 1.00 77.00 747 THR A C 1
ATOM 5642 O O . THR A 1 747 ? -18.853 32.209 42.529 1.00 77.00 747 THR A O 1
ATOM 5645 N N . ALA A 1 748 ? -16.927 32.622 41.451 1.00 75.94 748 ALA A N 1
ATOM 5646 C CA . ALA A 1 748 ? -17.283 31.887 40.235 1.00 75.94 748 ALA A CA 1
ATOM 5647 C C . ALA A 1 748 ? -17.607 30.403 40.504 1.00 75.94 748 ALA A C 1
ATOM 5649 O O . ALA A 1 748 ? -18.617 29.880 40.020 1.00 75.94 748 ALA A O 1
ATOM 5650 N N . ARG A 1 749 ? -16.795 29.722 41.322 1.00 82.44 749 ARG A N 1
ATOM 5651 C CA . ARG A 1 749 ? -17.022 28.327 41.735 1.00 82.44 749 ARG A CA 1
ATOM 5652 C C . ARG A 1 749 ? -18.291 28.158 42.569 1.00 82.44 749 ARG A C 1
ATOM 5654 O O . ARG A 1 749 ? -19.010 27.171 42.406 1.00 82.44 749 ARG A O 1
ATOM 5661 N N . TRP A 1 750 ? -18.569 29.105 43.463 1.00 80.38 750 TRP A N 1
ATOM 5662 C CA . TRP A 1 750 ? -19.778 29.092 44.284 1.00 80.38 750 TRP A CA 1
ATOM 5663 C C . TRP A 1 750 ? -21.042 29.253 43.427 1.00 80.38 750 TRP A C 1
ATOM 5665 O O . TRP A 1 750 ? -21.946 28.420 43.516 1.00 80.38 750 TRP A O 1
ATOM 5675 N N . LEU A 1 751 ? -21.060 30.241 42.522 1.00 77.56 751 LEU A N 1
ATOM 5676 C CA . LEU A 1 751 ? -22.179 30.497 41.603 1.00 77.56 751 LEU A CA 1
ATOM 5677 C C . LEU A 1 751 ? -22.479 29.298 40.694 1.00 77.56 751 LEU A C 1
ATOM 5679 O O . LEU A 1 751 ? -23.636 28.951 40.464 1.00 77.56 751 LEU A O 1
ATOM 5683 N N . THR A 1 752 ? -21.437 28.628 40.204 1.00 80.44 752 THR A N 1
ATOM 5684 C CA . THR A 1 752 ? -21.575 27.453 39.330 1.00 80.44 752 THR A CA 1
ATOM 5685 C C . THR A 1 752 ? -21.843 26.154 40.090 1.00 80.44 752 THR A C 1
ATOM 5687 O O . THR A 1 752 ? -22.240 25.166 39.473 1.00 80.44 752 THR A O 1
ATOM 5690 N N . GLY A 1 753 ? -21.719 26.129 41.422 1.00 79.62 753 GLY A N 1
ATOM 5691 C CA . GLY A 1 753 ? -21.884 24.941 42.268 1.00 79.62 753 GLY A CA 1
ATOM 5692 C C . GLY A 1 753 ? -23.152 24.109 42.000 1.00 79.62 753 GLY A C 1
ATOM 5693 O O . GLY A 1 753 ? -23.045 22.887 41.841 1.00 79.62 753 GLY A O 1
ATOM 5694 N N . PRO A 1 754 ? -24.354 24.709 41.890 1.00 80.12 754 PRO A N 1
ATOM 5695 C CA . PRO A 1 754 ? -25.582 23.974 41.581 1.00 80.12 754 PRO A CA 1
ATOM 5696 C C . PRO A 1 754 ? -25.590 23.329 40.189 1.00 80.12 754 PRO A C 1
ATOM 5698 O O . PRO A 1 754 ? -26.071 22.200 40.050 1.00 80.12 754 PRO A O 1
ATOM 5701 N N . LEU A 1 755 ? -25.061 24.028 39.177 1.00 78.25 755 LEU A N 1
ATOM 5702 C CA . LEU A 1 755 ? -24.955 23.546 37.796 1.00 78.25 755 LEU A CA 1
ATOM 5703 C C . LEU A 1 755 ? -23.875 22.470 37.675 1.00 78.25 755 LEU A C 1
ATOM 5705 O O . LEU A 1 755 ? -24.171 21.370 37.218 1.00 78.25 755 LEU A O 1
ATOM 5709 N N . ARG A 1 756 ? -22.673 22.734 38.192 1.00 83.38 756 ARG A N 1
ATOM 5710 C CA . ARG A 1 756 ? -21.544 21.798 38.265 1.00 83.38 756 ARG A CA 1
ATOM 5711 C C . ARG A 1 756 ? -21.923 20.514 38.999 1.00 83.38 756 ARG A C 1
ATOM 5713 O O . ARG A 1 756 ? -21.738 19.413 38.492 1.00 83.38 756 ARG A O 1
ATOM 5720 N N . GLY A 1 757 ? -22.545 20.630 40.172 1.00 80.62 757 GLY A N 1
ATOM 5721 C CA . GLY A 1 757 ? -23.010 19.472 40.933 1.00 80.62 757 GLY A CA 1
ATOM 5722 C C . GLY A 1 757 ? -24.149 18.711 40.245 1.00 80.62 757 GLY A C 1
ATOM 5723 O O . GLY A 1 757 ? -24.319 17.518 40.490 1.00 80.62 757 GLY A O 1
ATOM 5724 N N . ALA A 1 758 ? -24.974 19.362 39.422 1.00 80.38 758 ALA A N 1
ATOM 5725 C CA . ALA A 1 758 ? -25.990 18.687 38.611 1.00 80.38 758 ALA A CA 1
ATOM 5726 C C . ALA A 1 758 ? -25.396 18.009 37.370 1.00 80.38 758 ALA A C 1
ATOM 5728 O O . ALA A 1 758 ? -25.858 16.926 37.019 1.00 80.38 758 ALA A O 1
ATOM 5729 N N . PHE A 1 759 ? -24.368 18.612 36.770 1.00 81.62 759 PHE A N 1
ATOM 5730 C CA . PHE A 1 759 ? -23.598 18.063 35.660 1.00 81.62 759 PHE A CA 1
ATOM 5731 C C . PHE A 1 759 ? -22.956 16.729 36.058 1.00 81.62 759 PHE A C 1
ATOM 5733 O O . PHE A 1 759 ? -23.356 15.680 35.556 1.00 81.62 759 PHE A O 1
ATOM 5740 N N . TRP A 1 760 ? -22.071 16.743 37.060 1.00 81.94 760 TRP A N 1
ATOM 5741 C CA . TRP A 1 760 ? -21.319 15.556 37.482 1.00 81.94 760 TRP A CA 1
ATOM 5742 C C . TRP A 1 760 ? -22.209 14.446 38.059 1.00 81.94 760 TRP A C 1
ATOM 5744 O O . TRP A 1 760 ? -22.026 13.276 37.738 1.00 81.94 760 TRP A O 1
ATOM 5754 N N . ARG A 1 761 ? -23.245 14.790 38.845 1.00 82.75 761 ARG A N 1
ATOM 5755 C CA . ARG A 1 761 ? -24.233 13.797 39.327 1.00 82.75 761 ARG A CA 1
ATOM 5756 C C . ARG A 1 761 ? -25.159 13.283 38.228 1.00 82.75 761 ARG A C 1
ATOM 5758 O O . ARG A 1 761 ? -25.741 12.212 38.374 1.00 82.75 761 ARG A O 1
ATOM 5765 N N . GLY A 1 762 ? -25.400 14.082 37.191 1.00 79.12 762 GLY A N 1
ATOM 5766 C CA . GLY A 1 762 ? -26.150 13.662 36.013 1.00 79.12 762 GLY A CA 1
ATOM 5767 C C . GLY A 1 762 ? -25.369 12.602 35.258 1.00 79.12 762 GLY A C 1
ATOM 5768 O O . GLY A 1 762 ? -25.888 11.518 35.034 1.00 79.12 762 GLY A O 1
ATOM 5769 N N . LEU A 1 763 ? -24.105 12.901 34.986 1.00 79.00 763 LEU A N 1
ATOM 5770 C CA . LEU A 1 763 ? -23.179 12.045 34.265 1.00 79.00 763 LEU A CA 1
ATOM 5771 C C . LEU A 1 763 ? -22.926 10.704 34.973 1.00 79.00 763 LEU A C 1
ATOM 5773 O O . LEU A 1 763 ? -22.990 9.665 34.335 1.00 79.00 763 LEU A O 1
ATOM 5777 N N . SER A 1 764 ? -22.743 10.698 36.298 1.00 79.56 764 SER A N 1
ATOM 5778 C CA . SER A 1 764 ? -22.498 9.449 37.035 1.00 79.56 764 SER A CA 1
ATOM 5779 C C . SER A 1 764 ? -23.739 8.575 37.242 1.00 79.56 764 SER A C 1
ATOM 5781 O O . SER A 1 764 ? -23.618 7.359 37.357 1.00 79.56 764 SER A O 1
ATOM 5783 N N . LYS A 1 765 ? -24.943 9.164 37.306 1.00 81.00 765 LYS A N 1
ATOM 5784 C CA . LYS A 1 765 ? -26.186 8.407 37.550 1.00 81.00 765 LYS A CA 1
ATOM 5785 C C . LYS A 1 765 ? -26.912 7.999 36.274 1.00 81.00 765 LYS A C 1
ATOM 5787 O O . LYS A 1 765 ? -27.365 6.868 36.172 1.00 81.00 765 LYS A O 1
ATOM 5792 N N . ASP A 1 766 ? -27.115 8.946 35.363 1.00 80.88 766 ASP A N 1
ATOM 5793 C CA . ASP A 1 766 ? -27.805 8.721 34.091 1.00 80.88 766 ASP A CA 1
ATOM 5794 C C . ASP A 1 766 ? -27.465 9.849 33.095 1.00 80.88 766 ASP A C 1
ATOM 5796 O O . ASP A 1 766 ? -28.164 10.879 33.061 1.00 80.88 766 ASP A O 1
ATOM 5800 N N . PRO A 1 767 ? -26.415 9.661 32.268 1.00 78.62 767 PRO A N 1
ATOM 5801 C CA . PRO A 1 767 ? -25.996 10.630 31.260 1.00 78.62 767 PRO A CA 1
ATOM 5802 C C . PRO A 1 767 ? -27.114 11.015 30.286 1.00 78.62 767 PRO A C 1
ATOM 5804 O O . PRO A 1 767 ? -27.165 12.149 29.812 1.00 78.62 767 PRO A O 1
ATOM 5807 N N . THR A 1 768 ? -28.064 10.114 30.012 1.00 75.56 768 THR A N 1
ATOM 5808 C CA . THR A 1 768 ? -29.119 10.354 29.014 1.00 75.56 768 THR A CA 1
ATOM 5809 C C . THR A 1 768 ? -30.103 11.448 29.438 1.00 75.56 768 THR A C 1
ATOM 5811 O O . THR A 1 768 ? -30.740 12.084 28.597 1.00 75.56 768 THR A O 1
ATOM 5814 N N . THR A 1 769 ? -30.197 11.731 30.743 1.00 78.19 769 THR A N 1
ATOM 5815 C CA . THR A 1 769 ? -31.053 12.795 31.293 1.00 78.19 769 THR A CA 1
ATOM 5816 C C . THR A 1 769 ? -30.295 14.088 31.606 1.00 78.19 769 THR A C 1
ATOM 5818 O O . THR A 1 769 ? -30.906 15.053 32.081 1.00 78.19 769 THR A O 1
ATOM 5821 N N . LEU A 1 770 ? -28.989 14.146 31.311 1.00 75.31 770 LEU A N 1
ATOM 5822 C CA . LEU A 1 770 ? -28.093 15.255 31.651 1.00 75.31 770 LEU A CA 1
ATOM 5823 C C . LEU A 1 770 ? -28.601 16.602 31.127 1.00 75.31 770 LEU A C 1
ATOM 5825 O O . LEU A 1 770 ? -28.785 17.531 31.913 1.00 75.31 770 LEU A O 1
ATOM 5829 N N . ALA A 1 771 ? -28.913 16.693 29.831 1.00 70.56 771 ALA A N 1
ATOM 5830 C CA . ALA A 1 771 ? -29.391 17.929 29.206 1.00 70.56 771 ALA A CA 1
ATOM 5831 C C . ALA A 1 771 ? -30.677 18.452 29.867 1.00 70.56 771 ALA A C 1
ATOM 5833 O O . ALA A 1 771 ? -30.810 19.642 30.155 1.00 70.56 771 ALA A O 1
ATOM 5834 N N . ARG A 1 772 ? -31.613 17.548 30.187 1.00 75.12 772 ARG A N 1
ATOM 5835 C CA . ARG A 1 772 ? -32.865 17.899 30.870 1.00 75.12 772 ARG A CA 1
ATOM 5836 C C . ARG A 1 772 ? -32.591 18.421 32.281 1.00 75.12 772 ARG A C 1
ATOM 5838 O O . ARG A 1 772 ? -33.135 19.455 32.656 1.00 75.12 772 ARG A O 1
ATOM 5845 N N . ARG A 1 773 ? -31.727 17.743 33.046 1.00 76.50 773 ARG A N 1
ATOM 5846 C CA . ARG A 1 773 ? -31.358 18.136 34.419 1.00 76.50 773 ARG A CA 1
ATOM 5847 C C . ARG A 1 773 ? -30.614 19.471 34.459 1.00 76.50 773 ARG A C 1
ATOM 5849 O O . ARG A 1 773 ? -30.918 20.294 35.322 1.00 76.50 773 ARG A O 1
ATOM 5856 N N . LEU A 1 774 ? -29.685 19.695 33.528 1.00 75.38 774 LEU A N 1
ATOM 5857 C CA . LEU A 1 774 ? -28.963 20.960 33.374 1.00 75.38 774 LEU A CA 1
ATOM 5858 C C . LEU A 1 774 ? -29.916 22.099 33.036 1.00 75.38 774 LEU A C 1
ATOM 5860 O O . LEU A 1 774 ? -29.902 23.112 33.727 1.00 75.38 774 LEU A O 1
ATOM 5864 N N . ARG A 1 775 ? -30.804 21.907 32.053 1.00 74.62 775 ARG A N 1
ATOM 5865 C CA . ARG A 1 775 ? -31.816 22.902 31.676 1.00 74.62 775 ARG A CA 1
ATOM 5866 C C . ARG A 1 775 ? -32.698 23.283 32.861 1.00 74.62 775 ARG A C 1
ATOM 5868 O O . ARG A 1 775 ? -32.866 24.464 33.139 1.00 74.62 775 ARG A O 1
ATOM 5875 N N . THR A 1 776 ? -33.222 22.303 33.597 1.00 74.56 776 THR A N 1
ATOM 5876 C CA . THR A 1 776 ? -34.041 22.575 34.788 1.00 74.56 776 THR A CA 1
ATOM 5877 C C . THR A 1 776 ? -33.255 23.353 35.846 1.00 74.56 776 THR A C 1
ATOM 5879 O O . THR A 1 776 ? -33.790 24.278 36.449 1.00 74.56 776 THR A O 1
ATOM 5882 N N . ARG A 1 777 ? -31.978 23.022 36.070 1.00 79.25 777 ARG A N 1
ATOM 5883 C CA . ARG A 1 777 ? -31.128 23.720 37.049 1.00 79.25 777 ARG A CA 1
ATOM 5884 C C . ARG A 1 777 ? -30.762 25.135 36.610 1.00 79.25 777 ARG A C 1
ATOM 5886 O O . ARG A 1 777 ? -30.766 26.024 37.454 1.00 79.25 777 ARG A O 1
ATOM 5893 N N . LEU A 1 778 ? -30.514 25.343 35.320 1.00 75.56 778 LEU A N 1
ATOM 5894 C CA . LEU A 1 778 ? -30.256 26.655 34.735 1.00 75.56 778 LEU A CA 1
ATOM 5895 C C . LEU A 1 778 ? -31.482 27.560 34.861 1.00 75.56 778 LEU A C 1
ATOM 5897 O O . LEU A 1 778 ? -31.355 28.680 35.338 1.00 75.56 778 LEU A O 1
ATOM 5901 N N . ILE A 1 779 ? -32.672 27.051 34.526 1.00 74.31 779 ILE A N 1
ATOM 5902 C CA . ILE A 1 779 ? -33.934 27.784 34.697 1.00 74.31 779 ILE A CA 1
ATOM 5903 C C . ILE A 1 779 ? -34.123 28.182 36.165 1.00 74.31 779 ILE A C 1
ATOM 5905 O O . ILE A 1 779 ? -34.385 29.343 36.452 1.00 74.31 779 ILE A O 1
ATOM 5909 N N . MET A 1 780 ? -33.933 27.252 37.107 1.00 75.44 780 MET A N 1
ATOM 5910 C CA . MET A 1 780 ? -34.051 27.559 38.539 1.00 75.44 780 MET A CA 1
ATOM 5911 C C . MET A 1 780 ? -33.038 28.617 38.998 1.00 75.44 780 MET A C 1
ATOM 5913 O O . MET A 1 780 ? -33.379 29.471 39.812 1.00 75.44 780 MET A O 1
ATOM 5917 N N . MET A 1 781 ? -31.813 28.583 38.469 1.00 75.56 781 MET A N 1
ATOM 5918 C CA . MET A 1 781 ? -30.779 29.575 38.768 1.00 75.56 781 MET A CA 1
ATOM 5919 C C . MET A 1 781 ? -31.134 30.958 38.207 1.00 75.56 781 MET A C 1
ATOM 5921 O O . MET A 1 781 ? -31.001 31.945 38.921 1.00 75.56 781 MET A O 1
ATOM 5925 N N . LEU A 1 782 ? -31.631 31.034 36.968 1.00 73.75 782 LEU A N 1
ATOM 5926 C CA . LEU A 1 782 ? -32.075 32.285 36.344 1.00 73.75 782 LEU A CA 1
ATOM 5927 C C . LEU A 1 782 ? -33.272 32.893 37.083 1.00 73.75 782 LEU A C 1
ATOM 5929 O O . LEU A 1 782 ? -33.290 34.094 37.331 1.00 73.75 782 LEU A O 1
ATOM 5933 N N . VAL A 1 783 ? -34.234 32.063 37.498 1.00 73.62 783 VAL A N 1
ATOM 5934 C CA . VAL A 1 783 ? -35.375 32.500 38.317 1.00 73.62 783 VAL A CA 1
ATOM 5935 C C . VAL A 1 783 ? -34.899 33.043 39.665 1.00 73.62 783 VAL A C 1
ATOM 5937 O O . VAL A 1 783 ? -35.354 34.099 40.093 1.00 73.62 783 VAL A O 1
ATOM 5940 N N . PHE A 1 784 ? -33.955 32.364 40.322 1.00 72.06 784 PHE A N 1
ATOM 5941 C CA . PHE A 1 784 ? -33.373 32.841 41.578 1.00 72.06 784 PHE A CA 1
ATOM 5942 C C . PHE A 1 784 ? -32.597 34.156 41.399 1.00 72.06 784 PHE A C 1
ATOM 5944 O O . PHE A 1 784 ? -32.741 35.065 42.211 1.00 72.06 784 PHE A O 1
ATOM 5951 N N . ALA A 1 785 ? -31.821 34.290 40.320 1.00 69.19 785 ALA A N 1
ATOM 5952 C CA . ALA A 1 785 ? -31.086 35.514 40.007 1.00 69.19 785 ALA A CA 1
ATOM 5953 C C . ALA A 1 785 ? -32.032 36.695 39.738 1.00 69.19 785 ALA A C 1
ATOM 5955 O O . ALA A 1 785 ? -31.837 37.770 40.300 1.00 69.19 785 ALA A O 1
ATOM 5956 N N . ALA A 1 786 ? -33.095 36.486 38.955 1.00 68.12 786 ALA A N 1
ATOM 5957 C CA . ALA A 1 786 ? -34.125 37.498 38.720 1.00 68.12 786 ALA A CA 1
ATOM 5958 C C . ALA A 1 786 ? -34.769 37.961 40.037 1.00 68.12 786 ALA A C 1
ATOM 5960 O O . ALA A 1 786 ? -34.988 39.148 40.256 1.00 68.12 786 ALA A O 1
ATOM 5961 N N . PHE A 1 787 ? -35.008 37.027 40.952 1.00 72.31 787 PHE A N 1
ATOM 5962 C CA . PHE A 1 787 ? -35.593 37.312 42.254 1.00 72.31 787 PHE A CA 1
ATOM 5963 C C . PHE A 1 787 ? -34.646 38.071 43.195 1.00 72.31 787 PHE A C 1
ATOM 5965 O O . PHE A 1 787 ? -35.084 38.956 43.927 1.00 72.31 787 PHE A O 1
ATOM 5972 N N . LEU A 1 788 ? -33.342 37.783 43.133 1.00 70.06 788 LEU A N 1
ATOM 5973 C CA . LEU A 1 788 ? -32.313 38.538 43.849 1.00 70.06 788 LEU A CA 1
ATOM 5974 C C . LEU A 1 788 ? -32.220 39.981 43.337 1.00 70.06 788 LEU A C 1
ATOM 5976 O O . LEU A 1 788 ? -32.132 40.904 44.140 1.00 70.06 788 LEU A O 1
ATOM 5980 N N . VAL A 1 789 ? -32.294 40.187 42.017 1.00 70.12 789 VAL A N 1
ATOM 5981 C CA . VAL A 1 789 ? -32.325 41.529 41.411 1.00 70.12 789 VAL A CA 1
ATOM 5982 C C . VAL A 1 789 ? -33.549 42.311 41.887 1.00 70.12 789 VAL A C 1
ATOM 5984 O O . VAL A 1 789 ? -33.411 43.470 42.269 1.00 70.12 789 VAL A O 1
ATOM 5987 N N . VAL A 1 790 ? -34.724 41.674 41.942 1.00 71.00 790 VAL A N 1
ATOM 5988 C CA . VAL A 1 790 ? -35.939 42.295 42.497 1.00 71.00 790 VAL A CA 1
ATOM 5989 C C . VAL A 1 790 ? -35.747 42.652 43.972 1.00 71.00 790 VAL A C 1
ATOM 5991 O O . VAL A 1 790 ? -36.052 43.772 44.360 1.00 71.00 790 VAL A O 1
ATOM 5994 N N . ALA A 1 791 ? -35.186 41.756 44.788 1.00 65.88 791 ALA A N 1
ATOM 5995 C CA . ALA A 1 791 ? -34.944 42.017 46.207 1.00 65.88 791 ALA A CA 1
ATOM 5996 C C . ALA A 1 791 ? -33.960 43.181 46.440 1.00 65.88 791 ALA A C 1
ATOM 5998 O O . ALA A 1 791 ? -34.210 44.034 47.291 1.00 65.88 791 ALA A O 1
ATOM 5999 N N . VAL A 1 792 ? -32.874 43.255 45.662 1.00 70.12 792 VAL A N 1
ATOM 6000 C CA . VAL A 1 792 ? -31.902 44.361 45.714 1.00 70.12 792 VAL A CA 1
ATOM 6001 C C . VAL A 1 792 ? -32.522 45.662 45.204 1.00 70.12 792 VAL A C 1
ATOM 6003 O O . VAL A 1 792 ? -32.302 46.710 45.802 1.00 70.12 792 VAL A O 1
ATOM 6006 N N . GLY A 1 793 ? -33.342 45.605 44.152 1.00 66.06 793 GLY A N 1
ATOM 6007 C CA . GLY A 1 793 ? -34.114 46.749 43.667 1.00 66.06 793 GLY A CA 1
ATOM 6008 C C . GLY A 1 793 ? -35.083 47.279 44.726 1.00 66.06 793 GLY A C 1
ATOM 6009 O O . GLY A 1 793 ? -35.096 48.476 44.994 1.00 66.06 793 GLY A O 1
ATOM 6010 N N . CYS A 1 794 ? -35.826 46.396 45.401 1.00 68.56 794 CYS A N 1
ATOM 6011 C CA . CYS A 1 794 ? -36.696 46.755 46.523 1.00 68.56 794 CYS A CA 1
ATOM 6012 C C . CYS A 1 794 ? -35.910 47.368 47.689 1.00 68.56 794 CYS A C 1
ATOM 6014 O O . CYS A 1 794 ? -36.369 48.341 48.281 1.00 68.56 794 CYS A O 1
ATOM 6016 N N . LEU A 1 795 ? -34.721 46.840 47.996 1.00 64.94 795 LEU A N 1
ATOM 6017 C CA . LEU A 1 795 ? -33.843 47.395 49.025 1.00 64.94 795 LEU A CA 1
ATOM 6018 C C . LEU A 1 795 ? -33.316 48.783 48.630 1.00 64.94 795 LEU A C 1
ATOM 6020 O O . LEU A 1 795 ? -33.318 49.690 49.453 1.00 64.94 795 LEU A O 1
ATOM 6024 N N . GLY A 1 796 ? -32.924 48.976 47.368 1.00 64.88 796 GLY A N 1
ATOM 6025 C CA . GLY A 1 796 ? -32.502 50.272 46.837 1.00 64.88 796 GLY A CA 1
ATOM 6026 C C . GLY A 1 796 ? -33.624 51.310 46.880 1.00 64.88 796 GLY A C 1
ATOM 6027 O O . GLY A 1 796 ? -33.404 52.426 47.339 1.00 64.88 796 GLY A O 1
ATOM 6028 N N . VAL A 1 797 ? -34.847 50.927 46.495 1.00 67.38 797 VAL A N 1
ATOM 6029 C CA . VAL A 1 797 ? -36.043 51.778 46.619 1.00 67.38 797 VAL A CA 1
ATOM 6030 C C . VAL A 1 797 ? -36.332 52.109 48.084 1.00 67.38 797 VAL A C 1
ATOM 6032 O O . VAL A 1 797 ? -36.627 53.260 48.390 1.00 67.38 797 VAL A O 1
ATOM 6035 N N . ALA A 1 798 ? -36.196 51.145 48.999 1.00 62.69 798 ALA A N 1
ATOM 6036 C CA . ALA A 1 798 ? -36.366 51.382 50.430 1.00 62.69 798 ALA A CA 1
ATOM 6037 C C . ALA A 1 798 ? -35.318 52.361 50.983 1.00 62.69 798 ALA A C 1
ATOM 6039 O O . ALA A 1 798 ? -35.667 53.254 51.747 1.00 62.69 798 ALA A O 1
ATOM 6040 N N . VAL A 1 799 ? -34.055 52.248 50.559 1.00 65.75 799 VAL A N 1
ATOM 6041 C CA . VAL A 1 799 ? -32.980 53.179 50.939 1.00 65.75 799 VAL A CA 1
ATOM 6042 C C . VAL A 1 799 ? -33.237 54.579 50.377 1.00 65.75 799 VAL A C 1
ATOM 6044 O O . VAL A 1 799 ? -33.135 55.553 51.112 1.00 65.75 799 VAL A O 1
ATOM 6047 N N . VAL A 1 800 ? -33.638 54.707 49.110 1.00 65.00 800 VAL A N 1
ATOM 6048 C CA . VAL A 1 800 ? -33.983 56.013 48.517 1.00 65.00 800 VAL A CA 1
ATOM 6049 C C . VAL A 1 800 ? -35.199 56.636 49.211 1.00 65.00 800 VAL A C 1
ATOM 6051 O O . VAL A 1 800 ? -35.188 57.828 49.508 1.00 65.00 800 VAL A O 1
ATOM 6054 N N . ALA A 1 801 ? -36.217 55.838 49.541 1.00 60.88 801 ALA A N 1
ATOM 6055 C CA . ALA A 1 801 ? -37.383 56.293 50.296 1.00 60.88 801 ALA A CA 1
ATOM 6056 C C . ALA A 1 801 ? -37.024 56.732 51.729 1.00 60.88 801 ALA A C 1
ATOM 6058 O O . ALA A 1 801 ? -37.602 57.697 52.225 1.00 60.88 801 ALA A O 1
ATOM 6059 N N . LEU A 1 802 ? -36.042 56.081 52.364 1.00 62.75 802 LEU A N 1
ATOM 6060 C CA . LEU A 1 802 ? -35.487 56.482 53.663 1.00 62.75 802 LEU A CA 1
ATOM 6061 C C . LEU A 1 802 ? -34.730 57.819 53.608 1.00 62.75 802 LEU A C 1
ATOM 6063 O O . LEU A 1 802 ? -34.710 58.536 54.600 1.00 62.75 802 LEU A O 1
ATOM 6067 N N . PHE A 1 803 ? -34.125 58.171 52.470 1.00 62.47 803 PHE A N 1
ATOM 6068 C CA . PHE A 1 803 ? -33.423 59.451 52.293 1.00 62.47 803 PHE A CA 1
ATOM 6069 C C . PHE A 1 803 ? -34.327 60.597 51.805 1.00 62.47 803 PHE A C 1
ATOM 6071 O O . PHE A 1 803 ? -33.978 61.760 51.993 1.00 62.47 803 PHE A O 1
ATOM 6078 N N . ALA A 1 804 ? -35.468 60.298 51.176 1.00 58.44 804 ALA A N 1
ATOM 6079 C CA . ALA A 1 804 ? -36.349 61.297 50.564 1.00 58.44 804 ALA A CA 1
ATOM 6080 C C . ALA A 1 804 ? -37.532 61.749 51.446 1.00 58.44 804 ALA A C 1
ATOM 6082 O O . ALA A 1 804 ? -38.219 62.703 51.084 1.00 58.44 804 ALA A O 1
ATOM 6083 N N . SER A 1 805 ? -37.807 61.085 52.575 1.00 56.78 805 SER A N 1
ATOM 6084 C CA . SER A 1 805 ? -38.989 61.360 53.406 1.00 56.78 805 SER A CA 1
ATOM 6085 C C . SER A 1 805 ? -38.631 62.080 54.717 1.00 56.78 805 SER A C 1
ATOM 6087 O O . SER A 1 805 ? -37.606 61.806 55.326 1.00 56.78 805 SER A O 1
ATOM 6089 N N . SER A 1 806 ? -39.462 63.025 55.169 1.00 54.28 806 SER A N 1
ATOM 6090 C CA . SER A 1 806 ? -39.199 63.868 56.351 1.00 54.28 806 SER A CA 1
ATOM 6091 C C . SER A 1 806 ? -39.910 63.406 57.636 1.00 54.28 806 SER A C 1
ATOM 6093 O O . SER A 1 806 ? -39.912 64.136 58.625 1.00 54.28 806 SER A O 1
ATOM 6095 N N . GLY A 1 807 ? -40.518 62.210 57.651 1.00 58.56 807 GLY A N 1
ATOM 6096 C CA . GLY A 1 807 ? -41.333 61.722 58.775 1.00 58.56 807 GLY A CA 1
ATOM 6097 C C . GLY A 1 807 ? -40.862 60.385 59.360 1.00 58.56 807 GLY A C 1
ATOM 6098 O O . GLY A 1 807 ? -40.880 59.366 58.674 1.00 58.56 807 GLY A O 1
ATOM 6099 N N . GLU A 1 808 ? -40.524 60.357 60.656 1.00 56.41 808 GLU A N 1
ATOM 6100 C CA . GLU A 1 808 ? -40.010 59.168 61.372 1.00 56.41 808 GLU A CA 1
ATOM 6101 C C . GLU A 1 808 ? -40.918 57.927 61.293 1.00 56.41 808 GLU A C 1
ATOM 6103 O O . GLU A 1 808 ? -40.422 56.803 61.233 1.00 56.41 808 GLU A O 1
ATOM 6108 N N . VAL A 1 809 ? -42.243 58.097 61.233 1.00 55.97 809 VAL A N 1
ATOM 6109 C CA . VAL A 1 809 ? -43.203 56.973 61.186 1.00 55.97 809 VAL A CA 1
ATOM 6110 C C . VAL A 1 809 ? -43.275 56.322 59.793 1.00 55.97 809 VAL A C 1
ATOM 6112 O O . VAL A 1 809 ? -43.499 55.113 59.682 1.00 55.97 809 VAL A O 1
ATOM 6115 N N . ALA A 1 810 ? -43.027 57.090 58.725 1.00 54.72 810 ALA A N 1
ATOM 6116 C CA . ALA A 1 810 ? -43.004 56.591 57.346 1.00 54.72 810 ALA A CA 1
ATOM 6117 C C . ALA A 1 810 ? -41.741 55.752 57.059 1.00 54.72 810 ALA A C 1
ATOM 6119 O O . ALA A 1 810 ? -41.795 54.763 56.326 1.00 54.72 810 ALA A O 1
ATOM 6120 N N . HIS A 1 811 ? -40.618 56.090 57.703 1.00 56.16 811 HIS A N 1
ATOM 6121 C CA . HIS A 1 811 ? -39.348 55.368 57.583 1.00 56.16 811 HIS A CA 1
ATOM 6122 C C . HIS A 1 811 ? -39.447 53.908 58.030 1.00 56.16 811 HIS A C 1
ATOM 6124 O O . HIS A 1 811 ? -39.052 52.998 57.298 1.00 56.16 811 HIS A O 1
ATOM 6130 N N . TRP A 1 812 ? -40.028 53.666 59.206 1.00 55.91 812 TRP A N 1
ATOM 6131 C CA . TRP A 1 812 ? -40.144 52.317 59.761 1.00 55.91 812 TRP A CA 1
ATOM 6132 C C . TRP A 1 812 ? -41.201 51.464 59.056 1.00 55.91 812 TRP A C 1
ATOM 6134 O O . TRP A 1 812 ? -41.039 50.247 58.963 1.00 55.91 812 TRP A O 1
ATOM 6144 N N . THR A 1 813 ? -42.249 52.078 58.500 1.00 57.66 813 THR A N 1
ATOM 6145 C CA . THR A 1 813 ? -43.271 51.362 57.720 1.00 57.66 813 THR A CA 1
ATOM 6146 C C . THR A 1 813 ? -42.751 50.946 56.347 1.00 57.66 813 THR A C 1
ATOM 6148 O O . THR A 1 813 ? -42.895 49.779 55.990 1.00 57.66 813 THR A O 1
ATOM 6151 N N . VAL A 1 814 ? -42.077 51.826 55.600 1.00 57.91 814 VAL A N 1
ATOM 6152 C CA . VAL A 1 814 ? -41.476 51.461 54.301 1.00 57.91 814 VAL A CA 1
ATOM 6153 C C . VAL A 1 814 ? -40.357 50.430 54.475 1.00 57.91 814 VAL A C 1
ATOM 6155 O O . VAL A 1 814 ? -40.304 49.452 53.727 1.00 57.91 814 VAL A O 1
ATOM 6158 N N . PHE A 1 815 ? -39.516 50.580 55.504 1.00 56.00 815 PHE A N 1
ATOM 6159 C CA . PHE A 1 815 ? -38.490 49.591 55.839 1.00 56.00 815 PHE A CA 1
ATOM 6160 C C . PHE A 1 815 ? -39.101 48.244 56.257 1.00 56.00 815 PHE A C 1
ATOM 6162 O O . PHE A 1 815 ? -38.663 47.198 55.782 1.00 56.00 815 PHE A O 1
ATOM 6169 N N . GLY A 1 816 ? -40.159 48.256 57.075 1.00 56.38 816 GLY A N 1
ATOM 6170 C CA . GLY A 1 816 ? -40.888 47.057 57.493 1.00 56.38 816 GLY A CA 1
ATOM 6171 C C . GLY A 1 816 ? -41.570 46.325 56.334 1.00 56.38 816 GLY A C 1
ATOM 6172 O O . GLY A 1 816 ? -41.484 45.101 56.258 1.00 56.38 816 GLY A O 1
ATOM 6173 N N . VAL A 1 817 ? -42.184 47.049 55.388 1.00 58.91 817 VAL A N 1
ATOM 6174 C CA . VAL A 1 817 ? -42.781 46.453 54.177 1.00 58.91 817 VAL A CA 1
ATOM 6175 C C . VAL A 1 817 ? -41.700 45.893 53.253 1.00 58.91 817 VAL A C 1
ATOM 6177 O O . VAL A 1 817 ? -41.845 44.770 52.774 1.00 58.91 817 VAL A O 1
ATOM 6180 N N . ALA A 1 818 ? -40.589 46.605 53.043 1.00 53.97 818 ALA A N 1
ATOM 6181 C CA . ALA A 1 818 ? -39.469 46.094 52.254 1.00 53.97 818 ALA A CA 1
ATOM 6182 C C . ALA A 1 818 ? -38.860 44.828 52.882 1.00 53.97 818 ALA A C 1
ATOM 6184 O O . ALA A 1 818 ? -38.616 43.849 52.177 1.00 53.97 818 ALA A O 1
ATOM 6185 N N . LEU A 1 819 ? -38.690 44.799 54.208 1.00 58.06 819 LEU A N 1
ATOM 6186 C CA . LEU A 1 819 ? -38.189 43.637 54.941 1.00 58.06 819 LEU A CA 1
ATOM 6187 C C . LEU A 1 819 ? -39.178 42.462 54.899 1.00 58.06 819 LEU A C 1
ATOM 6189 O O . LEU A 1 819 ? -38.757 41.323 54.718 1.00 58.06 819 LEU A O 1
ATOM 6193 N N . ALA A 1 820 ? -40.486 42.723 54.999 1.00 56.22 820 ALA A N 1
ATOM 6194 C CA . ALA A 1 820 ? -41.530 41.706 54.877 1.00 56.22 820 ALA A CA 1
ATOM 6195 C C . ALA A 1 820 ? -41.609 41.127 53.456 1.00 56.22 820 ALA A C 1
ATOM 6197 O O . ALA A 1 820 ? -41.753 39.916 53.296 1.00 56.22 820 ALA A O 1
ATOM 6198 N N . VAL A 1 821 ? -41.448 41.964 52.424 1.00 59.81 821 VAL A N 1
ATOM 6199 C CA . VAL A 1 821 ? -41.356 41.526 51.025 1.00 59.81 821 VAL A CA 1
ATOM 6200 C C . VAL A 1 821 ? -40.097 40.686 50.821 1.00 59.81 821 VAL A C 1
ATOM 6202 O O . VAL A 1 821 ? -40.206 39.588 50.289 1.00 59.81 821 VAL A O 1
ATOM 6205 N N . ILE A 1 822 ? -38.93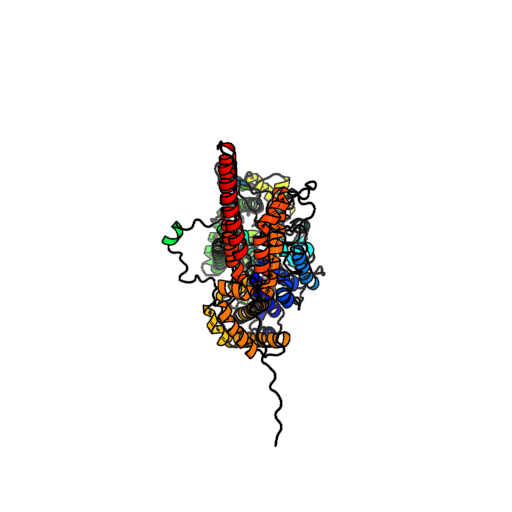3 41.116 51.321 1.00 55.72 822 ILE A N 1
ATOM 6206 C CA . ILE A 1 822 ? -37.677 40.345 51.267 1.00 55.72 822 ILE A CA 1
ATOM 6207 C C . ILE A 1 822 ? -37.801 39.016 52.034 1.00 55.72 822 ILE A C 1
ATOM 6209 O O . ILE A 1 822 ? -37.359 37.981 51.535 1.00 55.72 822 ILE A O 1
ATOM 6213 N N . ALA A 1 823 ? -38.443 39.000 53.204 1.00 55.97 823 ALA A N 1
ATOM 6214 C CA . ALA A 1 823 ? -38.667 37.793 53.999 1.00 55.97 823 ALA A CA 1
ATOM 6215 C C . ALA A 1 823 ? -39.652 36.823 53.325 1.00 55.97 823 ALA A C 1
ATOM 6217 O O . ALA A 1 823 ? -39.395 35.621 53.292 1.00 55.97 823 ALA A O 1
ATOM 6218 N N . ALA A 1 824 ? -40.740 37.323 52.729 1.00 56.84 824 ALA A N 1
ATOM 6219 C CA . ALA A 1 824 ? -41.680 36.518 51.947 1.00 56.84 824 ALA A CA 1
ATOM 6220 C C . ALA A 1 824 ? -41.011 35.946 50.689 1.00 56.84 824 ALA A C 1
ATOM 6222 O O . ALA A 1 824 ? -41.201 34.777 50.349 1.00 56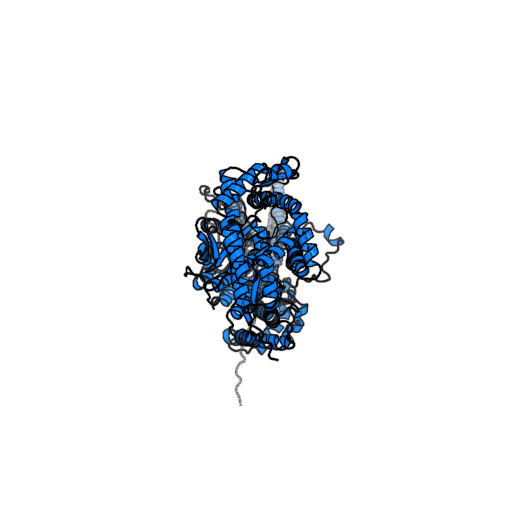.84 824 ALA A O 1
ATOM 6223 N N . ILE A 1 825 ? -40.166 36.752 50.045 1.00 55.84 825 ILE A N 1
ATOM 6224 C CA . ILE A 1 825 ? -39.332 36.371 48.911 1.00 55.84 825 ILE A CA 1
ATOM 6225 C C . ILE A 1 825 ? -38.406 35.212 49.329 1.00 55.84 825 ILE A C 1
ATOM 6227 O O . ILE A 1 825 ? -38.515 34.098 48.805 1.00 55.84 825 ILE A O 1
ATOM 6231 N N . LEU A 1 826 ? -37.578 35.405 50.357 1.00 53.47 826 LEU A N 1
ATOM 6232 C CA . LEU A 1 826 ? -36.668 34.384 50.885 1.00 53.47 826 LEU A CA 1
ATOM 6233 C C . LEU A 1 826 ? -37.400 33.117 51.365 1.00 53.47 826 LEU A C 1
ATOM 6235 O O . LEU A 1 826 ? -36.913 32.013 51.123 1.00 53.47 826 LEU A O 1
ATOM 6239 N N . ALA A 1 827 ? -38.590 33.242 51.958 1.00 53.81 827 ALA A N 1
ATOM 6240 C CA . ALA A 1 827 ? -39.413 32.108 52.379 1.00 53.81 827 ALA A CA 1
ATOM 6241 C C . ALA A 1 827 ? -39.939 31.283 51.190 1.00 53.81 827 ALA A C 1
ATOM 6243 O O . ALA A 1 827 ? -39.929 30.051 51.242 1.00 53.81 827 ALA A O 1
ATOM 6244 N N . VAL A 1 828 ? -40.344 31.926 50.088 1.00 55.56 828 VAL A N 1
ATOM 6245 C CA . VAL A 1 828 ? -40.760 31.241 48.848 1.00 55.56 828 VAL A CA 1
ATOM 6246 C C . VAL A 1 828 ? -39.569 30.557 48.165 1.00 55.56 828 VAL A C 1
ATOM 6248 O O . VAL A 1 828 ? -39.705 29.432 47.672 1.00 55.56 828 VAL A O 1
ATOM 6251 N N . ALA A 1 829 ? -38.388 31.181 48.185 1.00 49.94 829 A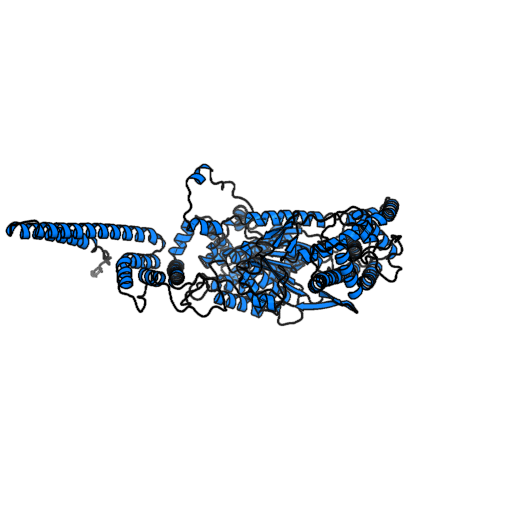LA A N 1
ATOM 6252 C CA . ALA A 1 829 ? -37.152 30.576 47.688 1.00 49.94 829 ALA A CA 1
ATOM 6253 C C . ALA A 1 829 ? -36.708 29.366 48.541 1.00 49.94 829 ALA A C 1
ATOM 6255 O O . ALA A 1 829 ? -36.322 28.334 47.987 1.00 49.94 829 ALA A O 1
ATOM 6256 N N . ALA A 1 830 ? -36.837 29.447 49.871 1.00 46.62 830 ALA A N 1
ATOM 6257 C CA . ALA A 1 830 ? -36.503 28.376 50.815 1.00 46.62 830 ALA A CA 1
ATOM 6258 C C . ALA A 1 830 ? -37.493 27.193 50.776 1.00 46.62 830 ALA A C 1
ATOM 6260 O O . ALA A 1 830 ? -37.087 26.033 50.879 1.00 46.62 830 ALA A O 1
ATOM 6261 N N . ARG A 1 831 ? -38.790 27.450 50.550 1.00 47.94 831 ARG A N 1
ATOM 6262 C CA . ARG A 1 831 ? -39.805 26.392 50.366 1.00 47.94 831 ARG A CA 1
ATOM 6263 C C . ARG A 1 831 ? -39.620 25.594 49.074 1.00 47.94 831 ARG A C 1
ATOM 6265 O O . ARG A 1 831 ? -40.001 24.431 49.018 1.00 47.94 831 ARG A O 1
ATOM 6272 N N . LYS A 1 832 ? -39.037 26.192 48.028 1.00 49.53 832 LYS A N 1
ATOM 6273 C CA . LYS A 1 832 ? -38.756 25.499 46.757 1.00 49.53 832 LYS A CA 1
ATOM 6274 C C . LYS A 1 832 ? -37.389 24.803 46.719 1.00 49.53 832 LYS A C 1
ATOM 6276 O O . LYS A 1 832 ? -37.191 23.933 45.872 1.00 49.53 832 LYS A O 1
ATOM 6281 N N . SER A 1 833 ? -36.455 25.131 47.618 1.00 38.22 833 SER A N 1
ATOM 6282 C CA . SER A 1 833 ? -35.130 24.490 47.699 1.00 38.22 833 SER A CA 1
ATOM 6283 C C . SER A 1 833 ? -35.095 23.215 48.561 1.00 38.22 833 SER A C 1
ATOM 6285 O O . SER A 1 833 ? -34.135 22.450 48.466 1.00 38.22 833 SER A O 1
ATOM 6287 N N . THR A 1 834 ? -36.151 22.935 49.334 1.00 37.94 834 THR A N 1
ATOM 6288 C CA . THR A 1 834 ? -36.244 21.832 50.314 1.00 37.94 834 THR A CA 1
ATOM 6289 C C . THR A 1 834 ? -36.890 20.535 49.803 1.00 37.94 834 THR A C 1
ATOM 6291 O O . THR A 1 834 ? -37.106 19.611 50.582 1.00 37.94 834 THR A O 1
ATOM 6294 N N . PHE A 1 835 ? -37.125 20.368 48.496 1.00 41.75 835 PHE A N 1
ATOM 6295 C CA . PHE A 1 835 ? -37.586 19.077 47.960 1.00 41.75 835 PHE A CA 1
ATOM 6296 C C . PHE A 1 835 ? -36.407 18.132 47.648 1.00 41.75 835 PHE A C 1
ATOM 6298 O O . PHE A 1 835 ? -35.894 18.090 46.525 1.00 41.75 835 PHE A O 1
ATOM 6305 N N . ARG A 1 836 ? -35.968 17.359 48.654 1.00 39.16 836 ARG A N 1
ATOM 6306 C CA . ARG A 1 836 ? -35.183 16.117 48.493 1.00 39.16 836 ARG A CA 1
ATOM 6307 C C . ARG A 1 836 ? -35.418 15.145 49.658 1.00 39.16 836 ARG A C 1
ATOM 6309 O O . ARG A 1 836 ? -34.960 15.406 50.760 1.00 39.16 836 ARG A O 1
ATOM 6316 N N . GLY A 1 837 ? -36.003 13.984 49.360 1.00 30.89 837 GLY A N 1
ATOM 6317 C CA . GLY A 1 837 ? -35.962 12.784 50.209 1.00 30.89 837 GLY A CA 1
ATOM 6318 C C . GLY A 1 837 ? -36.999 11.729 49.793 1.00 30.89 837 GLY A C 1
ATOM 6319 O O . GLY A 1 837 ? -38.102 12.132 49.456 1.00 30.89 837 GLY A O 1
ATOM 6320 N N . PRO A 1 838 ? -36.661 10.426 49.723 1.00 38.34 838 PRO A N 1
ATOM 6321 C CA . PRO A 1 838 ? -37.449 9.385 49.050 1.00 38.34 838 PRO A CA 1
ATOM 6322 C C . PRO A 1 838 ? -38.640 8.880 49.881 1.00 38.34 838 PRO A C 1
ATOM 6324 O O . PRO A 1 838 ? -38.612 8.919 51.106 1.00 38.34 838 PRO A O 1
ATOM 6327 N N . VAL A 1 839 ? -39.652 8.336 49.199 1.00 38.88 839 VAL A N 1
ATOM 6328 C CA . VAL A 1 839 ? -40.698 7.500 49.811 1.00 38.88 839 VAL A CA 1
ATOM 6329 C C . VAL A 1 839 ? -40.044 6.199 50.312 1.00 38.88 839 VAL A C 1
ATOM 6331 O O . VAL A 1 839 ? -39.362 5.546 49.515 1.00 38.88 839 VAL A O 1
ATOM 6334 N N . PRO A 1 840 ? -40.198 5.809 51.589 1.00 34.41 840 PRO A N 1
ATOM 6335 C CA . PRO A 1 840 ? -39.682 4.537 52.081 1.00 34.41 840 PRO A CA 1
ATOM 6336 C C . PRO A 1 840 ? -40.491 3.371 51.498 1.00 34.41 840 PRO A C 1
ATOM 6338 O O . PRO A 1 840 ? -41.719 3.413 51.442 1.00 34.41 840 PRO A O 1
ATOM 6341 N N . ARG A 1 841 ? -39.786 2.322 51.057 1.00 40.16 841 ARG A N 1
ATOM 6342 C CA . ARG A 1 841 ? -40.375 1.003 50.803 1.00 40.16 841 ARG A CA 1
ATOM 6343 C C . ARG A 1 841 ? -40.875 0.451 52.137 1.00 40.16 841 ARG A C 1
ATOM 6345 O O . ARG A 1 841 ? -40.086 0.326 53.067 1.00 40.16 841 ARG A O 1
ATOM 6352 N N . THR A 1 842 ? -42.153 0.116 52.214 1.00 33.78 842 THR A N 1
ATOM 6353 C CA . THR A 1 842 ? -42.699 -0.745 53.264 1.00 33.78 842 THR A CA 1
ATOM 6354 C C . THR A 1 842 ? -42.282 -2.184 52.967 1.00 33.78 842 THR A C 1
ATOM 6356 O O . THR A 1 842 ? -42.671 -2.738 51.938 1.00 33.78 842 THR A O 1
ATOM 6359 N N . GLU A 1 843 ? -41.455 -2.766 53.832 1.00 34.56 843 GLU A N 1
ATOM 6360 C CA . GLU A 1 843 ? -41.294 -4.220 53.930 1.00 34.56 843 GLU A CA 1
ATOM 6361 C C . GLU A 1 843 ? -42.591 -4.846 54.480 1.00 34.56 843 GLU A C 1
ATOM 6363 O O . GLU A 1 843 ? -43.299 -4.189 55.248 1.00 34.56 843 GLU A O 1
ATOM 6368 N N . PRO A 1 844 ? -42.944 -6.080 54.077 1.00 37.34 844 PRO A N 1
ATOM 6369 C CA . PRO A 1 844 ? -44.109 -6.780 54.603 1.00 37.34 844 PRO A CA 1
ATOM 6370 C C . PRO A 1 844 ? -43.832 -7.325 56.015 1.00 37.34 844 PRO A C 1
ATOM 6372 O O . PRO A 1 844 ? -42.766 -7.879 56.278 1.00 37.34 844 PRO A O 1
ATOM 6375 N N . GLU A 1 845 ? -44.808 -7.171 56.912 1.00 36.94 845 GLU A N 1
ATOM 6376 C CA . GLU A 1 845 ? -44.798 -7.724 58.272 1.00 36.94 845 GLU A CA 1
ATOM 6377 C C . GLU A 1 845 ? -44.707 -9.265 58.297 1.00 36.94 845 GLU A C 1
ATOM 6379 O O . GLU A 1 845 ? -45.230 -9.935 57.401 1.00 36.94 845 GLU A O 1
ATOM 6384 N N . PRO A 1 846 ? -44.108 -9.847 59.353 1.00 37.62 846 PRO A N 1
ATOM 6385 C CA . PRO A 1 846 ? -44.110 -11.282 59.588 1.00 37.62 846 PRO A CA 1
ATOM 6386 C C . PRO A 1 846 ? -45.453 -11.744 60.178 1.00 37.62 846 PRO A C 1
ATOM 6388 O O . PRO A 1 846 ? -45.909 -11.257 61.210 1.00 37.62 846 PRO A O 1
ATOM 6391 N N . THR A 1 847 ? -46.070 -12.738 59.541 1.00 43.03 847 THR A N 1
ATOM 6392 C CA . THR A 1 847 ? -47.230 -13.484 60.055 1.00 43.03 847 THR A CA 1
ATOM 6393 C C . THR A 1 847 ? -46.914 -14.168 61.396 1.00 43.03 847 THR A C 1
ATOM 6395 O O . THR A 1 847 ? -45.896 -14.862 61.482 1.00 43.03 847 THR A O 1
ATOM 6398 N N . PRO A 1 848 ? -47.777 -14.063 62.425 1.00 42.69 848 PRO A N 1
ATOM 6399 C CA . PRO A 1 848 ? -47.628 -14.833 63.651 1.00 42.69 848 PRO A CA 1
ATOM 6400 C C . PRO A 1 848 ? -48.087 -16.283 63.447 1.00 42.69 848 PRO A C 1
ATOM 6402 O O . PRO A 1 848 ? -49.092 -16.559 62.792 1.00 42.69 848 PRO A O 1
ATOM 6405 N N . ALA A 1 849 ? -47.337 -17.208 64.043 1.00 39.25 849 ALA A N 1
ATOM 6406 C CA . ALA A 1 849 ? -47.670 -18.621 64.127 1.00 39.25 849 ALA A CA 1
ATOM 6407 C C . ALA A 1 849 ? -48.982 -18.831 64.904 1.00 39.25 849 ALA A C 1
ATOM 6409 O O . ALA A 1 849 ? -49.100 -18.412 66.056 1.00 39.25 849 ALA A O 1
ATOM 6410 N N . ALA A 1 850 ? -49.938 -19.525 64.285 1.00 38.50 850 ALA A N 1
ATOM 6411 C CA . ALA A 1 850 ? -51.086 -20.120 64.956 1.00 38.50 850 ALA A CA 1
ATOM 6412 C C . ALA A 1 850 ? -50.883 -21.640 65.039 1.00 38.50 850 ALA A C 1
ATOM 6414 O O . ALA A 1 850 ? -50.460 -22.279 64.076 1.00 38.50 850 ALA A O 1
ATOM 6415 N N . ALA A 1 851 ? -51.142 -22.171 66.232 1.00 41.69 851 ALA A N 1
ATOM 6416 C CA . ALA A 1 851 ? -51.077 -23.576 66.602 1.00 41.69 851 ALA A CA 1
ATOM 6417 C C . ALA A 1 851 ? -52.032 -24.467 65.778 1.00 41.69 851 ALA A C 1
ATOM 6419 O O . ALA A 1 851 ? -53.027 -23.981 65.243 1.00 41.69 851 ALA A O 1
ATOM 6420 N N . GLY A 1 852 ? -51.698 -25.765 65.717 1.00 37.72 852 GLY A N 1
ATOM 6421 C CA . GLY A 1 852 ? -52.439 -26.841 65.037 1.00 37.72 852 GLY A CA 1
ATOM 6422 C C . GLY A 1 852 ? -53.856 -27.102 65.577 1.00 37.72 852 GLY A C 1
ATOM 6423 O O . GLY A 1 852 ? -54.341 -26.357 66.433 1.00 37.72 852 GLY A O 1
ATOM 6424 N N . PRO A 1 853 ? -54.546 -28.144 65.085 1.00 43.44 853 PRO A N 1
ATOM 6425 C CA . PRO A 1 853 ? -54.056 -29.528 65.019 1.00 43.44 853 PRO A CA 1
ATOM 6426 C C . PRO A 1 853 ? -53.857 -30.110 63.616 1.00 43.44 853 PRO A C 1
ATOM 6428 O O . PRO A 1 853 ? -54.464 -29.594 62.651 1.00 43.44 853 PRO A O 1
#

Mean predicted aligned error: 13.53 Å

Secondary structure (DSSP, 8-state):
-----PPEEEEEEEEEPP-TTTHHHHHHHHHHHHHHHTT-THHHHHHHHTTEEEEEEEEEE-THHHHHHHHHHHHHHHTPPPPTTHHHIIIIIT-SSBTTTB--S-SS-SSSB-HHHHHHHHHHHHTTTS--SSS-SS-EEEEEEEEESSSPPPEEE-TTS-EEE----EEEEEEEEEEEEEEEETTTEEEEEEEEGGG-HHHHHHHHHHHT--BTTBPPEESHHHHHTT-EEESPP-TTPPP-EEEEGGGT-S--HHHHHHHHTTPPP-SSEEEEEEEE-SS-----TT----HHHHTT----HHHHHHHTTSS-THHHHHHHHHHHHHHHHHHH--HHHHHHHHTTSTTHHHHHHHHHHTHHHHHHHHHHHHHHHHHHHHHTSTTEEE-S--PPP-HHHHTTS--TTSPPTT--STTTTTSSS--S-HHHHHHHHHHHHHHHHHHHTT-TT----SSHHHHHHHHHHHHHHHHHHHHHHHHHHHHHHHHTT--TTS-HHHHHHHHHHHHHHTTHHHHHHHHHHHHHHHHSSHHHHHHHHHHHHHHHHTT------------EEEEE-TT---SSHHHHTTGGGGGGG-GGGSTTTTGGGG-HHHHHHHHHHHHHHHHHHHHHHHHTT-TTHHHHHHHHHHHHHHHHHHHHSTT--HHHHHHHHHHHHHHHTS-HHHHHHHHHHSHHHHHHHHHHHHHHHHHHHH---S---TTS-------HHHHHHHHHH-SSPPTT--HHHHHHHHHHHHHHHHHHHHHHH-GGGHHHHHHHHHHHHHHHHHHHHHHHHHHHHHHHHHHH---HHHHHHHHHHHHHHHHHHHHHHHHHH----PPPP-PPPPPPP----

pLDDT: mean 77.87, std 16.83, range [24.0, 97.88]

Sequence (853 aa):
MSTTTHPTELRLALVFNGGVSLAVWMAGVTHELDRLRRKEGPWRDLCADANATVMVDIIAGTSAGGLNGALLASSVAAGKPLPDGLRSLWLDDAALTTGKLLNETDDNPLSLLDGRYFTETVSDAIAPIAGADPRPAAPVTLFVTATATGGEQPRGTDSLGQRFDYEDHRRLYRFVADAARQVHHRESGPRAECRNDFRETRALVTAARASAGFPGAFAPEYEKPLLDAGVRVQPAPHDADHPTFLIDGGVLDNAPFGPVVEEMAHRPVTGPYRRILAYVVPSSGQRAAGGGVPATDVARLSPPLHAVISGSLSLPREVDFRSDVDELDERLSVAAESPAARLFERLRGDDGGRLRATAAELVPEYRRARAVDGVWRVRRVLRRQPLATDLGGQSRIDVGRLLESDNLWVPPAGTGLRNALDGPLWTWGISAAQQVVTAMLREVRDQLNGVPDAPHFANPTNVAVGLSTALNRILAIEEAVSGAIVERAHAARLSAAAPDEDLAALLNEIFIDLRVREHLLVIVRTAAESYGDAAAVVERALAAEVLARAFAAPSVRVHTPPFDFVRIGPDVDSPLRELGQYAGAGDRKLFGTKVGHFGAFAAEGARQHDWLWGRLDAAAHLTRLVLGDRPDVARQVESVQRAILADEADRFYQGLGGAALLTRLAAAHQRVAGDDRELVRSFLRSDLGRTTAVQLATVVTKLLTHGRLDACDPAAPSPRMRSGAQRTLEAMVAVAEPEGLTLGNRTARWLTGPLRGAFWRGLSKDPTTLARRLRTRLIMMLVFAAFLVVAVGCLGVAVVALFASSGEVAHWTVFGVALAVIAAILAVAARKSTFRGPVPRTEPEPTPAAAGP

Foldseek 3Di:
DPPPQAQAEAEEAEWEFAFQLLLLLVLLLLQVLLCLQVLHFLNVVLCVVLSYHYHYAEYEAFASSLLSRLQSQLCQQAVHHQDPCSLVCSLPQVFLAPPHQAPQPDLFDQARGDLVNLLVSSLVRNVVSQDPDLAGPHWHKYKFKWFFPDWFFAWEAAQVRDIDTDGDRIWIFMFTFDQFFWAQDQPPATGGHGGGLSNLSVLSSLRNSLRNAAPRRHDWGWCVSRVVSLGIVVLRDDPPTDITTIHHRLLPARTPVPVSLLCLLLDFDQANYAFEHEYEDAFPPDPDPPPDDPPVCVVPDPDPPVCVVVVSLVDDSVVNVVVVVVVVVVVQVCQVDPQLLVLLVCLVDPCVVVLLVVLQVLLVLLLLLQLVLLLVLLLVLQVSNRRYHYNHPDPDAPSVVSLVDDQQCGADPPDGLFCCLVDQWNRNHLVLLLLLLVSLLVLLNCVSVVPPPRDDDPCSSVLNSLSSVLNSSSVSLVVQLSVQSVVVCVVVVHHSNDRSVVSSVSSRVSCVSSVVGNNSSVSLQSSLVSSPPSRVSSSSSSSSVSVSRSPDDNDDPSNRHNHHYHYQYLLFAALPPLRRVCSVVTSLQALCPFPSRCRCSLHSVNSVLSSLSSNLSSLLRVLCVSNPPDPCSNVSSNVSNQSSL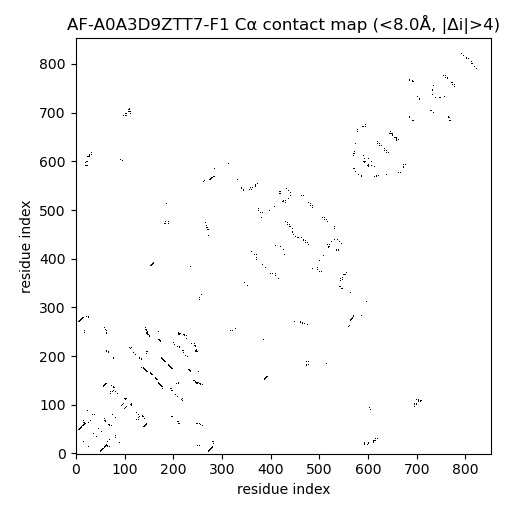QVCCVPPVVRCHSVNSSVVSSVCSVVSNDDSLVSLQVSLQDQNNLSSQLSSLSSVLSCQLNHDPDDDDVPDDDDPDGDPVSLLSCLLAPPDHDPPDDPNSPVSNVLNVQLNVLQNVCSNNHVSCSVVSNVVSVVLSVVVVVLVVVLVVLVVVLVVQCVPDDDPVSNVVSVVVSVVVNVVSVVVNVVVVPPDDDDDDDDDDDDDDDDDD

Organism: NCBI:txid53367

Radius of gyration: 35.57 Å; Cα contacts (8 Å, |Δi|>4): 1372; chains: 1; bounding box: 86×100×111 Å

Solvent-accessible surface area (backbone atoms only — not comparable to full-atom values): 45186 Å² total; per-residue (Å²): 131,86,79,80,76,69,62,38,36,37,37,36,33,38,38,23,35,42,39,74,32,37,31,36,24,52,42,19,28,52,52,48,52,53,31,43,50,66,43,40,78,67,34,32,60,53,30,58,78,53,40,43,44,49,43,65,41,36,33,26,12,6,11,33,17,12,38,50,34,50,50,52,43,27,12,41,20,44,62,44,72,71,59,89,54,54,62,52,41,55,47,60,53,58,27,65,36,83,92,32,34,32,28,67,85,54,84,58,26,74,26,52,28,26,51,64,54,49,46,51,54,49,40,65,62,37,58,85,24,39,28,83,55,68,62,32,68,35,52,28,37,39,36,36,25,24,24,38,81,56,66,87,56,24,32,33,27,33,58,84,69,49,73,44,79,50,86,65,40,63,33,34,34,52,41,45,19,26,56,59,42,50,44,53,37,58,92,78,36,54,40,70,39,62,36,42,46,53,54,46,52,67,30,53,40,49,48,26,47,16,5,47,16,44,80,69,42,24,49,67,34,73,40,48,53,36,59,79,66,68,28,49,58,36,52,54,82,55,98,84,68,64,72,36,40,23,24,23,4,52,79,81,47,42,62,72,54,66,65,53,49,56,53,54,47,71,57,76,47,77,58,49,65,48,41,31,43,36,38,40,34,88,47,54,88,68,79,68,92,78,77,72,77,58,79,82,59,63,83,76,59,81,69,54,72,69,53,50,64,54,40,62,77,64,51,72,73,59,62,60,54,49,54,49,50,55,51,46,51,52,51,50,53,52,36,74,62,45,62,37,54,56,40,40,60,49,48,72,46,91,58,17,65,60,52,42,52,53,17,58,72,37,40,68,44,23,34,48,35,36,54,51,36,54,40,52,48,53,30,49,59,46,43,63,35,54,64,42,48,75,55,40,66,75,70,80,77,61,51,71,65,56,65,76,47,92,48,62,53,28,50,61,90,88,65,60,57,64,69,65,78,75,54,90,47,31,42,60,25,70,69,50,50,46,49,36,40,48,51,55,39,49,47,42,44,34,38,67,71,66,44,84,94,42,66,88,62,96,56,41,50,62,36,36,32,50,24,30,52,37,42,39,33,50,50,15,46,50,50,47,52,51,51,49,49,52,56,49,28,57,76,68,70,54,56,59,82,50,57,66,65,60,51,43,50,54,52,38,53,49,40,60,66,47,36,43,34,50,45,47,32,56,40,50,51,54,34,27,58,60,72,48,68,38,67,63,53,47,26,45,35,48,26,15,46,33,66,53,34,28,84,47,75,84,68,86,83,72,65,42,65,66,64,46,81,44,77,46,32,47,43,57,72,42,72,44,69,79,56,30,77,44,21,89,50,17,30,55,63,33,31,19,62,32,70,90,27,42,31,11,51,70,36,57,72,30,27,53,50,23,24,52,47,16,34,45,39,37,37,41,48,52,44,41,66,69,54,52,91,48,92,57,44,57,62,48,30,36,52,40,40,49,50,51,36,31,54,50,15,51,76,74,46,86,53,62,36,28,71,52,49,51,51,52,54,50,62,48,38,65,64,42,69,48,59,58,69,56,53,52,45,54,38,29,66,35,73,65,31,20,49,35,49,44,48,52,54,48,31,52,50,36,34,72,41,47,33,68,86,72,78,93,58,93,84,62,78,83,83,90,73,83,54,71,66,28,55,40,51,35,39,37,62,48,88,68,84,71,84,89,66,50,74,70,29,51,52,45,24,57,72,29,40,70,54,36,56,44,48,57,54,19,27,64,73,40,42,82,51,29,69,62,54,46,50,54,46,50,52,53,49,52,53,50,50,54,49,50,51,49,46,52,50,46,50,50,50,39,52,52,52,55,72,75,56,95,47,80,72,58,44,57,51,49,46,48,50,43,50,49,50,46,49,53,50,50,49,55,55,52,66,68,70,64,82,80,82,80,86,79,84,82,78,84,80,82,82,80,90,77,80,83,134

Nearest PDB structures (foldseek):
  3vvs-assembly1_A  TM=1.323E-01  e=1.882E+00  Pyrococcus furiosus